Protein 1DX8 (pdb70)

InterPro domains:
  IPR024934 Rubredoxin-like domain [PS50903] (61-112)
  IPR024935 Rubredoxin domain [PF00301] (63-109)
  IPR024935 Rubredoxin domain [PR00163] (63-79)
  IPR024935 Rubredoxin domain [PR00163] (93-109)
  IPR024935 Rubredoxin domain [cd00730] (63-112)
  IPR050526 Rubredoxin electron transfer [PTHR47627] (36-158)

Organism: Guillardia theta (NCBI:txid55529)

CATH classification: 2.20.28.10

Solvent-accessible surface area: 5625 Å² total; per-residue (Å²): 171,124,31,80,104,20,54,34,60,1,129,54,62,39,53,72,0,56,9,113,129,7,2,177,185,49,64,26,89,74,70,23,64,16,104,91,16,66,149,90,10,124,1,45,60,43,178,19,82,36,141,60,14,133,38,48,124,142,93,116,78,65,200,61,139,160,137,182,210,126

Sequence (70 aa):
MEIDEGKYECEACGYIYEPEKGDKFAGIPPGTPFVDLSDSFMCPACRSPKNQFKSIKKVIAGFAENQKYGMEIDEGKYECEACGYIYEPEKGDKFAGIPPGTPFVDLSDSFMCPACRSPKNQFKSIKKVIAGFAENQKYGMEIDEGKYECEACGYIYEPEKGDKFAGIPPGTPFVDLSDSFMCPACRSPKNQFKSIKKVIAGFAENQKYGMEIDEGKYECEACGYIYEPEKGDKFAGIPPGTPFVDLSDSFMCPACRSPKNQFKSIKKVIAGFAENQKYGMEIDEGKYECEACGYIYEPEKGDKFAGIPPGTPFVDLSDSFMCPACRSPKNQFKSIKKVIAGFAENQKYGMEIDEGKYECEACGYIYEPEKGDKFAGIPPGTPFVDLSDSFMCPACRSPKNQFKSIKKVIAGFAENQKYGMEIDEGKYECEACGYIYEPEKGDKFAGIPPGTPFVDLSDSFMCPACRSPKNQFKSIKKVIAGFAENQKYGMEIDEGKYECEACGYIYEPEKGDKFAGIPPGTPFVDLSDSFMCPACRSPKNQFKSIKKVIAGFAENQKYGMEIDEGKYECEACGYIYEPEKGDKFAGIPPGTPFVDLSDSFMCPACRSPKNQFKSIKKVIAGFAENQKYGMEIDEGKYECEACGYIYEPEKGDKFAGIPPGTPFVDLSDSFMCPACRSPKNQFKSIKKVIAGFAENQKYGMEIDEGKYECEACGYIYEPEKGDKFAGIPPGTPFVDLSDSFMCPACRSPKNQFKSIKKVIAGFAENQKYGMEIDEGKYECEACGYIYEPEKGDKFAGIPPGTPFVDLSDSFMCPACRSPKNQFKSIKKVIAGFAENQKYGMEIDEGKYECEACGYIYEPEKGDKFAGIPPGTPFVDLSDSFMCPACRSPKNQFKSIKKVIAGFAENQKYGMEIDEGKYECEACGYIYEPEKGDKFAGIPPGTPFVDLSDSFMCPACRSPKNQFKSIKKVIAGFAENQKYGMEIDEGKYECEACGYIYEPEKGDKFAGIPPGTPFVDLSDSFMCPACRSPKNQFKSIKKVIAGFAENQKYGMEIDEGKYECEACGYIYEPEKGDKFAGIPPGTPFVDLSDSFMCPACRSPKNQFKSIKKVIAGFAENQKYGMEIDEGKYECEACGYIYEPEKGDKFAGIPPGTPFVDLSDSFMCPACRSPKNQFKSIKKVIAGFAENQKYGMEIDEGKYECEACGYIYEPEKGDKFAGIPPGTPFVDLSDSFMCPACRSPKNQFKSIKKVIAGFAENQKYGMEIDEGKYECEACGYIYEPEKGDKFAGIPPGTPFVDLSDSFMCPACRSPKNQFKSIKKVIAGFAENQKYGMEIDEGKYECEACGYIYEPEKGDKFAGIPPGTPFVDLSDSFMCPACRSPKNQFKSIKKVIAGFAENQKYGMEIDEGKYECEACGYIYEPEKGDKFAGIPPGTPFVDLSDSFMCPACRSPKNQFKSIKKVIAGFAENQKYG

Radius of gyration: 15.14 Å; Cα contacts (8 Å, |Δi|>4): 119; chains: 1; bounding box: 44×36×19 Å

Foldseek 3Di:
DAAADLWWAQPVPGRIAAAQAFPVLQPGHHVGRLVRPPCFQADSVHGHGSVRTGGDHDHDDADDPPDHDD

Secondary structure (DSSP, 8-state):
-B--SS-EEETTT--EE-TTT--TTTT--SS--GGGS-TT-B-TTT--BGGGEEE---B---S---S---

Nearest PDB structures (foldseek):
  1dx8-assembly1_A  TM=8.378E-01  e=7.857E-13  Guillardia theta
  1h7v-assembly1_A  TM=9.546E-01  e=3.531E-10  Guillardia theta
  1smw-assembly1_A  TM=9.179E-01  e=1.399E-05  Clostridium pasteurianum
  2rdv-assembly3_C  TM=9.253E-01  e=1.504E-04  Nitratidesulfovibrio vulgaris str. 'Miyazaki F'
  1rdv-assembly1_A  TM=9.125E-01  e=1.844E-04  Nitratidesulfovibrio vulgaris str. 'Miyazaki F'

Structure (mmCIF, N/CA/C/O backbone):
data_1DX8
#
_entry.id   1DX8
#
_cell.length_a   1.000
_cell.length_b   1.000
_cell.length_c   1.000
_cell.angle_alpha   90.00
_cell.angle_beta   90.00
_cell.angle_gamma   90.00
#
_symmetry.space_group_name_H-M   'P 1'
#
loop_
_entity.id
_entity.type
_entity.pdbx_description
1 polymer RUBREDOXIN
2 non-polymer 'ZINC ION'
#
loop_
_atom_site.group_PDB
_atom_site.id
_atom_site.type_symbol
_atom_site.label_atom_id
_atom_site.label_alt_id
_atom_site.label_comp_id
_atom_site.label_asym_id
_atom_site.label_entity_id
_atom_site.label_seq_id
_atom_site.pdbx_PDB_ins_code
_atom_site.Cartn_x
_atom_site.Cartn_y
_atom_site.Cartn_z
_atom_site.occupancy
_atom_site.B_iso_or_equiv
_atom_site.auth_seq_id
_atom_site.auth_comp_id
_atom_site.auth_asym_id
_atom_site.auth_atom_id
_atom_site.pdbx_PDB_model_num
ATOM 1 N N . MET A 1 1 ? -15.026 -5.089 2.494 1.00 0.00 1 MET A N 1
ATOM 2 C CA . MET A 1 1 ? -16.428 -4.718 2.149 1.00 0.00 1 MET A CA 1
ATOM 3 C C . MET A 1 1 ? -17.397 -5.291 3.187 1.00 0.00 1 MET A C 1
ATOM 4 O O . MET A 1 1 ? -17.864 -4.593 4.065 1.00 0.00 1 MET A O 1
ATOM 20 N N . GLU A 1 2 ? -17.702 -6.556 3.093 1.00 0.00 2 GLU A N 1
ATOM 21 C CA . GLU A 1 2 ? -18.640 -7.171 4.074 1.00 0.00 2 GLU A CA 1
ATOM 22 C C . GLU A 1 2 ? -18.102 -8.528 4.537 1.00 0.00 2 GLU A C 1
ATOM 23 O O . GLU A 1 2 ? -18.184 -9.512 3.829 1.00 0.00 2 GLU A O 1
ATOM 35 N N . ILE A 1 3 ? -17.549 -8.590 5.718 1.00 0.00 3 ILE A N 1
ATOM 36 C CA . ILE A 1 3 ? -17.004 -9.887 6.216 1.00 0.00 3 ILE A CA 1
ATOM 37 C C . ILE A 1 3 ? -17.366 -10.085 7.690 1.00 0.00 3 ILE A C 1
ATOM 38 O O . ILE A 1 3 ? -17.792 -9.168 8.364 1.00 0.00 3 ILE A O 1
ATOM 54 N N . ASP A 1 4 ? -17.200 -11.282 8.197 1.00 0.00 4 ASP A N 1
ATOM 55 C CA . ASP A 1 4 ? -17.535 -11.559 9.637 1.00 0.00 4 ASP A CA 1
ATOM 56 C C . ASP A 1 4 ? -17.399 -13.055 9.957 1.00 0.00 4 ASP A C 1
ATOM 57 O O . ASP A 1 4 ? -17.193 -13.434 11.092 1.00 0.00 4 ASP A O 1
ATOM 66 N N . GLU A 1 5 ? -17.524 -13.906 8.975 1.00 0.00 5 GLU A N 1
ATOM 67 C CA . GLU A 1 5 ? -17.413 -15.373 9.237 1.00 0.00 5 GLU A CA 1
ATOM 68 C C . GLU A 1 5 ? -15.972 -15.753 9.594 1.00 0.00 5 GLU A C 1
ATOM 69 O O . GLU A 1 5 ? -15.337 -16.531 8.910 1.00 0.00 5 GLU A O 1
ATOM 81 N N . GLY A 1 6 ? -15.453 -15.212 10.665 1.00 0.00 6 GLY A N 1
ATOM 82 C CA . GLY A 1 6 ? -14.055 -15.540 11.076 1.00 0.00 6 GLY A CA 1
ATOM 83 C C . GLY A 1 6 ? -13.108 -15.413 9.880 1.00 0.00 6 GLY A C 1
ATOM 84 O O . GLY A 1 6 ? -12.068 -16.038 9.836 1.00 0.00 6 GLY A O 1
ATOM 88 N N . LYS A 1 7 ? -13.453 -14.609 8.911 1.00 0.00 7 LYS A N 1
ATOM 89 C CA . LYS A 1 7 ? -12.554 -14.449 7.732 1.00 0.00 7 LYS A CA 1
ATOM 90 C C . LYS A 1 7 ? -11.365 -13.562 8.106 1.00 0.00 7 LYS A C 1
ATOM 91 O O . LYS A 1 7 ? -11.525 -12.407 8.446 1.00 0.00 7 LYS A O 1
ATOM 110 N N . TYR A 1 8 ? -10.174 -14.090 8.052 1.00 0.00 8 TYR A N 1
ATOM 111 C CA . TYR A 1 8 ? -8.982 -13.269 8.412 1.00 0.00 8 TYR A CA 1
ATOM 112 C C . TYR A 1 8 ? -8.289 -12.772 7.142 1.00 0.00 8 TYR A C 1
ATOM 113 O O . TYR A 1 8 ? -8.282 -13.439 6.128 1.00 0.00 8 TYR A O 1
ATOM 131 N N . GLU A 1 9 ? -7.708 -11.605 7.188 1.00 0.00 9 GLU A N 1
ATOM 132 C CA . GLU A 1 9 ? -7.018 -11.068 5.980 1.00 0.00 9 GLU A CA 1
ATOM 133 C C . GLU A 1 9 ? -5.525 -10.880 6.263 1.00 0.00 9 GLU A C 1
ATOM 134 O O . GLU A 1 9 ? -5.141 -10.257 7.233 1.00 0.00 9 GLU A O 1
ATOM 146 N N . CYS A 1 10 ? -4.681 -11.413 5.423 1.00 0.00 10 CYS A N 1
ATOM 147 C CA . CYS A 1 10 ? -3.214 -11.263 5.643 1.00 0.00 10 CYS A CA 1
ATOM 148 C C . CYS A 1 10 ? -2.791 -9.816 5.404 1.00 0.00 10 CYS A C 1
ATOM 149 O O . CYS A 1 10 ? -2.805 -9.336 4.288 1.00 0.00 10 CYS A O 1
ATOM 156 N N . GLU A 1 11 ? -2.391 -9.123 6.429 1.00 0.00 11 GLU A N 1
ATOM 157 C CA . GLU A 1 11 ? -1.944 -7.717 6.230 1.00 0.00 11 GLU A CA 1
ATOM 158 C C . GLU A 1 11 ? -0.632 -7.702 5.436 1.00 0.00 11 GLU A C 1
ATOM 159 O O . GLU A 1 11 ? -0.177 -6.669 4.986 1.00 0.00 11 GLU A O 1
ATOM 171 N N . ALA A 1 12 ? -0.013 -8.845 5.275 1.00 0.00 12 ALA A N 1
ATOM 172 C CA . ALA A 1 12 ? 1.276 -8.903 4.532 1.00 0.00 12 ALA A CA 1
ATOM 173 C C . ALA A 1 12 ? 1.055 -9.020 3.017 1.00 0.00 12 ALA A C 1
ATOM 174 O O . ALA A 1 12 ? 1.779 -8.427 2.242 1.00 0.00 12 ALA A O 1
ATOM 181 N N . CYS A 1 13 ? 0.088 -9.788 2.575 1.00 0.00 13 CYS A N 1
ATOM 182 C CA . CYS A 1 13 ? -0.109 -9.923 1.100 1.00 0.00 13 CYS A CA 1
ATOM 183 C C . CYS A 1 13 ? -1.550 -9.583 0.684 1.00 0.00 13 CYS A C 1
ATOM 184 O O . CYS A 1 13 ? -1.784 -9.062 -0.388 1.00 0.00 13 CYS A O 1
ATOM 191 N N . GLY A 1 14 ? -2.513 -9.867 1.514 1.00 0.00 14 GLY A N 1
ATOM 192 C CA . GLY A 1 14 ? -3.925 -9.549 1.148 1.00 0.00 14 GLY A CA 1
ATOM 193 C C . GLY A 1 14 ? -4.716 -10.846 0.953 1.00 0.00 14 GLY A C 1
ATOM 194 O O . GLY A 1 14 ? -5.740 -10.870 0.300 1.00 0.00 14 GLY A O 1
ATOM 198 N N . TYR A 1 15 ? -4.251 -11.923 1.520 1.00 0.00 15 TYR A N 1
ATOM 199 C CA . TYR A 1 15 ? -4.972 -13.218 1.380 1.00 0.00 15 TYR A CA 1
ATOM 200 C C . TYR A 1 15 ? -6.097 -13.292 2.413 1.00 0.00 15 TYR A C 1
ATOM 201 O O . TYR A 1 15 ? -6.056 -12.637 3.435 1.00 0.00 15 TYR A O 1
ATOM 219 N N . ILE A 1 16 ? -7.102 -14.079 2.156 1.00 0.00 16 ILE A N 1
ATOM 220 C CA . ILE A 1 16 ? -8.226 -14.182 3.129 1.00 0.00 16 ILE A CA 1
ATOM 221 C C . ILE A 1 16 ? -8.380 -15.629 3.611 1.00 0.00 16 ILE A C 1
ATOM 222 O O . ILE A 1 16 ? -8.803 -16.497 2.874 1.00 0.00 16 ILE A O 1
ATOM 238 N N . TYR A 1 17 ? -8.052 -15.889 4.847 1.00 0.00 17 TYR A N 1
ATOM 239 C CA . TYR A 1 17 ? -8.194 -17.273 5.378 1.00 0.00 17 TYR A CA 1
ATOM 240 C C . TYR A 1 17 ? -9.671 -17.570 5.654 1.00 0.00 17 TYR A C 1
ATOM 241 O O . TYR A 1 17 ? -10.342 -16.839 6.356 1.00 0.00 17 TYR A O 1
ATOM 259 N N . GLU A 1 18 ? -10.177 -18.642 5.113 1.00 0.00 18 GLU A N 1
ATOM 260 C CA . GLU A 1 18 ? -11.604 -18.992 5.350 1.00 0.00 18 GLU A CA 1
ATOM 261 C C . GLU A 1 18 ? -11.694 -20.117 6.390 1.00 0.00 18 GLU A C 1
ATOM 262 O O . GLU A 1 18 ? -11.304 -21.235 6.117 1.00 0.00 18 GLU A O 1
ATOM 274 N N . PRO A 1 19 ? -12.202 -19.792 7.555 1.00 0.00 19 PRO A N 1
ATOM 275 C CA . PRO A 1 19 ? -12.329 -20.808 8.629 1.00 0.00 19 PRO A CA 1
ATOM 276 C C . PRO A 1 19 ? -13.384 -21.853 8.270 1.00 0.00 19 PRO A C 1
ATOM 277 O O . PRO A 1 19 ? -13.074 -22.995 7.994 1.00 0.00 19 PRO A O 1
ATOM 288 N N . GLU A 1 20 ? -14.625 -21.469 8.271 1.00 0.00 20 GLU A N 1
ATOM 289 C CA . GLU A 1 20 ? -15.717 -22.429 7.929 1.00 0.00 20 GLU A CA 1
ATOM 290 C C . GLU A 1 20 ? -15.370 -23.208 6.653 1.00 0.00 20 GLU A C 1
ATOM 291 O O . GLU A 1 20 ? -15.826 -24.314 6.446 1.00 0.00 20 GLU A O 1
ATOM 303 N N . LYS A 1 21 ? -14.562 -22.638 5.800 1.00 0.00 21 LYS A N 1
ATOM 304 C CA . LYS A 1 21 ? -14.184 -23.346 4.543 1.00 0.00 21 LYS A CA 1
ATOM 305 C C . LYS A 1 21 ? -12.877 -24.116 4.743 1.00 0.00 21 LYS A C 1
ATOM 306 O O . LYS A 1 21 ? -12.679 -25.178 4.185 1.00 0.00 21 LYS A O 1
ATOM 325 N N . GLY A 1 22 ? -11.988 -23.595 5.541 1.00 0.00 22 GLY A N 1
ATOM 326 C CA . GLY A 1 22 ? -10.701 -24.302 5.784 1.00 0.00 22 GLY A CA 1
ATOM 327 C C . GLY A 1 22 ? -9.666 -23.878 4.743 1.00 0.00 22 GLY A C 1
ATOM 328 O O . GLY A 1 22 ? -9.998 -23.431 3.663 1.00 0.00 22 GLY A O 1
ATOM 332 N N . ASP A 1 23 ? -8.411 -24.025 5.062 1.00 0.00 23 ASP A N 1
ATOM 333 C CA . ASP A 1 23 ? -7.340 -23.645 4.101 1.00 0.00 23 ASP A CA 1
ATOM 334 C C . ASP A 1 23 ? -7.070 -24.802 3.141 1.00 0.00 23 ASP A C 1
ATOM 335 O O . ASP A 1 23 ? -5.981 -25.340 3.092 1.00 0.00 23 ASP A O 1
ATOM 344 N N . LYS A 1 24 ? -8.056 -25.192 2.383 1.00 0.00 24 LYS A N 1
ATOM 345 C CA . LYS A 1 24 ? -7.871 -26.321 1.420 1.00 0.00 24 LYS A CA 1
ATOM 346 C C . LYS A 1 24 ? -6.569 -26.150 0.629 1.00 0.00 24 LYS A C 1
ATOM 347 O O . LYS A 1 24 ? -5.977 -27.109 0.174 1.00 0.00 24 LYS A O 1
ATOM 366 N N . PHE A 1 25 ? -6.119 -24.936 0.465 1.00 0.00 25 PHE A N 1
ATOM 367 C CA . PHE A 1 25 ? -4.856 -24.706 -0.291 1.00 0.00 25 PHE A CA 1
ATOM 368 C C . PHE A 1 25 ? -3.646 -24.964 0.613 1.00 0.00 25 PHE A C 1
ATOM 369 O O . PHE A 1 25 ? -2.571 -25.288 0.149 1.00 0.00 25 PHE A O 1
ATOM 386 N N . ALA A 1 26 ? -3.814 -24.828 1.902 1.00 0.00 26 ALA A N 1
ATOM 387 C CA . ALA A 1 26 ? -2.672 -25.070 2.832 1.00 0.00 26 ALA A CA 1
ATOM 388 C C . ALA A 1 26 ? -2.753 -26.486 3.410 1.00 0.00 26 ALA A C 1
ATOM 389 O O . ALA A 1 26 ? -1.749 -27.101 3.710 1.00 0.00 26 ALA A O 1
ATOM 396 N N . GLY A 1 27 ? -3.938 -27.011 3.561 1.00 0.00 27 GLY A N 1
ATOM 397 C CA . GLY A 1 27 ? -4.077 -28.390 4.112 1.00 0.00 27 GLY A CA 1
ATOM 398 C C . GLY A 1 27 ? -5.050 -28.400 5.299 1.00 0.00 27 GLY A C 1
ATOM 399 O O . GLY A 1 27 ? -5.243 -29.416 5.937 1.00 0.00 27 GLY A O 1
ATOM 403 N N . ILE A 1 28 ? -5.666 -27.288 5.607 1.00 0.00 28 ILE A N 1
ATOM 404 C CA . ILE A 1 28 ? -6.619 -27.265 6.755 1.00 0.00 28 ILE A CA 1
ATOM 405 C C . ILE A 1 28 ? -8.065 -27.406 6.247 1.00 0.00 28 ILE A C 1
ATOM 406 O O . ILE A 1 28 ? -8.474 -26.686 5.358 1.00 0.00 28 ILE A O 1
ATOM 422 N N . PRO A 1 29 ? -8.797 -28.333 6.825 1.00 0.00 29 PRO A N 1
ATOM 423 C CA . PRO A 1 29 ? -10.205 -28.555 6.408 1.00 0.00 29 PRO A CA 1
ATOM 424 C C . PRO A 1 29 ? -11.106 -27.431 6.934 1.00 0.00 29 PRO A C 1
ATOM 425 O O . PRO A 1 29 ? -10.665 -26.591 7.693 1.00 0.00 29 PRO A O 1
ATOM 436 N N . PRO A 1 30 ? -12.348 -27.447 6.510 1.00 0.00 30 PRO A N 1
ATOM 437 C CA . PRO A 1 30 ? -13.313 -26.407 6.950 1.00 0.00 30 PRO A CA 1
ATOM 438 C C . PRO A 1 30 ? -13.672 -26.607 8.421 1.00 0.00 30 PRO A C 1
ATOM 439 O O . PRO A 1 30 ? -12.993 -27.303 9.150 1.00 0.00 30 PRO A O 1
ATOM 450 N N . GLY A 1 31 ? -14.736 -25.999 8.861 1.00 0.00 31 GLY A N 1
ATOM 451 C CA . GLY A 1 31 ? -15.153 -26.146 10.287 1.00 0.00 31 GLY A CA 1
ATOM 452 C C . GLY A 1 31 ? -13.961 -25.869 11.210 1.00 0.00 31 GLY A C 1
ATOM 453 O O . GLY A 1 31 ? -13.760 -26.547 12.199 1.00 0.00 31 GLY A O 1
ATOM 457 N N . THR A 1 32 ? -13.168 -24.882 10.895 1.00 0.00 32 THR A N 1
ATOM 458 C CA . THR A 1 32 ? -11.991 -24.569 11.756 1.00 0.00 32 THR A CA 1
ATOM 459 C C . THR A 1 32 ? -11.710 -23.059 11.744 1.00 0.00 32 THR A C 1
ATOM 460 O O . THR A 1 32 ? -11.370 -22.508 10.715 1.00 0.00 32 THR A O 1
ATOM 471 N N . PRO A 1 33 ? -11.857 -22.432 12.887 1.00 0.00 33 PRO A N 1
ATOM 472 C CA . PRO A 1 33 ? -11.609 -20.972 12.983 1.00 0.00 33 PRO A CA 1
ATOM 473 C C . PRO A 1 33 ? -10.110 -20.673 12.887 1.00 0.00 33 PRO A C 1
ATOM 474 O O . PRO A 1 33 ? -9.280 -21.480 13.255 1.00 0.00 33 PRO A O 1
ATOM 485 N N . PHE A 1 34 ? -9.760 -19.516 12.395 1.00 0.00 34 PHE A N 1
ATOM 486 C CA . PHE A 1 34 ? -8.316 -19.161 12.274 1.00 0.00 34 PHE A CA 1
ATOM 487 C C . PHE A 1 34 ? -7.622 -19.310 13.633 1.00 0.00 34 PHE A C 1
ATOM 488 O O . PHE A 1 34 ? -6.457 -19.647 13.713 1.00 0.00 34 PHE A O 1
ATOM 505 N N . VAL A 1 35 ? -8.329 -19.058 14.697 1.00 0.00 35 VAL A N 1
ATOM 506 C CA . VAL A 1 35 ? -7.713 -19.181 16.049 1.00 0.00 35 VAL A CA 1
ATOM 507 C C . VAL A 1 35 ? -7.297 -20.631 16.323 1.00 0.00 35 VAL A C 1
ATOM 508 O O . VAL A 1 35 ? -6.570 -20.910 17.256 1.00 0.00 35 VAL A O 1
ATOM 521 N N . ASP A 1 36 ? -7.755 -21.559 15.525 1.00 0.00 36 ASP A N 1
ATOM 522 C CA . ASP A 1 36 ? -7.385 -22.984 15.754 1.00 0.00 36 ASP A CA 1
ATOM 523 C C . ASP A 1 36 ? -6.300 -23.438 14.766 1.00 0.00 36 ASP A C 1
ATOM 524 O O . ASP A 1 36 ? -5.921 -24.592 14.743 1.00 0.00 36 ASP A O 1
ATOM 533 N N . LEU A 1 37 ? -5.793 -22.549 13.950 1.00 0.00 37 LEU A N 1
ATOM 534 C CA . LEU A 1 37 ? -4.735 -22.959 12.978 1.00 0.00 37 LEU A CA 1
ATOM 535 C C . LEU A 1 37 ? -3.551 -23.583 13.723 1.00 0.00 37 LEU A C 1
ATOM 536 O O . LEU A 1 37 ? -3.548 -23.676 14.934 1.00 0.00 37 LEU A O 1
ATOM 552 N N . SER A 1 38 ? -2.547 -24.014 13.009 1.00 0.00 38 SER A N 1
ATOM 553 C CA . SER A 1 38 ? -1.367 -24.634 13.680 1.00 0.00 38 SER A CA 1
ATOM 554 C C . SER A 1 38 ? -0.585 -23.577 14.464 1.00 0.00 38 SER A C 1
ATOM 555 O O . SER A 1 38 ? -0.769 -22.390 14.279 1.00 0.00 38 SER A O 1
ATOM 563 N N . ASP A 1 39 ? 0.287 -23.998 15.340 1.00 0.00 39 ASP A N 1
ATOM 564 C CA . ASP A 1 39 ? 1.079 -23.016 16.135 1.00 0.00 39 ASP A CA 1
ATOM 565 C C . ASP A 1 39 ? 1.981 -22.193 15.212 1.00 0.00 39 ASP A C 1
ATOM 566 O O . ASP A 1 39 ? 2.424 -21.116 15.560 1.00 0.00 39 ASP A O 1
ATOM 575 N N . SER A 1 40 ? 2.259 -22.690 14.038 1.00 0.00 40 SER A N 1
ATOM 576 C CA . SER A 1 40 ? 3.134 -21.931 13.098 1.00 0.00 40 SER A CA 1
ATOM 577 C C . SER A 1 40 ? 2.588 -22.023 11.670 1.00 0.00 40 SER A C 1
ATOM 578 O O . SER A 1 40 ? 3.281 -22.420 10.754 1.00 0.00 40 SER A O 1
ATOM 586 N N . PHE A 1 41 ? 1.351 -21.656 11.471 1.00 0.00 41 PHE A N 1
ATOM 587 C CA . PHE A 1 41 ? 0.765 -21.719 10.102 1.00 0.00 41 PHE A CA 1
ATOM 588 C C . PHE A 1 41 ? 1.391 -20.632 9.217 1.00 0.00 41 PHE A C 1
ATOM 589 O O . PHE A 1 41 ? 1.629 -19.523 9.653 1.00 0.00 41 PHE A O 1
ATOM 606 N N . MET A 1 42 ? 1.651 -20.943 7.975 1.00 0.00 42 MET A N 1
ATOM 607 C CA . MET A 1 42 ? 2.250 -19.927 7.061 1.00 0.00 42 MET A CA 1
ATOM 608 C C . MET A 1 42 ? 1.274 -19.618 5.926 1.00 0.00 42 MET A C 1
ATOM 609 O O . MET A 1 42 ? 0.568 -20.484 5.448 1.00 0.00 42 MET A O 1
ATOM 623 N N . CYS A 1 43 ? 1.224 -18.391 5.492 1.00 0.00 43 CYS A N 1
ATOM 624 C CA . CYS A 1 43 ? 0.289 -18.027 4.390 1.00 0.00 43 CYS A CA 1
ATOM 625 C C . CYS A 1 43 ? 0.610 -18.833 3.125 1.00 0.00 43 CYS A C 1
ATOM 626 O O . CYS A 1 43 ? 1.755 -18.917 2.727 1.00 0.00 43 CYS A O 1
ATOM 633 N N . PRO A 1 44 ? -0.410 -19.390 2.520 1.00 0.00 44 PRO A N 1
ATOM 634 C CA . PRO A 1 44 ? -0.208 -20.175 1.281 1.00 0.00 44 PRO A CA 1
ATOM 635 C C . PRO A 1 44 ? 0.054 -19.238 0.093 1.00 0.00 44 PRO A C 1
ATOM 636 O O . PRO A 1 44 ? 0.404 -19.675 -0.985 1.00 0.00 44 PRO A O 1
ATOM 647 N N . ALA A 1 45 ? -0.118 -17.953 0.278 1.00 0.00 45 ALA A N 1
ATOM 648 C CA . ALA A 1 45 ? 0.117 -17.002 -0.846 1.00 0.00 45 ALA A CA 1
ATOM 649 C C . ALA A 1 45 ? 1.423 -16.230 -0.638 1.00 0.00 45 ALA A C 1
ATOM 650 O O . ALA A 1 45 ? 2.168 -15.997 -1.569 1.00 0.00 45 ALA A O 1
ATOM 657 N N . CYS A 1 46 ? 1.708 -15.830 0.570 1.00 0.00 46 CYS A N 1
ATOM 658 C CA . CYS A 1 46 ? 2.971 -15.072 0.811 1.00 0.00 46 CYS A CA 1
ATOM 659 C C . CYS A 1 46 ? 3.853 -15.780 1.866 1.00 0.00 46 CYS A C 1
ATOM 660 O O . CYS A 1 46 ? 4.900 -15.290 2.240 1.00 0.00 46 CYS A O 1
ATOM 667 N N . ARG A 1 47 ? 3.452 -16.947 2.311 1.00 0.00 47 ARG A N 1
ATOM 668 C CA . ARG A 1 47 ? 4.274 -17.719 3.302 1.00 0.00 47 ARG A CA 1
ATOM 669 C C . ARG A 1 47 ? 4.543 -16.933 4.593 1.00 0.00 47 ARG A C 1
ATOM 670 O O . ARG A 1 47 ? 5.434 -17.272 5.347 1.00 0.00 47 ARG A O 1
ATOM 691 N N . SER A 1 48 ? 3.791 -15.905 4.872 1.00 0.00 48 SER A N 1
ATOM 692 C CA . SER A 1 48 ? 4.035 -15.144 6.134 1.00 0.00 48 SER A CA 1
ATOM 693 C C . SER A 1 48 ? 3.571 -15.975 7.337 1.00 0.00 48 SER A C 1
ATOM 694 O O . SER A 1 48 ? 2.829 -16.923 7.178 1.00 0.00 48 SER A O 1
ATOM 702 N N . PRO A 1 49 ? 4.022 -15.595 8.506 1.00 0.00 49 PRO A N 1
ATOM 703 C CA . PRO A 1 49 ? 3.637 -16.329 9.736 1.00 0.00 49 PRO A CA 1
ATOM 704 C C . PRO A 1 49 ? 2.163 -16.079 10.062 1.00 0.00 49 PRO A C 1
ATOM 705 O O . PRO A 1 49 ? 1.648 -14.999 9.858 1.00 0.00 49 PRO A O 1
ATOM 716 N N . LYS A 1 50 ? 1.479 -17.070 10.563 1.00 0.00 50 LYS A N 1
ATOM 717 C CA . LYS A 1 50 ? 0.035 -16.890 10.899 1.00 0.00 50 LYS A CA 1
ATOM 718 C C . LYS A 1 50 ? -0.167 -15.630 11.742 1.00 0.00 50 LYS A C 1
ATOM 719 O O . LYS A 1 50 ? -1.231 -15.043 11.749 1.00 0.00 50 LYS A O 1
ATOM 738 N N . ASN A 1 51 ? 0.844 -15.199 12.442 1.00 0.00 51 ASN A N 1
ATOM 739 C CA . ASN A 1 51 ? 0.694 -13.967 13.264 1.00 0.00 51 ASN A CA 1
ATOM 740 C C . ASN A 1 51 ? 0.486 -12.753 12.354 1.00 0.00 51 ASN A C 1
ATOM 741 O O . ASN A 1 51 ? 0.078 -11.697 12.797 1.00 0.00 51 ASN A O 1
ATOM 752 N N . GLN A 1 52 ? 0.748 -12.896 11.082 1.00 0.00 52 GLN A N 1
ATOM 753 C CA . GLN A 1 52 ? 0.546 -11.752 10.151 1.00 0.00 52 GLN A CA 1
ATOM 754 C C . GLN A 1 52 ? -0.922 -11.688 9.709 1.00 0.00 52 GLN A C 1
ATOM 755 O O . GLN A 1 52 ? -1.333 -10.770 9.024 1.00 0.00 52 GLN A O 1
ATOM 769 N N . PHE A 1 53 ? -1.720 -12.655 10.092 1.00 0.00 53 PHE A N 1
ATOM 770 C CA . PHE A 1 53 ? -3.154 -12.633 9.686 1.00 0.00 53 PHE A CA 1
ATOM 771 C C . PHE A 1 53 ? -3.970 -11.784 10.665 1.00 0.00 53 PHE A C 1
ATOM 772 O O . PHE A 1 53 ? -3.659 -11.698 11.836 1.00 0.00 53 PHE A O 1
ATOM 789 N N . LYS A 1 54 ? -5.016 -11.163 10.193 1.00 0.00 54 LYS A N 1
ATOM 790 C CA . LYS A 1 54 ? -5.858 -10.325 11.095 1.00 0.00 54 LYS A CA 1
ATOM 791 C C . LYS A 1 54 ? -7.335 -10.490 10.730 1.00 0.00 54 LYS A C 1
ATOM 792 O O . LYS A 1 54 ? -7.709 -10.430 9.576 1.00 0.00 54 LYS A O 1
ATOM 811 N N . SER A 1 55 ? -8.178 -10.706 11.703 1.00 0.00 55 SER A N 1
ATOM 812 C CA . SER A 1 55 ? -9.628 -10.886 11.404 1.00 0.00 55 SER A CA 1
ATOM 813 C C . SER A 1 55 ? -10.211 -9.632 10.759 1.00 0.00 55 SER A C 1
ATOM 814 O O . SER A 1 55 ? -9.572 -8.603 10.670 1.00 0.00 55 SER A O 1
ATOM 822 N N . ILE A 1 56 ? -11.431 -9.720 10.317 1.00 0.00 56 ILE A N 1
ATOM 823 C CA . ILE A 1 56 ? -12.089 -8.543 9.682 1.00 0.00 56 ILE A CA 1
ATOM 824 C C . ILE A 1 56 ? -13.608 -8.725 9.707 1.00 0.00 56 ILE A C 1
ATOM 825 O O . ILE A 1 56 ? -14.219 -9.070 8.717 1.00 0.00 56 ILE A O 1
ATOM 841 N N . LYS A 1 57 ? -14.220 -8.498 10.836 1.00 0.00 57 LYS A N 1
ATOM 842 C CA . LYS A 1 57 ? -15.698 -8.659 10.931 1.00 0.00 57 LYS A CA 1
ATOM 843 C C . LYS A 1 57 ? -16.378 -7.292 10.857 1.00 0.00 57 LYS A C 1
ATOM 844 O O . LYS A 1 57 ? -16.987 -6.835 11.803 1.00 0.00 57 LYS A O 1
ATOM 863 N N . LYS A 1 58 ? -16.274 -6.639 9.735 1.00 0.00 58 LYS A N 1
ATOM 864 C CA . LYS A 1 58 ? -16.910 -5.298 9.588 1.00 0.00 58 LYS A CA 1
ATOM 865 C C . LYS A 1 58 ? -17.589 -5.184 8.221 1.00 0.00 58 LYS A C 1
ATOM 866 O O . LYS A 1 58 ? -17.201 -5.832 7.269 1.00 0.00 58 LYS A O 1
ATOM 885 N N . VAL A 1 59 ? -18.601 -4.366 8.116 1.00 0.00 59 VAL A N 1
ATOM 886 C CA . VAL A 1 59 ? -19.303 -4.213 6.809 1.00 0.00 59 VAL A CA 1
ATOM 887 C C . VAL A 1 59 ? -19.339 -2.739 6.399 1.00 0.00 59 VAL A C 1
ATOM 888 O O . VAL A 1 59 ? -19.982 -1.924 7.031 1.00 0.00 59 VAL A O 1
ATOM 901 N N . ILE A 1 60 ? -18.653 -2.388 5.346 1.00 0.00 60 ILE A N 1
ATOM 902 C CA . ILE A 1 60 ? -18.650 -0.965 4.899 1.00 0.00 60 ILE A CA 1
ATOM 903 C C . ILE A 1 60 ? -19.060 -0.870 3.426 1.00 0.00 60 ILE A C 1
ATOM 904 O O . ILE A 1 60 ? -18.425 -1.432 2.556 1.00 0.00 60 ILE A O 1
ATOM 920 N N . ALA A 1 61 ? -20.117 -0.159 3.143 1.00 0.00 61 ALA A N 1
ATOM 921 C CA . ALA A 1 61 ? -20.574 -0.020 1.730 1.00 0.00 61 ALA A CA 1
ATOM 922 C C . ALA A 1 61 ? -21.769 0.934 1.660 1.00 0.00 61 ALA A C 1
ATOM 923 O O . ALA A 1 61 ? -22.748 0.768 2.360 1.00 0.00 61 ALA A O 1
ATOM 930 N N . GLY A 1 62 ? -21.698 1.935 0.824 1.00 0.00 62 GLY A N 1
ATOM 931 C CA . GLY A 1 62 ? -22.833 2.896 0.720 1.00 0.00 62 GLY A CA 1
ATOM 932 C C . GLY A 1 62 ? -22.541 3.923 -0.376 1.00 0.00 62 GLY A C 1
ATOM 933 O O . GLY A 1 62 ? -21.745 4.824 -0.200 1.00 0.00 62 GLY A O 1
ATOM 937 N N . PHE A 1 63 ? -23.181 3.797 -1.507 1.00 0.00 63 PHE A N 1
ATOM 938 C CA . PHE A 1 63 ? -22.940 4.770 -2.611 1.00 0.00 63 PHE A CA 1
ATOM 939 C C . PHE A 1 63 ? -24.234 5.512 -2.960 1.00 0.00 63 PHE A C 1
ATOM 940 O O . PHE A 1 63 ? -24.210 6.630 -3.435 1.00 0.00 63 PHE A O 1
ATOM 957 N N . ALA A 1 64 ? -25.365 4.901 -2.728 1.00 0.00 64 ALA A N 1
ATOM 958 C CA . ALA A 1 64 ? -26.655 5.578 -3.049 1.00 0.00 64 ALA A CA 1
ATOM 959 C C . ALA A 1 64 ? -27.703 5.261 -1.978 1.00 0.00 64 ALA A C 1
ATOM 960 O O . ALA A 1 64 ? -27.738 4.177 -1.429 1.00 0.00 64 ALA A O 1
ATOM 967 N N . GLU A 1 65 ? -28.559 6.201 -1.679 1.00 0.00 65 GLU A N 1
ATOM 968 C CA . GLU A 1 65 ? -29.606 5.958 -0.643 1.00 0.00 65 GLU A CA 1
ATOM 969 C C . GLU A 1 65 ? -30.817 6.861 -0.895 1.00 0.00 65 GLU A C 1
ATOM 970 O O . GLU A 1 65 ? -30.988 7.877 -0.251 1.00 0.00 65 GLU A O 1
ATOM 982 N N . ASN A 1 66 ? -31.658 6.502 -1.826 1.00 0.00 66 ASN A N 1
ATOM 983 C CA . ASN A 1 66 ? -32.854 7.346 -2.114 1.00 0.00 66 ASN A CA 1
ATOM 984 C C . ASN A 1 66 ? -34.044 6.895 -1.261 1.00 0.00 66 ASN A C 1
ATOM 985 O O . ASN A 1 66 ? -35.115 6.627 -1.768 1.00 0.00 66 ASN A O 1
ATOM 996 N N . GLN A 1 67 ? -33.867 6.811 0.030 1.00 0.00 67 GLN A N 1
ATOM 997 C CA . GLN A 1 67 ? -34.994 6.378 0.908 1.00 0.00 67 GLN A CA 1
ATOM 998 C C . GLN A 1 67 ? -34.771 6.872 2.342 1.00 0.00 67 GLN A C 1
ATOM 999 O O . GLN A 1 67 ? -33.812 7.559 2.631 1.00 0.00 67 GLN A O 1
ATOM 1013 N N . LYS A 1 68 ? -35.652 6.525 3.242 1.00 0.00 68 LYS A N 1
ATOM 1014 C CA . LYS A 1 68 ? -35.491 6.972 4.656 1.00 0.00 68 LYS A CA 1
ATOM 1015 C C . LYS A 1 68 ? -35.736 5.801 5.612 1.00 0.00 68 LYS A C 1
ATOM 1016 O O . LYS A 1 68 ? -36.190 5.979 6.725 1.00 0.00 68 LYS A O 1
ATOM 1035 N N . TYR A 1 69 ? -35.439 4.604 5.187 1.00 0.00 69 TYR A N 1
ATOM 1036 C CA . TYR A 1 69 ? -35.655 3.421 6.070 1.00 0.00 69 TYR A CA 1
ATOM 1037 C C . TYR A 1 69 ? -37.099 3.396 6.579 1.00 0.00 69 TYR A C 1
ATOM 1038 O O . TYR A 1 69 ? -37.358 3.587 7.750 1.00 0.00 69 TYR A O 1
ATOM 1056 N N . GLY A 1 70 ? -38.040 3.159 5.707 1.00 0.00 70 GLY A N 1
ATOM 1057 C CA . GLY A 1 70 ? -39.466 3.120 6.140 1.00 0.00 70 GLY A CA 1
ATOM 1058 C C . GLY A 1 70 ? -39.978 4.546 6.347 1.00 0.00 70 GLY A C 1
ATOM 1059 O O . GLY A 1 70 ? -39.252 5.469 6.018 1.00 0.00 70 GLY A O 1
ATOM 1065 N N . MET A 1 1 ? -11.253 -7.460 3.127 1.00 0.00 1 MET A N 2
ATOM 1066 C CA . MET A 1 1 ? -12.521 -7.801 2.419 1.00 0.00 1 MET A CA 2
ATOM 1067 C C . MET A 1 1 ? -13.715 -7.593 3.352 1.00 0.00 1 MET A C 2
ATOM 1068 O O . MET A 1 1 ? -13.681 -7.960 4.510 1.00 0.00 1 MET A O 2
ATOM 1084 N N . GLU A 1 2 ? -14.770 -7.008 2.859 1.00 0.00 2 GLU A N 2
ATOM 1085 C CA . GLU A 1 2 ? -15.966 -6.779 3.719 1.00 0.00 2 GLU A CA 2
ATOM 1086 C C . GLU A 1 2 ? -16.534 -8.117 4.200 1.00 0.00 2 GLU A C 2
ATOM 1087 O O . GLU A 1 2 ? -17.295 -8.763 3.508 1.00 0.00 2 GLU A O 2
ATOM 1099 N N . ILE A 1 3 ? -16.173 -8.536 5.384 1.00 0.00 3 ILE A N 2
ATOM 1100 C CA . ILE A 1 3 ? -16.695 -9.831 5.911 1.00 0.00 3 ILE A CA 2
ATOM 1101 C C . ILE A 1 3 ? -16.998 -9.694 7.405 1.00 0.00 3 ILE A C 2
ATOM 1102 O O . ILE A 1 3 ? -16.582 -8.752 8.047 1.00 0.00 3 ILE A O 2
ATOM 1118 N N . ASP A 1 4 ? -17.720 -10.623 7.964 1.00 0.00 4 ASP A N 2
ATOM 1119 C CA . ASP A 1 4 ? -18.047 -10.530 9.417 1.00 0.00 4 ASP A CA 2
ATOM 1120 C C . ASP A 1 4 ? -17.931 -11.899 10.100 1.00 0.00 4 ASP A C 2
ATOM 1121 O O . ASP A 1 4 ? -18.247 -12.045 11.265 1.00 0.00 4 ASP A O 2
ATOM 1130 N N . GLU A 1 5 ? -17.482 -12.901 9.396 1.00 0.00 5 GLU A N 2
ATOM 1131 C CA . GLU A 1 5 ? -17.353 -14.247 10.020 1.00 0.00 5 GLU A CA 2
ATOM 1132 C C . GLU A 1 5 ? -15.960 -14.405 10.631 1.00 0.00 5 GLU A C 2
ATOM 1133 O O . GLU A 1 5 ? -15.358 -13.448 11.078 1.00 0.00 5 GLU A O 2
ATOM 1145 N N . GLY A 1 6 ? -15.437 -15.599 10.647 1.00 0.00 6 GLY A N 2
ATOM 1146 C CA . GLY A 1 6 ? -14.078 -15.806 11.219 1.00 0.00 6 GLY A CA 2
ATOM 1147 C C . GLY A 1 6 ? -13.041 -15.715 10.100 1.00 0.00 6 GLY A C 2
ATOM 1148 O O . GLY A 1 6 ? -12.008 -16.352 10.148 1.00 0.00 6 GLY A O 2
ATOM 1152 N N . LYS A 1 7 ? -13.307 -14.931 9.090 1.00 0.00 7 LYS A N 2
ATOM 1153 C CA . LYS A 1 7 ? -12.332 -14.805 7.971 1.00 0.00 7 LYS A CA 2
ATOM 1154 C C . LYS A 1 7 ? -11.211 -13.840 8.362 1.00 0.00 7 LYS A C 2
ATOM 1155 O O . LYS A 1 7 ? -11.456 -12.746 8.828 1.00 0.00 7 LYS A O 2
ATOM 1174 N N . TYR A 1 8 ? -9.982 -14.235 8.177 1.00 0.00 8 TYR A N 2
ATOM 1175 C CA . TYR A 1 8 ? -8.852 -13.331 8.540 1.00 0.00 8 TYR A CA 2
ATOM 1176 C C . TYR A 1 8 ? -8.163 -12.826 7.273 1.00 0.00 8 TYR A C 2
ATOM 1177 O O . TYR A 1 8 ? -8.007 -13.549 6.310 1.00 0.00 8 TYR A O 2
ATOM 1195 N N . GLU A 1 9 ? -7.748 -11.590 7.263 1.00 0.00 9 GLU A N 2
ATOM 1196 C CA . GLU A 1 9 ? -7.070 -11.047 6.055 1.00 0.00 9 GLU A CA 2
ATOM 1197 C C . GLU A 1 9 ? -5.567 -10.905 6.309 1.00 0.00 9 GLU A C 2
ATOM 1198 O O . GLU A 1 9 ? -5.145 -10.341 7.298 1.00 0.00 9 GLU A O 2
ATOM 1210 N N . CYS A 1 10 ? -4.756 -11.412 5.422 1.00 0.00 10 CYS A N 2
ATOM 1211 C CA . CYS A 1 10 ? -3.281 -11.305 5.612 1.00 0.00 10 CYS A CA 2
ATOM 1212 C C . CYS A 1 10 ? -2.822 -9.866 5.399 1.00 0.00 10 CYS A C 2
ATOM 1213 O O . CYS A 1 10 ? -2.915 -9.332 4.312 1.00 0.00 10 CYS A O 2
ATOM 1220 N N . GLU A 1 11 ? -2.304 -9.238 6.414 1.00 0.00 11 GLU A N 2
ATOM 1221 C CA . GLU A 1 11 ? -1.818 -7.843 6.238 1.00 0.00 11 GLU A CA 2
ATOM 1222 C C . GLU A 1 11 ? -0.546 -7.846 5.381 1.00 0.00 11 GLU A C 2
ATOM 1223 O O . GLU A 1 11 ? -0.074 -6.815 4.946 1.00 0.00 11 GLU A O 2
ATOM 1235 N N . ALA A 1 12 ? 0.022 -9.004 5.153 1.00 0.00 12 ALA A N 2
ATOM 1236 C CA . ALA A 1 12 ? 1.273 -9.082 4.348 1.00 0.00 12 ALA A CA 2
ATOM 1237 C C . ALA A 1 12 ? 0.976 -9.137 2.845 1.00 0.00 12 ALA A C 2
ATOM 1238 O O . ALA A 1 12 ? 1.661 -8.516 2.056 1.00 0.00 12 ALA A O 2
ATOM 1245 N N . CYS A 1 13 ? -0.018 -9.882 2.428 1.00 0.00 13 CYS A N 2
ATOM 1246 C CA . CYS A 1 13 ? -0.298 -9.957 0.964 1.00 0.00 13 CYS A CA 2
ATOM 1247 C C . CYS A 1 13 ? -1.739 -9.535 0.647 1.00 0.00 13 CYS A C 2
ATOM 1248 O O . CYS A 1 13 ? -2.011 -8.967 -0.392 1.00 0.00 13 CYS A O 2
ATOM 1255 N N . GLY A 1 14 ? -2.661 -9.798 1.529 1.00 0.00 14 GLY A N 2
ATOM 1256 C CA . GLY A 1 14 ? -4.074 -9.398 1.261 1.00 0.00 14 GLY A CA 2
ATOM 1257 C C . GLY A 1 14 ? -4.922 -10.645 1.010 1.00 0.00 14 GLY A C 2
ATOM 1258 O O . GLY A 1 14 ? -5.957 -10.590 0.375 1.00 0.00 14 GLY A O 2
ATOM 1262 N N . TYR A 1 15 ? -4.494 -11.767 1.512 1.00 0.00 15 TYR A N 2
ATOM 1263 C CA . TYR A 1 15 ? -5.270 -13.022 1.317 1.00 0.00 15 TYR A CA 2
ATOM 1264 C C . TYR A 1 15 ? -6.366 -13.112 2.384 1.00 0.00 15 TYR A C 2
ATOM 1265 O O . TYR A 1 15 ? -6.382 -12.354 3.330 1.00 0.00 15 TYR A O 2
ATOM 1283 N N . ILE A 1 16 ? -7.279 -14.029 2.237 1.00 0.00 16 ILE A N 2
ATOM 1284 C CA . ILE A 1 16 ? -8.368 -14.154 3.247 1.00 0.00 16 ILE A CA 2
ATOM 1285 C C . ILE A 1 16 ? -8.491 -15.603 3.718 1.00 0.00 16 ILE A C 2
ATOM 1286 O O . ILE A 1 16 ? -8.791 -16.494 2.949 1.00 0.00 16 ILE A O 2
ATOM 1302 N N . TYR A 1 17 ? -8.266 -15.841 4.979 1.00 0.00 17 TYR A N 2
ATOM 1303 C CA . TYR A 1 17 ? -8.377 -17.233 5.502 1.00 0.00 17 TYR A CA 2
ATOM 1304 C C . TYR A 1 17 ? -9.849 -17.580 5.755 1.00 0.00 17 TYR A C 2
ATOM 1305 O O . TYR A 1 17 ? -10.563 -16.854 6.417 1.00 0.00 17 TYR A O 2
ATOM 1323 N N . GLU A 1 18 ? -10.297 -18.693 5.242 1.00 0.00 18 GLU A N 2
ATOM 1324 C CA . GLU A 1 18 ? -11.714 -19.103 5.459 1.00 0.00 18 GLU A CA 2
ATOM 1325 C C . GLU A 1 18 ? -11.768 -20.238 6.492 1.00 0.00 18 GLU A C 2
ATOM 1326 O O . GLU A 1 18 ? -11.334 -21.338 6.215 1.00 0.00 18 GLU A O 2
ATOM 1338 N N . PRO A 1 19 ? -12.294 -19.937 7.656 1.00 0.00 19 PRO A N 2
ATOM 1339 C CA . PRO A 1 19 ? -12.386 -20.962 8.727 1.00 0.00 19 PRO A CA 2
ATOM 1340 C C . PRO A 1 19 ? -13.393 -22.057 8.369 1.00 0.00 19 PRO A C 2
ATOM 1341 O O . PRO A 1 19 ? -13.024 -23.152 7.992 1.00 0.00 19 PRO A O 2
ATOM 1352 N N . GLU A 1 20 ? -14.659 -21.775 8.492 1.00 0.00 20 GLU A N 2
ATOM 1353 C CA . GLU A 1 20 ? -15.701 -22.798 8.168 1.00 0.00 20 GLU A CA 2
ATOM 1354 C C . GLU A 1 20 ? -15.393 -23.495 6.838 1.00 0.00 20 GLU A C 2
ATOM 1355 O O . GLU A 1 20 ? -15.785 -24.623 6.612 1.00 0.00 20 GLU A O 2
ATOM 1367 N N . LYS A 1 21 ? -14.694 -22.833 5.957 1.00 0.00 21 LYS A N 2
ATOM 1368 C CA . LYS A 1 21 ? -14.365 -23.461 4.646 1.00 0.00 21 LYS A CA 2
ATOM 1369 C C . LYS A 1 21 ? -13.064 -24.262 4.746 1.00 0.00 21 LYS A C 2
ATOM 1370 O O . LYS A 1 21 ? -12.921 -25.305 4.141 1.00 0.00 21 LYS A O 2
ATOM 1389 N N . GLY A 1 22 ? -12.119 -23.789 5.508 1.00 0.00 22 GLY A N 2
ATOM 1390 C CA . GLY A 1 22 ? -10.836 -24.534 5.644 1.00 0.00 22 GLY A CA 2
ATOM 1391 C C . GLY A 1 22 ? -9.822 -24.007 4.627 1.00 0.00 22 GLY A C 2
ATOM 1392 O O . GLY A 1 22 ? -10.170 -23.625 3.526 1.00 0.00 22 GLY A O 2
ATOM 1396 N N . ASP A 1 23 ? -8.569 -23.987 4.986 1.00 0.00 23 ASP A N 2
ATOM 1397 C CA . ASP A 1 23 ? -7.527 -23.492 4.046 1.00 0.00 23 ASP A CA 2
ATOM 1398 C C . ASP A 1 23 ? -7.082 -24.623 3.122 1.00 0.00 23 ASP A C 2
ATOM 1399 O O . ASP A 1 23 ? -5.938 -25.028 3.126 1.00 0.00 23 ASP A O 2
ATOM 1408 N N . LYS A 1 24 ? -7.981 -25.144 2.335 1.00 0.00 24 LYS A N 2
ATOM 1409 C CA . LYS A 1 24 ? -7.617 -26.258 1.408 1.00 0.00 24 LYS A CA 2
ATOM 1410 C C . LYS A 1 24 ? -6.336 -25.915 0.636 1.00 0.00 24 LYS A C 2
ATOM 1411 O O . LYS A 1 24 ? -5.600 -26.787 0.218 1.00 0.00 24 LYS A O 2
ATOM 1430 N N . PHE A 1 25 ? -6.064 -24.653 0.452 1.00 0.00 25 PHE A N 2
ATOM 1431 C CA . PHE A 1 25 ? -4.828 -24.257 -0.284 1.00 0.00 25 PHE A CA 2
ATOM 1432 C C . PHE A 1 25 ? -3.599 -24.467 0.608 1.00 0.00 25 PHE A C 2
ATOM 1433 O O . PHE A 1 25 ? -2.485 -24.572 0.133 1.00 0.00 25 PHE A O 2
ATOM 1450 N N . ALA A 1 26 ? -3.794 -24.533 1.899 1.00 0.00 26 ALA A N 2
ATOM 1451 C CA . ALA A 1 26 ? -2.640 -24.740 2.820 1.00 0.00 26 ALA A CA 2
ATOM 1452 C C . ALA A 1 26 ? -2.665 -26.165 3.377 1.00 0.00 26 ALA A C 2
ATOM 1453 O O . ALA A 1 26 ? -1.638 -26.768 3.616 1.00 0.00 26 ALA A O 2
ATOM 1460 N N . GLY A 1 27 ? -3.833 -26.711 3.576 1.00 0.00 27 GLY A N 2
ATOM 1461 C CA . GLY A 1 27 ? -3.924 -28.101 4.108 1.00 0.00 27 GLY A CA 2
ATOM 1462 C C . GLY A 1 27 ? -4.828 -28.139 5.345 1.00 0.00 27 GLY A C 2
ATOM 1463 O O . GLY A 1 27 ? -4.618 -28.923 6.249 1.00 0.00 27 GLY A O 2
ATOM 1467 N N . ILE A 1 28 ? -5.837 -27.310 5.397 1.00 0.00 28 ILE A N 2
ATOM 1468 C CA . ILE A 1 28 ? -6.744 -27.324 6.582 1.00 0.00 28 ILE A CA 2
ATOM 1469 C C . ILE A 1 28 ? -8.199 -27.545 6.122 1.00 0.00 28 ILE A C 2
ATOM 1470 O O . ILE A 1 28 ? -8.668 -26.871 5.228 1.00 0.00 28 ILE A O 2
ATOM 1486 N N . PRO A 1 29 ? -8.867 -28.484 6.751 1.00 0.00 29 PRO A N 2
ATOM 1487 C CA . PRO A 1 29 ? -10.277 -28.780 6.388 1.00 0.00 29 PRO A CA 2
ATOM 1488 C C . PRO A 1 29 ? -11.201 -27.656 6.873 1.00 0.00 29 PRO A C 2
ATOM 1489 O O . PRO A 1 29 ? -10.769 -26.759 7.569 1.00 0.00 29 PRO A O 2
ATOM 1500 N N . PRO A 1 30 ? -12.452 -27.739 6.489 1.00 0.00 30 PRO A N 2
ATOM 1501 C CA . PRO A 1 30 ? -13.437 -26.710 6.897 1.00 0.00 30 PRO A CA 2
ATOM 1502 C C . PRO A 1 30 ? -13.769 -26.857 8.382 1.00 0.00 30 PRO A C 2
ATOM 1503 O O . PRO A 1 30 ? -13.081 -27.533 9.120 1.00 0.00 30 PRO A O 2
ATOM 1514 N N . GLY A 1 31 ? -14.825 -26.237 8.818 1.00 0.00 31 GLY A N 2
ATOM 1515 C CA . GLY A 1 31 ? -15.222 -26.335 10.254 1.00 0.00 31 GLY A CA 2
ATOM 1516 C C . GLY A 1 31 ? -14.019 -26.038 11.157 1.00 0.00 31 GLY A C 2
ATOM 1517 O O . GLY A 1 31 ? -13.938 -26.517 12.270 1.00 0.00 31 GLY A O 2
ATOM 1521 N N . THR A 1 32 ? -13.085 -25.251 10.691 1.00 0.00 32 THR A N 2
ATOM 1522 C CA . THR A 1 32 ? -11.896 -24.928 11.534 1.00 0.00 32 THR A CA 2
ATOM 1523 C C . THR A 1 32 ? -11.695 -23.408 11.608 1.00 0.00 32 THR A C 2
ATOM 1524 O O . THR A 1 32 ? -11.359 -22.786 10.619 1.00 0.00 32 THR A O 2
ATOM 1535 N N . PRO A 1 33 ? -11.903 -22.852 12.779 1.00 0.00 33 PRO A N 2
ATOM 1536 C CA . PRO A 1 33 ? -11.736 -21.388 12.960 1.00 0.00 33 PRO A CA 2
ATOM 1537 C C . PRO A 1 33 ? -10.253 -21.005 12.893 1.00 0.00 33 PRO A C 2
ATOM 1538 O O . PRO A 1 33 ? -9.382 -21.798 13.189 1.00 0.00 33 PRO A O 2
ATOM 1549 N N . PHE A 1 34 ? -9.961 -19.793 12.499 1.00 0.00 34 PHE A N 2
ATOM 1550 C CA . PHE A 1 34 ? -8.535 -19.361 12.407 1.00 0.00 34 PHE A CA 2
ATOM 1551 C C . PHE A 1 34 ? -7.833 -19.570 13.754 1.00 0.00 34 PHE A C 2
ATOM 1552 O O . PHE A 1 34 ? -6.639 -19.787 13.812 1.00 0.00 34 PHE A O 2
ATOM 1569 N N . VAL A 1 35 ? -8.561 -19.510 14.832 1.00 0.00 35 VAL A N 2
ATOM 1570 C CA . VAL A 1 35 ? -7.927 -19.708 16.165 1.00 0.00 35 VAL A CA 2
ATOM 1571 C C . VAL A 1 35 ? -7.386 -21.136 16.283 1.00 0.00 35 VAL A C 2
ATOM 1572 O O . VAL A 1 35 ? -6.532 -21.422 17.099 1.00 0.00 35 VAL A O 2
ATOM 1585 N N . ASP A 1 36 ? -7.875 -22.037 15.473 1.00 0.00 36 ASP A N 2
ATOM 1586 C CA . ASP A 1 36 ? -7.389 -23.445 15.540 1.00 0.00 36 ASP A CA 2
ATOM 1587 C C . ASP A 1 36 ? -6.198 -23.653 14.595 1.00 0.00 36 ASP A C 2
ATOM 1588 O O . ASP A 1 36 ? -5.532 -24.668 14.642 1.00 0.00 36 ASP A O 2
ATOM 1597 N N . LEU A 1 37 ? -5.923 -22.706 13.734 1.00 0.00 37 LEU A N 2
ATOM 1598 C CA . LEU A 1 37 ? -4.775 -22.870 12.792 1.00 0.00 37 LEU A CA 2
ATOM 1599 C C . LEU A 1 37 ? -3.501 -23.221 13.563 1.00 0.00 37 LEU A C 2
ATOM 1600 O O . LEU A 1 37 ? -3.379 -22.947 14.741 1.00 0.00 37 LEU A O 2
ATOM 1616 N N . SER A 1 38 ? -2.549 -23.821 12.905 1.00 0.00 38 SER A N 2
ATOM 1617 C CA . SER A 1 38 ? -1.282 -24.188 13.596 1.00 0.00 38 SER A CA 2
ATOM 1618 C C . SER A 1 38 ? -0.574 -22.926 14.096 1.00 0.00 38 SER A C 2
ATOM 1619 O O . SER A 1 38 ? -0.533 -21.916 13.419 1.00 0.00 38 SER A O 2
ATOM 1627 N N . ASP A 1 39 ? -0.020 -22.973 15.275 1.00 0.00 39 ASP A N 2
ATOM 1628 C CA . ASP A 1 39 ? 0.683 -21.774 15.819 1.00 0.00 39 ASP A CA 2
ATOM 1629 C C . ASP A 1 39 ? 1.694 -21.240 14.798 1.00 0.00 39 ASP A C 2
ATOM 1630 O O . ASP A 1 39 ? 2.043 -20.076 14.807 1.00 0.00 39 ASP A O 2
ATOM 1639 N N . SER A 1 40 ? 2.164 -22.082 13.919 1.00 0.00 40 SER A N 2
ATOM 1640 C CA . SER A 1 40 ? 3.148 -21.621 12.898 1.00 0.00 40 SER A CA 2
ATOM 1641 C C . SER A 1 40 ? 2.515 -21.649 11.504 1.00 0.00 40 SER A C 2
ATOM 1642 O O . SER A 1 40 ? 3.196 -21.776 10.505 1.00 0.00 40 SER A O 2
ATOM 1650 N N . PHE A 1 41 ? 1.217 -21.528 11.429 1.00 0.00 41 PHE A N 2
ATOM 1651 C CA . PHE A 1 41 ? 0.542 -21.545 10.100 1.00 0.00 41 PHE A CA 2
ATOM 1652 C C . PHE A 1 41 ? 1.136 -20.453 9.200 1.00 0.00 41 PHE A C 2
ATOM 1653 O O . PHE A 1 41 ? 1.281 -19.315 9.600 1.00 0.00 41 PHE A O 2
ATOM 1670 N N . MET A 1 42 ? 1.475 -20.793 7.985 1.00 0.00 42 MET A N 2
ATOM 1671 C CA . MET A 1 42 ? 2.052 -19.773 7.060 1.00 0.00 42 MET A CA 2
ATOM 1672 C C . MET A 1 42 ? 1.076 -19.515 5.909 1.00 0.00 42 MET A C 2
ATOM 1673 O O . MET A 1 42 ? 0.359 -20.398 5.482 1.00 0.00 42 MET A O 2
ATOM 1687 N N . CYS A 1 43 ? 1.042 -18.314 5.406 1.00 0.00 43 CYS A N 2
ATOM 1688 C CA . CYS A 1 43 ? 0.111 -18.006 4.285 1.00 0.00 43 CYS A CA 2
ATOM 1689 C C . CYS A 1 43 ? 0.400 -18.912 3.086 1.00 0.00 43 CYS A C 2
ATOM 1690 O O . CYS A 1 43 ? 1.541 -19.072 2.701 1.00 0.00 43 CYS A O 2
ATOM 1697 N N . PRO A 1 44 ? -0.641 -19.460 2.511 1.00 0.00 44 PRO A N 2
ATOM 1698 C CA . PRO A 1 44 ? -0.464 -20.327 1.326 1.00 0.00 44 PRO A CA 2
ATOM 1699 C C . PRO A 1 44 ? -0.227 -19.473 0.072 1.00 0.00 44 PRO A C 2
ATOM 1700 O O . PRO A 1 44 ? -0.086 -19.989 -1.019 1.00 0.00 44 PRO A O 2
ATOM 1711 N N . ALA A 1 45 ? -0.192 -18.169 0.213 1.00 0.00 45 ALA A N 2
ATOM 1712 C CA . ALA A 1 45 ? 0.023 -17.299 -0.976 1.00 0.00 45 ALA A CA 2
ATOM 1713 C C . ALA A 1 45 ? 1.277 -16.434 -0.802 1.00 0.00 45 ALA A C 2
ATOM 1714 O O . ALA A 1 45 ? 1.981 -16.156 -1.753 1.00 0.00 45 ALA A O 2
ATOM 1721 N N . CYS A 1 46 ? 1.565 -16.000 0.397 1.00 0.00 46 CYS A N 2
ATOM 1722 C CA . CYS A 1 46 ? 2.776 -15.149 0.597 1.00 0.00 46 CYS A CA 2
ATOM 1723 C C . CYS A 1 46 ? 3.697 -15.730 1.694 1.00 0.00 46 CYS A C 2
ATOM 1724 O O . CYS A 1 46 ? 4.709 -15.149 2.035 1.00 0.00 46 CYS A O 2
ATOM 1731 N N . ARG A 1 47 ? 3.365 -16.882 2.227 1.00 0.00 47 ARG A N 2
ATOM 1732 C CA . ARG A 1 47 ? 4.229 -17.522 3.278 1.00 0.00 47 ARG A CA 2
ATOM 1733 C C . ARG A 1 47 ? 4.327 -16.664 4.548 1.00 0.00 47 ARG A C 2
ATOM 1734 O O . ARG A 1 47 ? 5.208 -16.862 5.362 1.00 0.00 47 ARG A O 2
ATOM 1755 N N . SER A 1 48 ? 3.439 -15.729 4.739 1.00 0.00 48 SER A N 2
ATOM 1756 C CA . SER A 1 48 ? 3.507 -14.893 5.975 1.00 0.00 48 SER A CA 2
ATOM 1757 C C . SER A 1 48 ? 3.122 -15.740 7.194 1.00 0.00 48 SER A C 2
ATOM 1758 O O . SER A 1 48 ? 2.392 -16.703 7.069 1.00 0.00 48 SER A O 2
ATOM 1766 N N . PRO A 1 49 ? 3.629 -15.359 8.340 1.00 0.00 49 PRO A N 2
ATOM 1767 C CA . PRO A 1 49 ? 3.330 -16.109 9.585 1.00 0.00 49 PRO A CA 2
ATOM 1768 C C . PRO A 1 49 ? 1.883 -15.866 10.025 1.00 0.00 49 PRO A C 2
ATOM 1769 O O . PRO A 1 49 ? 1.344 -14.790 9.852 1.00 0.00 49 PRO A O 2
ATOM 1780 N N . LYS A 1 50 ? 1.248 -16.857 10.591 1.00 0.00 50 LYS A N 2
ATOM 1781 C CA . LYS A 1 50 ? -0.164 -16.682 11.041 1.00 0.00 50 LYS A CA 2
ATOM 1782 C C . LYS A 1 50 ? -0.284 -15.448 11.931 1.00 0.00 50 LYS A C 2
ATOM 1783 O O . LYS A 1 50 ? -1.294 -14.772 11.938 1.00 0.00 50 LYS A O 2
ATOM 1802 N N . ASN A 1 51 ? 0.741 -15.135 12.672 1.00 0.00 51 ASN A N 2
ATOM 1803 C CA . ASN A 1 51 ? 0.678 -13.931 13.541 1.00 0.00 51 ASN A CA 2
ATOM 1804 C C . ASN A 1 51 ? 0.500 -12.679 12.678 1.00 0.00 51 ASN A C 2
ATOM 1805 O O . ASN A 1 51 ? 0.135 -11.627 13.163 1.00 0.00 51 ASN A O 2
ATOM 1816 N N . GLN A 1 52 ? 0.744 -12.787 11.399 1.00 0.00 52 GLN A N 2
ATOM 1817 C CA . GLN A 1 52 ? 0.575 -11.608 10.511 1.00 0.00 52 GLN A CA 2
ATOM 1818 C C . GLN A 1 52 ? -0.849 -11.574 9.943 1.00 0.00 52 GLN A C 2
ATOM 1819 O O . GLN A 1 52 ? -1.184 -10.727 9.136 1.00 0.00 52 GLN A O 2
ATOM 1833 N N . PHE A 1 53 ? -1.697 -12.486 10.353 1.00 0.00 53 PHE A N 2
ATOM 1834 C CA . PHE A 1 53 ? -3.089 -12.483 9.824 1.00 0.00 53 PHE A CA 2
ATOM 1835 C C . PHE A 1 53 ? -4.004 -11.679 10.749 1.00 0.00 53 PHE A C 2
ATOM 1836 O O . PHE A 1 53 ? -4.054 -11.908 11.940 1.00 0.00 53 PHE A O 2
ATOM 1853 N N . LYS A 1 54 ? -4.735 -10.747 10.208 1.00 0.00 54 LYS A N 2
ATOM 1854 C CA . LYS A 1 54 ? -5.654 -9.940 11.057 1.00 0.00 54 LYS A CA 2
ATOM 1855 C C . LYS A 1 54 ? -7.103 -10.308 10.743 1.00 0.00 54 LYS A C 2
ATOM 1856 O O . LYS A 1 54 ? -7.484 -10.451 9.598 1.00 0.00 54 LYS A O 2
ATOM 1875 N N . SER A 1 55 ? -7.912 -10.477 11.751 1.00 0.00 55 SER A N 2
ATOM 1876 C CA . SER A 1 55 ? -9.333 -10.850 11.506 1.00 0.00 55 SER A CA 2
ATOM 1877 C C . SER A 1 55 ? -10.090 -9.704 10.846 1.00 0.00 55 SER A C 2
ATOM 1878 O O . SER A 1 55 ? -9.545 -8.656 10.560 1.00 0.00 55 SER A O 2
ATOM 1886 N N . ILE A 1 56 ? -11.353 -9.905 10.612 1.00 0.00 56 ILE A N 2
ATOM 1887 C CA . ILE A 1 56 ? -12.184 -8.844 9.976 1.00 0.00 56 ILE A CA 2
ATOM 1888 C C . ILE A 1 56 ? -13.668 -9.110 10.260 1.00 0.00 56 ILE A C 2
ATOM 1889 O O . ILE A 1 56 ? -14.351 -9.765 9.500 1.00 0.00 56 ILE A O 2
ATOM 1905 N N . LYS A 1 57 ? -14.168 -8.611 11.356 1.00 0.00 57 LYS A N 2
ATOM 1906 C CA . LYS A 1 57 ? -15.602 -8.842 11.698 1.00 0.00 57 LYS A CA 2
ATOM 1907 C C . LYS A 1 57 ? -16.438 -7.603 11.371 1.00 0.00 57 LYS A C 2
ATOM 1908 O O . LYS A 1 57 ? -16.998 -6.974 12.246 1.00 0.00 57 LYS A O 2
ATOM 1927 N N . LYS A 1 58 ? -16.531 -7.248 10.119 1.00 0.00 58 LYS A N 2
ATOM 1928 C CA . LYS A 1 58 ? -17.334 -6.047 9.747 1.00 0.00 58 LYS A CA 2
ATOM 1929 C C . LYS A 1 58 ? -17.409 -5.903 8.224 1.00 0.00 58 LYS A C 2
ATOM 1930 O O . LYS A 1 58 ? -16.568 -6.397 7.502 1.00 0.00 58 LYS A O 2
ATOM 1949 N N . VAL A 1 59 ? -18.409 -5.225 7.733 1.00 0.00 59 VAL A N 2
ATOM 1950 C CA . VAL A 1 59 ? -18.536 -5.048 6.258 1.00 0.00 59 VAL A CA 2
ATOM 1951 C C . VAL A 1 59 ? -18.104 -3.636 5.854 1.00 0.00 59 VAL A C 2
ATOM 1952 O O . VAL A 1 59 ? -17.753 -2.822 6.685 1.00 0.00 59 VAL A O 2
ATOM 1965 N N . ILE A 1 60 ? -18.128 -3.340 4.583 1.00 0.00 60 ILE A N 2
ATOM 1966 C CA . ILE A 1 60 ? -17.718 -1.982 4.125 1.00 0.00 60 ILE A CA 2
ATOM 1967 C C . ILE A 1 60 ? -18.926 -1.225 3.565 1.00 0.00 60 ILE A C 2
ATOM 1968 O O . ILE A 1 60 ? -19.349 -0.224 4.107 1.00 0.00 60 ILE A O 2
ATOM 1984 N N . ALA A 1 61 ? -19.483 -1.695 2.483 1.00 0.00 61 ALA A N 2
ATOM 1985 C CA . ALA A 1 61 ? -20.661 -1.001 1.889 1.00 0.00 61 ALA A CA 2
ATOM 1986 C C . ALA A 1 61 ? -21.958 -1.539 2.501 1.00 0.00 61 ALA A C 2
ATOM 1987 O O . ALA A 1 61 ? -22.790 -2.106 1.819 1.00 0.00 61 ALA A O 2
ATOM 1994 N N . GLY A 1 62 ? -22.141 -1.364 3.782 1.00 0.00 62 GLY A N 2
ATOM 1995 C CA . GLY A 1 62 ? -23.385 -1.865 4.431 1.00 0.00 62 GLY A CA 2
ATOM 1996 C C . GLY A 1 62 ? -24.355 -0.698 4.636 1.00 0.00 62 GLY A C 2
ATOM 1997 O O . GLY A 1 62 ? -24.124 0.176 5.447 1.00 0.00 62 GLY A O 2
ATOM 2001 N N . PHE A 1 63 ? -25.436 -0.676 3.907 1.00 0.00 63 PHE A N 2
ATOM 2002 C CA . PHE A 1 63 ? -26.416 0.437 4.062 1.00 0.00 63 PHE A CA 2
ATOM 2003 C C . PHE A 1 63 ? -27.458 0.087 5.126 1.00 0.00 63 PHE A C 2
ATOM 2004 O O . PHE A 1 63 ? -28.638 0.011 4.852 1.00 0.00 63 PHE A O 2
ATOM 2021 N N . ALA A 1 64 ? -27.030 -0.124 6.341 1.00 0.00 64 ALA A N 2
ATOM 2022 C CA . ALA A 1 64 ? -27.997 -0.467 7.423 1.00 0.00 64 ALA A CA 2
ATOM 2023 C C . ALA A 1 64 ? -28.662 0.805 7.959 1.00 0.00 64 ALA A C 2
ATOM 2024 O O . ALA A 1 64 ? -29.715 0.757 8.561 1.00 0.00 64 ALA A O 2
ATOM 2031 N N . GLU A 1 65 ? -28.054 1.941 7.745 1.00 0.00 65 GLU A N 2
ATOM 2032 C CA . GLU A 1 65 ? -28.654 3.211 8.246 1.00 0.00 65 GLU A CA 2
ATOM 2033 C C . GLU A 1 65 ? -29.459 3.892 7.136 1.00 0.00 65 GLU A C 2
ATOM 2034 O O . GLU A 1 65 ? -30.461 4.531 7.386 1.00 0.00 65 GLU A O 2
ATOM 2046 N N . ASN A 1 66 ? -29.027 3.761 5.912 1.00 0.00 66 ASN A N 2
ATOM 2047 C CA . ASN A 1 66 ? -29.766 4.403 4.787 1.00 0.00 66 ASN A CA 2
ATOM 2048 C C . ASN A 1 66 ? -30.855 3.463 4.263 1.00 0.00 66 ASN A C 2
ATOM 2049 O O . ASN A 1 66 ? -30.584 2.354 3.846 1.00 0.00 66 ASN A O 2
ATOM 2060 N N . GLN A 1 67 ? -32.086 3.897 4.280 1.00 0.00 67 GLN A N 2
ATOM 2061 C CA . GLN A 1 67 ? -33.190 3.027 3.783 1.00 0.00 67 GLN A CA 2
ATOM 2062 C C . GLN A 1 67 ? -33.637 3.484 2.392 1.00 0.00 67 GLN A C 2
ATOM 2063 O O . GLN A 1 67 ? -34.765 3.891 2.195 1.00 0.00 67 GLN A O 2
ATOM 2077 N N . LYS A 1 68 ? -32.762 3.418 1.426 1.00 0.00 68 LYS A N 2
ATOM 2078 C CA . LYS A 1 68 ? -33.138 3.846 0.048 1.00 0.00 68 LYS A CA 2
ATOM 2079 C C . LYS A 1 68 ? -33.226 2.628 -0.875 1.00 0.00 68 LYS A C 2
ATOM 2080 O O . LYS A 1 68 ? -34.133 2.508 -1.674 1.00 0.00 68 LYS A O 2
ATOM 2099 N N . TYR A 1 69 ? -32.292 1.722 -0.770 1.00 0.00 69 TYR A N 2
ATOM 2100 C CA . TYR A 1 69 ? -32.328 0.511 -1.639 1.00 0.00 69 TYR A CA 2
ATOM 2101 C C . TYR A 1 69 ? -33.395 -0.464 -1.138 1.00 0.00 69 TYR A C 2
ATOM 2102 O O . TYR A 1 69 ? -33.249 -1.078 -0.099 1.00 0.00 69 TYR A O 2
ATOM 2120 N N . GLY A 1 70 ? -34.469 -0.610 -1.865 1.00 0.00 70 GLY A N 2
ATOM 2121 C CA . GLY A 1 70 ? -35.544 -1.544 -1.426 1.00 0.00 70 GLY A CA 2
ATOM 2122 C C . GLY A 1 70 ? -36.796 -1.315 -2.275 1.00 0.00 70 GLY A C 2
ATOM 2123 O O . GLY A 1 70 ? -36.982 -0.198 -2.731 1.00 0.00 70 GLY A O 2
ATOM 2129 N N . MET A 1 1 ? -12.597 -6.025 1.823 1.00 0.00 1 MET A N 3
ATOM 2130 C CA . MET A 1 1 ? -12.618 -5.911 3.311 1.00 0.00 1 MET A CA 3
ATOM 2131 C C . MET A 1 1 ? -14.055 -5.727 3.808 1.00 0.00 1 MET A C 3
ATOM 2132 O O . MET A 1 1 ? -14.384 -4.734 4.426 1.00 0.00 1 MET A O 3
ATOM 2148 N N . GLU A 1 2 ? -14.916 -6.674 3.541 1.00 0.00 2 GLU A N 3
ATOM 2149 C CA . GLU A 1 2 ? -16.331 -6.544 3.998 1.00 0.00 2 GLU A CA 3
ATOM 2150 C C . GLU A 1 2 ? -16.887 -7.905 4.433 1.00 0.00 2 GLU A C 3
ATOM 2151 O O . GLU A 1 2 ? -17.804 -8.429 3.834 1.00 0.00 2 GLU A O 3
ATOM 2163 N N . ILE A 1 3 ? -16.349 -8.474 5.477 1.00 0.00 3 ILE A N 3
ATOM 2164 C CA . ILE A 1 3 ? -16.859 -9.794 5.952 1.00 0.00 3 ILE A CA 3
ATOM 2165 C C . ILE A 1 3 ? -17.165 -9.714 7.449 1.00 0.00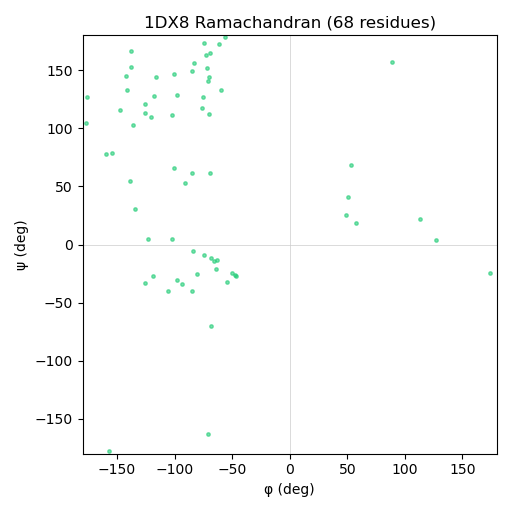 3 ILE A C 3
ATOM 2166 O O . ILE A 1 3 ? -16.823 -8.754 8.107 1.00 0.00 3 ILE A O 3
ATOM 2182 N N . ASP A 1 4 ? -17.817 -10.703 7.993 1.00 0.00 4 ASP A N 3
ATOM 2183 C CA . ASP A 1 4 ? -18.148 -10.649 9.448 1.00 0.00 4 ASP A CA 3
ATOM 2184 C C . ASP A 1 4 ? -18.004 -12.027 10.113 1.00 0.00 4 ASP A C 3
ATOM 2185 O O . ASP A 1 4 ? -18.308 -12.190 11.278 1.00 0.00 4 ASP A O 3
ATOM 2194 N N . GLU A 1 5 ? -17.544 -13.016 9.398 1.00 0.00 5 GLU A N 3
ATOM 2195 C CA . GLU A 1 5 ? -17.388 -14.365 10.015 1.00 0.00 5 GLU A CA 3
ATOM 2196 C C . GLU A 1 5 ? -15.978 -14.506 10.596 1.00 0.00 5 GLU A C 3
ATOM 2197 O O . GLU A 1 5 ? -15.393 -13.548 11.059 1.00 0.00 5 GLU A O 3
ATOM 2209 N N . GLY A 1 6 ? -15.419 -15.687 10.573 1.00 0.00 6 GLY A N 3
ATOM 2210 C CA . GLY A 1 6 ? -14.045 -15.864 11.121 1.00 0.00 6 GLY A CA 3
ATOM 2211 C C . GLY A 1 6 ? -13.026 -15.728 9.988 1.00 0.00 6 GLY A C 3
ATOM 2212 O O . GLY A 1 6 ? -11.996 -16.373 9.988 1.00 0.00 6 GLY A O 3
ATOM 2216 N N . LYS A 1 7 ? -13.304 -14.893 9.024 1.00 0.00 7 LYS A N 3
ATOM 2217 C CA . LYS A 1 7 ? -12.349 -14.715 7.894 1.00 0.00 7 LYS A CA 3
ATOM 2218 C C . LYS A 1 7 ? -11.215 -13.778 8.314 1.00 0.00 7 LYS A C 3
ATOM 2219 O O . LYS A 1 7 ? -11.442 -12.736 8.895 1.00 0.00 7 LYS A O 3
ATOM 2238 N N . TYR A 1 8 ? -9.995 -14.139 8.028 1.00 0.00 8 TYR A N 3
ATOM 2239 C CA . TYR A 1 8 ? -8.851 -13.262 8.414 1.00 0.00 8 TYR A CA 3
ATOM 2240 C C . TYR A 1 8 ? -8.107 -12.804 7.157 1.00 0.00 8 TYR A C 3
ATOM 2241 O O . TYR A 1 8 ? -7.851 -13.582 6.259 1.00 0.00 8 TYR A O 3
ATOM 2259 N N . GLU A 1 9 ? -7.759 -11.551 7.080 1.00 0.00 9 GLU A N 3
ATOM 2260 C CA . GLU A 1 9 ? -7.034 -11.057 5.873 1.00 0.00 9 GLU A CA 3
ATOM 2261 C C . GLU A 1 9 ? -5.538 -10.919 6.164 1.00 0.00 9 GLU A C 3
ATOM 2262 O O . GLU A 1 9 ? -5.135 -10.417 7.195 1.00 0.00 9 GLU A O 3
ATOM 2274 N N . CYS A 1 10 ? -4.708 -11.363 5.258 1.00 0.00 10 CYS A N 3
ATOM 2275 C CA . CYS A 1 10 ? -3.237 -11.260 5.477 1.00 0.00 10 CYS A CA 3
ATOM 2276 C C . CYS A 1 10 ? -2.763 -9.833 5.217 1.00 0.00 10 CYS A C 3
ATOM 2277 O O . CYS A 1 10 ? -2.793 -9.356 4.100 1.00 0.00 10 CYS A O 3
ATOM 2284 N N . GLU A 1 11 ? -2.303 -9.150 6.226 1.00 0.00 11 GLU A N 3
ATOM 2285 C CA . GLU A 1 11 ? -1.805 -7.766 6.002 1.00 0.00 11 GLU A CA 3
ATOM 2286 C C . GLU A 1 11 ? -0.483 -7.815 5.228 1.00 0.00 11 GLU A C 3
ATOM 2287 O O . GLU A 1 11 ? 0.025 -6.806 4.780 1.00 0.00 11 GLU A O 3
ATOM 2299 N N . ALA A 1 12 ? 0.082 -8.986 5.082 1.00 0.00 12 ALA A N 3
ATOM 2300 C CA . ALA A 1 12 ? 1.377 -9.111 4.355 1.00 0.00 12 ALA A CA 3
ATOM 2301 C C . ALA A 1 12 ? 1.165 -9.224 2.840 1.00 0.00 12 ALA A C 3
ATOM 2302 O O . ALA A 1 12 ? 1.921 -8.670 2.067 1.00 0.00 12 ALA A O 3
ATOM 2309 N N . CYS A 1 13 ? 0.163 -9.944 2.395 1.00 0.00 13 CYS A N 3
ATOM 2310 C CA . CYS A 1 13 ? -0.037 -10.074 0.921 1.00 0.00 13 CYS A CA 3
ATOM 2311 C C . CYS A 1 13 ? -1.458 -9.661 0.506 1.00 0.00 13 CYS A C 3
ATOM 2312 O O . CYS A 1 13 ? -1.662 -9.094 -0.548 1.00 0.00 13 CYS A O 3
ATOM 2319 N N . GLY A 1 14 ? -2.437 -9.935 1.322 1.00 0.00 14 GLY A N 3
ATOM 2320 C CA . GLY A 1 14 ? -3.832 -9.547 0.961 1.00 0.00 14 GLY A CA 3
ATOM 2321 C C . GLY A 1 14 ? -4.687 -10.802 0.770 1.00 0.00 14 GLY A C 3
ATOM 2322 O O . GLY A 1 14 ? -5.701 -10.780 0.100 1.00 0.00 14 GLY A O 3
ATOM 2326 N N . TYR A 1 15 ? -4.286 -11.893 1.356 1.00 0.00 15 TYR A N 3
ATOM 2327 C CA . TYR A 1 15 ? -5.069 -13.154 1.220 1.00 0.00 15 TYR A CA 3
ATOM 2328 C C . TYR A 1 15 ? -6.208 -13.173 2.245 1.00 0.00 15 TYR A C 3
ATOM 2329 O O . TYR A 1 15 ? -6.273 -12.342 3.129 1.00 0.00 15 TYR A O 3
ATOM 2347 N N . ILE A 1 16 ? -7.106 -14.114 2.132 1.00 0.00 16 ILE A N 3
ATOM 2348 C CA . ILE A 1 16 ? -8.238 -14.181 3.100 1.00 0.00 16 ILE A CA 3
ATOM 2349 C C . ILE A 1 16 ? -8.406 -15.609 3.620 1.00 0.00 16 ILE A C 3
ATOM 2350 O O . ILE A 1 16 ? -8.736 -16.515 2.880 1.00 0.00 16 ILE A O 3
ATOM 2366 N N . TYR A 1 17 ? -8.188 -15.815 4.887 1.00 0.00 17 TYR A N 3
ATOM 2367 C CA . TYR A 1 17 ? -8.341 -17.188 5.452 1.00 0.00 17 TYR A CA 3
ATOM 2368 C C . TYR A 1 17 ? -9.824 -17.510 5.661 1.00 0.00 17 TYR A C 3
ATOM 2369 O O . TYR A 1 17 ? -10.581 -16.704 6.166 1.00 0.00 17 TYR A O 3
ATOM 2387 N N . GLU A 1 18 ? -10.234 -18.690 5.290 1.00 0.00 18 GLU A N 3
ATOM 2388 C CA . GLU A 1 18 ? -11.658 -19.084 5.476 1.00 0.00 18 GLU A CA 3
ATOM 2389 C C . GLU A 1 18 ? -11.741 -20.245 6.478 1.00 0.00 18 GLU A C 3
ATOM 2390 O O . GLU A 1 18 ? -11.327 -21.346 6.174 1.00 0.00 18 GLU A O 3
ATOM 2402 N N . PRO A 1 19 ? -12.266 -19.966 7.647 1.00 0.00 19 PRO A N 3
ATOM 2403 C CA . PRO A 1 19 ? -12.383 -21.013 8.692 1.00 0.00 19 PRO A CA 3
ATOM 2404 C C . PRO A 1 19 ? -13.417 -22.071 8.303 1.00 0.00 19 PRO A C 3
ATOM 2405 O O . PRO A 1 19 ? -13.078 -23.190 7.972 1.00 0.00 19 PRO A O 3
ATOM 2416 N N . GLU A 1 20 ? -14.671 -21.725 8.349 1.00 0.00 20 GLU A N 3
ATOM 2417 C CA . GLU A 1 20 ? -15.748 -22.700 7.991 1.00 0.00 20 GLU A CA 3
ATOM 2418 C C . GLU A 1 20 ? -15.393 -23.467 6.710 1.00 0.00 20 GLU A C 3
ATOM 2419 O O . GLU A 1 20 ? -15.821 -24.587 6.508 1.00 0.00 20 GLU A O 3
ATOM 2431 N N . LYS A 1 21 ? -14.610 -22.877 5.849 1.00 0.00 21 LYS A N 3
ATOM 2432 C CA . LYS A 1 21 ? -14.226 -23.577 4.590 1.00 0.00 21 LYS A CA 3
ATOM 2433 C C . LYS A 1 21 ? -12.843 -24.217 4.743 1.00 0.00 21 LYS A C 3
ATOM 2434 O O . LYS A 1 21 ? -12.509 -25.165 4.061 1.00 0.00 21 LYS A O 3
ATOM 2453 N N . GLY A 1 22 ? -12.036 -23.708 5.634 1.00 0.00 22 GLY A N 3
ATOM 2454 C CA . GLY A 1 22 ? -10.679 -24.291 5.829 1.00 0.00 22 GLY A CA 3
ATOM 2455 C C . GLY A 1 22 ? -9.737 -23.774 4.740 1.00 0.00 22 GLY A C 3
ATOM 2456 O O . GLY A 1 22 ? -10.156 -23.430 3.652 1.00 0.00 22 GLY A O 3
ATOM 2460 N N . ASP A 1 23 ? -8.465 -23.725 5.024 1.00 0.00 23 ASP A N 3
ATOM 2461 C CA . ASP A 1 23 ? -7.490 -23.240 4.008 1.00 0.00 23 ASP A CA 3
ATOM 2462 C C . ASP A 1 23 ? -7.090 -24.393 3.091 1.00 0.00 23 ASP A C 3
ATOM 2463 O O . ASP A 1 23 ? -5.940 -24.777 3.023 1.00 0.00 23 ASP A O 3
ATOM 2472 N N . LYS A 1 24 ? -8.039 -24.953 2.394 1.00 0.00 24 LYS A N 3
ATOM 2473 C CA . LYS A 1 24 ? -7.740 -26.095 1.478 1.00 0.00 24 LYS A CA 3
ATOM 2474 C C . LYS A 1 24 ? -6.489 -25.812 0.639 1.00 0.00 24 LYS A C 3
ATOM 2475 O O . LYS A 1 24 ? -5.787 -26.716 0.230 1.00 0.00 24 LYS A O 3
ATOM 2494 N N . PHE A 1 25 ? -6.202 -24.566 0.384 1.00 0.00 25 PHE A N 3
ATOM 2495 C CA . PHE A 1 25 ? -4.994 -24.233 -0.423 1.00 0.00 25 PHE A CA 3
ATOM 2496 C C . PHE A 1 25 ? -3.733 -24.420 0.425 1.00 0.00 25 PHE A C 3
ATOM 2497 O O . PHE A 1 25 ? -2.668 -24.708 -0.085 1.00 0.00 25 PHE A O 3
ATOM 2514 N N . ALA A 1 26 ? -3.846 -24.263 1.715 1.00 0.00 26 ALA A N 3
ATOM 2515 C CA . ALA A 1 26 ? -2.657 -24.435 2.599 1.00 0.00 26 ALA A CA 3
ATOM 2516 C C . ALA A 1 26 ? -2.637 -25.849 3.183 1.00 0.00 26 ALA A C 3
ATOM 2517 O O . ALA A 1 26 ? -1.593 -26.393 3.485 1.00 0.00 26 ALA A O 3
ATOM 2524 N N . GLY A 1 27 ? -3.785 -26.450 3.339 1.00 0.00 27 GLY A N 3
ATOM 2525 C CA . GLY A 1 27 ? -3.832 -27.831 3.897 1.00 0.00 27 GLY A CA 3
ATOM 2526 C C . GLY A 1 27 ? -4.692 -27.858 5.166 1.00 0.00 27 GLY A C 3
ATOM 2527 O O . GLY A 1 27 ? -4.533 -28.716 6.012 1.00 0.00 27 GLY A O 3
ATOM 2531 N N . ILE A 1 28 ? -5.605 -26.936 5.308 1.00 0.00 28 ILE A N 3
ATOM 2532 C CA . ILE A 1 28 ? -6.470 -26.928 6.522 1.00 0.00 28 ILE A CA 3
ATOM 2533 C C . ILE A 1 28 ? -7.928 -27.221 6.122 1.00 0.00 28 ILE A C 3
ATOM 2534 O O . ILE A 1 28 ? -8.454 -26.591 5.226 1.00 0.00 28 ILE A O 3
ATOM 2550 N N . PRO A 1 29 ? -8.533 -28.175 6.792 1.00 0.00 29 PRO A N 3
ATOM 2551 C CA . PRO A 1 29 ? -9.938 -28.543 6.481 1.00 0.00 29 PRO A CA 3
ATOM 2552 C C . PRO A 1 29 ? -10.905 -27.465 6.988 1.00 0.00 29 PRO A C 3
ATOM 2553 O O . PRO A 1 29 ? -10.509 -26.569 7.706 1.00 0.00 29 PRO A O 3
ATOM 2564 N N . PRO A 1 30 ? -12.151 -27.588 6.599 1.00 0.00 30 PRO A N 3
ATOM 2565 C CA . PRO A 1 30 ? -13.178 -26.607 7.028 1.00 0.00 30 PRO A CA 3
ATOM 2566 C C . PRO A 1 30 ? -13.521 -26.815 8.503 1.00 0.00 30 PRO A C 3
ATOM 2567 O O . PRO A 1 30 ? -12.802 -27.465 9.235 1.00 0.00 30 PRO A O 3
ATOM 2578 N N . GLY A 1 31 ? -14.619 -26.268 8.942 1.00 0.00 31 GLY A N 3
ATOM 2579 C CA . GLY A 1 31 ? -15.025 -26.426 10.371 1.00 0.00 31 GLY A CA 3
ATOM 2580 C C . GLY A 1 31 ? -13.841 -26.099 11.289 1.00 0.00 31 GLY A C 3
ATOM 2581 O O . GLY A 1 31 ? -13.673 -26.693 12.335 1.00 0.00 31 GLY A O 3
ATOM 2585 N N . THR A 1 32 ? -13.018 -25.163 10.902 1.00 0.00 32 THR A N 3
ATOM 2586 C CA . THR A 1 32 ? -11.847 -24.807 11.753 1.00 0.00 32 THR A CA 3
ATOM 2587 C C . THR A 1 32 ? -11.656 -23.283 11.785 1.00 0.00 32 THR A C 3
ATOM 2588 O O . THR A 1 32 ? -11.362 -22.682 10.771 1.00 0.00 32 THR A O 3
ATOM 2599 N N . PRO A 1 33 ? -11.827 -22.702 12.949 1.00 0.00 33 PRO A N 3
ATOM 2600 C CA . PRO A 1 33 ? -11.663 -21.233 13.088 1.00 0.00 33 PRO A CA 3
ATOM 2601 C C . PRO A 1 33 ? -10.186 -20.847 12.990 1.00 0.00 33 PRO A C 3
ATOM 2602 O O . PRO A 1 33 ? -9.310 -21.597 13.372 1.00 0.00 33 PRO A O 3
ATOM 2613 N N . PHE A 1 34 ? -9.907 -19.680 12.480 1.00 0.00 34 PHE A N 3
ATOM 2614 C CA . PHE A 1 34 ? -8.490 -19.234 12.353 1.00 0.00 34 PHE A CA 3
ATOM 2615 C C . PHE A 1 34 ? -7.763 -19.384 13.696 1.00 0.00 34 PHE A C 3
ATOM 2616 O O . PHE A 1 34 ? -6.563 -19.571 13.744 1.00 0.00 34 PHE A O 3
ATOM 2633 N N . VAL A 1 35 ? -8.478 -19.304 14.783 1.00 0.00 35 VAL A N 3
ATOM 2634 C CA . VAL A 1 35 ? -7.826 -19.441 16.116 1.00 0.00 35 VAL A CA 3
ATOM 2635 C C . VAL A 1 35 ? -7.383 -20.889 16.351 1.00 0.00 35 VAL A C 3
ATOM 2636 O O . VAL A 1 35 ? -6.543 -21.162 17.185 1.00 0.00 35 VAL A O 3
ATOM 2649 N N . ASP A 1 36 ? -7.943 -21.819 15.626 1.00 0.00 36 ASP A N 3
ATOM 2650 C CA . ASP A 1 36 ? -7.551 -23.246 15.816 1.00 0.00 36 ASP A CA 3
ATOM 2651 C C . ASP A 1 36 ? -6.433 -23.642 14.841 1.00 0.00 36 ASP A C 3
ATOM 2652 O O . ASP A 1 36 ? -5.944 -24.754 14.868 1.00 0.00 36 ASP A O 3
ATOM 2661 N N . LEU A 1 37 ? -6.020 -22.746 13.983 1.00 0.00 37 LEU A N 3
ATOM 2662 C CA . LEU A 1 37 ? -4.935 -23.089 13.019 1.00 0.00 37 LEU A CA 3
ATOM 2663 C C . LEU A 1 37 ? -3.716 -23.642 13.763 1.00 0.00 37 LEU A C 3
ATOM 2664 O O . LEU A 1 37 ? -3.719 -23.766 14.972 1.00 0.00 37 LEU A O 3
ATOM 2680 N N . SER A 1 38 ? -2.675 -23.974 13.048 1.00 0.00 38 SER A N 3
ATOM 2681 C CA . SER A 1 38 ? -1.456 -24.516 13.714 1.00 0.00 38 SER A CA 3
ATOM 2682 C C . SER A 1 38 ? -0.714 -23.398 14.451 1.00 0.00 38 SER A C 3
ATOM 2683 O O . SER A 1 38 ? -0.847 -22.233 14.128 1.00 0.00 38 SER A O 3
ATOM 2691 N N . ASP A 1 39 ? 0.066 -23.742 15.438 1.00 0.00 39 ASP A N 3
ATOM 2692 C CA . ASP A 1 39 ? 0.816 -22.702 16.195 1.00 0.00 39 ASP A CA 3
ATOM 2693 C C . ASP A 1 39 ? 1.621 -21.819 15.236 1.00 0.00 39 ASP A C 3
ATOM 2694 O O . ASP A 1 39 ? 1.914 -20.677 15.529 1.00 0.00 39 ASP A O 3
ATOM 2703 N N . SER A 1 40 ? 1.985 -22.338 14.094 1.00 0.00 40 SER A N 3
ATOM 2704 C CA . SER A 1 40 ? 2.772 -21.521 13.126 1.00 0.00 40 SER A CA 3
ATOM 2705 C C . SER A 1 40 ? 2.231 -21.709 11.703 1.00 0.00 40 SER A C 3
ATOM 2706 O O . SER A 1 40 ? 2.932 -22.150 10.814 1.00 0.00 40 SER A O 3
ATOM 2714 N N . PHE A 1 41 ? 0.990 -21.371 11.480 1.00 0.00 41 PHE A N 3
ATOM 2715 C CA . PHE A 1 41 ? 0.405 -21.522 10.116 1.00 0.00 41 PHE A CA 3
ATOM 2716 C C . PHE A 1 41 ? 1.003 -20.463 9.176 1.00 0.00 41 PHE A C 3
ATOM 2717 O O . PHE A 1 41 ? 1.000 -19.285 9.474 1.00 0.00 41 PHE A O 3
ATOM 2734 N N . MET A 1 42 ? 1.504 -20.873 8.042 1.00 0.00 42 MET A N 3
ATOM 2735 C CA . MET A 1 42 ? 2.085 -19.884 7.090 1.00 0.00 42 MET A CA 3
ATOM 2736 C C . MET A 1 42 ? 1.103 -19.629 5.944 1.00 0.00 42 MET A C 3
ATOM 2737 O O . MET A 1 42 ? 0.383 -20.511 5.522 1.00 0.00 42 MET A O 3
ATOM 2751 N N . CYS A 1 43 ? 1.068 -18.427 5.444 1.00 0.00 43 CYS A N 3
ATOM 2752 C CA . CYS A 1 43 ? 0.129 -18.104 4.331 1.00 0.00 43 CYS A CA 3
ATOM 2753 C C . CYS A 1 43 ? 0.392 -19.010 3.120 1.00 0.00 43 CYS A C 3
ATOM 2754 O O . CYS A 1 43 ? 1.530 -19.248 2.768 1.00 0.00 43 CYS A O 3
ATOM 2761 N N . PRO A 1 44 ? -0.671 -19.476 2.509 1.00 0.00 44 PRO A N 3
ATOM 2762 C CA . PRO A 1 44 ? -0.529 -20.343 1.319 1.00 0.00 44 PRO A CA 3
ATOM 2763 C C . PRO A 1 44 ? -0.193 -19.501 0.081 1.00 0.00 44 PRO A C 3
ATOM 2764 O O . PRO A 1 44 ? -0.033 -20.022 -1.006 1.00 0.00 44 PRO A O 3
ATOM 2775 N N . ALA A 1 45 ? -0.094 -18.203 0.229 1.00 0.00 45 ALA A N 3
ATOM 2776 C CA . ALA A 1 45 ? 0.219 -17.346 -0.950 1.00 0.00 45 ALA A CA 3
ATOM 2777 C C . ALA A 1 45 ? 1.488 -16.524 -0.710 1.00 0.00 45 ALA A C 3
ATOM 2778 O O . ALA A 1 45 ? 2.244 -16.261 -1.624 1.00 0.00 45 ALA A O 3
ATOM 2785 N N . CYS A 1 46 ? 1.731 -16.107 0.503 1.00 0.00 46 CYS A N 3
ATOM 2786 C CA . CYS A 1 46 ? 2.958 -15.296 0.766 1.00 0.00 46 CYS A CA 3
ATOM 2787 C C . CYS A 1 46 ? 3.820 -15.928 1.882 1.00 0.00 46 CYS A C 3
ATOM 2788 O O . CYS A 1 46 ? 4.798 -15.356 2.321 1.00 0.00 46 CYS A O 3
ATOM 2795 N N . ARG A 1 47 ? 3.478 -17.114 2.317 1.00 0.00 47 ARG A N 3
ATOM 2796 C CA . ARG A 1 47 ? 4.287 -17.806 3.373 1.00 0.00 47 ARG A CA 3
ATOM 2797 C C . ARG A 1 47 ? 4.442 -16.956 4.644 1.00 0.00 47 ARG A C 3
ATOM 2798 O O . ARG A 1 47 ? 5.342 -17.179 5.430 1.00 0.00 47 ARG A O 3
ATOM 2819 N N . SER A 1 48 ? 3.580 -16.003 4.872 1.00 0.00 48 SER A N 3
ATOM 2820 C CA . SER A 1 48 ? 3.707 -15.180 6.113 1.00 0.00 48 SER A CA 3
ATOM 2821 C C . SER A 1 48 ? 3.183 -15.976 7.315 1.00 0.00 48 SER A C 3
ATOM 2822 O O . SER A 1 48 ? 2.345 -16.840 7.159 1.00 0.00 48 SER A O 3
ATOM 2830 N N . PRO A 1 49 ? 3.693 -15.664 8.479 1.00 0.00 49 PRO A N 3
ATOM 2831 C CA . PRO A 1 49 ? 3.256 -16.374 9.708 1.00 0.00 49 PRO A CA 3
ATOM 2832 C C . PRO A 1 49 ? 1.811 -16.005 10.057 1.00 0.00 49 PRO A C 3
ATOM 2833 O O . PRO A 1 49 ? 1.391 -14.878 9.896 1.00 0.00 49 PRO A O 3
ATOM 2844 N N . LYS A 1 50 ? 1.049 -16.955 10.526 1.00 0.00 50 LYS A N 3
ATOM 2845 C CA . LYS A 1 50 ? -0.375 -16.678 10.882 1.00 0.00 50 LYS A CA 3
ATOM 2846 C C . LYS A 1 50 ? -0.488 -15.420 11.744 1.00 0.00 50 LYS A C 3
ATOM 2847 O O . LYS A 1 50 ? -1.482 -14.721 11.705 1.00 0.00 50 LYS A O 3
ATOM 2866 N N . ASN A 1 51 ? 0.517 -15.115 12.516 1.00 0.00 51 ASN A N 3
ATOM 2867 C CA . ASN A 1 51 ? 0.446 -13.891 13.360 1.00 0.00 51 ASN A CA 3
ATOM 2868 C C . ASN A 1 51 ? 0.341 -12.648 12.471 1.00 0.00 51 ASN A C 3
ATOM 2869 O O . ASN A 1 51 ? -0.007 -11.576 12.927 1.00 0.00 51 ASN A O 3
ATOM 2880 N N . GLN A 1 52 ? 0.623 -12.783 11.201 1.00 0.00 52 GLN A N 3
ATOM 2881 C CA . GLN A 1 52 ? 0.519 -11.613 10.287 1.00 0.00 52 GLN A CA 3
ATOM 2882 C C . GLN A 1 52 ? -0.902 -11.520 9.711 1.00 0.00 52 GLN A C 3
ATOM 2883 O O . GLN A 1 52 ? -1.204 -10.644 8.922 1.00 0.00 52 GLN A O 3
ATOM 2897 N N . PHE A 1 53 ? -1.778 -12.414 10.098 1.00 0.00 53 PHE A N 3
ATOM 2898 C CA . PHE A 1 53 ? -3.171 -12.364 9.569 1.00 0.00 53 PHE A CA 3
ATOM 2899 C C . PHE A 1 53 ? -4.049 -11.490 10.467 1.00 0.00 53 PHE A C 3
ATOM 2900 O O . PHE A 1 53 ? -3.983 -11.566 11.679 1.00 0.00 53 PHE A O 3
ATOM 2917 N N . LYS A 1 54 ? -4.877 -10.668 9.884 1.00 0.00 54 LYS A N 3
ATOM 2918 C CA . LYS A 1 54 ? -5.766 -9.796 10.705 1.00 0.00 54 LYS A CA 3
ATOM 2919 C C . LYS A 1 54 ? -7.227 -10.172 10.456 1.00 0.00 54 LYS A C 3
ATOM 2920 O O . LYS A 1 54 ? -7.657 -10.312 9.330 1.00 0.00 54 LYS A O 3
ATOM 2939 N N . SER A 1 55 ? -7.995 -10.349 11.497 1.00 0.00 55 SER A N 3
ATOM 2940 C CA . SER A 1 55 ? -9.423 -10.729 11.302 1.00 0.00 55 SER A CA 3
ATOM 2941 C C . SER A 1 55 ? -10.188 -9.629 10.576 1.00 0.00 55 SER A C 3
ATOM 2942 O O . SER A 1 55 ? -9.655 -8.591 10.239 1.00 0.00 55 SER A O 3
ATOM 2950 N N . ILE A 1 56 ? -11.444 -9.861 10.348 1.00 0.00 56 ILE A N 3
ATOM 2951 C CA . ILE A 1 56 ? -12.291 -8.848 9.656 1.00 0.00 56 ILE A CA 3
ATOM 2952 C C . ILE A 1 56 ? -13.763 -9.091 9.998 1.00 0.00 56 ILE A C 3
ATOM 2953 O O . ILE A 1 56 ? -14.545 -9.512 9.168 1.00 0.00 56 ILE A O 3
ATOM 2969 N N . LYS A 1 57 ? -14.141 -8.832 11.219 1.00 0.00 57 LYS A N 3
ATOM 2970 C CA . LYS A 1 57 ? -15.556 -9.046 11.629 1.00 0.00 57 LYS A CA 3
ATOM 2971 C C . LYS A 1 57 ? -16.355 -7.762 11.413 1.00 0.00 57 LYS A C 3
ATOM 2972 O O . LYS A 1 57 ? -16.822 -7.141 12.347 1.00 0.00 57 LYS A O 3
ATOM 2991 N N . LYS A 1 58 ? -16.508 -7.359 10.184 1.00 0.00 58 LYS A N 3
ATOM 2992 C CA . LYS A 1 58 ? -17.271 -6.110 9.894 1.00 0.00 58 LYS A CA 3
ATOM 2993 C C . LYS A 1 58 ? -17.517 -5.970 8.390 1.00 0.00 58 LYS A C 3
ATOM 2994 O O . LYS A 1 58 ? -16.722 -6.398 7.578 1.00 0.00 58 LYS A O 3
ATOM 3013 N N . VAL A 1 59 ? -18.613 -5.369 8.013 1.00 0.00 59 VAL A N 3
ATOM 3014 C CA . VAL A 1 59 ? -18.907 -5.197 6.560 1.00 0.00 59 VAL A CA 3
ATOM 3015 C C . VAL A 1 59 ? -19.125 -3.717 6.236 1.00 0.00 59 VAL A C 3
ATOM 3016 O O . VAL A 1 59 ? -19.981 -3.067 6.803 1.00 0.00 59 VAL A O 3
ATOM 3029 N N . ILE A 1 60 ? -18.355 -3.180 5.330 1.00 0.00 60 ILE A N 3
ATOM 3030 C CA . ILE A 1 60 ? -18.515 -1.741 4.971 1.00 0.00 60 ILE A CA 3
ATOM 3031 C C . ILE A 1 60 ? -18.717 -1.592 3.461 1.00 0.00 60 ILE A C 3
ATOM 3032 O O . ILE A 1 60 ? -18.290 -2.422 2.682 1.00 0.00 60 ILE A O 3
ATOM 3048 N N . ALA A 1 61 ? -19.366 -0.540 3.040 1.00 0.00 61 ALA A N 3
ATOM 3049 C CA . ALA A 1 61 ? -19.595 -0.338 1.580 1.00 0.00 61 ALA A CA 3
ATOM 3050 C C . ALA A 1 61 ? -19.745 1.155 1.271 1.00 0.00 61 ALA A C 3
ATOM 3051 O O . ALA A 1 61 ? -20.332 1.536 0.278 1.00 0.00 61 ALA A O 3
ATOM 3058 N N . GLY A 1 62 ? -19.218 2.002 2.113 1.00 0.00 62 GLY A N 3
ATOM 3059 C CA . GLY A 1 62 ? -19.331 3.467 1.866 1.00 0.00 62 GLY A CA 3
ATOM 3060 C C . GLY A 1 62 ? -18.049 4.164 2.327 1.00 0.00 62 GLY A C 3
ATOM 3061 O O . GLY A 1 62 ? -17.830 4.367 3.505 1.00 0.00 62 GLY A O 3
ATOM 3065 N N . PHE A 1 63 ? -17.200 4.533 1.407 1.00 0.00 63 PHE A N 3
ATOM 3066 C CA . PHE A 1 63 ? -15.931 5.217 1.795 1.00 0.00 63 PHE A CA 3
ATOM 3067 C C . PHE A 1 63 ? -15.979 6.694 1.389 1.00 0.00 63 PHE A C 3
ATOM 3068 O O . PHE A 1 63 ? -16.272 7.028 0.259 1.00 0.00 63 PHE A O 3
ATOM 3085 N N . ALA A 1 64 ? -15.692 7.580 2.303 1.00 0.00 64 ALA A N 3
ATOM 3086 C CA . ALA A 1 64 ? -15.719 9.033 1.968 1.00 0.00 64 ALA A CA 3
ATOM 3087 C C . ALA A 1 64 ? -14.297 9.548 1.732 1.00 0.00 64 ALA A C 3
ATOM 3088 O O . ALA A 1 64 ? -14.051 10.332 0.836 1.00 0.00 64 ALA A O 3
ATOM 3095 N N . GLU A 1 65 ? -13.359 9.113 2.527 1.00 0.00 65 GLU A N 3
ATOM 3096 C CA . GLU A 1 65 ? -11.952 9.575 2.348 1.00 0.00 65 GLU A CA 3
ATOM 3097 C C . GLU A 1 65 ? -11.893 11.105 2.339 1.00 0.00 65 GLU A C 3
ATOM 3098 O O . GLU A 1 65 ? -11.810 11.726 1.297 1.00 0.00 65 GLU A O 3
ATOM 3110 N N . ASN A 1 66 ? -11.938 11.718 3.490 1.00 0.00 66 ASN A N 3
ATOM 3111 C CA . ASN A 1 66 ? -11.884 13.208 3.542 1.00 0.00 66 ASN A CA 3
ATOM 3112 C C . ASN A 1 66 ? -11.156 13.670 4.807 1.00 0.00 66 ASN A C 3
ATOM 3113 O O . ASN A 1 66 ? -11.606 14.556 5.506 1.00 0.00 66 ASN A O 3
ATOM 3124 N N . GLN A 1 67 ? -10.032 13.079 5.105 1.00 0.00 67 GLN A N 3
ATOM 3125 C CA . GLN A 1 67 ? -9.274 13.491 6.321 1.00 0.00 67 GLN A CA 3
ATOM 3126 C C . GLN A 1 67 ? -8.662 14.876 6.110 1.00 0.00 67 GLN A C 3
ATOM 3127 O O . GLN A 1 67 ? -8.415 15.608 7.048 1.00 0.00 67 GLN A O 3
ATOM 3141 N N . LYS A 1 68 ? -8.418 15.243 4.881 1.00 0.00 68 LYS A N 3
ATOM 3142 C CA . LYS A 1 68 ? -7.823 16.582 4.603 1.00 0.00 68 LYS A CA 3
ATOM 3143 C C . LYS A 1 68 ? -6.559 16.787 5.442 1.00 0.00 68 LYS A C 3
ATOM 3144 O O . LYS A 1 68 ? -6.340 17.841 6.005 1.00 0.00 68 LYS A O 3
ATOM 3163 N N . TYR A 1 69 ? -5.726 15.787 5.531 1.00 0.00 69 TYR A N 3
ATOM 3164 C CA . TYR A 1 69 ? -4.478 15.929 6.336 1.00 0.00 69 TYR A CA 3
ATOM 3165 C C . TYR A 1 69 ? -3.312 15.221 5.641 1.00 0.00 69 TYR A C 3
ATOM 3166 O O . TYR A 1 69 ? -2.763 14.264 6.148 1.00 0.00 69 TYR A O 3
ATOM 3184 N N . GLY A 1 70 ? -2.928 15.685 4.482 1.00 0.00 70 GLY A N 3
ATOM 3185 C CA . GLY A 1 70 ? -1.798 15.038 3.759 1.00 0.00 70 GLY A CA 3
ATOM 3186 C C . GLY A 1 70 ? -0.523 15.157 4.598 1.00 0.00 70 GLY A C 3
ATOM 3187 O O . GLY A 1 70 ? -0.370 16.166 5.268 1.00 0.00 70 GLY A O 3
ATOM 3193 N N . MET A 1 1 ? -16.797 -5.243 2.497 1.00 0.00 1 MET A N 4
ATOM 3194 C CA . MET A 1 1 ? -17.462 -6.512 2.085 1.00 0.00 1 MET A CA 4
ATOM 3195 C C . MET A 1 1 ? -17.938 -7.285 3.317 1.00 0.00 1 MET A C 4
ATOM 3196 O O . MET A 1 1 ? -17.799 -6.835 4.438 1.00 0.00 1 MET A O 4
ATOM 3212 N N . GLU A 1 2 ? -18.501 -8.445 3.118 1.00 0.00 2 GLU A N 4
ATOM 3213 C CA . GLU A 1 2 ? -18.986 -9.250 4.276 1.00 0.00 2 GLU A CA 4
ATOM 3214 C C . GLU A 1 2 ? -17.839 -10.076 4.864 1.00 0.00 2 GLU A C 4
ATOM 3215 O O . GLU A 1 2 ? -17.598 -11.196 4.459 1.00 0.00 2 GLU A O 4
ATOM 3227 N N . ILE A 1 3 ? -17.129 -9.533 5.815 1.00 0.00 3 ILE A N 4
ATOM 3228 C CA . ILE A 1 3 ? -15.998 -10.291 6.425 1.00 0.00 3 ILE A CA 4
ATOM 3229 C C . ILE A 1 3 ? -16.038 -10.164 7.950 1.00 0.00 3 ILE A C 4
ATOM 3230 O O . ILE A 1 3 ? -16.074 -9.076 8.487 1.00 0.00 3 ILE A O 4
ATOM 3246 N N . ASP A 1 4 ? -16.033 -11.275 8.647 1.00 0.00 4 ASP A N 4
ATOM 3247 C CA . ASP A 1 4 ? -16.071 -11.240 10.145 1.00 0.00 4 ASP A CA 4
ATOM 3248 C C . ASP A 1 4 ? -16.105 -12.667 10.707 1.00 0.00 4 ASP A C 4
ATOM 3249 O O . ASP A 1 4 ? -15.589 -12.938 11.773 1.00 0.00 4 ASP A O 4
ATOM 3258 N N . GLU A 1 5 ? -16.713 -13.577 9.999 1.00 0.00 5 GLU A N 4
ATOM 3259 C CA . GLU A 1 5 ? -16.788 -14.983 10.488 1.00 0.00 5 GLU A CA 4
ATOM 3260 C C . GLU A 1 5 ? -15.393 -15.607 10.509 1.00 0.00 5 GLU A C 4
ATOM 3261 O O . GLU A 1 5 ? -15.028 -16.370 9.638 1.00 0.00 5 GLU A O 4
ATOM 3273 N N . GLY A 1 6 ? -14.609 -15.282 11.500 1.00 0.00 6 GLY A N 4
ATOM 3274 C CA . GLY A 1 6 ? -13.236 -15.850 11.580 1.00 0.00 6 GLY A CA 4
ATOM 3275 C C . GLY A 1 6 ? -12.482 -15.553 10.283 1.00 0.00 6 GLY A C 4
ATOM 3276 O O . GLY A 1 6 ? -11.535 -16.230 9.940 1.00 0.00 6 GLY A O 4
ATOM 3280 N N . LYS A 1 7 ? -12.895 -14.548 9.556 1.00 0.00 7 LYS A N 4
ATOM 3281 C CA . LYS A 1 7 ? -12.188 -14.214 8.286 1.00 0.00 7 LYS A CA 4
ATOM 3282 C C . LYS A 1 7 ? -10.952 -13.363 8.598 1.00 0.00 7 LYS A C 4
ATOM 3283 O O . LYS A 1 7 ? -11.025 -12.403 9.339 1.00 0.00 7 LYS A O 4
ATOM 3302 N N . TYR A 1 8 ? -9.816 -13.706 8.050 1.00 0.00 8 TYR A N 4
ATOM 3303 C CA . TYR A 1 8 ? -8.585 -12.906 8.337 1.00 0.00 8 TYR A CA 4
ATOM 3304 C C . TYR A 1 8 ? -7.876 -12.512 7.039 1.00 0.00 8 TYR A C 4
ATOM 3305 O O . TYR A 1 8 ? -7.931 -13.216 6.051 1.00 0.00 8 TYR A O 4
ATOM 3323 N N . GLU A 1 9 ? -7.196 -11.396 7.041 1.00 0.00 9 GLU A N 4
ATOM 3324 C CA . GLU A 1 9 ? -6.470 -10.962 5.813 1.00 0.00 9 GLU A CA 4
ATOM 3325 C C . GLU A 1 9 ? -4.971 -10.826 6.114 1.00 0.00 9 GLU A C 4
ATOM 3326 O O . GLU A 1 9 ? -4.580 -10.372 7.171 1.00 0.00 9 GLU A O 4
ATOM 3338 N N . CYS A 1 10 ? -4.130 -11.226 5.197 1.00 0.00 10 CYS A N 4
ATOM 3339 C CA . CYS A 1 10 ? -2.660 -11.125 5.437 1.00 0.00 10 CYS A CA 4
ATOM 3340 C C . CYS A 1 10 ? -2.176 -9.701 5.185 1.00 0.00 10 CYS A C 4
ATOM 3341 O O . CYS A 1 10 ? -2.185 -9.223 4.068 1.00 0.00 10 CYS A O 4
ATOM 3348 N N . GLU A 1 11 ? -1.731 -9.024 6.202 1.00 0.00 11 GLU A N 4
ATOM 3349 C CA . GLU A 1 11 ? -1.224 -7.641 5.993 1.00 0.00 11 GLU A CA 4
ATOM 3350 C C . GLU A 1 11 ? 0.106 -7.690 5.233 1.00 0.00 11 GLU A C 4
ATOM 3351 O O . GLU A 1 11 ? 0.611 -6.683 4.777 1.00 0.00 11 GLU A O 4
ATOM 3363 N N . ALA A 1 12 ? 0.685 -8.857 5.108 1.00 0.00 12 ALA A N 4
ATOM 3364 C CA . ALA A 1 12 ? 1.989 -8.974 4.396 1.00 0.00 12 ALA A CA 4
ATOM 3365 C C . ALA A 1 12 ? 1.798 -9.108 2.879 1.00 0.00 12 ALA A C 4
ATOM 3366 O O . ALA A 1 12 ? 2.540 -8.529 2.109 1.00 0.00 12 ALA A O 4
ATOM 3373 N N . CYS A 1 13 ? 0.834 -9.875 2.431 1.00 0.00 13 CYS A N 4
ATOM 3374 C CA . CYS A 1 13 ? 0.659 -10.029 0.955 1.00 0.00 13 CYS A CA 4
ATOM 3375 C C . CYS A 1 13 ? -0.749 -9.601 0.505 1.00 0.00 13 CYS A C 4
ATOM 3376 O O . CYS A 1 13 ? -0.929 -9.085 -0.579 1.00 0.00 13 CYS A O 4
ATOM 3383 N N . GLY A 1 14 ? -1.743 -9.801 1.327 1.00 0.00 14 GLY A N 4
ATOM 3384 C CA . GLY A 1 14 ? -3.127 -9.393 0.933 1.00 0.00 14 GLY A CA 4
ATOM 3385 C C . GLY A 1 14 ? -4.011 -10.632 0.757 1.00 0.00 14 GLY A C 4
ATOM 3386 O O . GLY A 1 14 ? -5.029 -10.591 0.095 1.00 0.00 14 GLY A O 4
ATOM 3390 N N . TYR A 1 15 ? -3.632 -11.729 1.346 1.00 0.00 15 TYR A N 4
ATOM 3391 C CA . TYR A 1 15 ? -4.450 -12.971 1.219 1.00 0.00 15 TYR A CA 4
ATOM 3392 C C . TYR A 1 15 ? -5.613 -12.934 2.215 1.00 0.00 15 TYR A C 4
ATOM 3393 O O . TYR A 1 15 ? -5.664 -12.096 3.093 1.00 0.00 15 TYR A O 4
ATOM 3411 N N . ILE A 1 16 ? -6.548 -13.835 2.084 1.00 0.00 16 ILE A N 4
ATOM 3412 C CA . ILE A 1 16 ? -7.706 -13.847 3.025 1.00 0.00 16 ILE A CA 4
ATOM 3413 C C . ILE A 1 16 ? -7.993 -15.275 3.491 1.00 0.00 16 ILE A C 4
ATOM 3414 O O . ILE A 1 16 ? -8.348 -16.135 2.709 1.00 0.00 16 ILE A O 4
ATOM 3430 N N . TYR A 1 17 ? -7.845 -15.533 4.760 1.00 0.00 17 TYR A N 4
ATOM 3431 C CA . TYR A 1 17 ? -8.113 -16.905 5.276 1.00 0.00 17 TYR A CA 4
ATOM 3432 C C . TYR A 1 17 ? -9.619 -17.110 5.470 1.00 0.00 17 TYR A C 4
ATOM 3433 O O . TYR A 1 17 ? -10.301 -16.284 6.047 1.00 0.00 17 TYR A O 4
ATOM 3451 N N . GLU A 1 18 ? -10.134 -18.214 5.001 1.00 0.00 18 GLU A N 4
ATOM 3452 C CA . GLU A 1 18 ? -11.588 -18.492 5.161 1.00 0.00 18 GLU A CA 4
ATOM 3453 C C . GLU A 1 18 ? -11.784 -19.702 6.088 1.00 0.00 18 GLU A C 4
ATOM 3454 O O . GLU A 1 18 ? -11.411 -20.805 5.740 1.00 0.00 18 GLU A O 4
ATOM 3466 N N . PRO A 1 19 ? -12.362 -19.464 7.242 1.00 0.00 19 PRO A N 4
ATOM 3467 C CA . PRO A 1 19 ? -12.593 -20.567 8.209 1.00 0.00 19 PRO A CA 4
ATOM 3468 C C . PRO A 1 19 ? -13.700 -21.495 7.721 1.00 0.00 19 PRO A C 4
ATOM 3469 O O . PRO A 1 19 ? -13.474 -22.653 7.433 1.00 0.00 19 PRO A O 4
ATOM 3480 N N . GLU A 1 20 ? -14.895 -20.990 7.635 1.00 0.00 20 GLU A N 4
ATOM 3481 C CA . GLU A 1 20 ? -16.046 -21.824 7.169 1.00 0.00 20 GLU A CA 4
ATOM 3482 C C . GLU A 1 20 ? -15.661 -22.637 5.927 1.00 0.00 20 GLU A C 4
ATOM 3483 O O . GLU A 1 20 ? -16.200 -23.695 5.674 1.00 0.00 20 GLU A O 4
ATOM 3495 N N . LYS A 1 21 ? -14.728 -22.150 5.155 1.00 0.00 21 LYS A N 4
ATOM 3496 C CA . LYS A 1 21 ? -14.307 -22.895 3.935 1.00 0.00 21 LYS A CA 4
ATOM 3497 C C . LYS A 1 21 ? -13.038 -23.697 4.224 1.00 0.00 21 LYS A C 4
ATOM 3498 O O . LYS A 1 21 ? -12.856 -24.790 3.725 1.00 0.00 21 LYS A O 4
ATOM 3517 N N . GLY A 1 22 ? -12.163 -23.168 5.030 1.00 0.00 22 GLY A N 4
ATOM 3518 C CA . GLY A 1 22 ? -10.912 -23.905 5.357 1.00 0.00 22 GLY A CA 4
ATOM 3519 C C . GLY A 1 22 ? -9.859 -23.649 4.279 1.00 0.00 22 GLY A C 4
ATOM 3520 O O . GLY A 1 22 ? -10.170 -23.441 3.123 1.00 0.00 22 GLY A O 4
ATOM 3524 N N . ASP A 1 23 ? -8.611 -23.672 4.654 1.00 0.00 23 ASP A N 4
ATOM 3525 C CA . ASP A 1 23 ? -7.524 -23.441 3.666 1.00 0.00 23 ASP A CA 4
ATOM 3526 C C . ASP A 1 23 ? -7.175 -24.755 2.966 1.00 0.00 23 ASP A C 4
ATOM 3527 O O . ASP A 1 23 ? -6.072 -25.251 3.072 1.00 0.00 23 ASP A O 4
ATOM 3536 N N . LYS A 1 24 ? -8.115 -25.321 2.259 1.00 0.00 24 LYS A N 4
ATOM 3537 C CA . LYS A 1 24 ? -7.861 -26.612 1.544 1.00 0.00 24 LYS A CA 4
ATOM 3538 C C . LYS A 1 24 ? -6.510 -26.579 0.817 1.00 0.00 24 LYS A C 4
ATOM 3539 O O . LYS A 1 24 ? -5.882 -27.597 0.606 1.00 0.00 24 LYS A O 4
ATOM 3558 N N . PHE A 1 25 ? -6.062 -25.414 0.435 1.00 0.00 25 PHE A N 4
ATOM 3559 C CA . PHE A 1 25 ? -4.754 -25.313 -0.277 1.00 0.00 25 PHE A CA 4
ATOM 3560 C C . PHE A 1 25 ? -3.597 -25.511 0.708 1.00 0.00 25 PHE A C 4
ATOM 3561 O O . PHE A 1 25 ? -2.521 -25.937 0.338 1.00 0.00 25 PHE A O 4
ATOM 3578 N N . ALA A 1 26 ? -3.810 -25.206 1.959 1.00 0.00 26 ALA A N 4
ATOM 3579 C CA . ALA A 1 26 ? -2.722 -25.378 2.966 1.00 0.00 26 ALA A CA 4
ATOM 3580 C C . ALA A 1 26 ? -2.934 -26.667 3.763 1.00 0.00 26 ALA A C 4
ATOM 3581 O O . ALA A 1 26 ? -2.000 -27.249 4.278 1.00 0.00 26 ALA A O 4
ATOM 3588 N N . GLY A 1 27 ? -4.154 -27.121 3.866 1.00 0.00 27 GLY A N 4
ATOM 3589 C CA . GLY A 1 27 ? -4.418 -28.378 4.625 1.00 0.00 27 GLY A CA 4
ATOM 3590 C C . GLY A 1 27 ? -5.409 -28.112 5.763 1.00 0.00 27 GLY A C 4
ATOM 3591 O O . GLY A 1 27 ? -5.509 -28.880 6.698 1.00 0.00 27 GLY A O 4
ATOM 3595 N N . ILE A 1 28 ? -6.148 -27.037 5.696 1.00 0.00 28 ILE A N 4
ATOM 3596 C CA . ILE A 1 28 ? -7.130 -26.743 6.777 1.00 0.00 28 ILE A CA 4
ATOM 3597 C C . ILE A 1 28 ? -8.560 -26.895 6.234 1.00 0.00 28 ILE A C 4
ATOM 3598 O O . ILE A 1 28 ? -8.959 -26.167 5.346 1.00 0.00 28 ILE A O 4
ATOM 3614 N N . PRO A 1 29 ? -9.290 -27.838 6.780 1.00 0.00 29 PRO A N 4
ATOM 3615 C CA . PRO A 1 29 ? -10.685 -28.069 6.324 1.00 0.00 29 PRO A CA 4
ATOM 3616 C C . PRO A 1 29 ? -11.594 -26.914 6.761 1.00 0.00 29 PRO A C 4
ATOM 3617 O O . PRO A 1 29 ? -11.177 -26.051 7.509 1.00 0.00 29 PRO A O 4
ATOM 3628 N N . PRO A 1 30 ? -12.813 -26.932 6.278 1.00 0.00 30 PRO A N 4
ATOM 3629 C CA . PRO A 1 30 ? -13.784 -25.867 6.628 1.00 0.00 30 PRO A CA 4
ATOM 3630 C C . PRO A 1 30 ? -14.190 -25.987 8.095 1.00 0.00 30 PRO A C 4
ATOM 3631 O O . PRO A 1 30 ? -13.548 -26.662 8.876 1.00 0.00 30 PRO A O 4
ATOM 3642 N N . GLY A 1 31 ? -15.255 -25.340 8.470 1.00 0.00 31 GLY A N 4
ATOM 3643 C CA . GLY A 1 31 ? -15.726 -25.407 9.887 1.00 0.00 31 GLY A CA 4
ATOM 3644 C C . GLY A 1 31 ? -14.553 -25.171 10.847 1.00 0.00 31 GLY A C 4
ATOM 3645 O O . GLY A 1 31 ? -14.555 -25.642 11.968 1.00 0.00 31 GLY A O 4
ATOM 3649 N N . THR A 1 32 ? -13.552 -24.449 10.420 1.00 0.00 32 THR A N 4
ATOM 3650 C CA . THR A 1 32 ? -12.386 -24.192 11.314 1.00 0.00 32 THR A CA 4
ATOM 3651 C C . THR A 1 32 ? -12.081 -22.686 11.371 1.00 0.00 32 THR A C 4
ATOM 3652 O O . THR A 1 32 ? -11.790 -22.082 10.358 1.00 0.00 32 THR A O 4
ATOM 3663 N N . PRO A 1 33 ? -12.159 -22.122 12.555 1.00 0.00 33 PRO A N 4
ATOM 3664 C CA . PRO A 1 33 ? -11.888 -20.671 12.720 1.00 0.00 33 PRO A CA 4
ATOM 3665 C C . PRO A 1 33 ? -10.387 -20.379 12.606 1.00 0.00 33 PRO A C 4
ATOM 3666 O O . PRO A 1 33 ? -9.557 -21.250 12.778 1.00 0.00 33 PRO A O 4
ATOM 3677 N N . PHE A 1 34 ? -10.039 -19.153 12.320 1.00 0.00 34 PHE A N 4
ATOM 3678 C CA . PHE A 1 34 ? -8.596 -18.789 12.195 1.00 0.00 34 PHE A CA 4
ATOM 3679 C C . PHE A 1 34 ? -7.896 -18.930 13.552 1.00 0.00 34 PHE A C 4
ATOM 3680 O O . PHE A 1 34 ? -6.713 -19.197 13.626 1.00 0.00 34 PHE A O 4
ATOM 3697 N N . VAL A 1 35 ? -8.617 -18.750 14.623 1.00 0.00 35 VAL A N 4
ATOM 3698 C CA . VAL A 1 35 ? -7.995 -18.867 15.973 1.00 0.00 35 VAL A CA 4
ATOM 3699 C C . VAL A 1 35 ? -7.618 -20.323 16.275 1.00 0.00 35 VAL A C 4
ATOM 3700 O O . VAL A 1 35 ? -6.941 -20.606 17.244 1.00 0.00 35 VAL A O 4
ATOM 3713 N N . ASP A 1 36 ? -8.046 -21.251 15.459 1.00 0.00 36 ASP A N 4
ATOM 3714 C CA . ASP A 1 36 ? -7.704 -22.680 15.715 1.00 0.00 36 ASP A CA 4
ATOM 3715 C C . ASP A 1 36 ? -6.630 -23.170 14.734 1.00 0.00 36 ASP A C 4
ATOM 3716 O O . ASP A 1 36 ? -6.191 -24.302 14.803 1.00 0.00 36 ASP A O 4
ATOM 3725 N N . LEU A 1 37 ? -6.200 -22.337 13.820 1.00 0.00 37 LEU A N 4
ATOM 3726 C CA . LEU A 1 37 ? -5.157 -22.775 12.844 1.00 0.00 37 LEU A CA 4
ATOM 3727 C C . LEU A 1 37 ? -3.956 -23.371 13.583 1.00 0.00 37 LEU A C 4
ATOM 3728 O O . LEU A 1 37 ? -3.781 -23.168 14.768 1.00 0.00 37 LEU A O 4
ATOM 3744 N N . SER A 1 38 ? -3.128 -24.106 12.891 1.00 0.00 38 SER A N 4
ATOM 3745 C CA . SER A 1 38 ? -1.937 -24.719 13.551 1.00 0.00 38 SER A CA 4
ATOM 3746 C C . SER A 1 38 ? -1.172 -23.666 14.359 1.00 0.00 38 SER A C 4
ATOM 3747 O O . SER A 1 38 ? -1.378 -22.478 14.201 1.00 0.00 38 SER A O 4
ATOM 3755 N N . ASP A 1 39 ? -0.296 -24.091 15.227 1.00 0.00 39 ASP A N 4
ATOM 3756 C CA . ASP A 1 39 ? 0.476 -23.115 16.048 1.00 0.00 39 ASP A CA 4
ATOM 3757 C C . ASP A 1 39 ? 1.376 -22.263 15.150 1.00 0.00 39 ASP A C 4
ATOM 3758 O O . ASP A 1 39 ? 1.728 -21.150 15.488 1.00 0.00 39 ASP A O 4
ATOM 3767 N N . SER A 1 40 ? 1.756 -22.777 14.014 1.00 0.00 40 SER A N 4
ATOM 3768 C CA . SER A 1 40 ? 2.637 -21.994 13.102 1.00 0.00 40 SER A CA 4
ATOM 3769 C C . SER A 1 40 ? 2.085 -22.018 11.673 1.00 0.00 40 SER A C 4
ATOM 3770 O O . SER A 1 40 ? 2.782 -22.349 10.736 1.00 0.00 40 SER A O 4
ATOM 3778 N N . PHE A 1 41 ? 0.840 -21.666 11.499 1.00 0.00 41 PHE A N 4
ATOM 3779 C CA . PHE A 1 41 ? 0.252 -21.667 10.128 1.00 0.00 41 PHE A CA 4
ATOM 3780 C C . PHE A 1 41 ? 0.980 -20.641 9.250 1.00 0.00 41 PHE A C 4
ATOM 3781 O O . PHE A 1 41 ? 1.183 -19.507 9.638 1.00 0.00 41 PHE A O 4
ATOM 3798 N N . MET A 1 42 ? 1.367 -21.032 8.067 1.00 0.00 42 MET A N 4
ATOM 3799 C CA . MET A 1 42 ? 2.074 -20.082 7.161 1.00 0.00 42 MET A CA 4
ATOM 3800 C C . MET A 1 42 ? 1.165 -19.719 5.985 1.00 0.00 42 MET A C 4
ATOM 3801 O O . MET A 1 42 ? 0.407 -20.536 5.501 1.00 0.00 42 MET A O 4
ATOM 3815 N N . CYS A 1 43 ? 1.225 -18.499 5.528 1.00 0.00 43 CYS A N 4
ATOM 3816 C CA . CYS A 1 43 ? 0.354 -18.089 4.391 1.00 0.00 43 CYS A CA 4
ATOM 3817 C C . CYS A 1 43 ? 0.562 -19.014 3.187 1.00 0.00 43 CYS A C 4
ATOM 3818 O O . CYS A 1 43 ? 1.683 -19.350 2.856 1.00 0.00 43 CYS A O 4
ATOM 3825 N N . PRO A 1 44 ? -0.523 -19.387 2.554 1.00 0.00 44 PRO A N 4
ATOM 3826 C CA . PRO A 1 44 ? -0.432 -20.263 1.367 1.00 0.00 44 PRO A CA 4
ATOM 3827 C C . PRO A 1 44 ? 0.003 -19.451 0.138 1.00 0.00 44 PRO A C 4
ATOM 3828 O O . PRO A 1 44 ? 0.168 -19.986 -0.940 1.00 0.00 44 PRO A O 4
ATOM 3839 N N . ALA A 1 45 ? 0.189 -18.162 0.291 1.00 0.00 45 ALA A N 4
ATOM 3840 C CA . ALA A 1 45 ? 0.609 -17.329 -0.870 1.00 0.00 45 ALA A CA 4
ATOM 3841 C C . ALA A 1 45 ? 1.944 -16.642 -0.582 1.00 0.00 45 ALA A C 4
ATOM 3842 O O . ALA A 1 45 ? 2.796 -16.537 -1.443 1.00 0.00 45 ALA A O 4
ATOM 3849 N N . CYS A 1 46 ? 2.138 -16.170 0.619 1.00 0.00 46 CYS A N 4
ATOM 3850 C CA . CYS A 1 46 ? 3.427 -15.489 0.941 1.00 0.00 46 CYS A CA 4
ATOM 3851 C C . CYS A 1 46 ? 4.143 -16.194 2.118 1.00 0.00 46 CYS A C 4
ATOM 3852 O O . CYS A 1 46 ? 5.124 -15.705 2.642 1.00 0.00 46 CYS A O 4
ATOM 3859 N N . ARG A 1 47 ? 3.668 -17.351 2.509 1.00 0.00 47 ARG A N 4
ATOM 3860 C CA . ARG A 1 47 ? 4.319 -18.118 3.620 1.00 0.00 47 ARG A CA 4
ATOM 3861 C C . ARG A 1 47 ? 4.498 -17.278 4.893 1.00 0.00 47 ARG A C 4
ATOM 3862 O O . ARG A 1 47 ? 5.263 -17.634 5.768 1.00 0.00 47 ARG A O 4
ATOM 3883 N N . SER A 1 48 ? 3.798 -16.185 5.027 1.00 0.00 48 SER A N 4
ATOM 3884 C CA . SER A 1 48 ? 3.945 -15.368 6.266 1.00 0.00 48 SER A CA 4
ATOM 3885 C C . SER A 1 48 ? 3.383 -16.141 7.465 1.00 0.00 48 SER A C 4
ATOM 3886 O O . SER A 1 48 ? 2.552 -17.012 7.298 1.00 0.00 48 SER A O 4
ATOM 3894 N N . PRO A 1 49 ? 3.854 -15.802 8.639 1.00 0.00 49 PRO A N 4
ATOM 3895 C CA . PRO A 1 49 ? 3.379 -16.488 9.867 1.00 0.00 49 PRO A CA 4
ATOM 3896 C C . PRO A 1 49 ? 1.935 -16.086 10.181 1.00 0.00 49 PRO A C 4
ATOM 3897 O O . PRO A 1 49 ? 1.537 -14.956 9.978 1.00 0.00 49 PRO A O 4
ATOM 3908 N N . LYS A 1 50 ? 1.148 -17.005 10.673 1.00 0.00 50 LYS A N 4
ATOM 3909 C CA . LYS A 1 50 ? -0.273 -16.681 11.000 1.00 0.00 50 LYS A CA 4
ATOM 3910 C C . LYS A 1 50 ? -0.351 -15.417 11.855 1.00 0.00 50 LYS A C 4
ATOM 3911 O O . LYS A 1 50 ? -1.345 -14.718 11.853 1.00 0.00 50 LYS A O 4
ATOM 3930 N N . ASN A 1 51 ? 0.689 -15.109 12.576 1.00 0.00 51 ASN A N 4
ATOM 3931 C CA . ASN A 1 51 ? 0.661 -13.879 13.414 1.00 0.00 51 ASN A CA 4
ATOM 3932 C C . ASN A 1 51 ? 0.629 -12.636 12.524 1.00 0.00 51 ASN A C 4
ATOM 3933 O O . ASN A 1 51 ? 0.383 -11.539 12.984 1.00 0.00 51 ASN A O 4
ATOM 3944 N N . GLN A 1 52 ? 0.863 -12.795 11.248 1.00 0.00 52 GLN A N 4
ATOM 3945 C CA . GLN A 1 52 ? 0.828 -11.619 10.339 1.00 0.00 52 GLN A CA 4
ATOM 3946 C C . GLN A 1 52 ? -0.575 -11.459 9.737 1.00 0.00 52 GLN A C 4
ATOM 3947 O O . GLN A 1 52 ? -0.822 -10.560 8.953 1.00 0.00 52 GLN A O 4
ATOM 3961 N N . PHE A 1 53 ? -1.501 -12.317 10.093 1.00 0.00 53 PHE A N 4
ATOM 3962 C CA . PHE A 1 53 ? -2.876 -12.190 9.530 1.00 0.00 53 PHE A CA 4
ATOM 3963 C C . PHE A 1 53 ? -3.737 -11.293 10.421 1.00 0.00 53 PHE A C 4
ATOM 3964 O O . PHE A 1 53 ? -3.873 -11.523 11.606 1.00 0.00 53 PHE A O 4
ATOM 3981 N N . LYS A 1 54 ? -4.324 -10.276 9.855 1.00 0.00 54 LYS A N 4
ATOM 3982 C CA . LYS A 1 54 ? -5.183 -9.367 10.664 1.00 0.00 54 LYS A CA 4
ATOM 3983 C C . LYS A 1 54 ? -6.655 -9.716 10.437 1.00 0.00 54 LYS A C 4
ATOM 3984 O O . LYS A 1 54 ? -7.099 -9.867 9.318 1.00 0.00 54 LYS A O 4
ATOM 4003 N N . SER A 1 55 ? -7.414 -9.854 11.487 1.00 0.00 55 SER A N 4
ATOM 4004 C CA . SER A 1 55 ? -8.852 -10.201 11.317 1.00 0.00 55 SER A CA 4
ATOM 4005 C C . SER A 1 55 ? -9.568 -9.116 10.517 1.00 0.00 55 SER A C 4
ATOM 4006 O O . SER A 1 55 ? -8.987 -8.123 10.128 1.00 0.00 55 SER A O 4
ATOM 4014 N N . ILE A 1 56 ? -10.833 -9.304 10.285 1.00 0.00 56 ILE A N 4
ATOM 4015 C CA . ILE A 1 56 ? -11.628 -8.300 9.518 1.00 0.00 56 ILE A CA 4
ATOM 4016 C C . ILE A 1 56 ? -13.116 -8.496 9.810 1.00 0.00 56 ILE A C 4
ATOM 4017 O O . ILE A 1 56 ? -13.780 -9.296 9.182 1.00 0.00 56 ILE A O 4
ATOM 4033 N N . LYS A 1 57 ? -13.642 -7.775 10.760 1.00 0.00 57 LYS A N 4
ATOM 4034 C CA . LYS A 1 57 ? -15.088 -7.918 11.099 1.00 0.00 57 LYS A CA 4
ATOM 4035 C C . LYS A 1 57 ? -15.863 -6.680 10.641 1.00 0.00 57 LYS A C 4
ATOM 4036 O O . LYS A 1 57 ? -16.376 -5.924 11.441 1.00 0.00 57 LYS A O 4
ATOM 4055 N N . LYS A 1 58 ? -15.950 -6.469 9.356 1.00 0.00 58 LYS A N 4
ATOM 4056 C CA . LYS A 1 58 ? -16.691 -5.279 8.845 1.00 0.00 58 LYS A CA 4
ATOM 4057 C C . LYS A 1 58 ? -17.820 -5.721 7.909 1.00 0.00 58 LYS A C 4
ATOM 4058 O O . LYS A 1 58 ? -17.797 -5.456 6.724 1.00 0.00 58 LYS A O 4
ATOM 4077 N N . VAL A 1 59 ? -18.807 -6.394 8.436 1.00 0.00 59 VAL A N 4
ATOM 4078 C CA . VAL A 1 59 ? -19.936 -6.854 7.578 1.00 0.00 59 VAL A CA 4
ATOM 4079 C C . VAL A 1 59 ? -20.977 -5.740 7.424 1.00 0.00 59 VAL A C 4
ATOM 4080 O O . VAL A 1 59 ? -21.054 -4.834 8.229 1.00 0.00 59 VAL A O 4
ATOM 4093 N N . ILE A 1 60 ? -21.779 -5.805 6.396 1.00 0.00 60 ILE A N 4
ATOM 4094 C CA . ILE A 1 60 ? -22.818 -4.755 6.191 1.00 0.00 60 ILE A CA 4
ATOM 4095 C C . ILE A 1 60 ? -24.206 -5.396 6.115 1.00 0.00 60 ILE A C 4
ATOM 4096 O O . ILE A 1 60 ? -24.742 -5.613 5.047 1.00 0.00 60 ILE A O 4
ATOM 4112 N N . ALA A 1 61 ? -24.791 -5.705 7.240 1.00 0.00 61 ALA A N 4
ATOM 4113 C CA . ALA A 1 61 ? -26.142 -6.336 7.227 1.00 0.00 61 ALA A CA 4
ATOM 4114 C C . ALA A 1 61 ? -27.136 -5.453 6.467 1.00 0.00 61 ALA A C 4
ATOM 4115 O O . ALA A 1 61 ? -26.904 -4.280 6.256 1.00 0.00 61 ALA A O 4
ATOM 4122 N N . GLY A 1 62 ? -28.242 -6.011 6.055 1.00 0.00 62 GLY A N 4
ATOM 4123 C CA . GLY A 1 62 ? -29.252 -5.206 5.310 1.00 0.00 62 GLY A CA 4
ATOM 4124 C C . GLY A 1 62 ? -30.646 -5.498 5.869 1.00 0.00 62 GLY A C 4
ATOM 4125 O O . GLY A 1 62 ? -30.963 -5.141 6.986 1.00 0.00 62 GLY A O 4
ATOM 4129 N N . PHE A 1 63 ? -31.482 -6.146 5.104 1.00 0.00 63 PHE A N 4
ATOM 4130 C CA . PHE A 1 63 ? -32.853 -6.460 5.600 1.00 0.00 63 PHE A CA 4
ATOM 4131 C C . PHE A 1 63 ? -33.359 -7.764 4.976 1.00 0.00 63 PHE A C 4
ATOM 4132 O O . PHE A 1 63 ? -32.680 -8.388 4.184 1.00 0.00 63 PHE A O 4
ATOM 4149 N N . ALA A 1 64 ? -34.544 -8.182 5.329 1.00 0.00 64 ALA A N 4
ATOM 4150 C CA . ALA A 1 64 ? -35.086 -9.448 4.759 1.00 0.00 64 ALA A CA 4
ATOM 4151 C C . ALA A 1 64 ? -36.538 -9.656 5.206 1.00 0.00 64 ALA A C 4
ATOM 4152 O O . ALA A 1 64 ? -36.849 -9.613 6.379 1.00 0.00 64 ALA A O 4
ATOM 4159 N N . GLU A 1 65 ? -37.426 -9.886 4.278 1.00 0.00 65 GLU A N 4
ATOM 4160 C CA . GLU A 1 65 ? -38.856 -10.102 4.647 1.00 0.00 65 GLU A CA 4
ATOM 4161 C C . GLU A 1 65 ? -39.523 -11.039 3.636 1.00 0.00 65 GLU A C 4
ATOM 4162 O O . GLU A 1 65 ? -40.350 -10.627 2.848 1.00 0.00 65 GLU A O 4
ATOM 4174 N N . ASN A 1 66 ? -39.164 -12.294 3.647 1.00 0.00 66 ASN A N 4
ATOM 4175 C CA . ASN A 1 66 ? -39.775 -13.249 2.679 1.00 0.00 66 ASN A CA 4
ATOM 4176 C C . ASN A 1 66 ? -40.285 -14.497 3.406 1.00 0.00 66 ASN A C 4
ATOM 4177 O O . ASN A 1 66 ? -39.520 -15.276 3.937 1.00 0.00 66 ASN A O 4
ATOM 4188 N N . GLN A 1 67 ? -41.576 -14.693 3.428 1.00 0.00 67 GLN A N 4
ATOM 4189 C CA . GLN A 1 67 ? -42.140 -15.892 4.115 1.00 0.00 67 GLN A CA 4
ATOM 4190 C C . GLN A 1 67 ? -42.852 -16.791 3.101 1.00 0.00 67 GLN A C 4
ATOM 4191 O O . GLN A 1 67 ? -42.714 -16.624 1.905 1.00 0.00 67 GLN A O 4
ATOM 4205 N N . LYS A 1 68 ? -43.613 -17.744 3.565 1.00 0.00 68 LYS A N 4
ATOM 4206 C CA . LYS A 1 68 ? -44.331 -18.650 2.620 1.00 0.00 68 LYS A CA 4
ATOM 4207 C C . LYS A 1 68 ? -45.784 -18.838 3.065 1.00 0.00 68 LYS A C 4
ATOM 4208 O O . LYS A 1 68 ? -46.060 -19.436 4.086 1.00 0.00 68 LYS A O 4
ATOM 4227 N N . TYR A 1 69 ? -46.716 -18.332 2.304 1.00 0.00 69 TYR A N 4
ATOM 4228 C CA . TYR A 1 69 ? -48.151 -18.481 2.679 1.00 0.00 69 TYR A CA 4
ATOM 4229 C C . TYR A 1 69 ? -49.007 -18.667 1.425 1.00 0.00 69 TYR A C 4
ATOM 4230 O O . TYR A 1 69 ? -49.660 -17.751 0.966 1.00 0.00 69 TYR A O 4
ATOM 4248 N N . GLY A 1 70 ? -49.012 -19.846 0.866 1.00 0.00 70 GLY A N 4
ATOM 4249 C CA . GLY A 1 70 ? -49.827 -20.087 -0.358 1.00 0.00 70 GLY A CA 4
ATOM 4250 C C . GLY A 1 70 ? -51.313 -20.013 -0.004 1.00 0.00 70 GLY A C 4
ATOM 4251 O O . GLY A 1 70 ? -51.843 -21.013 0.451 1.00 0.00 70 GLY A O 4
ATOM 4257 N N . MET A 1 1 ? -13.556 -7.346 2.186 1.00 0.00 1 MET A N 5
ATOM 4258 C CA . MET A 1 1 ? -14.671 -6.835 1.336 1.00 0.00 1 MET A CA 5
ATOM 4259 C C . MET A 1 1 ? -16.022 -7.226 1.943 1.00 0.00 1 MET A C 5
ATOM 4260 O O . MET A 1 1 ? -16.662 -8.162 1.508 1.00 0.00 1 MET A O 5
ATOM 4276 N N . GLU A 1 2 ? -16.460 -6.515 2.946 1.00 0.00 2 GLU A N 5
ATOM 4277 C CA . GLU A 1 2 ? -17.768 -6.845 3.583 1.00 0.00 2 GLU A CA 5
ATOM 4278 C C . GLU A 1 2 ? -17.795 -8.317 4.002 1.00 0.00 2 GLU A C 5
ATOM 4279 O O . GLU A 1 2 ? -18.482 -9.128 3.412 1.00 0.00 2 GLU A O 5
ATOM 4291 N N . ILE A 1 3 ? -17.054 -8.668 5.019 1.00 0.00 3 ILE A N 5
ATOM 4292 C CA . ILE A 1 3 ? -17.041 -10.088 5.476 1.00 0.00 3 ILE A CA 5
ATOM 4293 C C . ILE A 1 3 ? -16.814 -10.152 6.989 1.00 0.00 3 ILE A C 5
ATOM 4294 O O . ILE A 1 3 ? -16.113 -9.338 7.557 1.00 0.00 3 ILE A O 5
ATOM 4310 N N . ASP A 1 4 ? -17.409 -11.107 7.648 1.00 0.00 4 ASP A N 5
ATOM 4311 C CA . ASP A 1 4 ? -17.231 -11.212 9.126 1.00 0.00 4 ASP A CA 5
ATOM 4312 C C . ASP A 1 4 ? -17.251 -12.676 9.586 1.00 0.00 4 ASP A C 5
ATOM 4313 O O . ASP A 1 4 ? -17.315 -12.963 10.764 1.00 0.00 4 ASP A O 5
ATOM 4322 N N . GLU A 1 5 ? -17.201 -13.598 8.670 1.00 0.00 5 GLU A N 5
ATOM 4323 C CA . GLU A 1 5 ? -17.222 -15.041 9.055 1.00 0.00 5 GLU A CA 5
ATOM 4324 C C . GLU A 1 5 ? -15.842 -15.487 9.553 1.00 0.00 5 GLU A C 5
ATOM 4325 O O . GLU A 1 5 ? -15.220 -16.362 8.983 1.00 0.00 5 GLU A O 5
ATOM 4337 N N . GLY A 1 6 ? -15.361 -14.897 10.615 1.00 0.00 6 GLY A N 5
ATOM 4338 C CA . GLY A 1 6 ? -14.025 -15.288 11.157 1.00 0.00 6 GLY A CA 5
ATOM 4339 C C . GLY A 1 6 ? -12.979 -15.272 10.041 1.00 0.00 6 GLY A C 5
ATOM 4340 O O . GLY A 1 6 ? -11.964 -15.933 10.125 1.00 0.00 6 GLY A O 5
ATOM 4344 N N . LYS A 1 7 ? -13.208 -14.519 9.002 1.00 0.00 7 LYS A N 5
ATOM 4345 C CA . LYS A 1 7 ? -12.207 -14.467 7.899 1.00 0.00 7 LYS A CA 5
ATOM 4346 C C . LYS A 1 7 ? -11.051 -13.552 8.301 1.00 0.00 7 LYS A C 5
ATOM 4347 O O . LYS A 1 7 ? -11.256 -12.460 8.790 1.00 0.00 7 LYS A O 5
ATOM 4366 N N . TYR A 1 8 ? -9.836 -13.990 8.118 1.00 0.00 8 TYR A N 5
ATOM 4367 C CA . TYR A 1 8 ? -8.676 -13.137 8.510 1.00 0.00 8 TYR A CA 5
ATOM 4368 C C . TYR A 1 8 ? -7.912 -12.672 7.266 1.00 0.00 8 TYR A C 5
ATOM 4369 O O . TYR A 1 8 ? -7.592 -13.454 6.393 1.00 0.00 8 TYR A O 5
ATOM 4387 N N . GLU A 1 9 ? -7.609 -11.406 7.185 1.00 0.00 9 GLU A N 5
ATOM 4388 C CA . GLU A 1 9 ? -6.858 -10.891 6.005 1.00 0.00 9 GLU A CA 5
ATOM 4389 C C . GLU A 1 9 ? -5.359 -10.842 6.319 1.00 0.00 9 GLU A C 5
ATOM 4390 O O . GLU A 1 9 ? -4.953 -10.405 7.378 1.00 0.00 9 GLU A O 5
ATOM 4402 N N . CYS A 1 10 ? -4.534 -11.286 5.410 1.00 0.00 10 CYS A N 5
ATOM 4403 C CA . CYS A 1 10 ? -3.063 -11.260 5.663 1.00 0.00 10 CYS A CA 5
ATOM 4404 C C . CYS A 1 10 ? -2.520 -9.844 5.487 1.00 0.00 10 CYS A C 5
ATOM 4405 O O . CYS A 1 10 ? -2.512 -9.307 4.397 1.00 0.00 10 CYS A O 5
ATOM 4412 N N . GLU A 1 11 ? -2.045 -9.243 6.537 1.00 0.00 11 GLU A N 5
ATOM 4413 C CA . GLU A 1 11 ? -1.483 -7.872 6.401 1.00 0.00 11 GLU A CA 5
ATOM 4414 C C . GLU A 1 11 ? -0.175 -7.926 5.605 1.00 0.00 11 GLU A C 5
ATOM 4415 O O . GLU A 1 11 ? 0.363 -6.914 5.204 1.00 0.00 11 GLU A O 5
ATOM 4427 N N . ALA A 1 12 ? 0.349 -9.106 5.387 1.00 0.00 12 ALA A N 5
ATOM 4428 C CA . ALA A 1 12 ? 1.631 -9.231 4.637 1.00 0.00 12 ALA A CA 5
ATOM 4429 C C . ALA A 1 12 ? 1.404 -9.256 3.120 1.00 0.00 12 ALA A C 5
ATOM 4430 O O . ALA A 1 12 ? 2.162 -8.668 2.373 1.00 0.00 12 ALA A O 5
ATOM 4437 N N . CYS A 1 13 ? 0.393 -9.941 2.645 1.00 0.00 13 CYS A N 5
ATOM 4438 C CA . CYS A 1 13 ? 0.185 -9.991 1.166 1.00 0.00 13 CYS A CA 5
ATOM 4439 C C . CYS A 1 13 ? -1.222 -9.521 0.772 1.00 0.00 13 CYS A C 5
ATOM 4440 O O . CYS A 1 13 ? -1.408 -8.893 -0.252 1.00 0.00 13 CYS A O 5
ATOM 4447 N N . GLY A 1 14 ? -2.211 -9.808 1.569 1.00 0.00 14 GLY A N 5
ATOM 4448 C CA . GLY A 1 14 ? -3.593 -9.361 1.221 1.00 0.00 14 GLY A CA 5
ATOM 4449 C C . GLY A 1 14 ? -4.499 -10.578 1.008 1.00 0.00 14 GLY A C 5
ATOM 4450 O O . GLY A 1 14 ? -5.535 -10.490 0.379 1.00 0.00 14 GLY A O 5
ATOM 4454 N N . TYR A 1 15 ? -4.119 -11.709 1.531 1.00 0.00 15 TYR A N 5
ATOM 4455 C CA . TYR A 1 15 ? -4.957 -12.930 1.368 1.00 0.00 15 TYR A CA 5
ATOM 4456 C C . TYR A 1 15 ? -6.053 -12.944 2.436 1.00 0.00 15 TYR A C 5
ATOM 4457 O O . TYR A 1 15 ? -6.040 -12.151 3.354 1.00 0.00 15 TYR A O 5
ATOM 4475 N N . ILE A 1 16 ? -7.003 -13.834 2.326 1.00 0.00 16 ILE A N 5
ATOM 4476 C CA . ILE A 1 16 ? -8.096 -13.885 3.340 1.00 0.00 16 ILE A CA 5
ATOM 4477 C C . ILE A 1 16 ? -8.320 -15.331 3.800 1.00 0.00 16 ILE A C 5
ATOM 4478 O O . ILE A 1 16 ? -8.811 -16.159 3.060 1.00 0.00 16 ILE A O 5
ATOM 4494 N N . TYR A 1 17 ? -7.969 -15.636 5.021 1.00 0.00 17 TYR A N 5
ATOM 4495 C CA . TYR A 1 17 ? -8.170 -17.025 5.528 1.00 0.00 17 TYR A CA 5
ATOM 4496 C C . TYR A 1 17 ? -9.664 -17.307 5.713 1.00 0.00 17 TYR A C 5
ATOM 4497 O O . TYR A 1 17 ? -10.415 -16.464 6.165 1.00 0.00 17 TYR A O 5
ATOM 4515 N N . GLU A 1 18 ? -10.093 -18.490 5.371 1.00 0.00 18 GLU A N 5
ATOM 4516 C CA . GLU A 1 18 ? -11.532 -18.842 5.527 1.00 0.00 18 GLU A CA 5
ATOM 4517 C C . GLU A 1 18 ? -11.685 -19.962 6.564 1.00 0.00 18 GLU A C 5
ATOM 4518 O O . GLU A 1 18 ? -11.332 -21.094 6.299 1.00 0.00 18 GLU A O 5
ATOM 4530 N N . PRO A 1 19 ? -12.206 -19.619 7.718 1.00 0.00 19 PRO A N 5
ATOM 4531 C CA . PRO A 1 19 ? -12.393 -20.631 8.788 1.00 0.00 19 PRO A CA 5
ATOM 4532 C C . PRO A 1 19 ? -13.479 -21.639 8.407 1.00 0.00 19 PRO A C 5
ATOM 4533 O O . PRO A 1 19 ? -13.199 -22.773 8.075 1.00 0.00 19 PRO A O 5
ATOM 4544 N N . GLU A 1 20 ? -14.713 -21.234 8.460 1.00 0.00 20 GLU A N 5
ATOM 4545 C CA . GLU A 1 20 ? -15.834 -22.158 8.108 1.00 0.00 20 GLU A CA 5
ATOM 4546 C C . GLU A 1 20 ? -15.540 -22.902 6.798 1.00 0.00 20 GLU A C 5
ATOM 4547 O O . GLU A 1 20 ? -16.044 -23.982 6.564 1.00 0.00 20 GLU A O 5
ATOM 4559 N N . LYS A 1 21 ? -14.735 -22.334 5.943 1.00 0.00 21 LYS A N 5
ATOM 4560 C CA . LYS A 1 21 ? -14.423 -23.016 4.653 1.00 0.00 21 LYS A CA 5
ATOM 4561 C C . LYS A 1 21 ? -13.152 -23.857 4.787 1.00 0.00 21 LYS A C 5
ATOM 4562 O O . LYS A 1 21 ? -13.056 -24.944 4.250 1.00 0.00 21 LYS A O 5
ATOM 4581 N N . GLY A 1 22 ? -12.180 -23.370 5.505 1.00 0.00 22 GLY A N 5
ATOM 4582 C CA . GLY A 1 22 ? -10.920 -24.148 5.679 1.00 0.00 22 GLY A CA 5
ATOM 4583 C C . GLY A 1 22 ? -9.891 -23.711 4.633 1.00 0.00 22 GLY A C 5
ATOM 4584 O O . GLY A 1 22 ? -10.232 -23.329 3.531 1.00 0.00 22 GLY A O 5
ATOM 4588 N N . ASP A 1 23 ? -8.633 -23.769 4.973 1.00 0.00 23 ASP A N 5
ATOM 4589 C CA . ASP A 1 23 ? -7.571 -23.365 4.008 1.00 0.00 23 ASP A CA 5
ATOM 4590 C C . ASP A 1 23 ? -7.214 -24.540 3.099 1.00 0.00 23 ASP A C 5
ATOM 4591 O O . ASP A 1 23 ? -6.098 -25.018 3.093 1.00 0.00 23 ASP A O 5
ATOM 4600 N N . LYS A 1 24 ? -8.161 -25.010 2.336 1.00 0.00 24 LYS A N 5
ATOM 4601 C CA . LYS A 1 24 ? -7.896 -26.162 1.419 1.00 0.00 24 LYS A CA 5
ATOM 4602 C C . LYS A 1 24 ? -6.583 -25.960 0.651 1.00 0.00 24 LYS A C 5
ATOM 4603 O O . LYS A 1 24 ? -5.938 -26.907 0.247 1.00 0.00 24 LYS A O 5
ATOM 4622 N N . PHE A 1 25 ? -6.184 -24.735 0.447 1.00 0.00 25 PHE A N 5
ATOM 4623 C CA . PHE A 1 25 ? -4.914 -24.479 -0.294 1.00 0.00 25 PHE A CA 5
ATOM 4624 C C . PHE A 1 25 ? -3.709 -24.724 0.616 1.00 0.00 25 PHE A C 5
ATOM 4625 O O . PHE A 1 25 ? -2.613 -24.981 0.157 1.00 0.00 25 PHE A O 5
ATOM 4642 N N . ALA A 1 26 ? -3.901 -24.646 1.904 1.00 0.00 26 ALA A N 5
ATOM 4643 C CA . ALA A 1 26 ? -2.764 -24.874 2.843 1.00 0.00 26 ALA A CA 5
ATOM 4644 C C . ALA A 1 26 ? -2.860 -26.272 3.457 1.00 0.00 26 ALA A C 5
ATOM 4645 O O . ALA A 1 26 ? -1.866 -26.876 3.810 1.00 0.00 26 ALA A O 5
ATOM 4652 N N . GLY A 1 27 ? -4.050 -26.791 3.584 1.00 0.00 27 GLY A N 5
ATOM 4653 C CA . GLY A 1 27 ? -4.210 -28.151 4.172 1.00 0.00 27 GLY A CA 5
ATOM 4654 C C . GLY A 1 27 ? -5.112 -28.078 5.408 1.00 0.00 27 GLY A C 5
ATOM 4655 O O . GLY A 1 27 ? -4.966 -28.847 6.337 1.00 0.00 27 GLY A O 5
ATOM 4659 N N . ILE A 1 28 ? -6.044 -27.163 5.429 1.00 0.00 28 ILE A N 5
ATOM 4660 C CA . ILE A 1 28 ? -6.950 -27.051 6.607 1.00 0.00 28 ILE A CA 5
ATOM 4661 C C . ILE A 1 28 ? -8.414 -27.188 6.153 1.00 0.00 28 ILE A C 5
ATOM 4662 O O . ILE A 1 28 ? -8.870 -26.431 5.319 1.00 0.00 28 ILE A O 5
ATOM 4678 N N . PRO A 1 29 ? -9.107 -28.154 6.712 1.00 0.00 29 PRO A N 5
ATOM 4679 C CA . PRO A 1 29 ? -10.529 -28.376 6.340 1.00 0.00 29 PRO A CA 5
ATOM 4680 C C . PRO A 1 29 ? -11.410 -27.245 6.884 1.00 0.00 29 PRO A C 5
ATOM 4681 O O . PRO A 1 29 ? -10.945 -26.404 7.628 1.00 0.00 29 PRO A O 5
ATOM 4692 N N . PRO A 1 30 ? -12.662 -27.263 6.496 1.00 0.00 30 PRO A N 5
ATOM 4693 C CA . PRO A 1 30 ? -13.612 -26.221 6.959 1.00 0.00 30 PRO A CA 5
ATOM 4694 C C . PRO A 1 30 ? -13.925 -26.416 8.442 1.00 0.00 30 PRO A C 5
ATOM 4695 O O . PRO A 1 30 ? -13.228 -27.114 9.151 1.00 0.00 30 PRO A O 5
ATOM 4706 N N . GLY A 1 31 ? -14.973 -25.803 8.911 1.00 0.00 31 GLY A N 5
ATOM 4707 C CA . GLY A 1 31 ? -15.349 -25.941 10.350 1.00 0.00 31 GLY A CA 5
ATOM 4708 C C . GLY A 1 31 ? -14.127 -25.690 11.239 1.00 0.00 31 GLY A C 5
ATOM 4709 O O . GLY A 1 31 ? -14.046 -26.173 12.351 1.00 0.00 31 GLY A O 5
ATOM 4713 N N . THR A 1 32 ? -13.173 -24.937 10.759 1.00 0.00 32 THR A N 5
ATOM 4714 C CA . THR A 1 32 ? -11.957 -24.658 11.579 1.00 0.00 32 THR A CA 5
ATOM 4715 C C . THR A 1 32 ? -11.712 -23.143 11.659 1.00 0.00 32 THR A C 5
ATOM 4716 O O . THR A 1 32 ? -11.429 -22.517 10.659 1.00 0.00 32 THR A O 5
ATOM 4727 N N . PRO A 1 33 ? -11.826 -22.597 12.848 1.00 0.00 33 PRO A N 5
ATOM 4728 C CA . PRO A 1 33 ? -11.609 -21.141 13.030 1.00 0.00 33 PRO A CA 5
ATOM 4729 C C . PRO A 1 33 ? -10.120 -20.798 12.937 1.00 0.00 33 PRO A C 5
ATOM 4730 O O . PRO A 1 33 ? -9.266 -21.593 13.276 1.00 0.00 33 PRO A O 5
ATOM 4741 N N . PHE A 1 34 ? -9.805 -19.615 12.481 1.00 0.00 34 PHE A N 5
ATOM 4742 C CA . PHE A 1 34 ? -8.373 -19.211 12.367 1.00 0.00 34 PHE A CA 5
ATOM 4743 C C . PHE A 1 34 ? -7.663 -19.397 13.713 1.00 0.00 34 PHE A C 5
ATOM 4744 O O . PHE A 1 34 ? -6.467 -19.603 13.771 1.00 0.00 34 PHE A O 5
ATOM 4761 N N . VAL A 1 35 ? -8.388 -19.325 14.793 1.00 0.00 35 VAL A N 5
ATOM 4762 C CA . VAL A 1 35 ? -7.754 -19.496 16.131 1.00 0.00 35 VAL A CA 5
ATOM 4763 C C . VAL A 1 35 ? -7.293 -20.944 16.329 1.00 0.00 35 VAL A C 5
ATOM 4764 O O . VAL A 1 35 ? -6.508 -21.239 17.208 1.00 0.00 35 VAL A O 5
ATOM 4777 N N . ASP A 1 36 ? -7.774 -21.852 15.523 1.00 0.00 36 ASP A N 5
ATOM 4778 C CA . ASP A 1 36 ? -7.358 -23.278 15.679 1.00 0.00 36 ASP A CA 5
ATOM 4779 C C . ASP A 1 36 ? -6.192 -23.615 14.739 1.00 0.00 36 ASP A C 5
ATOM 4780 O O . ASP A 1 36 ? -5.679 -24.716 14.752 1.00 0.00 36 ASP A O 5
ATOM 4789 N N . LEU A 1 37 ? -5.764 -22.684 13.927 1.00 0.00 37 LEU A N 5
ATOM 4790 C CA . LEU A 1 37 ? -4.631 -22.972 12.999 1.00 0.00 37 LEU A CA 5
ATOM 4791 C C . LEU A 1 37 ? -3.388 -23.383 13.795 1.00 0.00 37 LEU A C 5
ATOM 4792 O O . LEU A 1 37 ? -3.264 -23.085 14.966 1.00 0.00 37 LEU A O 5
ATOM 4808 N N . SER A 1 38 ? -2.469 -24.065 13.168 1.00 0.00 38 SER A N 5
ATOM 4809 C CA . SER A 1 38 ? -1.235 -24.491 13.892 1.00 0.00 38 SER A CA 5
ATOM 4810 C C . SER A 1 38 ? -0.551 -23.279 14.531 1.00 0.00 38 SER A C 5
ATOM 4811 O O . SER A 1 38 ? -0.867 -22.145 14.231 1.00 0.00 38 SER A O 5
ATOM 4819 N N . ASP A 1 39 ? 0.385 -23.510 15.412 1.00 0.00 39 ASP A N 5
ATOM 4820 C CA . ASP A 1 39 ? 1.088 -22.372 16.071 1.00 0.00 39 ASP A CA 5
ATOM 4821 C C . ASP A 1 39 ? 2.037 -21.680 15.086 1.00 0.00 39 ASP A C 5
ATOM 4822 O O . ASP A 1 39 ? 2.546 -20.609 15.353 1.00 0.00 39 ASP A O 5
ATOM 4831 N N . SER A 1 40 ? 2.283 -22.277 13.949 1.00 0.00 40 SER A N 5
ATOM 4832 C CA . SER A 1 40 ? 3.200 -21.640 12.960 1.00 0.00 40 SER A CA 5
ATOM 4833 C C . SER A 1 40 ? 2.628 -21.768 11.545 1.00 0.00 40 SER A C 5
ATOM 4834 O O . SER A 1 40 ? 3.357 -21.904 10.582 1.00 0.00 40 SER A O 5
ATOM 4842 N N . PHE A 1 41 ? 1.330 -21.722 11.411 1.00 0.00 41 PHE A N 5
ATOM 4843 C CA . PHE A 1 41 ? 0.716 -21.836 10.055 1.00 0.00 41 PHE A CA 5
ATOM 4844 C C . PHE A 1 41 ? 1.328 -20.780 9.122 1.00 0.00 41 PHE A C 5
ATOM 4845 O O . PHE A 1 41 ? 1.636 -19.678 9.532 1.00 0.00 41 PHE A O 5
ATOM 4862 N N . MET A 1 42 ? 1.507 -21.111 7.871 1.00 0.00 42 MET A N 5
ATOM 4863 C CA . MET A 1 42 ? 2.098 -20.125 6.918 1.00 0.00 42 MET A CA 5
ATOM 4864 C C . MET A 1 42 ? 1.093 -19.783 5.816 1.00 0.00 42 MET A C 5
ATOM 4865 O O . MET A 1 42 ? 0.413 -20.640 5.290 1.00 0.00 42 MET A O 5
ATOM 4879 N N . CYS A 1 43 ? 1.006 -18.532 5.460 1.00 0.00 43 CYS A N 5
ATOM 4880 C CA . CYS A 1 43 ? 0.055 -18.117 4.389 1.00 0.00 43 CYS A CA 5
ATOM 4881 C C . CYS A 1 43 ? 0.349 -18.886 3.092 1.00 0.00 43 CYS A C 5
ATOM 4882 O O . CYS A 1 43 ? 1.486 -18.963 2.671 1.00 0.00 43 CYS A O 5
ATOM 4889 N N . PRO A 1 44 ? -0.682 -19.431 2.494 1.00 0.00 44 PRO A N 5
ATOM 4890 C CA . PRO A 1 44 ? -0.502 -20.190 1.232 1.00 0.00 44 PRO A CA 5
ATOM 4891 C C . PRO A 1 44 ? -0.255 -19.236 0.057 1.00 0.00 44 PRO A C 5
ATOM 4892 O O . PRO A 1 44 ? -0.029 -19.659 -1.060 1.00 0.00 44 PRO A O 5
ATOM 4903 N N . ALA A 1 45 ? -0.301 -17.951 0.294 1.00 0.00 45 ALA A N 5
ATOM 4904 C CA . ALA A 1 45 ? -0.077 -16.982 -0.815 1.00 0.00 45 ALA A CA 5
ATOM 4905 C C . ALA A 1 45 ? 1.250 -16.239 -0.625 1.00 0.00 45 ALA A C 5
ATOM 4906 O O . ALA A 1 45 ? 1.887 -15.845 -1.582 1.00 0.00 45 ALA A O 5
ATOM 4913 N N . CYS A 1 46 ? 1.675 -16.040 0.594 1.00 0.00 46 CYS A N 5
ATOM 4914 C CA . CYS A 1 46 ? 2.963 -15.318 0.811 1.00 0.00 46 CYS A CA 5
ATOM 4915 C C . CYS A 1 46 ? 3.834 -16.029 1.873 1.00 0.00 46 CYS A C 5
ATOM 4916 O O . CYS A 1 46 ? 4.873 -15.537 2.267 1.00 0.00 46 CYS A O 5
ATOM 4923 N N . ARG A 1 47 ? 3.431 -17.200 2.303 1.00 0.00 47 ARG A N 5
ATOM 4924 C CA . ARG A 1 47 ? 4.239 -17.977 3.301 1.00 0.00 47 ARG A CA 5
ATOM 4925 C C . ARG A 1 47 ? 4.493 -17.198 4.601 1.00 0.00 47 ARG A C 5
ATOM 4926 O O . ARG A 1 47 ? 5.351 -17.564 5.381 1.00 0.00 47 ARG A O 5
ATOM 4947 N N . SER A 1 48 ? 3.764 -16.149 4.860 1.00 0.00 48 SER A N 5
ATOM 4948 C CA . SER A 1 48 ? 3.995 -15.397 6.131 1.00 0.00 48 SER A CA 5
ATOM 4949 C C . SER A 1 48 ? 3.467 -16.208 7.320 1.00 0.00 48 SER A C 5
ATOM 4950 O O . SER A 1 48 ? 2.606 -17.051 7.155 1.00 0.00 48 SER A O 5
ATOM 4958 N N . PRO A 1 49 ? 3.993 -15.929 8.487 1.00 0.00 49 PRO A N 5
ATOM 4959 C CA . PRO A 1 49 ? 3.552 -16.649 9.707 1.00 0.00 49 PRO A CA 5
ATOM 4960 C C . PRO A 1 49 ? 2.116 -16.255 10.067 1.00 0.00 49 PRO A C 5
ATOM 4961 O O . PRO A 1 49 ? 1.724 -15.112 9.943 1.00 0.00 49 PRO A O 5
ATOM 4972 N N . LYS A 1 50 ? 1.326 -17.200 10.500 1.00 0.00 50 LYS A N 5
ATOM 4973 C CA . LYS A 1 50 ? -0.093 -16.901 10.859 1.00 0.00 50 LYS A CA 5
ATOM 4974 C C . LYS A 1 50 ? -0.197 -15.657 11.741 1.00 0.00 50 LYS A C 5
ATOM 4975 O O . LYS A 1 50 ? -1.178 -14.941 11.693 1.00 0.00 50 LYS A O 5
ATOM 4994 N N . ASN A 1 51 ? 0.795 -15.381 12.542 1.00 0.00 51 ASN A N 5
ATOM 4995 C CA . ASN A 1 51 ? 0.714 -14.168 13.405 1.00 0.00 51 ASN A CA 5
ATOM 4996 C C . ASN A 1 51 ? 0.655 -12.907 12.535 1.00 0.00 51 ASN A C 5
ATOM 4997 O O . ASN A 1 51 ? 0.323 -11.837 13.003 1.00 0.00 51 ASN A O 5
ATOM 5008 N N . GLN A 1 52 ? 0.961 -13.025 11.268 1.00 0.00 52 GLN A N 5
ATOM 5009 C CA . GLN A 1 52 ? 0.905 -11.835 10.376 1.00 0.00 52 GLN A CA 5
ATOM 5010 C C . GLN A 1 52 ? -0.518 -11.648 9.833 1.00 0.00 52 GLN A C 5
ATOM 5011 O O . GLN A 1 52 ? -0.799 -10.703 9.120 1.00 0.00 52 GLN A O 5
ATOM 5025 N N . PHE A 1 53 ? -1.423 -12.540 10.159 1.00 0.00 53 PHE A N 5
ATOM 5026 C CA . PHE A 1 53 ? -2.817 -12.389 9.648 1.00 0.00 53 PHE A CA 5
ATOM 5027 C C . PHE A 1 53 ? -3.597 -11.402 10.522 1.00 0.00 53 PHE A C 5
ATOM 5028 O O . PHE A 1 53 ? -3.167 -11.028 11.594 1.00 0.00 53 PHE A O 5
ATOM 5045 N N . LYS A 1 54 ? -4.746 -10.984 10.068 1.00 0.00 54 LYS A N 5
ATOM 5046 C CA . LYS A 1 54 ? -5.563 -10.026 10.866 1.00 0.00 54 LYS A CA 5
ATOM 5047 C C . LYS A 1 54 ? -7.049 -10.299 10.625 1.00 0.00 54 LYS A C 5
ATOM 5048 O O . LYS A 1 54 ? -7.482 -10.455 9.504 1.00 0.00 54 LYS A O 5
ATOM 5067 N N . SER A 1 55 ? -7.834 -10.369 11.663 1.00 0.00 55 SER A N 5
ATOM 5068 C CA . SER A 1 55 ? -9.287 -10.647 11.468 1.00 0.00 55 SER A CA 5
ATOM 5069 C C . SER A 1 55 ? -9.965 -9.502 10.724 1.00 0.00 55 SER A C 5
ATOM 5070 O O . SER A 1 55 ? -9.374 -8.476 10.452 1.00 0.00 55 SER A O 5
ATOM 5078 N N . ILE A 1 56 ? -11.212 -9.678 10.404 1.00 0.00 56 ILE A N 5
ATOM 5079 C CA . ILE A 1 56 ? -11.966 -8.610 9.681 1.00 0.00 56 ILE A CA 5
ATOM 5080 C C . ILE A 1 56 ? -13.474 -8.818 9.853 1.00 0.00 56 ILE A C 5
ATOM 5081 O O . ILE A 1 56 ? -14.141 -9.358 8.993 1.00 0.00 56 ILE A O 5
ATOM 5097 N N . LYS A 1 57 ? -14.016 -8.387 10.959 1.00 0.00 57 LYS A N 5
ATOM 5098 C CA . LYS A 1 57 ? -15.480 -8.553 11.192 1.00 0.00 57 LYS A CA 5
ATOM 5099 C C . LYS A 1 57 ? -16.222 -7.294 10.741 1.00 0.00 57 LYS A C 5
ATOM 5100 O O . LYS A 1 57 ? -16.856 -6.618 11.528 1.00 0.00 57 LYS A O 5
ATOM 5119 N N . LYS A 1 58 ? -16.146 -6.971 9.479 1.00 0.00 58 LYS A N 5
ATOM 5120 C CA . LYS A 1 58 ? -16.844 -5.752 8.979 1.00 0.00 58 LYS A CA 5
ATOM 5121 C C . LYS A 1 58 ? -17.829 -6.119 7.867 1.00 0.00 58 LYS A C 5
ATOM 5122 O O . LYS A 1 58 ? -17.466 -6.719 6.874 1.00 0.00 58 LYS A O 5
ATOM 5141 N N . VAL A 1 59 ? -19.073 -5.757 8.022 1.00 0.00 59 VAL A N 5
ATOM 5142 C CA . VAL A 1 59 ? -20.082 -6.078 6.974 1.00 0.00 59 VAL A CA 5
ATOM 5143 C C . VAL A 1 59 ? -20.814 -4.804 6.546 1.00 0.00 59 VAL A C 5
ATOM 5144 O O . VAL A 1 59 ? -22.000 -4.653 6.764 1.00 0.00 59 VAL A O 5
ATOM 5157 N N . ILE A 1 60 ? -20.114 -3.884 5.940 1.00 0.00 60 ILE A N 5
ATOM 5158 C CA . ILE A 1 60 ? -20.768 -2.618 5.501 1.00 0.00 60 ILE A CA 5
ATOM 5159 C C . ILE A 1 60 ? -20.385 -2.300 4.050 1.00 0.00 60 ILE A C 5
ATOM 5160 O O . ILE A 1 60 ? -19.242 -2.029 3.742 1.00 0.00 60 ILE A O 5
ATOM 5176 N N . ALA A 1 61 ? -21.336 -2.335 3.156 1.00 0.00 61 ALA A N 5
ATOM 5177 C CA . ALA A 1 61 ? -21.030 -2.037 1.725 1.00 0.00 61 ALA A CA 5
ATOM 5178 C C . ALA A 1 61 ? -22.316 -2.065 0.897 1.00 0.00 61 ALA A C 5
ATOM 5179 O O . ALA A 1 61 ? -22.663 -1.104 0.238 1.00 0.00 61 ALA A O 5
ATOM 5186 N N . GLY A 1 62 ? -23.027 -3.158 0.923 1.00 0.00 62 GLY A N 5
ATOM 5187 C CA . GLY A 1 62 ? -24.291 -3.243 0.139 1.00 0.00 62 GLY A CA 5
ATOM 5188 C C . GLY A 1 62 ? -24.563 -4.701 -0.241 1.00 0.00 62 GLY A C 5
ATOM 5189 O O . GLY A 1 62 ? -24.607 -5.574 0.601 1.00 0.00 62 GLY A O 5
ATOM 5193 N N . PHE A 1 63 ? -24.748 -4.968 -1.506 1.00 0.00 63 PHE A N 5
ATOM 5194 C CA . PHE A 1 63 ? -25.019 -6.369 -1.940 1.00 0.00 63 PHE A CA 5
ATOM 5195 C C . PHE A 1 63 ? -23.890 -6.874 -2.842 1.00 0.00 63 PHE A C 5
ATOM 5196 O O . PHE A 1 63 ? -23.337 -6.137 -3.634 1.00 0.00 63 PHE A O 5
ATOM 5213 N N . ALA A 1 64 ? -23.546 -8.127 -2.727 1.00 0.00 64 ALA A N 5
ATOM 5214 C CA . ALA A 1 64 ? -22.454 -8.686 -3.576 1.00 0.00 64 ALA A CA 5
ATOM 5215 C C . ALA A 1 64 ? -22.993 -9.836 -4.430 1.00 0.00 64 ALA A C 5
ATOM 5216 O O . ALA A 1 64 ? -22.593 -10.023 -5.563 1.00 0.00 64 ALA A O 5
ATOM 5223 N N . GLU A 1 65 ? -23.898 -10.607 -3.897 1.00 0.00 65 GLU A N 5
ATOM 5224 C CA . GLU A 1 65 ? -24.466 -11.745 -4.675 1.00 0.00 65 GLU A CA 5
ATOM 5225 C C . GLU A 1 65 ? -25.221 -11.223 -5.902 1.00 0.00 65 GLU A C 5
ATOM 5226 O O . GLU A 1 65 ? -25.303 -11.883 -6.919 1.00 0.00 65 GLU A O 5
ATOM 5238 N N . ASN A 1 66 ? -25.774 -10.044 -5.813 1.00 0.00 66 ASN A N 5
ATOM 5239 C CA . ASN A 1 66 ? -26.527 -9.484 -6.973 1.00 0.00 66 ASN A CA 5
ATOM 5240 C C . ASN A 1 66 ? -25.628 -9.424 -8.212 1.00 0.00 66 ASN A C 5
ATOM 5241 O O . ASN A 1 66 ? -24.427 -9.589 -8.130 1.00 0.00 66 ASN A O 5
ATOM 5252 N N . GLN A 1 67 ? -26.203 -9.189 -9.359 1.00 0.00 67 GLN A N 5
ATOM 5253 C CA . GLN A 1 67 ? -25.387 -9.118 -10.604 1.00 0.00 67 GLN A CA 5
ATOM 5254 C C . GLN A 1 67 ? -26.035 -8.152 -11.600 1.00 0.00 67 GLN A C 5
ATOM 5255 O O . GLN A 1 67 ? -27.056 -8.446 -12.190 1.00 0.00 67 GLN A O 5
ATOM 5269 N N . LYS A 1 68 ? -25.452 -6.998 -11.790 1.00 0.00 68 LYS A N 5
ATOM 5270 C CA . LYS A 1 68 ? -26.038 -6.010 -12.745 1.00 0.00 68 LYS A CA 5
ATOM 5271 C C . LYS A 1 68 ? -27.493 -5.715 -12.371 1.00 0.00 68 LYS A C 5
ATOM 5272 O O . LYS A 1 68 ? -28.055 -6.332 -11.488 1.00 0.00 68 LYS A O 5
ATOM 5291 N N . TYR A 1 69 ? -28.108 -4.774 -13.037 1.00 0.00 69 TYR A N 5
ATOM 5292 C CA . TYR A 1 69 ? -29.526 -4.440 -12.720 1.00 0.00 69 TYR A CA 5
ATOM 5293 C C . TYR A 1 69 ? -30.260 -4.002 -13.991 1.00 0.00 69 TYR A C 5
ATOM 5294 O O . TYR A 1 69 ? -31.078 -4.723 -14.526 1.00 0.00 69 TYR A O 5
ATOM 5312 N N . GLY A 1 70 ? -29.973 -2.826 -14.477 1.00 0.00 70 GLY A N 5
ATOM 5313 C CA . GLY A 1 70 ? -30.653 -2.343 -15.711 1.00 0.00 70 GLY A CA 5
ATOM 5314 C C . GLY A 1 70 ? -29.604 -1.993 -16.767 1.00 0.00 70 GLY A C 5
ATOM 5315 O O . GLY A 1 70 ? -28.808 -2.859 -17.092 1.00 0.00 70 GLY A O 5
ATOM 5321 N N . MET A 1 1 ? -16.881 -7.323 -0.859 1.00 0.00 1 MET A N 6
ATOM 5322 C CA . MET A 1 1 ? -15.981 -6.806 0.210 1.00 0.00 1 MET A CA 6
ATOM 5323 C C . MET A 1 1 ? -16.748 -6.691 1.531 1.00 0.00 1 MET A C 6
ATOM 5324 O O . MET A 1 1 ? -17.074 -5.609 1.980 1.00 0.00 1 MET A O 6
ATOM 5340 N N . GLU A 1 2 ? -17.039 -7.800 2.152 1.00 0.00 2 GLU A N 6
ATOM 5341 C CA . GLU A 1 2 ? -17.786 -7.765 3.442 1.00 0.00 2 GLU A CA 6
ATOM 5342 C C . GLU A 1 2 ? -17.493 -9.033 4.248 1.00 0.00 2 GLU A C 6
ATOM 5343 O O . GLU A 1 2 ? -17.717 -10.136 3.789 1.00 0.00 2 GLU A O 6
ATOM 5355 N N . ILE A 1 3 ? -16.985 -8.887 5.441 1.00 0.00 3 ILE A N 6
ATOM 5356 C CA . ILE A 1 3 ? -16.670 -10.088 6.267 1.00 0.00 3 ILE A CA 6
ATOM 5357 C C . ILE A 1 3 ? -17.363 -9.989 7.629 1.00 0.00 3 ILE A C 6
ATOM 5358 O O . ILE A 1 3 ? -17.940 -8.977 7.970 1.00 0.00 3 ILE A O 6
ATOM 5374 N N . ASP A 1 4 ? -17.315 -11.037 8.408 1.00 0.00 4 ASP A N 6
ATOM 5375 C CA . ASP A 1 4 ? -17.979 -11.002 9.746 1.00 0.00 4 ASP A CA 6
ATOM 5376 C C . ASP A 1 4 ? -17.720 -12.299 10.521 1.00 0.00 4 ASP A C 6
ATOM 5377 O O . ASP A 1 4 ? -17.660 -12.303 11.733 1.00 0.00 4 ASP A O 6
ATOM 5386 N N . GLU A 1 5 ? -17.566 -13.399 9.836 1.00 0.00 5 GLU A N 6
ATOM 5387 C CA . GLU A 1 5 ? -17.314 -14.683 10.544 1.00 0.00 5 GLU A CA 6
ATOM 5388 C C . GLU A 1 5 ? -15.844 -14.752 10.972 1.00 0.00 5 GLU A C 6
ATOM 5389 O O . GLU A 1 5 ? -15.265 -13.761 11.370 1.00 0.00 5 GLU A O 6
ATOM 5401 N N . GLY A 1 6 ? -15.232 -15.903 10.897 1.00 0.00 6 GLY A N 6
ATOM 5402 C CA . GLY A 1 6 ? -13.804 -16.001 11.304 1.00 0.00 6 GLY A CA 6
ATOM 5403 C C . GLY A 1 6 ? -12.903 -15.794 10.086 1.00 0.00 6 GLY A C 6
ATOM 5404 O O . GLY A 1 6 ? -11.797 -16.293 10.035 1.00 0.00 6 GLY A O 6
ATOM 5408 N N . LYS A 1 7 ? -13.355 -15.058 9.106 1.00 0.00 7 LYS A N 6
ATOM 5409 C CA . LYS A 1 7 ? -12.497 -14.824 7.909 1.00 0.00 7 LYS A CA 6
ATOM 5410 C C . LYS A 1 7 ? -11.397 -13.821 8.264 1.00 0.00 7 LYS A C 6
ATOM 5411 O O . LYS A 1 7 ? -11.671 -12.701 8.643 1.00 0.00 7 LYS A O 6
ATOM 5430 N N . TYR A 1 8 ? -10.157 -14.213 8.160 1.00 0.00 8 TYR A N 6
ATOM 5431 C CA . TYR A 1 8 ? -9.047 -13.276 8.509 1.00 0.00 8 TYR A CA 6
ATOM 5432 C C . TYR A 1 8 ? -8.377 -12.741 7.242 1.00 0.00 8 TYR A C 6
ATOM 5433 O O . TYR A 1 8 ? -8.579 -13.250 6.159 1.00 0.00 8 TYR A O 6
ATOM 5451 N N . GLU A 1 9 ? -7.576 -11.719 7.373 1.00 0.00 9 GLU A N 6
ATOM 5452 C CA . GLU A 1 9 ? -6.884 -11.152 6.178 1.00 0.00 9 GLU A CA 6
ATOM 5453 C C . GLU A 1 9 ? -5.388 -10.976 6.464 1.00 0.00 9 GLU A C 6
ATOM 5454 O O . GLU A 1 9 ? -5.001 -10.476 7.501 1.00 0.00 9 GLU A O 6
ATOM 5466 N N . CYS A 1 10 ? -4.545 -11.379 5.551 1.00 0.00 10 CYS A N 6
ATOM 5467 C CA . CYS A 1 10 ? -3.076 -11.228 5.773 1.00 0.00 10 CYS A CA 6
ATOM 5468 C C . CYS A 1 10 ? -2.669 -9.768 5.596 1.00 0.00 10 CYS A C 6
ATOM 5469 O O . CYS A 1 10 ? -2.703 -9.237 4.504 1.00 0.00 10 CYS A O 6
ATOM 5476 N N . GLU A 1 11 ? -2.265 -9.119 6.647 1.00 0.00 11 GLU A N 6
ATOM 5477 C CA . GLU A 1 11 ? -1.839 -7.700 6.507 1.00 0.00 11 GLU A CA 6
ATOM 5478 C C . GLU A 1 11 ? -0.520 -7.632 5.727 1.00 0.00 11 GLU A C 6
ATOM 5479 O O . GLU A 1 11 ? -0.072 -6.573 5.334 1.00 0.00 11 GLU A O 6
ATOM 5491 N N . ALA A 1 12 ? 0.113 -8.759 5.515 1.00 0.00 12 ALA A N 6
ATOM 5492 C CA . ALA A 1 12 ? 1.409 -8.767 4.780 1.00 0.00 12 ALA A CA 6
ATOM 5493 C C . ALA A 1 12 ? 1.201 -8.809 3.260 1.00 0.00 12 ALA A C 6
ATOM 5494 O O . ALA A 1 12 ? 1.920 -8.167 2.520 1.00 0.00 12 ALA A O 6
ATOM 5501 N N . CYS A 1 13 ? 0.248 -9.569 2.775 1.00 0.00 13 CYS A N 6
ATOM 5502 C CA . CYS A 1 13 ? 0.059 -9.633 1.294 1.00 0.00 13 CYS A CA 6
ATOM 5503 C C . CYS A 1 13 ? -1.379 -9.269 0.893 1.00 0.00 13 CYS A C 6
ATOM 5504 O O . CYS A 1 13 ? -1.605 -8.637 -0.121 1.00 0.00 13 CYS A O 6
ATOM 5511 N N . GLY A 1 14 ? -2.347 -9.653 1.673 1.00 0.00 14 GLY A N 6
ATOM 5512 C CA . GLY A 1 14 ? -3.761 -9.318 1.325 1.00 0.00 14 GLY A CA 6
ATOM 5513 C C . GLY A 1 14 ? -4.569 -10.603 1.113 1.00 0.00 14 GLY A C 6
ATOM 5514 O O . GLY A 1 14 ? -5.603 -10.600 0.475 1.00 0.00 14 GLY A O 6
ATOM 5518 N N . TYR A 1 15 ? -4.108 -11.700 1.648 1.00 0.00 15 TYR A N 6
ATOM 5519 C CA . TYR A 1 15 ? -4.844 -12.988 1.488 1.00 0.00 15 TYR A CA 6
ATOM 5520 C C . TYR A 1 15 ? -5.989 -13.060 2.504 1.00 0.00 15 TYR A C 6
ATOM 5521 O O . TYR A 1 15 ? -5.998 -12.353 3.491 1.00 0.00 15 TYR A O 6
ATOM 5539 N N . ILE A 1 16 ? -6.956 -13.904 2.269 1.00 0.00 16 ILE A N 6
ATOM 5540 C CA . ILE A 1 16 ? -8.098 -14.014 3.224 1.00 0.00 16 ILE A CA 6
ATOM 5541 C C . ILE A 1 16 ? -8.296 -15.477 3.647 1.00 0.00 16 ILE A C 6
ATOM 5542 O O . ILE A 1 16 ? -8.530 -16.344 2.829 1.00 0.00 16 ILE A O 6
ATOM 5558 N N . TYR A 1 17 ? -8.207 -15.754 4.921 1.00 0.00 17 TYR A N 6
ATOM 5559 C CA . TYR A 1 17 ? -8.394 -17.155 5.398 1.00 0.00 17 TYR A CA 6
ATOM 5560 C C . TYR A 1 17 ? -9.883 -17.438 5.640 1.00 0.00 17 TYR A C 6
ATOM 5561 O O . TYR A 1 17 ? -10.601 -16.623 6.184 1.00 0.00 17 TYR A O 6
ATOM 5579 N N . GLU A 1 18 ? -10.340 -18.596 5.245 1.00 0.00 18 GLU A N 6
ATOM 5580 C CA . GLU A 1 18 ? -11.774 -18.948 5.453 1.00 0.00 18 GLU A CA 6
ATOM 5581 C C . GLU A 1 18 ? -11.884 -20.148 6.408 1.00 0.00 18 GLU A C 6
ATOM 5582 O O . GLU A 1 18 ? -11.481 -21.241 6.066 1.00 0.00 18 GLU A O 6
ATOM 5594 N N . PRO A 1 19 ? -12.427 -19.908 7.579 1.00 0.00 19 PRO A N 6
ATOM 5595 C CA . PRO A 1 19 ? -12.580 -20.998 8.576 1.00 0.00 19 PRO A CA 6
ATOM 5596 C C . PRO A 1 19 ? -13.675 -21.976 8.155 1.00 0.00 19 PRO A C 6
ATOM 5597 O O . PRO A 1 19 ? -13.418 -23.127 7.862 1.00 0.00 19 PRO A O 6
ATOM 5608 N N . GLU A 1 20 ? -14.892 -21.521 8.132 1.00 0.00 20 GLU A N 6
ATOM 5609 C CA . GLU A 1 20 ? -16.034 -22.404 7.740 1.00 0.00 20 GLU A CA 6
ATOM 5610 C C . GLU A 1 20 ? -15.692 -23.220 6.487 1.00 0.00 20 GLU A C 6
ATOM 5611 O O . GLU A 1 20 ? -16.214 -24.298 6.276 1.00 0.00 20 GLU A O 6
ATOM 5623 N N . LYS A 1 21 ? -14.821 -22.717 5.658 1.00 0.00 21 LYS A N 6
ATOM 5624 C CA . LYS A 1 21 ? -14.448 -23.467 4.425 1.00 0.00 21 LYS A CA 6
ATOM 5625 C C . LYS A 1 21 ? -13.118 -24.196 4.628 1.00 0.00 21 LYS A C 6
ATOM 5626 O O . LYS A 1 21 ? -12.882 -25.246 4.065 1.00 0.00 21 LYS A O 6
ATOM 5645 N N . GLY A 1 22 ? -12.252 -23.651 5.434 1.00 0.00 22 GLY A N 6
ATOM 5646 C CA . GLY A 1 22 ? -10.942 -24.317 5.679 1.00 0.00 22 GLY A CA 6
ATOM 5647 C C . GLY A 1 22 ? -9.957 -23.949 4.566 1.00 0.00 22 GLY A C 6
ATOM 5648 O O . GLY A 1 22 ? -10.336 -23.739 3.430 1.00 0.00 22 GLY A O 6
ATOM 5652 N N . ASP A 1 23 ? -8.695 -23.879 4.886 1.00 0.00 23 ASP A N 6
ATOM 5653 C CA . ASP A 1 23 ? -7.677 -23.539 3.856 1.00 0.00 23 ASP A CA 6
ATOM 5654 C C . ASP A 1 23 ? -7.262 -24.803 3.110 1.00 0.00 23 ASP A C 6
ATOM 5655 O O . ASP A 1 23 ? -6.125 -25.223 3.170 1.00 0.00 23 ASP A O 6
ATOM 5664 N N . LYS A 1 24 ? -8.182 -25.418 2.421 1.00 0.00 24 LYS A N 6
ATOM 5665 C CA . LYS A 1 24 ? -7.860 -26.670 1.668 1.00 0.00 24 LYS A CA 6
ATOM 5666 C C . LYS A 1 24 ? -6.546 -26.519 0.892 1.00 0.00 24 LYS A C 6
ATOM 5667 O O . LYS A 1 24 ? -5.833 -27.476 0.668 1.00 0.00 24 LYS A O 6
ATOM 5686 N N . PHE A 1 25 ? -6.220 -25.321 0.489 1.00 0.00 25 PHE A N 6
ATOM 5687 C CA . PHE A 1 25 ? -4.949 -25.111 -0.263 1.00 0.00 25 PHE A CA 6
ATOM 5688 C C . PHE A 1 25 ? -3.752 -25.337 0.664 1.00 0.00 25 PHE A C 6
ATOM 5689 O O . PHE A 1 25 ? -2.674 -25.693 0.230 1.00 0.00 25 PHE A O 6
ATOM 5706 N N . ALA A 1 26 ? -3.937 -25.136 1.940 1.00 0.00 26 ALA A N 6
ATOM 5707 C CA . ALA A 1 26 ? -2.818 -25.341 2.904 1.00 0.00 26 ALA A CA 6
ATOM 5708 C C . ALA A 1 26 ? -2.969 -26.696 3.601 1.00 0.00 26 ALA A C 6
ATOM 5709 O O . ALA A 1 26 ? -2.000 -27.315 3.996 1.00 0.00 26 ALA A O 6
ATOM 5716 N N . GLY A 1 27 ? -4.178 -27.166 3.749 1.00 0.00 27 GLY A N 6
ATOM 5717 C CA . GLY A 1 27 ? -4.388 -28.484 4.412 1.00 0.00 27 GLY A CA 6
ATOM 5718 C C . GLY A 1 27 ? -5.320 -28.334 5.619 1.00 0.00 27 GLY A C 6
ATOM 5719 O O . GLY A 1 27 ? -5.404 -29.212 6.455 1.00 0.00 27 GLY A O 6
ATOM 5723 N N . ILE A 1 28 ? -6.028 -27.241 5.724 1.00 0.00 28 ILE A N 6
ATOM 5724 C CA . ILE A 1 28 ? -6.950 -27.065 6.882 1.00 0.00 28 ILE A CA 6
ATOM 5725 C C . ILE A 1 28 ? -8.406 -27.250 6.421 1.00 0.00 28 ILE A C 6
ATOM 5726 O O . ILE A 1 28 ? -8.862 -26.548 5.541 1.00 0.00 28 ILE A O 6
ATOM 5742 N N . PRO A 1 29 ? -9.091 -28.196 7.022 1.00 0.00 29 PRO A N 6
ATOM 5743 C CA . PRO A 1 29 ? -10.504 -28.461 6.644 1.00 0.00 29 PRO A CA 6
ATOM 5744 C C . PRO A 1 29 ? -11.415 -27.320 7.117 1.00 0.00 29 PRO A C 6
ATOM 5745 O O . PRO A 1 29 ? -10.982 -26.445 7.839 1.00 0.00 29 PRO A O 6
ATOM 5756 N N . PRO A 1 30 ? -12.657 -27.368 6.692 1.00 0.00 30 PRO A N 6
ATOM 5757 C CA . PRO A 1 30 ? -13.633 -26.319 7.082 1.00 0.00 30 PRO A CA 6
ATOM 5758 C C . PRO A 1 30 ? -14.002 -26.464 8.558 1.00 0.00 30 PRO A C 6
ATOM 5759 O O . PRO A 1 30 ? -13.331 -27.137 9.316 1.00 0.00 30 PRO A O 6
ATOM 5770 N N . GLY A 1 31 ? -15.069 -25.840 8.966 1.00 0.00 31 GLY A N 6
ATOM 5771 C CA . GLY A 1 31 ? -15.506 -25.934 10.392 1.00 0.00 31 GLY A CA 6
ATOM 5772 C C . GLY A 1 31 ? -14.317 -25.682 11.327 1.00 0.00 31 GLY A C 6
ATOM 5773 O O . GLY A 1 31 ? -14.228 -26.249 12.398 1.00 0.00 31 GLY A O 6
ATOM 5777 N N . THR A 1 32 ? -13.405 -24.837 10.932 1.00 0.00 32 THR A N 6
ATOM 5778 C CA . THR A 1 32 ? -12.226 -24.554 11.802 1.00 0.00 32 THR A CA 6
ATOM 5779 C C . THR A 1 32 ? -11.925 -23.046 11.814 1.00 0.00 32 THR A C 6
ATOM 5780 O O . THR A 1 32 ? -11.690 -22.461 10.775 1.00 0.00 32 THR A O 6
ATOM 5791 N N . PRO A 1 33 ? -11.945 -22.459 12.987 1.00 0.00 33 PRO A N 6
ATOM 5792 C CA . PRO A 1 33 ? -11.670 -21.005 13.108 1.00 0.00 33 PRO A CA 6
ATOM 5793 C C . PRO A 1 33 ? -10.182 -20.715 12.895 1.00 0.00 33 PRO A C 6
ATOM 5794 O O . PRO A 1 33 ? -9.337 -21.560 13.110 1.00 0.00 33 PRO A O 6
ATOM 5805 N N . PHE A 1 34 ? -9.857 -19.520 12.481 1.00 0.00 34 PHE A N 6
ATOM 5806 C CA . PHE A 1 34 ? -8.424 -19.174 12.262 1.00 0.00 34 PHE A CA 6
ATOM 5807 C C . PHE A 1 34 ? -7.635 -19.379 13.562 1.00 0.00 34 PHE A C 6
ATOM 5808 O O . PHE A 1 34 ? -6.461 -19.688 13.545 1.00 0.00 34 PHE A O 6
ATOM 5825 N N . VAL A 1 35 ? -8.274 -19.206 14.685 1.00 0.00 35 VAL A N 6
ATOM 5826 C CA . VAL A 1 35 ? -7.563 -19.386 15.984 1.00 0.00 35 VAL A CA 6
ATOM 5827 C C . VAL A 1 35 ? -7.095 -20.837 16.149 1.00 0.00 35 VAL A C 6
ATOM 5828 O O . VAL A 1 35 ? -6.279 -21.140 16.997 1.00 0.00 35 VAL A O 6
ATOM 5841 N N . ASP A 1 36 ? -7.605 -21.738 15.352 1.00 0.00 36 ASP A N 6
ATOM 5842 C CA . ASP A 1 36 ? -7.184 -23.165 15.475 1.00 0.00 36 ASP A CA 6
ATOM 5843 C C . ASP A 1 36 ? -6.115 -23.515 14.431 1.00 0.00 36 ASP A C 6
ATOM 5844 O O . ASP A 1 36 ? -5.654 -24.637 14.361 1.00 0.00 36 ASP A O 6
ATOM 5853 N N . LEU A 1 37 ? -5.711 -22.571 13.620 1.00 0.00 37 LEU A N 6
ATOM 5854 C CA . LEU A 1 37 ? -4.672 -22.869 12.591 1.00 0.00 37 LEU A CA 6
ATOM 5855 C C . LEU A 1 37 ? -3.436 -23.490 13.251 1.00 0.00 37 LEU A C 6
ATOM 5856 O O . LEU A 1 37 ? -3.311 -23.512 14.459 1.00 0.00 37 LEU A O 6
ATOM 5872 N N . SER A 1 38 ? -2.524 -23.998 12.467 1.00 0.00 38 SER A N 6
ATOM 5873 C CA . SER A 1 38 ? -1.300 -24.618 13.051 1.00 0.00 38 SER A CA 6
ATOM 5874 C C . SER A 1 38 ? -0.510 -23.583 13.856 1.00 0.00 38 SER A C 6
ATOM 5875 O O . SER A 1 38 ? -0.582 -22.396 13.603 1.00 0.00 38 SER A O 6
ATOM 5883 N N . ASP A 1 39 ? 0.244 -24.024 14.824 1.00 0.00 39 ASP A N 6
ATOM 5884 C CA . ASP A 1 39 ? 1.042 -23.070 15.648 1.00 0.00 39 ASP A CA 6
ATOM 5885 C C . ASP A 1 39 ? 1.917 -22.191 14.751 1.00 0.00 39 ASP A C 6
ATOM 5886 O O . ASP A 1 39 ? 2.086 -21.013 14.993 1.00 0.00 39 ASP A O 6
ATOM 5895 N N . SER A 1 40 ? 2.481 -22.759 13.721 1.00 0.00 40 SER A N 6
ATOM 5896 C CA . SER A 1 40 ? 3.352 -21.959 12.813 1.00 0.00 40 SER A CA 6
ATOM 5897 C C . SER A 1 40 ? 2.794 -21.971 11.387 1.00 0.00 40 SER A C 6
ATOM 5898 O O . SER A 1 40 ? 3.523 -22.132 10.427 1.00 0.00 40 SER A O 6
ATOM 5906 N N . PHE A 1 41 ? 1.510 -21.801 11.239 1.00 0.00 41 PHE A N 6
ATOM 5907 C CA . PHE A 1 41 ? 0.909 -21.799 9.874 1.00 0.00 41 PHE A CA 6
ATOM 5908 C C . PHE A 1 41 ? 1.462 -20.623 9.060 1.00 0.00 41 PHE A C 6
ATOM 5909 O O . PHE A 1 41 ? 1.579 -19.517 9.549 1.00 0.00 41 PHE A O 6
ATOM 5926 N N . MET A 1 42 ? 1.794 -20.852 7.820 1.00 0.00 42 MET A N 6
ATOM 5927 C CA . MET A 1 42 ? 2.326 -19.743 6.977 1.00 0.00 42 MET A CA 6
ATOM 5928 C C . MET A 1 42 ? 1.309 -19.392 5.891 1.00 0.00 42 MET A C 6
ATOM 5929 O O . MET A 1 42 ? 0.394 -20.142 5.619 1.00 0.00 42 MET A O 6
ATOM 5943 N N . CYS A 1 43 ? 1.463 -18.260 5.268 1.00 0.00 43 CYS A N 6
ATOM 5944 C CA . CYS A 1 43 ? 0.503 -17.865 4.200 1.00 0.00 43 CYS A CA 6
ATOM 5945 C C . CYS A 1 43 ? 0.793 -18.641 2.911 1.00 0.00 43 CYS A C 6
ATOM 5946 O O . CYS A 1 43 ? 1.929 -18.722 2.488 1.00 0.00 43 CYS A O 6
ATOM 5953 N N . PRO A 1 44 ? -0.242 -19.174 2.311 1.00 0.00 44 PRO A N 6
ATOM 5954 C CA . PRO A 1 44 ? -0.066 -19.922 1.047 1.00 0.00 44 PRO A CA 6
ATOM 5955 C C . PRO A 1 44 ? 0.175 -18.950 -0.118 1.00 0.00 44 PRO A C 6
ATOM 5956 O O . PRO A 1 44 ? 0.378 -19.360 -1.244 1.00 0.00 44 PRO A O 6
ATOM 5967 N N . ALA A 1 45 ? 0.153 -17.664 0.138 1.00 0.00 45 ALA A N 6
ATOM 5968 C CA . ALA A 1 45 ? 0.378 -16.684 -0.961 1.00 0.00 45 ALA A CA 6
ATOM 5969 C C . ALA A 1 45 ? 1.647 -15.863 -0.704 1.00 0.00 45 ALA A C 6
ATOM 5970 O O . ALA A 1 45 ? 2.342 -15.482 -1.625 1.00 0.00 45 ALA A O 6
ATOM 5977 N N . CYS A 1 46 ? 1.956 -15.581 0.533 1.00 0.00 46 CYS A N 6
ATOM 5978 C CA . CYS A 1 46 ? 3.185 -14.781 0.817 1.00 0.00 46 CYS A CA 6
ATOM 5979 C C . CYS A 1 46 ? 4.066 -15.470 1.885 1.00 0.00 46 CYS A C 6
ATOM 5980 O O . CYS A 1 46 ? 5.061 -14.928 2.325 1.00 0.00 46 CYS A O 6
ATOM 5987 N N . ARG A 1 47 ? 3.721 -16.674 2.276 1.00 0.00 47 ARG A N 6
ATOM 5988 C CA . ARG A 1 47 ? 4.546 -17.422 3.281 1.00 0.00 47 ARG A CA 6
ATOM 5989 C C . ARG A 1 47 ? 4.701 -16.656 4.604 1.00 0.00 47 ARG A C 6
ATOM 5990 O O . ARG A 1 47 ? 5.567 -16.960 5.399 1.00 0.00 47 ARG A O 6
ATOM 6011 N N . SER A 1 48 ? 3.873 -15.681 4.862 1.00 0.00 48 SER A N 6
ATOM 6012 C CA . SER A 1 48 ? 3.996 -14.934 6.149 1.00 0.00 48 SER A CA 6
ATOM 6013 C C . SER A 1 48 ? 3.515 -15.814 7.310 1.00 0.00 48 SER A C 6
ATOM 6014 O O . SER A 1 48 ? 2.730 -16.720 7.110 1.00 0.00 48 SER A O 6
ATOM 6022 N N . PRO A 1 49 ? 3.996 -15.519 8.492 1.00 0.00 49 PRO A N 6
ATOM 6023 C CA . PRO A 1 49 ? 3.594 -16.303 9.687 1.00 0.00 49 PRO A CA 6
ATOM 6024 C C . PRO A 1 49 ? 2.117 -16.059 10.013 1.00 0.00 49 PRO A C 6
ATOM 6025 O O . PRO A 1 49 ? 1.621 -14.956 9.905 1.00 0.00 49 PRO A O 6
ATOM 6036 N N . LYS A 1 50 ? 1.409 -17.085 10.405 1.00 0.00 50 LYS A N 6
ATOM 6037 C CA . LYS A 1 50 ? -0.039 -16.920 10.730 1.00 0.00 50 LYS A CA 6
ATOM 6038 C C . LYS A 1 50 ? -0.248 -15.750 11.691 1.00 0.00 50 LYS A C 6
ATOM 6039 O O . LYS A 1 50 ? -1.304 -15.149 11.726 1.00 0.00 50 LYS A O 6
ATOM 6058 N N . ASN A 1 51 ? 0.744 -15.411 12.464 1.00 0.00 51 ASN A N 6
ATOM 6059 C CA . ASN A 1 51 ? 0.580 -14.268 13.402 1.00 0.00 51 ASN A CA 6
ATOM 6060 C C . ASN A 1 51 ? 0.430 -12.965 12.616 1.00 0.00 51 ASN A C 6
ATOM 6061 O O . ASN A 1 51 ? 0.044 -11.946 13.153 1.00 0.00 51 ASN A O 6
ATOM 6072 N N . GLN A 1 52 ? 0.719 -12.988 11.342 1.00 0.00 52 GLN A N 6
ATOM 6073 C CA . GLN A 1 52 ? 0.574 -11.751 10.529 1.00 0.00 52 GLN A CA 6
ATOM 6074 C C . GLN A 1 52 ? -0.861 -11.631 10.005 1.00 0.00 52 GLN A C 6
ATOM 6075 O O . GLN A 1 52 ? -1.218 -10.660 9.361 1.00 0.00 52 GLN A O 6
ATOM 6089 N N . PHE A 1 53 ? -1.695 -12.603 10.276 1.00 0.00 53 PHE A N 6
ATOM 6090 C CA . PHE A 1 53 ? -3.101 -12.525 9.792 1.00 0.00 53 PHE A CA 6
ATOM 6091 C C . PHE A 1 53 ? -3.960 -11.753 10.796 1.00 0.00 53 PHE A C 6
ATOM 6092 O O . PHE A 1 53 ? -3.897 -11.983 11.988 1.00 0.00 53 PHE A O 6
ATOM 6109 N N . LYS A 1 54 ? -4.770 -10.847 10.325 1.00 0.00 54 LYS A N 6
ATOM 6110 C CA . LYS A 1 54 ? -5.637 -10.072 11.256 1.00 0.00 54 LYS A CA 6
ATOM 6111 C C . LYS A 1 54 ? -7.106 -10.310 10.907 1.00 0.00 54 LYS A C 6
ATOM 6112 O O . LYS A 1 54 ? -7.478 -10.372 9.753 1.00 0.00 54 LYS A O 6
ATOM 6131 N N . SER A 1 55 ? -7.943 -10.462 11.896 1.00 0.00 55 SER A N 6
ATOM 6132 C CA . SER A 1 55 ? -9.385 -10.713 11.616 1.00 0.00 55 SER A CA 6
ATOM 6133 C C . SER A 1 55 ? -10.019 -9.524 10.904 1.00 0.00 55 SER A C 6
ATOM 6134 O O . SER A 1 55 ? -9.398 -8.504 10.683 1.00 0.00 55 SER A O 6
ATOM 6142 N N . ILE A 1 56 ? -11.264 -9.661 10.555 1.00 0.00 56 ILE A N 6
ATOM 6143 C CA . ILE A 1 56 ? -11.990 -8.559 9.857 1.00 0.00 56 ILE A CA 6
ATOM 6144 C C . ILE A 1 56 ? -13.500 -8.745 10.033 1.00 0.00 56 ILE A C 6
ATOM 6145 O O . ILE A 1 56 ? -14.154 -9.384 9.233 1.00 0.00 56 ILE A O 6
ATOM 6161 N N . LYS A 1 57 ? -14.054 -8.196 11.078 1.00 0.00 57 LYS A N 6
ATOM 6162 C CA . LYS A 1 57 ? -15.518 -8.340 11.313 1.00 0.00 57 LYS A CA 6
ATOM 6163 C C . LYS A 1 57 ? -16.232 -7.027 10.990 1.00 0.00 57 LYS A C 6
ATOM 6164 O O . LYS A 1 57 ? -16.757 -6.360 11.860 1.00 0.00 57 LYS A O 6
ATOM 6183 N N . LYS A 1 58 ? -16.252 -6.652 9.742 1.00 0.00 58 LYS A N 6
ATOM 6184 C CA . LYS A 1 58 ? -16.928 -5.383 9.352 1.00 0.00 58 LYS A CA 6
ATOM 6185 C C . LYS A 1 58 ? -17.346 -5.443 7.881 1.00 0.00 58 LYS A C 6
ATOM 6186 O O . LYS A 1 58 ? -16.659 -6.010 7.054 1.00 0.00 58 LYS A O 6
ATOM 6205 N N . VAL A 1 59 ? -18.466 -4.866 7.551 1.00 0.00 59 VAL A N 6
ATOM 6206 C CA . VAL A 1 59 ? -18.928 -4.893 6.134 1.00 0.00 59 VAL A CA 6
ATOM 6207 C C . VAL A 1 59 ? -19.377 -3.497 5.697 1.00 0.00 59 VAL A C 6
ATOM 6208 O O . VAL A 1 59 ? -19.859 -2.712 6.490 1.00 0.00 59 VAL A O 6
ATOM 6221 N N . ILE A 1 60 ? -19.224 -3.182 4.440 1.00 0.00 60 ILE A N 6
ATOM 6222 C CA . ILE A 1 60 ? -19.642 -1.837 3.954 1.00 0.00 60 ILE A CA 6
ATOM 6223 C C . ILE A 1 60 ? -20.021 -1.907 2.472 1.00 0.00 60 ILE A C 6
ATOM 6224 O O . ILE A 1 60 ? -19.311 -1.418 1.616 1.00 0.00 60 ILE A O 6
ATOM 6240 N N . ALA A 1 61 ? -21.134 -2.514 2.165 1.00 0.00 61 ALA A N 6
ATOM 6241 C CA . ALA A 1 61 ? -21.558 -2.616 0.739 1.00 0.00 61 ALA A CA 6
ATOM 6242 C C . ALA A 1 61 ? -23.071 -2.831 0.654 1.00 0.00 61 ALA A C 6
ATOM 6243 O O . ALA A 1 61 ? -23.542 -3.933 0.449 1.00 0.00 61 ALA A O 6
ATOM 6250 N N . GLY A 1 62 ? -23.834 -1.786 0.811 1.00 0.00 62 GLY A N 6
ATOM 6251 C CA . GLY A 1 62 ? -25.316 -1.926 0.740 1.00 0.00 62 GLY A CA 6
ATOM 6252 C C . GLY A 1 62 ? -25.970 -0.699 1.376 1.00 0.00 62 GLY A C 6
ATOM 6253 O O . GLY A 1 62 ? -26.090 0.342 0.761 1.00 0.00 62 GLY A O 6
ATOM 6257 N N . PHE A 1 63 ? -26.395 -0.809 2.606 1.00 0.00 63 PHE A N 6
ATOM 6258 C CA . PHE A 1 63 ? -27.039 0.356 3.278 1.00 0.00 63 PHE A CA 6
ATOM 6259 C C . PHE A 1 63 ? -26.731 0.343 4.777 1.00 0.00 63 PHE A C 6
ATOM 6260 O O . PHE A 1 63 ? -25.772 -0.259 5.220 1.00 0.00 63 PHE A O 6
ATOM 6277 N N . ALA A 1 64 ? -27.537 1.006 5.563 1.00 0.00 64 ALA A N 6
ATOM 6278 C CA . ALA A 1 64 ? -27.292 1.036 7.034 1.00 0.00 64 ALA A CA 6
ATOM 6279 C C . ALA A 1 64 ? -27.943 -0.176 7.704 1.00 0.00 64 ALA A C 6
ATOM 6280 O O . ALA A 1 64 ? -28.782 -0.042 8.573 1.00 0.00 64 ALA A O 6
ATOM 6287 N N . GLU A 1 65 ? -27.564 -1.361 7.309 1.00 0.00 65 GLU A N 6
ATOM 6288 C CA . GLU A 1 65 ? -28.160 -2.581 7.927 1.00 0.00 65 GLU A CA 6
ATOM 6289 C C . GLU A 1 65 ? -27.052 -3.537 8.375 1.00 0.00 65 GLU A C 6
ATOM 6290 O O . GLU A 1 65 ? -25.897 -3.169 8.453 1.00 0.00 65 GLU A O 6
ATOM 6302 N N . ASN A 1 66 ? -27.391 -4.762 8.667 1.00 0.00 66 ASN A N 6
ATOM 6303 C CA . ASN A 1 66 ? -26.348 -5.734 9.109 1.00 0.00 66 ASN A CA 6
ATOM 6304 C C . ASN A 1 66 ? -26.928 -7.149 9.171 1.00 0.00 66 ASN A C 6
ATOM 6305 O O . ASN A 1 66 ? -26.275 -8.112 8.820 1.00 0.00 66 ASN A O 6
ATOM 6316 N N . GLN A 1 67 ? -28.146 -7.285 9.616 1.00 0.00 67 GLN A N 6
ATOM 6317 C CA . GLN A 1 67 ? -28.758 -8.642 9.699 1.00 0.00 67 GLN A CA 6
ATOM 6318 C C . GLN A 1 67 ? -30.059 -8.686 8.892 1.00 0.00 67 GLN A C 6
ATOM 6319 O O . GLN A 1 67 ? -30.323 -7.827 8.075 1.00 0.00 67 GLN A O 6
ATOM 6333 N N . LYS A 1 68 ? -30.873 -9.682 9.114 1.00 0.00 68 LYS A N 6
ATOM 6334 C CA . LYS A 1 68 ? -32.155 -9.781 8.358 1.00 0.00 68 LYS A CA 6
ATOM 6335 C C . LYS A 1 68 ? -33.346 -9.603 9.305 1.00 0.00 68 LYS A C 6
ATOM 6336 O O . LYS A 1 68 ? -34.396 -9.133 8.916 1.00 0.00 68 LYS A O 6
ATOM 6355 N N . TYR A 1 69 ? -33.189 -9.975 10.547 1.00 0.00 69 TYR A N 6
ATOM 6356 C CA . TYR A 1 69 ? -34.312 -9.827 11.519 1.00 0.00 69 TYR A CA 6
ATOM 6357 C C . TYR A 1 69 ? -33.872 -8.953 12.698 1.00 0.00 69 TYR A C 6
ATOM 6358 O O . TYR A 1 69 ? -33.735 -9.421 13.811 1.00 0.00 69 TYR A O 6
ATOM 6376 N N . GLY A 1 70 ? -33.649 -7.690 12.462 1.00 0.00 70 GLY A N 6
ATOM 6377 C CA . GLY A 1 70 ? -33.217 -6.791 13.569 1.00 0.00 70 GLY A CA 6
ATOM 6378 C C . GLY A 1 70 ? -31.719 -6.974 13.815 1.00 0.00 70 GLY A C 6
ATOM 6379 O O . GLY A 1 70 ? -31.150 -7.885 13.237 1.00 0.00 70 GLY A O 6
ATOM 6385 N N . MET A 1 1 ? -18.826 -5.418 1.857 1.00 0.00 1 MET A N 7
ATOM 6386 C CA . MET A 1 1 ? -20.292 -5.194 2.009 1.00 0.00 1 MET A CA 7
ATOM 6387 C C . MET A 1 1 ? -20.832 -6.026 3.175 1.00 0.00 1 MET A C 7
ATOM 6388 O O . MET A 1 1 ? -21.450 -7.055 2.984 1.00 0.00 1 MET A O 7
ATOM 6404 N N . GLU A 1 2 ? -20.600 -5.587 4.382 1.00 0.00 2 GLU A N 7
ATOM 6405 C CA . GLU A 1 2 ? -21.096 -6.350 5.564 1.00 0.00 2 GLU A CA 7
ATOM 6406 C C . GLU A 1 2 ? -20.612 -7.802 5.502 1.00 0.00 2 GLU A C 7
ATOM 6407 O O . GLU A 1 2 ? -21.231 -8.648 4.888 1.00 0.00 2 GLU A O 7
ATOM 6419 N N . ILE A 1 3 ? -19.509 -8.094 6.136 1.00 0.00 3 ILE A N 7
ATOM 6420 C CA . ILE A 1 3 ? -18.981 -9.492 6.119 1.00 0.00 3 ILE A CA 7
ATOM 6421 C C . ILE A 1 3 ? -18.182 -9.770 7.395 1.00 0.00 3 ILE A C 7
ATOM 6422 O O . ILE A 1 3 ? -17.448 -8.928 7.872 1.00 0.00 3 ILE A O 7
ATOM 6438 N N . ASP A 1 4 ? -18.309 -10.951 7.942 1.00 0.00 4 ASP A N 7
ATOM 6439 C CA . ASP A 1 4 ? -17.558 -11.299 9.176 1.00 0.00 4 ASP A CA 7
ATOM 6440 C C . ASP A 1 4 ? -17.899 -12.722 9.599 1.00 0.00 4 ASP A C 7
ATOM 6441 O O . ASP A 1 4 ? -19.007 -13.023 9.994 1.00 0.00 4 ASP A O 7
ATOM 6450 N N . GLU A 1 5 ? -16.948 -13.589 9.515 1.00 0.00 5 GLU A N 7
ATOM 6451 C CA . GLU A 1 5 ? -17.182 -15.010 9.905 1.00 0.00 5 GLU A CA 7
ATOM 6452 C C . GLU A 1 5 ? -15.852 -15.695 10.227 1.00 0.00 5 GLU A C 7
ATOM 6453 O O . GLU A 1 5 ? -15.716 -16.896 10.105 1.00 0.00 5 GLU A O 7
ATOM 6465 N N . GLY A 1 6 ? -14.869 -14.940 10.635 1.00 0.00 6 GLY A N 7
ATOM 6466 C CA . GLY A 1 6 ? -13.548 -15.545 10.962 1.00 0.00 6 GLY A CA 7
ATOM 6467 C C . GLY A 1 6 ? -12.622 -15.436 9.750 1.00 0.00 6 GLY A C 7
ATOM 6468 O O . GLY A 1 6 ? -11.684 -16.194 9.605 1.00 0.00 6 GLY A O 7
ATOM 6472 N N . LYS A 1 7 ? -12.875 -14.497 8.881 1.00 0.00 7 LYS A N 7
ATOM 6473 C CA . LYS A 1 7 ? -12.003 -14.336 7.684 1.00 0.00 7 LYS A CA 7
ATOM 6474 C C . LYS A 1 7 ? -10.779 -13.496 8.050 1.00 0.00 7 LYS A C 7
ATOM 6475 O O . LYS A 1 7 ? -10.887 -12.489 8.719 1.00 0.00 7 LYS A O 7
ATOM 6494 N N . TYR A 1 8 ? -9.614 -13.907 7.634 1.00 0.00 8 TYR A N 7
ATOM 6495 C CA . TYR A 1 8 ? -8.393 -13.125 7.982 1.00 0.00 8 TYR A CA 7
ATOM 6496 C C . TYR A 1 8 ? -7.603 -12.765 6.720 1.00 0.00 8 TYR A C 7
ATOM 6497 O O . TYR A 1 8 ? -7.403 -13.584 5.846 1.00 0.00 8 TYR A O 7
ATOM 6515 N N . GLU A 1 9 ? -7.153 -11.544 6.623 1.00 0.00 9 GLU A N 7
ATOM 6516 C CA . GLU A 1 9 ? -6.374 -11.126 5.424 1.00 0.00 9 GLU A CA 7
ATOM 6517 C C . GLU A 1 9 ? -4.881 -11.046 5.768 1.00 0.00 9 GLU A C 7
ATOM 6518 O O . GLU A 1 9 ? -4.504 -10.577 6.823 1.00 0.00 9 GLU A O 7
ATOM 6530 N N . CYS A 1 10 ? -4.030 -11.498 4.886 1.00 0.00 10 CYS A N 7
ATOM 6531 C CA . CYS A 1 10 ? -2.566 -11.445 5.168 1.00 0.00 10 CYS A CA 7
ATOM 6532 C C . CYS A 1 10 ? -2.026 -10.041 4.907 1.00 0.00 10 CYS A C 7
ATOM 6533 O O . CYS A 1 10 ? -1.963 -9.592 3.780 1.00 0.00 10 CYS A O 7
ATOM 6540 N N . GLU A 1 11 ? -1.612 -9.352 5.930 1.00 0.00 11 GLU A N 7
ATOM 6541 C CA . GLU A 1 11 ? -1.051 -7.990 5.716 1.00 0.00 11 GLU A CA 7
ATOM 6542 C C . GLU A 1 11 ? 0.296 -8.095 4.990 1.00 0.00 11 GLU A C 7
ATOM 6543 O O . GLU A 1 11 ? 0.852 -7.111 4.545 1.00 0.00 11 GLU A O 7
ATOM 6555 N N . ALA A 1 12 ? 0.832 -9.285 4.885 1.00 0.00 12 ALA A N 7
ATOM 6556 C CA . ALA A 1 12 ? 2.149 -9.460 4.211 1.00 0.00 12 ALA A CA 7
ATOM 6557 C C . ALA A 1 12 ? 1.992 -9.593 2.690 1.00 0.00 12 ALA A C 7
ATOM 6558 O O . ALA A 1 12 ? 2.777 -9.048 1.939 1.00 0.00 12 ALA A O 7
ATOM 6565 N N . CYS A 1 13 ? 1.007 -10.316 2.218 1.00 0.00 13 CYS A N 7
ATOM 6566 C CA . CYS A 1 13 ? 0.861 -10.464 0.739 1.00 0.00 13 CYS A CA 7
ATOM 6567 C C . CYS A 1 13 ? -0.524 -9.998 0.262 1.00 0.00 13 CYS A C 7
ATOM 6568 O O . CYS A 1 13 ? -0.660 -9.433 -0.805 1.00 0.00 13 CYS A O 7
ATOM 6575 N N . GLY A 1 14 ? -1.545 -10.220 1.039 1.00 0.00 14 GLY A N 7
ATOM 6576 C CA . GLY A 1 14 ? -2.907 -9.775 0.616 1.00 0.00 14 GLY A CA 7
ATOM 6577 C C . GLY A 1 14 ? -3.824 -10.987 0.439 1.00 0.00 14 GLY A C 7
ATOM 6578 O O . GLY A 1 14 ? -4.834 -10.921 -0.234 1.00 0.00 14 GLY A O 7
ATOM 6582 N N . TYR A 1 15 ? -3.486 -12.093 1.039 1.00 0.00 15 TYR A N 7
ATOM 6583 C CA . TYR A 1 15 ? -4.343 -13.308 0.911 1.00 0.00 15 TYR A CA 7
ATOM 6584 C C . TYR A 1 15 ? -5.467 -13.263 1.951 1.00 0.00 15 TYR A C 7
ATOM 6585 O O . TYR A 1 15 ? -5.459 -12.443 2.846 1.00 0.00 15 TYR A O 7
ATOM 6603 N N . ILE A 1 16 ? -6.433 -14.134 1.840 1.00 0.00 16 ILE A N 7
ATOM 6604 C CA . ILE A 1 16 ? -7.554 -14.135 2.826 1.00 0.00 16 ILE A CA 7
ATOM 6605 C C . ILE A 1 16 ? -7.835 -15.566 3.306 1.00 0.00 16 ILE A C 7
ATOM 6606 O O . ILE A 1 16 ? -8.247 -16.418 2.545 1.00 0.00 16 ILE A O 7
ATOM 6622 N N . TYR A 1 17 ? -7.619 -15.831 4.567 1.00 0.00 17 TYR A N 7
ATOM 6623 C CA . TYR A 1 17 ? -7.876 -17.200 5.100 1.00 0.00 17 TYR A CA 7
ATOM 6624 C C . TYR A 1 17 ? -9.384 -17.428 5.261 1.00 0.00 17 TYR A C 7
ATOM 6625 O O . TYR A 1 17 ? -10.105 -16.576 5.747 1.00 0.00 17 TYR A O 7
ATOM 6643 N N . GLU A 1 18 ? -9.857 -18.580 4.867 1.00 0.00 18 GLU A N 7
ATOM 6644 C CA . GLU A 1 18 ? -11.310 -18.885 5.004 1.00 0.00 18 GLU A CA 7
ATOM 6645 C C . GLU A 1 18 ? -11.506 -20.014 6.026 1.00 0.00 18 GLU A C 7
ATOM 6646 O O . GLU A 1 18 ? -11.111 -21.138 5.781 1.00 0.00 18 GLU A O 7
ATOM 6658 N N . PRO A 1 19 ? -12.101 -19.685 7.148 1.00 0.00 19 PRO A N 7
ATOM 6659 C CA . PRO A 1 19 ? -12.330 -20.702 8.206 1.00 0.00 19 PRO A CA 7
ATOM 6660 C C . PRO A 1 19 ? -13.392 -21.721 7.786 1.00 0.00 19 PRO A C 7
ATOM 6661 O O . PRO A 1 19 ? -13.083 -22.853 7.468 1.00 0.00 19 PRO A O 7
ATOM 6672 N N . GLU A 1 20 ? -14.637 -21.332 7.799 1.00 0.00 20 GLU A N 7
ATOM 6673 C CA . GLU A 1 20 ? -15.741 -22.270 7.417 1.00 0.00 20 GLU A CA 7
ATOM 6674 C C . GLU A 1 20 ? -15.377 -23.084 6.169 1.00 0.00 20 GLU A C 7
ATOM 6675 O O . GLU A 1 20 ? -15.855 -24.184 5.975 1.00 0.00 20 GLU A O 7
ATOM 6687 N N . LYS A 1 21 ? -14.538 -22.555 5.321 1.00 0.00 21 LYS A N 7
ATOM 6688 C CA . LYS A 1 21 ? -14.155 -23.307 4.092 1.00 0.00 21 LYS A CA 7
ATOM 6689 C C . LYS A 1 21 ? -12.872 -24.107 4.331 1.00 0.00 21 LYS A C 7
ATOM 6690 O O . LYS A 1 21 ? -12.713 -25.203 3.833 1.00 0.00 21 LYS A O 7
ATOM 6709 N N . GLY A 1 22 ? -11.961 -23.572 5.092 1.00 0.00 22 GLY A N 7
ATOM 6710 C CA . GLY A 1 22 ? -10.693 -24.307 5.363 1.00 0.00 22 GLY A CA 7
ATOM 6711 C C . GLY A 1 22 ? -9.639 -23.922 4.322 1.00 0.00 22 GLY A C 7
ATOM 6712 O O . GLY A 1 22 ? -9.945 -23.689 3.169 1.00 0.00 22 GLY A O 7
ATOM 6716 N N . ASP A 1 23 ? -8.399 -23.861 4.721 1.00 0.00 23 ASP A N 7
ATOM 6717 C CA . ASP A 1 23 ? -7.316 -23.502 3.763 1.00 0.00 23 ASP A CA 7
ATOM 6718 C C . ASP A 1 23 ? -6.853 -24.751 3.018 1.00 0.00 23 ASP A C 7
ATOM 6719 O O . ASP A 1 23 ? -5.719 -25.171 3.134 1.00 0.00 23 ASP A O 7
ATOM 6728 N N . LYS A 1 24 ? -7.729 -25.351 2.264 1.00 0.00 24 LYS A N 7
ATOM 6729 C CA . LYS A 1 24 ? -7.365 -26.587 1.503 1.00 0.00 24 LYS A CA 7
ATOM 6730 C C . LYS A 1 24 ? -6.001 -26.437 0.819 1.00 0.00 24 LYS A C 7
ATOM 6731 O O . LYS A 1 24 ? -5.304 -27.404 0.584 1.00 0.00 24 LYS A O 7
ATOM 6750 N N . PHE A 1 25 ? -5.610 -25.232 0.501 1.00 0.00 25 PHE A N 7
ATOM 6751 C CA . PHE A 1 25 ? -4.290 -25.032 -0.163 1.00 0.00 25 PHE A CA 7
ATOM 6752 C C . PHE A 1 25 ? -3.158 -25.207 0.854 1.00 0.00 25 PHE A C 7
ATOM 6753 O O . PHE A 1 25 ? -2.051 -25.568 0.508 1.00 0.00 25 PHE A O 7
ATOM 6770 N N . ALA A 1 26 ? -3.428 -24.959 2.107 1.00 0.00 26 ALA A N 7
ATOM 6771 C CA . ALA A 1 26 ? -2.367 -25.117 3.144 1.00 0.00 26 ALA A CA 7
ATOM 6772 C C . ALA A 1 26 ? -2.520 -26.467 3.847 1.00 0.00 26 ALA A C 7
ATOM 6773 O O . ALA A 1 26 ? -1.563 -27.041 4.327 1.00 0.00 26 ALA A O 7
ATOM 6780 N N . GLY A 1 27 ? -3.717 -26.982 3.906 1.00 0.00 27 GLY A N 7
ATOM 6781 C CA . GLY A 1 27 ? -3.930 -28.298 4.571 1.00 0.00 27 GLY A CA 7
ATOM 6782 C C . GLY A 1 27 ? -4.905 -28.137 5.740 1.00 0.00 27 GLY A C 7
ATOM 6783 O O . GLY A 1 27 ? -4.832 -28.848 6.722 1.00 0.00 27 GLY A O 7
ATOM 6787 N N . ILE A 1 28 ? -5.822 -27.212 5.643 1.00 0.00 28 ILE A N 7
ATOM 6788 C CA . ILE A 1 28 ? -6.798 -27.019 6.753 1.00 0.00 28 ILE A CA 7
ATOM 6789 C C . ILE A 1 28 ? -8.231 -27.199 6.227 1.00 0.00 28 ILE A C 7
ATOM 6790 O O . ILE A 1 28 ? -8.660 -26.468 5.355 1.00 0.00 28 ILE A O 7
ATOM 6806 N N . PRO A 1 29 ? -8.932 -28.166 6.770 1.00 0.00 29 PRO A N 7
ATOM 6807 C CA . PRO A 1 29 ? -10.328 -28.426 6.332 1.00 0.00 29 PRO A CA 7
ATOM 6808 C C . PRO A 1 29 ? -11.249 -27.282 6.777 1.00 0.00 29 PRO A C 7
ATOM 6809 O O . PRO A 1 29 ? -10.830 -26.401 7.501 1.00 0.00 29 PRO A O 7
ATOM 6820 N N . PRO A 1 30 ? -12.479 -27.330 6.328 1.00 0.00 30 PRO A N 7
ATOM 6821 C CA . PRO A 1 30 ? -13.459 -26.277 6.691 1.00 0.00 30 PRO A CA 7
ATOM 6822 C C . PRO A 1 30 ? -13.833 -26.390 8.169 1.00 0.00 30 PRO A C 7
ATOM 6823 O O . PRO A 1 30 ? -13.161 -27.043 8.944 1.00 0.00 30 PRO A O 7
ATOM 6834 N N . GLY A 1 31 ? -14.903 -25.761 8.561 1.00 0.00 31 GLY A N 7
ATOM 6835 C CA . GLY A 1 31 ? -15.339 -25.824 9.988 1.00 0.00 31 GLY A CA 7
ATOM 6836 C C . GLY A 1 31 ? -14.152 -25.532 10.914 1.00 0.00 31 GLY A C 7
ATOM 6837 O O . GLY A 1 31 ? -13.990 -26.157 11.944 1.00 0.00 31 GLY A O 7
ATOM 6841 N N . THR A 1 32 ? -13.320 -24.592 10.556 1.00 0.00 32 THR A N 7
ATOM 6842 C CA . THR A 1 32 ? -12.145 -24.270 11.419 1.00 0.00 32 THR A CA 7
ATOM 6843 C C . THR A 1 32 ? -11.884 -22.757 11.427 1.00 0.00 32 THR A C 7
ATOM 6844 O O . THR A 1 32 ? -11.555 -22.188 10.405 1.00 0.00 32 THR A O 7
ATOM 6855 N N . PRO A 1 33 ? -12.035 -22.146 12.580 1.00 0.00 33 PRO A N 7
ATOM 6856 C CA . PRO A 1 33 ? -11.804 -20.686 12.694 1.00 0.00 33 PRO A CA 7
ATOM 6857 C C . PRO A 1 33 ? -10.305 -20.375 12.652 1.00 0.00 33 PRO A C 7
ATOM 6858 O O . PRO A 1 33 ? -9.480 -21.190 13.010 1.00 0.00 33 PRO A O 7
ATOM 6869 N N . PHE A 1 34 ? -9.951 -19.200 12.213 1.00 0.00 34 PHE A N 7
ATOM 6870 C CA . PHE A 1 34 ? -8.509 -18.827 12.142 1.00 0.00 34 PHE A CA 7
ATOM 6871 C C . PHE A 1 34 ? -7.886 -18.847 13.544 1.00 0.00 34 PHE A C 7
ATOM 6872 O O . PHE A 1 34 ? -6.703 -19.074 13.704 1.00 0.00 34 PHE A O 7
ATOM 6889 N N . VAL A 1 35 ? -8.670 -18.607 14.556 1.00 0.00 35 VAL A N 7
ATOM 6890 C CA . VAL A 1 35 ? -8.120 -18.605 15.942 1.00 0.00 35 VAL A CA 7
ATOM 6891 C C . VAL A 1 35 ? -7.691 -20.017 16.362 1.00 0.00 35 VAL A C 7
ATOM 6892 O O . VAL A 1 35 ? -7.063 -20.201 17.386 1.00 0.00 35 VAL A O 7
ATOM 6905 N N . ASP A 1 36 ? -8.025 -21.017 15.589 1.00 0.00 36 ASP A N 7
ATOM 6906 C CA . ASP A 1 36 ? -7.630 -22.407 15.968 1.00 0.00 36 ASP A CA 7
ATOM 6907 C C . ASP A 1 36 ? -6.552 -22.950 15.020 1.00 0.00 36 ASP A C 7
ATOM 6908 O O . ASP A 1 36 ? -6.103 -24.070 15.165 1.00 0.00 36 ASP A O 7
ATOM 6917 N N . LEU A 1 37 ? -6.130 -22.175 14.055 1.00 0.00 37 LEU A N 7
ATOM 6918 C CA . LEU A 1 37 ? -5.080 -22.669 13.114 1.00 0.00 37 LEU A CA 7
ATOM 6919 C C . LEU A 1 37 ? -3.887 -23.226 13.895 1.00 0.00 37 LEU A C 7
ATOM 6920 O O . LEU A 1 37 ? -3.738 -22.982 15.076 1.00 0.00 37 LEU A O 7
ATOM 6936 N N . SER A 1 38 ? -3.037 -23.976 13.247 1.00 0.00 38 SER A N 7
ATOM 6937 C CA . SER A 1 38 ? -1.854 -24.549 13.954 1.00 0.00 38 SER A CA 7
ATOM 6938 C C . SER A 1 38 ? -1.110 -23.455 14.725 1.00 0.00 38 SER A C 7
ATOM 6939 O O . SER A 1 38 ? -1.217 -22.283 14.418 1.00 0.00 38 SER A O 7
ATOM 6947 N N . ASP A 1 39 ? -0.356 -23.826 15.723 1.00 0.00 39 ASP A N 7
ATOM 6948 C CA . ASP A 1 39 ? 0.394 -22.806 16.511 1.00 0.00 39 ASP A CA 7
ATOM 6949 C C . ASP A 1 39 ? 1.398 -22.072 15.616 1.00 0.00 39 ASP A C 7
ATOM 6950 O O . ASP A 1 39 ? 1.912 -21.031 15.972 1.00 0.00 39 ASP A O 7
ATOM 6959 N N . SER A 1 40 ? 1.686 -22.605 14.458 1.00 0.00 40 SER A N 7
ATOM 6960 C CA . SER A 1 40 ? 2.659 -21.931 13.552 1.00 0.00 40 SER A CA 7
ATOM 6961 C C . SER A 1 40 ? 2.200 -22.045 12.094 1.00 0.00 40 SER A C 7
ATOM 6962 O O . SER A 1 40 ? 2.946 -22.461 11.230 1.00 0.00 40 SER A O 7
ATOM 6970 N N . PHE A 1 41 ? 0.979 -21.677 11.814 1.00 0.00 41 PHE A N 7
ATOM 6971 C CA . PHE A 1 41 ? 0.481 -21.763 10.410 1.00 0.00 41 PHE A CA 7
ATOM 6972 C C . PHE A 1 41 ? 1.195 -20.725 9.535 1.00 0.00 41 PHE A C 7
ATOM 6973 O O . PHE A 1 41 ? 1.466 -19.620 9.960 1.00 0.00 41 PHE A O 7
ATOM 6990 N N . MET A 1 42 ? 1.488 -21.072 8.312 1.00 0.00 42 MET A N 7
ATOM 6991 C CA . MET A 1 42 ? 2.166 -20.102 7.405 1.00 0.00 42 MET A CA 7
ATOM 6992 C C . MET A 1 42 ? 1.287 -19.845 6.181 1.00 0.00 42 MET A C 7
ATOM 6993 O O . MET A 1 42 ? 0.526 -20.696 5.763 1.00 0.00 42 MET A O 7
ATOM 7007 N N . CYS A 1 43 ? 1.380 -18.681 5.605 1.00 0.00 43 CYS A N 7
ATOM 7008 C CA . CYS A 1 43 ? 0.544 -18.378 4.410 1.00 0.00 43 CYS A CA 7
ATOM 7009 C C . CYS A 1 43 ? 0.822 -19.393 3.297 1.00 0.00 43 CYS A C 7
ATOM 7010 O O . CYS A 1 43 ? 1.964 -19.704 3.023 1.00 0.00 43 CYS A O 7
ATOM 7017 N N . PRO A 1 44 ? -0.228 -19.868 2.674 1.00 0.00 44 PRO A N 7
ATOM 7018 C CA . PRO A 1 44 ? -0.064 -20.840 1.569 1.00 0.00 44 PRO A CA 7
ATOM 7019 C C . PRO A 1 44 ? 0.461 -20.136 0.309 1.00 0.00 44 PRO A C 7
ATOM 7020 O O . PRO A 1 44 ? 0.709 -20.764 -0.701 1.00 0.00 44 PRO A O 7
ATOM 7031 N N . ALA A 1 45 ? 0.628 -18.836 0.352 1.00 0.00 45 ALA A N 7
ATOM 7032 C CA . ALA A 1 45 ? 1.128 -18.111 -0.850 1.00 0.00 45 ALA A CA 7
ATOM 7033 C C . ALA A 1 45 ? 2.423 -17.356 -0.534 1.00 0.00 45 ALA A C 7
ATOM 7034 O O . ALA A 1 45 ? 3.401 -17.464 -1.246 1.00 0.00 45 ALA A O 7
ATOM 7041 N N . CYS A 1 46 ? 2.439 -16.585 0.518 1.00 0.00 46 CYS A N 7
ATOM 7042 C CA . CYS A 1 46 ? 3.677 -15.820 0.853 1.00 0.00 46 CYS A CA 7
ATOM 7043 C C . CYS A 1 46 ? 4.416 -16.447 2.057 1.00 0.00 46 CYS A C 7
ATOM 7044 O O . CYS A 1 46 ? 5.407 -15.924 2.527 1.00 0.00 46 CYS A O 7
ATOM 7051 N N . ARG A 1 47 ? 3.956 -17.576 2.536 1.00 0.00 47 ARG A N 7
ATOM 7052 C CA . ARG A 1 47 ? 4.641 -18.259 3.682 1.00 0.00 47 ARG A CA 7
ATOM 7053 C C . ARG A 1 47 ? 4.753 -17.352 4.918 1.00 0.00 47 ARG A C 7
ATOM 7054 O O . ARG A 1 47 ? 5.567 -17.592 5.788 1.00 0.00 47 ARG A O 7
ATOM 7075 N N . SER A 1 48 ? 3.948 -16.331 5.020 1.00 0.00 48 SER A N 7
ATOM 7076 C CA . SER A 1 48 ? 4.030 -15.450 6.223 1.00 0.00 48 SER A CA 7
ATOM 7077 C C . SER A 1 48 ? 3.504 -16.202 7.450 1.00 0.00 48 SER A C 7
ATOM 7078 O O . SER A 1 48 ? 2.725 -17.123 7.316 1.00 0.00 48 SER A O 7
ATOM 7086 N N . PRO A 1 49 ? 3.942 -15.787 8.612 1.00 0.00 49 PRO A N 7
ATOM 7087 C CA . PRO A 1 49 ? 3.494 -16.445 9.864 1.00 0.00 49 PRO A CA 7
ATOM 7088 C C . PRO A 1 49 ? 2.027 -16.109 10.144 1.00 0.00 49 PRO A C 7
ATOM 7089 O O . PRO A 1 49 ? 1.574 -15.009 9.902 1.00 0.00 49 PRO A O 7
ATOM 7100 N N . LYS A 1 50 ? 1.278 -17.052 10.651 1.00 0.00 50 LYS A N 7
ATOM 7101 C CA . LYS A 1 50 ? -0.161 -16.790 10.946 1.00 0.00 50 LYS A CA 7
ATOM 7102 C C . LYS A 1 50 ? -0.308 -15.525 11.793 1.00 0.00 50 LYS A C 7
ATOM 7103 O O . LYS A 1 50 ? -1.327 -14.865 11.765 1.00 0.00 50 LYS A O 7
ATOM 7122 N N . ASN A 1 51 ? 0.705 -15.170 12.533 1.00 0.00 51 ASN A N 7
ATOM 7123 C CA . ASN A 1 51 ? 0.613 -13.934 13.358 1.00 0.00 51 ASN A CA 7
ATOM 7124 C C . ASN A 1 51 ? 0.577 -12.704 12.448 1.00 0.00 51 ASN A C 7
ATOM 7125 O O . ASN A 1 51 ? 0.277 -11.608 12.880 1.00 0.00 51 ASN A O 7
ATOM 7136 N N . GLN A 1 52 ? 0.867 -12.877 11.186 1.00 0.00 52 GLN A N 7
ATOM 7137 C CA . GLN A 1 52 ? 0.835 -11.722 10.249 1.00 0.00 52 GLN A CA 7
ATOM 7138 C C . GLN A 1 52 ? -0.552 -11.608 9.600 1.00 0.00 52 GLN A C 7
ATOM 7139 O O . GLN A 1 52 ? -0.791 -10.745 8.775 1.00 0.00 52 GLN A O 7
ATOM 7153 N N . PHE A 1 53 ? -1.470 -12.472 9.959 1.00 0.00 53 PHE A N 7
ATOM 7154 C CA . PHE A 1 53 ? -2.830 -12.401 9.351 1.00 0.00 53 PHE A CA 7
ATOM 7155 C C . PHE A 1 53 ? -3.751 -11.506 10.190 1.00 0.00 53 PHE A C 7
ATOM 7156 O O . PHE A 1 53 ? -3.874 -11.674 11.386 1.00 0.00 53 PHE A O 7
ATOM 7173 N N . LYS A 1 54 ? -4.405 -10.564 9.565 1.00 0.00 54 LYS A N 7
ATOM 7174 C CA . LYS A 1 54 ? -5.327 -9.664 10.318 1.00 0.00 54 LYS A CA 7
ATOM 7175 C C . LYS A 1 54 ? -6.780 -10.043 10.011 1.00 0.00 54 LYS A C 7
ATOM 7176 O O . LYS A 1 54 ? -7.141 -10.262 8.874 1.00 0.00 54 LYS A O 7
ATOM 7195 N N . SER A 1 55 ? -7.613 -10.135 11.012 1.00 0.00 55 SER A N 7
ATOM 7196 C CA . SER A 1 55 ? -9.034 -10.516 10.755 1.00 0.00 55 SER A CA 7
ATOM 7197 C C . SER A 1 55 ? -9.740 -9.457 9.914 1.00 0.00 55 SER A C 7
ATOM 7198 O O . SER A 1 55 ? -9.170 -8.453 9.538 1.00 0.00 55 SER A O 7
ATOM 7206 N N . ILE A 1 56 ? -10.989 -9.684 9.628 1.00 0.00 56 ILE A N 7
ATOM 7207 C CA . ILE A 1 56 ? -11.769 -8.706 8.813 1.00 0.00 56 ILE A CA 7
ATOM 7208 C C . ILE A 1 56 ? -13.272 -8.921 9.021 1.00 0.00 56 ILE A C 7
ATOM 7209 O O . ILE A 1 56 ? -13.896 -9.707 8.336 1.00 0.00 56 ILE A O 7
ATOM 7225 N N . LYS A 1 57 ? -13.861 -8.231 9.959 1.00 0.00 57 LYS A N 7
ATOM 7226 C CA . LYS A 1 57 ? -15.323 -8.402 10.203 1.00 0.00 57 LYS A CA 7
ATOM 7227 C C . LYS A 1 57 ? -16.036 -7.047 10.152 1.00 0.00 57 LYS A C 7
ATOM 7228 O O . LYS A 1 57 ? -16.419 -6.496 11.165 1.00 0.00 57 LYS A O 7
ATOM 7247 N N . LYS A 1 58 ? -16.220 -6.509 8.977 1.00 0.00 58 LYS A N 7
ATOM 7248 C CA . LYS A 1 58 ? -16.912 -5.192 8.859 1.00 0.00 58 LYS A CA 7
ATOM 7249 C C . LYS A 1 58 ? -18.427 -5.396 8.784 1.00 0.00 58 LYS A C 7
ATOM 7250 O O . LYS A 1 58 ? -18.908 -6.330 8.175 1.00 0.00 58 LYS A O 7
ATOM 7269 N N . VAL A 1 59 ? -19.183 -4.528 9.399 1.00 0.00 59 VAL A N 7
ATOM 7270 C CA . VAL A 1 59 ? -20.667 -4.670 9.363 1.00 0.00 59 VAL A CA 7
ATOM 7271 C C . VAL A 1 59 ? -21.329 -3.291 9.360 1.00 0.00 59 VAL A C 7
ATOM 7272 O O . VAL A 1 59 ? -20.948 -2.407 10.101 1.00 0.00 59 VAL A O 7
ATOM 7285 N N . ILE A 1 60 ? -22.320 -3.101 8.533 1.00 0.00 60 ILE A N 7
ATOM 7286 C CA . ILE A 1 60 ? -23.008 -1.780 8.487 1.00 0.00 60 ILE A CA 7
ATOM 7287 C C . ILE A 1 60 ? -24.525 -1.977 8.445 1.00 0.00 60 ILE A C 7
ATOM 7288 O O . ILE A 1 60 ? -25.021 -2.930 7.878 1.00 0.00 60 ILE A O 7
ATOM 7304 N N . ALA A 1 61 ? -25.268 -1.083 9.040 1.00 0.00 61 ALA A N 7
ATOM 7305 C CA . ALA A 1 61 ? -26.754 -1.219 9.035 1.00 0.00 61 ALA A CA 7
ATOM 7306 C C . ALA A 1 61 ? -27.164 -2.578 9.611 1.00 0.00 61 ALA A C 7
ATOM 7307 O O . ALA A 1 61 ? -26.384 -3.252 10.254 1.00 0.00 61 ALA A O 7
ATOM 7314 N N . GLY A 1 62 ? -28.385 -2.984 9.388 1.00 0.00 62 GLY A N 7
ATOM 7315 C CA . GLY A 1 62 ? -28.844 -4.296 9.924 1.00 0.00 62 GLY A CA 7
ATOM 7316 C C . GLY A 1 62 ? -29.715 -4.063 11.160 1.00 0.00 62 GLY A C 7
ATOM 7317 O O . GLY A 1 62 ? -29.225 -3.971 12.269 1.00 0.00 62 GLY A O 7
ATOM 7321 N N . PHE A 1 63 ? -31.004 -3.969 10.980 1.00 0.00 63 PHE A N 7
ATOM 7322 C CA . PHE A 1 63 ? -31.906 -3.744 12.147 1.00 0.00 63 PHE A CA 7
ATOM 7323 C C . PHE A 1 63 ? -33.190 -4.561 11.986 1.00 0.00 63 PHE A C 7
ATOM 7324 O O . PHE A 1 63 ? -33.348 -5.306 11.040 1.00 0.00 63 PHE A O 7
ATOM 7341 N N . ALA A 1 64 ? -34.109 -4.430 12.904 1.00 0.00 64 ALA A N 7
ATOM 7342 C CA . ALA A 1 64 ? -35.380 -5.202 12.800 1.00 0.00 64 ALA A CA 7
ATOM 7343 C C . ALA A 1 64 ? -36.511 -4.464 13.522 1.00 0.00 64 ALA A C 7
ATOM 7344 O O . ALA A 1 64 ? -37.328 -5.064 14.190 1.00 0.00 64 ALA A O 7
ATOM 7351 N N . GLU A 1 65 ? -36.563 -3.166 13.391 1.00 0.00 65 GLU A N 7
ATOM 7352 C CA . GLU A 1 65 ? -37.643 -2.394 14.072 1.00 0.00 65 GLU A CA 7
ATOM 7353 C C . GLU A 1 65 ? -38.990 -2.670 13.398 1.00 0.00 65 GLU A C 7
ATOM 7354 O O . GLU A 1 65 ? -39.109 -2.629 12.190 1.00 0.00 65 GLU A O 7
ATOM 7366 N N . ASN A 1 66 ? -40.004 -2.953 14.169 1.00 0.00 66 ASN A N 7
ATOM 7367 C CA . ASN A 1 66 ? -41.339 -3.233 13.568 1.00 0.00 66 ASN A CA 7
ATOM 7368 C C . ASN A 1 66 ? -42.342 -2.149 13.968 1.00 0.00 66 ASN A C 7
ATOM 7369 O O . ASN A 1 66 ? -43.433 -2.436 14.420 1.00 0.00 66 ASN A O 7
ATOM 7380 N N . GLN A 1 67 ? -41.986 -0.904 13.804 1.00 0.00 67 GLN A N 7
ATOM 7381 C CA . GLN A 1 67 ? -42.925 0.192 14.172 1.00 0.00 67 GLN A CA 7
ATOM 7382 C C . GLN A 1 67 ? -44.000 0.347 13.092 1.00 0.00 67 GLN A C 7
ATOM 7383 O O . GLN A 1 67 ? -43.897 -0.211 12.018 1.00 0.00 67 GLN A O 7
ATOM 7397 N N . LYS A 1 68 ? -45.030 1.099 13.368 1.00 0.00 68 LYS A N 7
ATOM 7398 C CA . LYS A 1 68 ? -46.106 1.284 12.352 1.00 0.00 68 LYS A CA 7
ATOM 7399 C C . LYS A 1 68 ? -45.798 2.498 11.471 1.00 0.00 68 LYS A C 7
ATOM 7400 O O . LYS A 1 68 ? -45.475 2.366 10.307 1.00 0.00 68 LYS A O 7
ATOM 7419 N N . TYR A 1 69 ? -45.895 3.679 12.018 1.00 0.00 69 TYR A N 7
ATOM 7420 C CA . TYR A 1 69 ? -45.609 4.901 11.212 1.00 0.00 69 TYR A CA 7
ATOM 7421 C C . TYR A 1 69 ? -44.116 5.240 11.270 1.00 0.00 69 TYR A C 7
ATOM 7422 O O . TYR A 1 69 ? -43.633 5.802 12.232 1.00 0.00 69 TYR A O 7
ATOM 7440 N N . GLY A 1 70 ? -43.379 4.902 10.246 1.00 0.00 70 GLY A N 7
ATOM 7441 C CA . GLY A 1 70 ? -41.920 5.207 10.245 1.00 0.00 70 GLY A CA 7
ATOM 7442 C C . GLY A 1 70 ? -41.713 6.703 9.997 1.00 0.00 70 GLY A C 7
ATOM 7443 O O . GLY A 1 70 ? -41.649 7.089 8.841 1.00 0.00 70 GLY A O 7
ATOM 7449 N N . MET A 1 1 ? -16.781 -5.850 -0.545 1.00 0.00 1 MET A N 8
ATOM 7450 C CA . MET A 1 1 ? -17.582 -6.919 0.118 1.00 0.00 1 MET A CA 8
ATOM 7451 C C . MET A 1 1 ? -17.368 -6.879 1.635 1.00 0.00 1 MET A C 8
ATOM 7452 O O . MET A 1 1 ? -16.300 -6.551 2.112 1.00 0.00 1 MET A O 8
ATOM 7468 N N . GLU A 1 2 ? -18.377 -7.207 2.397 1.00 0.00 2 GLU A N 8
ATOM 7469 C CA . GLU A 1 2 ? -18.233 -7.184 3.882 1.00 0.00 2 GLU A CA 8
ATOM 7470 C C . GLU A 1 2 ? -17.720 -8.538 4.389 1.00 0.00 2 GLU A C 8
ATOM 7471 O O . GLU A 1 2 ? -17.815 -9.540 3.710 1.00 0.00 2 GLU A O 8
ATOM 7483 N N . ILE A 1 3 ? -17.177 -8.572 5.577 1.00 0.00 3 ILE A N 8
ATOM 7484 C CA . ILE A 1 3 ? -16.658 -9.863 6.125 1.00 0.00 3 ILE A CA 8
ATOM 7485 C C . ILE A 1 3 ? -17.060 -10.014 7.596 1.00 0.00 3 ILE A C 8
ATOM 7486 O O . ILE A 1 3 ? -17.507 -9.076 8.226 1.00 0.00 3 ILE A O 8
ATOM 7502 N N . ASP A 1 4 ? -16.901 -11.192 8.151 1.00 0.00 4 ASP A N 8
ATOM 7503 C CA . ASP A 1 4 ? -17.272 -11.419 9.592 1.00 0.00 4 ASP A CA 8
ATOM 7504 C C . ASP A 1 4 ? -17.189 -12.909 9.950 1.00 0.00 4 ASP A C 8
ATOM 7505 O O . ASP A 1 4 ? -16.988 -13.271 11.093 1.00 0.00 4 ASP A O 8
ATOM 7514 N N . GLU A 1 5 ? -17.357 -13.773 8.988 1.00 0.00 5 GLU A N 8
ATOM 7515 C CA . GLU A 1 5 ? -17.306 -15.238 9.275 1.00 0.00 5 GLU A CA 8
ATOM 7516 C C . GLU A 1 5 ? -15.876 -15.686 9.597 1.00 0.00 5 GLU A C 8
ATOM 7517 O O . GLU A 1 5 ? -15.286 -16.473 8.885 1.00 0.00 5 GLU A O 8
ATOM 7529 N N . GLY A 1 6 ? -15.318 -15.194 10.669 1.00 0.00 6 GLY A N 8
ATOM 7530 C CA . GLY A 1 6 ? -13.929 -15.595 11.047 1.00 0.00 6 GLY A CA 8
ATOM 7531 C C . GLY A 1 6 ? -12.990 -15.470 9.845 1.00 0.00 6 GLY A C 8
ATOM 7532 O O . GLY A 1 6 ? -11.964 -16.118 9.783 1.00 0.00 6 GLY A O 8
ATOM 7536 N N . LYS A 1 7 ? -13.318 -14.639 8.891 1.00 0.00 7 LYS A N 8
ATOM 7537 C CA . LYS A 1 7 ? -12.417 -14.484 7.713 1.00 0.00 7 LYS A CA 8
ATOM 7538 C C . LYS A 1 7 ? -11.236 -13.589 8.095 1.00 0.00 7 LYS A C 8
ATOM 7539 O O . LYS A 1 7 ? -11.398 -12.413 8.352 1.00 0.00 7 LYS A O 8
ATOM 7558 N N . TYR A 1 8 ? -10.053 -14.136 8.149 1.00 0.00 8 TYR A N 8
ATOM 7559 C CA . TYR A 1 8 ? -8.874 -13.310 8.534 1.00 0.00 8 TYR A CA 8
ATOM 7560 C C . TYR A 1 8 ? -8.152 -12.790 7.288 1.00 0.00 8 TYR A C 8
ATOM 7561 O O . TYR A 1 8 ? -7.905 -13.521 6.350 1.00 0.00 8 TYR A O 8
ATOM 7579 N N . GLU A 1 9 ? -7.813 -11.529 7.276 1.00 0.00 9 GLU A N 8
ATOM 7580 C CA . GLU A 1 9 ? -7.106 -10.954 6.096 1.00 0.00 9 GLU A CA 8
ATOM 7581 C C . GLU A 1 9 ? -5.607 -10.820 6.388 1.00 0.00 9 GLU A C 8
ATOM 7582 O O . GLU A 1 9 ? -5.210 -10.315 7.419 1.00 0.00 9 GLU A O 8
ATOM 7594 N N . CYS A 1 10 ? -4.772 -11.265 5.487 1.00 0.00 10 CYS A N 8
ATOM 7595 C CA . CYS A 1 10 ? -3.300 -11.159 5.713 1.00 0.00 10 CYS A CA 8
ATOM 7596 C C . CYS A 1 10 ? -2.842 -9.717 5.526 1.00 0.00 10 CYS A C 8
ATOM 7597 O O . CYS A 1 10 ? -2.968 -9.153 4.456 1.00 0.00 10 CYS A O 8
ATOM 7604 N N . GLU A 1 11 ? -2.290 -9.118 6.540 1.00 0.00 11 GLU A N 8
ATOM 7605 C CA . GLU A 1 11 ? -1.807 -7.720 6.386 1.00 0.00 11 GLU A CA 8
ATOM 7606 C C . GLU A 1 11 ? -0.514 -7.709 5.563 1.00 0.00 11 GLU A C 8
ATOM 7607 O O . GLU A 1 11 ? -0.041 -6.671 5.142 1.00 0.00 11 GLU A O 8
ATOM 7619 N N . ALA A 1 12 ? 0.071 -8.860 5.344 1.00 0.00 12 ALA A N 8
ATOM 7620 C CA . ALA A 1 12 ? 1.339 -8.920 4.565 1.00 0.00 12 ALA A CA 8
ATOM 7621 C C . ALA A 1 12 ? 1.075 -8.971 3.055 1.00 0.00 12 ALA A C 8
ATOM 7622 O O . ALA A 1 12 ? 1.810 -8.393 2.280 1.00 0.00 12 ALA A O 8
ATOM 7629 N N . CYS A 1 13 ? 0.056 -9.669 2.617 1.00 0.00 13 CYS A N 8
ATOM 7630 C CA . CYS A 1 13 ? -0.189 -9.742 1.146 1.00 0.00 13 CYS A CA 8
ATOM 7631 C C . CYS A 1 13 ? -1.627 -9.334 0.790 1.00 0.00 13 CYS A C 8
ATOM 7632 O O . CYS A 1 13 ? -1.870 -8.735 -0.239 1.00 0.00 13 CYS A O 8
ATOM 7639 N N . GLY A 1 14 ? -2.579 -9.641 1.626 1.00 0.00 14 GLY A N 8
ATOM 7640 C CA . GLY A 1 14 ? -3.989 -9.255 1.319 1.00 0.00 14 GLY A CA 8
ATOM 7641 C C . GLY A 1 14 ? -4.830 -10.513 1.085 1.00 0.00 14 GLY A C 8
ATOM 7642 O O . GLY A 1 14 ? -5.866 -10.471 0.452 1.00 0.00 14 GLY A O 8
ATOM 7646 N N . TYR A 1 15 ? -4.394 -11.627 1.598 1.00 0.00 15 TYR A N 8
ATOM 7647 C CA . TYR A 1 15 ? -5.161 -12.892 1.418 1.00 0.00 15 TYR A CA 8
ATOM 7648 C C . TYR A 1 15 ? -6.253 -12.992 2.487 1.00 0.00 15 TYR A C 8
ATOM 7649 O O . TYR A 1 15 ? -6.185 -12.350 3.513 1.00 0.00 15 TYR A O 8
ATOM 7667 N N . ILE A 1 16 ? -7.261 -13.786 2.252 1.00 0.00 16 ILE A N 8
ATOM 7668 C CA . ILE A 1 16 ? -8.353 -13.913 3.258 1.00 0.00 16 ILE A CA 8
ATOM 7669 C C . ILE A 1 16 ? -8.536 -15.373 3.674 1.00 0.00 16 ILE A C 8
ATOM 7670 O O . ILE A 1 16 ? -8.983 -16.199 2.904 1.00 0.00 16 ILE A O 8
ATOM 7686 N N . TYR A 1 17 ? -8.195 -15.693 4.891 1.00 0.00 17 TYR A N 8
ATOM 7687 C CA . TYR A 1 17 ? -8.350 -17.099 5.364 1.00 0.00 17 TYR A CA 8
ATOM 7688 C C . TYR A 1 17 ? -9.825 -17.400 5.653 1.00 0.00 17 TYR A C 8
ATOM 7689 O O . TYR A 1 17 ? -10.498 -16.661 6.345 1.00 0.00 17 TYR A O 8
ATOM 7707 N N . GLU A 1 18 ? -10.323 -18.489 5.137 1.00 0.00 18 GLU A N 8
ATOM 7708 C CA . GLU A 1 18 ? -11.744 -18.855 5.390 1.00 0.00 18 GLU A CA 8
ATOM 7709 C C . GLU A 1 18 ? -11.799 -20.058 6.339 1.00 0.00 18 GLU A C 8
ATOM 7710 O O . GLU A 1 18 ? -11.381 -21.140 5.979 1.00 0.00 18 GLU A O 8
ATOM 7722 N N . PRO A 1 19 ? -12.305 -19.837 7.528 1.00 0.00 19 PRO A N 8
ATOM 7723 C CA . PRO A 1 19 ? -12.391 -20.935 8.520 1.00 0.00 19 PRO A CA 8
ATOM 7724 C C . PRO A 1 19 ? -13.472 -21.940 8.130 1.00 0.00 19 PRO A C 8
ATOM 7725 O O . PRO A 1 19 ? -13.195 -23.092 7.858 1.00 0.00 19 PRO A O 8
ATOM 7736 N N . GLU A 1 20 ? -14.696 -21.511 8.113 1.00 0.00 20 GLU A N 8
ATOM 7737 C CA . GLU A 1 20 ? -15.820 -22.429 7.748 1.00 0.00 20 GLU A CA 8
ATOM 7738 C C . GLU A 1 20 ? -15.474 -23.260 6.503 1.00 0.00 20 GLU A C 8
ATOM 7739 O O . GLU A 1 20 ? -15.976 -24.350 6.317 1.00 0.00 20 GLU A O 8
ATOM 7751 N N . LYS A 1 21 ? -14.621 -22.757 5.651 1.00 0.00 21 LYS A N 8
ATOM 7752 C CA . LYS A 1 21 ? -14.252 -23.530 4.429 1.00 0.00 21 LYS A CA 8
ATOM 7753 C C . LYS A 1 21 ? -12.940 -24.287 4.657 1.00 0.00 21 LYS A C 8
ATOM 7754 O O . LYS A 1 21 ? -12.720 -25.346 4.104 1.00 0.00 21 LYS A O 8
ATOM 7773 N N . GLY A 1 22 ? -12.072 -23.757 5.471 1.00 0.00 22 GLY A N 8
ATOM 7774 C CA . GLY A 1 22 ? -10.780 -24.451 5.739 1.00 0.00 22 GLY A CA 8
ATOM 7775 C C . GLY A 1 22 ? -9.746 -24.056 4.681 1.00 0.00 22 GLY A C 8
ATOM 7776 O O . GLY A 1 22 ? -10.082 -23.706 3.567 1.00 0.00 22 GLY A O 8
ATOM 7780 N N . ASP A 1 23 ? -8.488 -24.117 5.024 1.00 0.00 23 ASP A N 8
ATOM 7781 C CA . ASP A 1 23 ? -7.422 -23.756 4.048 1.00 0.00 23 ASP A CA 8
ATOM 7782 C C . ASP A 1 23 ? -7.082 -24.968 3.181 1.00 0.00 23 ASP A C 8
ATOM 7783 O O . ASP A 1 23 ? -5.972 -25.459 3.194 1.00 0.00 23 ASP A O 8
ATOM 7792 N N . LYS A 1 24 ? -8.035 -25.456 2.435 1.00 0.00 24 LYS A N 8
ATOM 7793 C CA . LYS A 1 24 ? -7.788 -26.647 1.559 1.00 0.00 24 LYS A CA 8
ATOM 7794 C C . LYS A 1 24 ? -6.458 -26.510 0.810 1.00 0.00 24 LYS A C 8
ATOM 7795 O O . LYS A 1 24 ? -5.818 -27.487 0.474 1.00 0.00 24 LYS A O 8
ATOM 7814 N N . PHE A 1 25 ? -6.039 -25.304 0.546 1.00 0.00 25 PHE A N 8
ATOM 7815 C CA . PHE A 1 25 ? -4.753 -25.102 -0.182 1.00 0.00 25 PHE A CA 8
ATOM 7816 C C . PHE A 1 25 ? -3.566 -25.277 0.771 1.00 0.00 25 PHE A C 8
ATOM 7817 O O . PHE A 1 25 ? -2.468 -25.598 0.358 1.00 0.00 25 PHE A O 8
ATOM 7834 N N . ALA A 1 26 ? -3.775 -25.070 2.042 1.00 0.00 26 ALA A N 8
ATOM 7835 C CA . ALA A 1 26 ? -2.659 -25.225 3.019 1.00 0.00 26 ALA A CA 8
ATOM 7836 C C . ALA A 1 26 ? -2.720 -26.606 3.677 1.00 0.00 26 ALA A C 8
ATOM 7837 O O . ALA A 1 26 ? -1.718 -27.151 4.095 1.00 0.00 26 ALA A O 8
ATOM 7844 N N . GLY A 1 27 ? -3.890 -27.175 3.766 1.00 0.00 27 GLY A N 8
ATOM 7845 C CA . GLY A 1 27 ? -4.019 -28.522 4.394 1.00 0.00 27 GLY A CA 8
ATOM 7846 C C . GLY A 1 27 ? -4.941 -28.439 5.616 1.00 0.00 27 GLY A C 8
ATOM 7847 O O . GLY A 1 27 ? -4.824 -29.214 6.544 1.00 0.00 27 GLY A O 8
ATOM 7851 N N . ILE A 1 28 ? -5.858 -27.507 5.626 1.00 0.00 28 ILE A N 8
ATOM 7852 C CA . ILE A 1 28 ? -6.782 -27.381 6.789 1.00 0.00 28 ILE A CA 8
ATOM 7853 C C . ILE A 1 28 ? -8.238 -27.558 6.325 1.00 0.00 28 ILE A C 8
ATOM 7854 O O . ILE A 1 28 ? -8.681 -26.872 5.426 1.00 0.00 28 ILE A O 8
ATOM 7870 N N . PRO A 1 29 ? -8.941 -28.471 6.955 1.00 0.00 29 PRO A N 8
ATOM 7871 C CA . PRO A 1 29 ? -10.358 -28.712 6.585 1.00 0.00 29 PRO A CA 8
ATOM 7872 C C . PRO A 1 29 ? -11.233 -27.538 7.039 1.00 0.00 29 PRO A C 8
ATOM 7873 O O . PRO A 1 29 ? -10.763 -26.648 7.719 1.00 0.00 29 PRO A O 8
ATOM 7884 N N . PRO A 1 30 ? -12.484 -27.571 6.648 1.00 0.00 30 PRO A N 8
ATOM 7885 C CA . PRO A 1 30 ? -13.423 -26.485 7.026 1.00 0.00 30 PRO A CA 8
ATOM 7886 C C . PRO A 1 30 ? -13.741 -26.562 8.519 1.00 0.00 30 PRO A C 8
ATOM 7887 O O . PRO A 1 30 ? -13.056 -27.217 9.279 1.00 0.00 30 PRO A O 8
ATOM 7898 N N . GLY A 1 31 ? -14.782 -25.899 8.939 1.00 0.00 31 GLY A N 8
ATOM 7899 C CA . GLY A 1 31 ? -15.164 -25.923 10.384 1.00 0.00 31 GLY A CA 8
ATOM 7900 C C . GLY A 1 31 ? -13.932 -25.660 11.258 1.00 0.00 31 GLY A C 8
ATOM 7901 O O . GLY A 1 31 ? -13.860 -26.088 12.393 1.00 0.00 31 GLY A O 8
ATOM 7905 N N . THR A 1 32 ? -12.960 -24.962 10.737 1.00 0.00 32 THR A N 8
ATOM 7906 C CA . THR A 1 32 ? -11.733 -24.678 11.535 1.00 0.00 32 THR A CA 8
ATOM 7907 C C . THR A 1 32 ? -11.482 -23.163 11.606 1.00 0.00 32 THR A C 8
ATOM 7908 O O . THR A 1 32 ? -11.156 -22.548 10.610 1.00 0.00 32 THR A O 8
ATOM 7919 N N . PRO A 1 33 ? -11.644 -22.603 12.783 1.00 0.00 33 PRO A N 8
ATOM 7920 C CA . PRO A 1 33 ? -11.430 -21.145 12.962 1.00 0.00 33 PRO A CA 8
ATOM 7921 C C . PRO A 1 33 ? -9.935 -20.809 12.914 1.00 0.00 33 PRO A C 8
ATOM 7922 O O . PRO A 1 33 ? -9.098 -21.602 13.294 1.00 0.00 33 PRO A O 8
ATOM 7933 N N . PHE A 1 34 ? -9.597 -19.639 12.444 1.00 0.00 34 PHE A N 8
ATOM 7934 C CA . PHE A 1 34 ? -8.158 -19.248 12.364 1.00 0.00 34 PHE A CA 8
ATOM 7935 C C . PHE A 1 34 ? -7.471 -19.443 13.724 1.00 0.00 34 PHE A C 8
ATOM 7936 O O . PHE A 1 34 ? -6.291 -19.722 13.797 1.00 0.00 34 PHE A O 8
ATOM 7953 N N . VAL A 1 35 ? -8.196 -19.289 14.795 1.00 0.00 35 VAL A N 8
ATOM 7954 C CA . VAL A 1 35 ? -7.579 -19.456 16.143 1.00 0.00 35 VAL A CA 8
ATOM 7955 C C . VAL A 1 35 ? -7.124 -20.904 16.359 1.00 0.00 35 VAL A C 8
ATOM 7956 O O . VAL A 1 35 ? -6.334 -21.188 17.237 1.00 0.00 35 VAL A O 8
ATOM 7969 N N . ASP A 1 36 ? -7.616 -21.822 15.573 1.00 0.00 36 ASP A N 8
ATOM 7970 C CA . ASP A 1 36 ? -7.205 -23.246 15.750 1.00 0.00 36 ASP A CA 8
ATOM 7971 C C . ASP A 1 36 ? -6.127 -23.635 14.730 1.00 0.00 36 ASP A C 8
ATOM 7972 O O . ASP A 1 36 ? -5.658 -24.756 14.713 1.00 0.00 36 ASP A O 8
ATOM 7981 N N . LEU A 1 37 ? -5.724 -22.727 13.881 1.00 0.00 37 LEU A N 8
ATOM 7982 C CA . LEU A 1 37 ? -4.677 -23.066 12.875 1.00 0.00 37 LEU A CA 8
ATOM 7983 C C . LEU A 1 37 ? -3.443 -23.648 13.570 1.00 0.00 37 LEU A C 8
ATOM 7984 O O . LEU A 1 37 ? -3.335 -23.633 14.781 1.00 0.00 37 LEU A O 8
ATOM 8000 N N . SER A 1 38 ? -2.514 -24.166 12.815 1.00 0.00 38 SER A N 8
ATOM 8001 C CA . SER A 1 38 ? -1.289 -24.753 13.431 1.00 0.00 38 SER A CA 8
ATOM 8002 C C . SER A 1 38 ? -0.565 -23.706 14.282 1.00 0.00 38 SER A C 8
ATOM 8003 O O . SER A 1 38 ? -0.840 -22.526 14.200 1.00 0.00 38 SER A O 8
ATOM 8011 N N . ASP A 1 39 ? 0.360 -24.132 15.100 1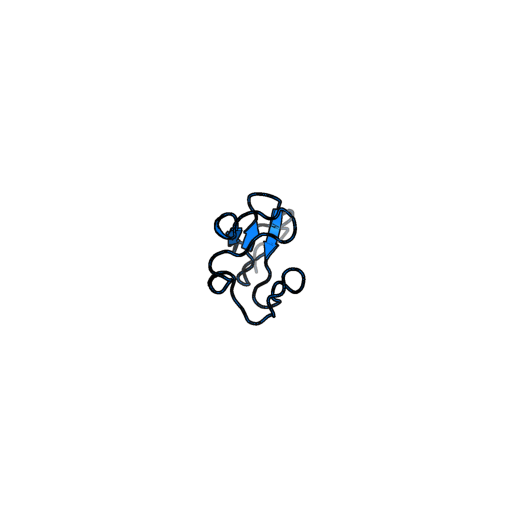.00 0.00 39 ASP A N 8
ATOM 8012 C CA . ASP A 1 39 ? 1.105 -23.165 15.957 1.00 0.00 39 ASP A CA 8
ATOM 8013 C C . ASP A 1 39 ? 1.950 -22.230 15.089 1.00 0.00 39 ASP A C 8
ATOM 8014 O O . ASP A 1 39 ? 2.310 -21.144 15.499 1.00 0.00 39 ASP A O 8
ATOM 8023 N N . SER A 1 40 ? 2.267 -22.641 13.892 1.00 0.00 40 SER A N 8
ATOM 8024 C CA . SER A 1 40 ? 3.087 -21.775 12.997 1.00 0.00 40 SER A CA 8
ATOM 8025 C C . SER A 1 40 ? 2.548 -21.839 11.566 1.00 0.00 40 SER A C 8
ATOM 8026 O O . SER A 1 40 ? 3.272 -22.112 10.630 1.00 0.00 40 SER A O 8
ATOM 8034 N N . PHE A 1 41 ? 1.280 -21.590 11.393 1.00 0.00 41 PHE A N 8
ATOM 8035 C CA . PHE A 1 41 ? 0.684 -21.638 10.026 1.00 0.00 41 PHE A CA 8
ATOM 8036 C C . PHE A 1 41 ? 1.282 -20.529 9.148 1.00 0.00 41 PHE A C 8
ATOM 8037 O O . PHE A 1 41 ? 1.504 -19.420 9.592 1.00 0.00 41 PHE A O 8
ATOM 8054 N N . MET A 1 42 ? 1.528 -20.823 7.899 1.00 0.00 42 MET A N 8
ATOM 8055 C CA . MET A 1 42 ? 2.092 -19.789 6.986 1.00 0.00 42 MET A CA 8
ATOM 8056 C C . MET A 1 42 ? 1.065 -19.456 5.901 1.00 0.00 42 MET A C 8
ATOM 8057 O O . MET A 1 42 ? 0.288 -20.296 5.492 1.00 0.00 42 MET A O 8
ATOM 8071 N N . CYS A 1 43 ? 1.051 -18.241 5.438 1.00 0.00 43 CYS A N 8
ATOM 8072 C CA . CYS A 1 43 ? 0.068 -17.856 4.387 1.00 0.00 43 CYS A CA 8
ATOM 8073 C C . CYS A 1 43 ? 0.270 -18.703 3.123 1.00 0.00 43 CYS A C 8
ATOM 8074 O O . CYS A 1 43 ? 1.390 -18.937 2.713 1.00 0.00 43 CYS A O 8
ATOM 8081 N N . PRO A 1 44 ? -0.823 -19.127 2.534 1.00 0.00 44 PRO A N 8
ATOM 8082 C CA . PRO A 1 44 ? -0.743 -19.938 1.298 1.00 0.00 44 PRO A CA 8
ATOM 8083 C C . PRO A 1 44 ? -0.474 -19.043 0.079 1.00 0.00 44 PRO A C 8
ATOM 8084 O O . PRO A 1 44 ? -0.438 -19.509 -1.042 1.00 0.00 44 PRO A O 8
ATOM 8095 N N . ALA A 1 45 ? -0.294 -17.762 0.281 1.00 0.00 45 ALA A N 8
ATOM 8096 C CA . ALA A 1 45 ? -0.041 -16.858 -0.877 1.00 0.00 45 ALA A CA 8
ATOM 8097 C C . ALA A 1 45 ? 1.261 -16.075 -0.681 1.00 0.00 45 ALA A C 8
ATOM 8098 O O . ALA A 1 45 ? 1.980 -15.812 -1.624 1.00 0.00 45 ALA A O 8
ATOM 8105 N N . CYS A 1 46 ? 1.572 -15.694 0.528 1.00 0.00 46 CYS A N 8
ATOM 8106 C CA . CYS A 1 46 ? 2.832 -14.924 0.752 1.00 0.00 46 CYS A CA 8
ATOM 8107 C C . CYS A 1 46 ? 3.730 -15.610 1.804 1.00 0.00 46 CYS A C 8
ATOM 8108 O O . CYS A 1 46 ? 4.777 -15.107 2.160 1.00 0.00 46 CYS A O 8
ATOM 8115 N N . ARG A 1 47 ? 3.341 -16.771 2.273 1.00 0.00 47 ARG A N 8
ATOM 8116 C CA . ARG A 1 47 ? 4.179 -17.521 3.267 1.00 0.00 47 ARG A CA 8
ATOM 8117 C C . ARG A 1 47 ? 4.417 -16.721 4.557 1.00 0.00 47 ARG A C 8
ATOM 8118 O O . ARG A 1 47 ? 5.317 -17.027 5.316 1.00 0.00 47 ARG A O 8
ATOM 8139 N N . SER A 1 48 ? 3.625 -15.721 4.835 1.00 0.00 48 SER A N 8
ATOM 8140 C CA . SER A 1 48 ? 3.836 -14.950 6.097 1.00 0.00 48 SER A CA 8
ATOM 8141 C C . SER A 1 48 ? 3.419 -15.809 7.298 1.00 0.00 48 SER A C 8
ATOM 8142 O O . SER A 1 48 ? 2.705 -16.780 7.140 1.00 0.00 48 SER A O 8
ATOM 8150 N N . PRO A 1 49 ? 3.876 -15.428 8.464 1.00 0.00 49 PRO A N 8
ATOM 8151 C CA . PRO A 1 49 ? 3.536 -16.188 9.692 1.00 0.00 49 PRO A CA 8
ATOM 8152 C C . PRO A 1 49 ? 2.059 -15.999 10.052 1.00 0.00 49 PRO A C 8
ATOM 8153 O O . PRO A 1 49 ? 1.491 -14.945 9.855 1.00 0.00 49 PRO A O 8
ATOM 8164 N N . LYS A 1 50 ? 1.433 -17.017 10.575 1.00 0.00 50 LYS A N 8
ATOM 8165 C CA . LYS A 1 50 ? -0.006 -16.901 10.947 1.00 0.00 50 LYS A CA 8
ATOM 8166 C C . LYS A 1 50 ? -0.235 -15.669 11.820 1.00 0.00 50 LYS A C 8
ATOM 8167 O O . LYS A 1 50 ? -1.282 -15.053 11.775 1.00 0.00 50 LYS A O 8
ATOM 8186 N N . ASN A 1 51 ? 0.734 -15.291 12.605 1.00 0.00 51 ASN A N 8
ATOM 8187 C CA . ASN A 1 51 ? 0.555 -14.087 13.459 1.00 0.00 51 ASN A CA 8
ATOM 8188 C C . ASN A 1 51 ? 0.419 -12.841 12.577 1.00 0.00 51 ASN A C 8
ATOM 8189 O O . ASN A 1 51 ? 0.016 -11.790 13.035 1.00 0.00 51 ASN A O 8
ATOM 8200 N N . GLN A 1 52 ? 0.733 -12.951 11.312 1.00 0.00 52 GLN A N 8
ATOM 8201 C CA . GLN A 1 52 ? 0.595 -11.774 10.411 1.00 0.00 52 GLN A CA 8
ATOM 8202 C C . GLN A 1 52 ? -0.848 -11.681 9.896 1.00 0.00 52 GLN A C 8
ATOM 8203 O O . GLN A 1 52 ? -1.218 -10.736 9.224 1.00 0.00 52 GLN A O 8
ATOM 8217 N N . PHE A 1 53 ? -1.670 -12.653 10.215 1.00 0.00 53 PHE A N 8
ATOM 8218 C CA . PHE A 1 53 ? -3.085 -12.608 9.752 1.00 0.00 53 PHE A CA 8
ATOM 8219 C C . PHE A 1 53 ? -3.916 -11.762 10.722 1.00 0.00 53 PHE A C 8
ATOM 8220 O O . PHE A 1 53 ? -3.602 -11.656 11.891 1.00 0.00 53 PHE A O 8
ATOM 8237 N N . LYS A 1 54 ? -4.974 -11.165 10.251 1.00 0.00 54 LYS A N 8
ATOM 8238 C CA . LYS A 1 54 ? -5.821 -10.333 11.154 1.00 0.00 54 LYS A CA 8
ATOM 8239 C C . LYS A 1 54 ? -7.298 -10.505 10.793 1.00 0.00 54 LYS A C 8
ATOM 8240 O O . LYS A 1 54 ? -7.677 -10.421 9.642 1.00 0.00 54 LYS A O 8
ATOM 8259 N N . SER A 1 55 ? -8.136 -10.748 11.764 1.00 0.00 55 SER A N 8
ATOM 8260 C CA . SER A 1 55 ? -9.583 -10.926 11.461 1.00 0.00 55 SER A CA 8
ATOM 8261 C C . SER A 1 55 ? -10.148 -9.671 10.804 1.00 0.00 55 SER A C 8
ATOM 8262 O O . SER A 1 55 ? -9.494 -8.651 10.714 1.00 0.00 55 SER A O 8
ATOM 8270 N N . ILE A 1 56 ? -11.362 -9.744 10.349 1.00 0.00 56 ILE A N 8
ATOM 8271 C CA . ILE A 1 56 ? -11.989 -8.557 9.698 1.00 0.00 56 ILE A CA 8
ATOM 8272 C C . ILE A 1 56 ? -13.515 -8.705 9.702 1.00 0.00 56 ILE A C 8
ATOM 8273 O O . ILE A 1 56 ? -14.112 -9.165 8.749 1.00 0.00 56 ILE A O 8
ATOM 8289 N N . LYS A 1 57 ? -14.148 -8.321 10.775 1.00 0.00 57 LYS A N 8
ATOM 8290 C CA . LYS A 1 57 ? -15.633 -8.441 10.855 1.00 0.00 57 LYS A CA 8
ATOM 8291 C C . LYS A 1 57 ? -16.280 -7.055 10.817 1.00 0.00 57 LYS A C 8
ATOM 8292 O O . LYS A 1 57 ? -16.852 -6.598 11.787 1.00 0.00 57 LYS A O 8
ATOM 8311 N N . LYS A 1 58 ? -16.195 -6.384 9.704 1.00 0.00 58 LYS A N 8
ATOM 8312 C CA . LYS A 1 58 ? -16.806 -5.026 9.606 1.00 0.00 58 LYS A CA 8
ATOM 8313 C C . LYS A 1 58 ? -17.375 -4.798 8.203 1.00 0.00 58 LYS A C 8
ATOM 8314 O O . LYS A 1 58 ? -16.692 -4.962 7.210 1.00 0.00 58 LYS A O 8
ATOM 8333 N N . VAL A 1 59 ? -18.620 -4.416 8.111 1.00 0.00 59 VAL A N 8
ATOM 8334 C CA . VAL A 1 59 ? -19.228 -4.173 6.771 1.00 0.00 59 VAL A CA 8
ATOM 8335 C C . VAL A 1 59 ? -18.651 -2.895 6.157 1.00 0.00 59 VAL A C 8
ATOM 8336 O O . VAL A 1 59 ? -18.260 -1.982 6.856 1.00 0.00 59 VAL A O 8
ATOM 8349 N N . ILE A 1 60 ? -18.594 -2.822 4.856 1.00 0.00 60 ILE A N 8
ATOM 8350 C CA . ILE A 1 60 ? -18.041 -1.600 4.203 1.00 0.00 60 ILE A CA 8
ATOM 8351 C C . ILE A 1 60 ? -18.992 -1.102 3.110 1.00 0.00 60 ILE A C 8
ATOM 8352 O O . ILE A 1 60 ? -18.623 -0.986 1.958 1.00 0.00 60 ILE A O 8
ATOM 8368 N N . ALA A 1 61 ? -20.214 -0.803 3.462 1.00 0.00 61 ALA A N 8
ATOM 8369 C CA . ALA A 1 61 ? -21.185 -0.309 2.443 1.00 0.00 61 ALA A CA 8
ATOM 8370 C C . ALA A 1 61 ? -21.592 1.134 2.756 1.00 0.00 61 ALA A C 8
ATOM 8371 O O . ALA A 1 61 ? -22.012 1.873 1.889 1.00 0.00 61 ALA A O 8
ATOM 8378 N N . GLY A 1 62 ? -21.470 1.539 3.991 1.00 0.00 62 GLY A N 8
ATOM 8379 C CA . GLY A 1 62 ? -21.848 2.932 4.362 1.00 0.00 62 GLY A CA 8
ATOM 8380 C C . GLY A 1 62 ? -21.638 3.133 5.864 1.00 0.00 62 GLY A C 8
ATOM 8381 O O . GLY A 1 62 ? -20.522 3.205 6.339 1.00 0.00 62 GLY A O 8
ATOM 8385 N N . PHE A 1 63 ? -22.702 3.222 6.615 1.00 0.00 63 PHE A N 8
ATOM 8386 C CA . PHE A 1 63 ? -22.562 3.417 8.088 1.00 0.00 63 PHE A CA 8
ATOM 8387 C C . PHE A 1 63 ? -23.821 2.929 8.810 1.00 0.00 63 PHE A C 8
ATOM 8388 O O . PHE A 1 63 ? -24.233 3.488 9.806 1.00 0.00 63 PHE A O 8
ATOM 8405 N N . ALA A 1 64 ? -24.435 1.888 8.315 1.00 0.00 64 ALA A N 8
ATOM 8406 C CA . ALA A 1 64 ? -25.667 1.365 8.974 1.00 0.00 64 ALA A CA 8
ATOM 8407 C C . ALA A 1 64 ? -26.688 2.492 9.164 1.00 0.00 64 ALA A C 8
ATOM 8408 O O . ALA A 1 64 ? -26.845 3.023 10.245 1.00 0.00 64 ALA A O 8
ATOM 8415 N N . GLU A 1 65 ? -27.384 2.859 8.122 1.00 0.00 65 GLU A N 8
ATOM 8416 C CA . GLU A 1 65 ? -28.394 3.952 8.245 1.00 0.00 65 GLU A CA 8
ATOM 8417 C C . GLU A 1 65 ? -29.352 3.661 9.405 1.00 0.00 65 GLU A C 8
ATOM 8418 O O . GLU A 1 65 ? -29.658 2.523 9.700 1.00 0.00 65 GLU A O 8
ATOM 8430 N N . ASN A 1 66 ? -29.830 4.683 10.061 1.00 0.00 66 ASN A N 8
ATOM 8431 C CA . ASN A 1 66 ? -30.770 4.464 11.198 1.00 0.00 66 ASN A CA 8
ATOM 8432 C C . ASN A 1 66 ? -32.109 5.149 10.915 1.00 0.00 66 ASN A C 8
ATOM 8433 O O . ASN A 1 66 ? -32.716 5.733 11.792 1.00 0.00 66 ASN A O 8
ATOM 8444 N N . GLN A 1 67 ? -32.576 5.085 9.697 1.00 0.00 67 GLN A N 8
ATOM 8445 C CA . GLN A 1 67 ? -33.877 5.734 9.364 1.00 0.00 67 GLN A CA 8
ATOM 8446 C C . GLN A 1 67 ? -34.828 4.719 8.724 1.00 0.00 67 GLN A C 8
ATOM 8447 O O . GLN A 1 67 ? -34.584 3.529 8.743 1.00 0.00 67 GLN A O 8
ATOM 8461 N N . LYS A 1 68 ? -35.911 5.180 8.162 1.00 0.00 68 LYS A N 8
ATOM 8462 C CA . LYS A 1 68 ? -36.880 4.241 7.524 1.00 0.00 68 LYS A CA 8
ATOM 8463 C C . LYS A 1 68 ? -36.755 4.304 5.998 1.00 0.00 68 LYS A C 8
ATOM 8464 O O . LYS A 1 68 ? -37.241 5.218 5.363 1.00 0.00 68 LYS A O 8
ATOM 8483 N N . TYR A 1 69 ? -36.111 3.336 5.406 1.00 0.00 69 TYR A N 8
ATOM 8484 C CA . TYR A 1 69 ? -35.957 3.337 3.921 1.00 0.00 69 TYR A CA 8
ATOM 8485 C C . TYR A 1 69 ? -35.460 1.970 3.441 1.00 0.00 69 TYR A C 8
ATOM 8486 O O . TYR A 1 69 ? -34.285 1.774 3.205 1.00 0.00 69 TYR A O 8
ATOM 8504 N N . GLY A 1 70 ? -36.346 1.021 3.298 1.00 0.00 70 GLY A N 8
ATOM 8505 C CA . GLY A 1 70 ? -35.923 -0.331 2.837 1.00 0.00 70 GLY A CA 8
ATOM 8506 C C . GLY A 1 70 ? -36.438 -0.572 1.415 1.00 0.00 70 GLY A C 8
ATOM 8507 O O . GLY A 1 70 ? -37.403 0.072 1.039 1.00 0.00 70 GLY A O 8
ATOM 8513 N N . MET A 1 1 ? -16.938 -4.191 3.177 1.00 0.00 1 MET A N 9
ATOM 8514 C CA . MET A 1 1 ? -18.386 -3.915 2.951 1.00 0.00 1 MET A CA 9
ATOM 8515 C C . MET A 1 1 ? -19.244 -4.966 3.660 1.00 0.00 1 MET A C 9
ATOM 8516 O O . MET A 1 1 ? -19.629 -5.961 3.078 1.00 0.00 1 MET A O 9
ATOM 8532 N N . GLU A 1 2 ? -19.548 -4.755 4.911 1.00 0.00 2 GLU A N 9
ATOM 8533 C CA . GLU A 1 2 ? -20.381 -5.746 5.653 1.00 0.00 2 GLU A CA 9
ATOM 8534 C C . GLU A 1 2 ? -19.777 -7.146 5.526 1.00 0.00 2 GLU A C 9
ATOM 8535 O O . GLU A 1 2 ? -20.325 -8.011 4.872 1.00 0.00 2 GLU A O 9
ATOM 8547 N N . ILE A 1 3 ? -18.652 -7.377 6.146 1.00 0.00 3 ILE A N 9
ATOM 8548 C CA . ILE A 1 3 ? -18.018 -8.723 6.057 1.00 0.00 3 ILE A CA 9
ATOM 8549 C C . ILE A 1 3 ? -17.564 -9.189 7.442 1.00 0.00 3 ILE A C 9
ATOM 8550 O O . ILE A 1 3 ? -16.992 -8.435 8.202 1.00 0.00 3 ILE A O 9
ATOM 8566 N N . ASP A 1 4 ? -17.807 -10.431 7.765 1.00 0.00 4 ASP A N 9
ATOM 8567 C CA . ASP A 1 4 ? -17.391 -10.968 9.085 1.00 0.00 4 ASP A CA 9
ATOM 8568 C C . ASP A 1 4 ? -17.802 -12.432 9.189 1.00 0.00 4 ASP A C 9
ATOM 8569 O O . ASP A 1 4 ? -18.969 -12.768 9.237 1.00 0.00 4 ASP A O 9
ATOM 8578 N N . GLU A 1 5 ? -16.844 -13.296 9.218 1.00 0.00 5 GLU A N 9
ATOM 8579 C CA . GLU A 1 5 ? -17.140 -14.755 9.313 1.00 0.00 5 GLU A CA 9
ATOM 8580 C C . GLU A 1 5 ? -15.857 -15.529 9.628 1.00 0.00 5 GLU A C 9
ATOM 8581 O O . GLU A 1 5 ? -15.559 -16.535 9.014 1.00 0.00 5 GLU A O 9
ATOM 8593 N N . GLY A 1 6 ? -15.093 -15.063 10.578 1.00 0.00 6 GLY A N 9
ATOM 8594 C CA . GLY A 1 6 ? -13.826 -15.764 10.931 1.00 0.00 6 GLY A CA 9
ATOM 8595 C C . GLY A 1 6 ? -12.851 -15.690 9.751 1.00 0.00 6 GLY A C 9
ATOM 8596 O O . GLY A 1 6 ? -11.882 -16.421 9.690 1.00 0.00 6 GLY A O 9
ATOM 8600 N N . LYS A 1 7 ? -13.094 -14.811 8.815 1.00 0.00 7 LYS A N 9
ATOM 8601 C CA . LYS A 1 7 ? -12.176 -14.691 7.646 1.00 0.00 7 LYS A CA 9
ATOM 8602 C C . LYS A 1 7 ? -11.002 -13.777 8.000 1.00 0.00 7 LYS A C 9
ATOM 8603 O O . LYS A 1 7 ? -11.152 -12.816 8.728 1.00 0.00 7 LYS A O 9
ATOM 8622 N N . TYR A 1 8 ? -9.833 -14.063 7.496 1.00 0.00 8 TYR A N 9
ATOM 8623 C CA . TYR A 1 8 ? -8.661 -13.198 7.819 1.00 0.00 8 TYR A CA 9
ATOM 8624 C C . TYR A 1 8 ? -7.920 -12.801 6.540 1.00 0.00 8 TYR A C 9
ATOM 8625 O O . TYR A 1 8 ? -7.800 -13.576 5.612 1.00 0.00 8 TYR A O 9
ATOM 8643 N N . GLU A 1 9 ? -7.413 -11.600 6.492 1.00 0.00 9 GLU A N 9
ATOM 8644 C CA . GLU A 1 9 ? -6.669 -11.151 5.281 1.00 0.00 9 GLU A CA 9
ATOM 8645 C C . GLU A 1 9 ? -5.185 -10.979 5.618 1.00 0.00 9 GLU A C 9
ATOM 8646 O O . GLU A 1 9 ? -4.833 -10.409 6.631 1.00 0.00 9 GLU A O 9
ATOM 8658 N N . CYS A 1 10 ? -4.313 -11.470 4.780 1.00 0.00 10 CYS A N 9
ATOM 8659 C CA . CYS A 1 10 ? -2.855 -11.334 5.062 1.00 0.00 10 CYS A CA 9
ATOM 8660 C C . CYS A 1 10 ? -2.378 -9.923 4.733 1.00 0.00 10 CYS A C 9
ATOM 8661 O O . CYS A 1 10 ? -2.348 -9.524 3.586 1.00 0.00 10 CYS A O 9
ATOM 8668 N N . GLU A 1 11 ? -1.980 -9.173 5.717 1.00 0.00 11 GLU A N 9
ATOM 8669 C CA . GLU A 1 11 ? -1.478 -7.801 5.434 1.00 0.00 11 GLU A CA 9
ATOM 8670 C C . GLU A 1 11 ? -0.120 -7.887 4.727 1.00 0.00 11 GLU A C 9
ATOM 8671 O O . GLU A 1 11 ? 0.398 -6.907 4.231 1.00 0.00 11 GLU A O 9
ATOM 8683 N N . ALA A 1 12 ? 0.468 -9.057 4.694 1.00 0.00 12 ALA A N 9
ATOM 8684 C CA . ALA A 1 12 ? 1.798 -9.211 4.040 1.00 0.00 12 ALA A CA 9
ATOM 8685 C C . ALA A 1 12 ? 1.661 -9.435 2.529 1.00 0.00 12 ALA A C 9
ATOM 8686 O O . ALA A 1 12 ? 2.436 -8.912 1.753 1.00 0.00 12 ALA A O 9
ATOM 8693 N N . CYS A 1 13 ? 0.703 -10.217 2.094 1.00 0.00 13 CYS A N 9
ATOM 8694 C CA . CYS A 1 13 ? 0.575 -10.458 0.628 1.00 0.00 13 CYS A CA 9
ATOM 8695 C C . CYS A 1 13 ? -0.827 -10.092 0.116 1.00 0.00 13 CYS A C 9
ATOM 8696 O O . CYS A 1 13 ? -0.988 -9.658 -1.008 1.00 0.00 13 CYS A O 9
ATOM 8703 N N . GLY A 1 14 ? -1.838 -10.255 0.924 1.00 0.00 14 GLY A N 9
ATOM 8704 C CA . GLY A 1 14 ? -3.216 -9.903 0.468 1.00 0.00 14 GLY A CA 9
ATOM 8705 C C . GLY A 1 14 ? -4.053 -11.176 0.309 1.00 0.00 14 GLY A C 9
ATOM 8706 O O . GLY A 1 14 ? -5.039 -11.197 -0.401 1.00 0.00 14 GLY A O 9
ATOM 8710 N N . TYR A 1 15 ? -3.671 -12.232 0.966 1.00 0.00 15 TYR A N 9
ATOM 8711 C CA . TYR A 1 15 ? -4.439 -13.505 0.864 1.00 0.00 15 TYR A CA 9
ATOM 8712 C C . TYR A 1 15 ? -5.626 -13.476 1.832 1.00 0.00 15 TYR A C 9
ATOM 8713 O O . TYR A 1 15 ? -5.728 -12.606 2.674 1.00 0.00 15 TYR A O 9
ATOM 8731 N N . ILE A 1 16 ? -6.528 -14.413 1.719 1.00 0.00 16 ILE A N 9
ATOM 8732 C CA . ILE A 1 16 ? -7.704 -14.422 2.635 1.00 0.00 16 ILE A CA 9
ATOM 8733 C C . ILE A 1 16 ? -7.950 -15.826 3.183 1.00 0.00 16 ILE A C 9
ATOM 8734 O O . ILE A 1 16 ? -8.276 -16.742 2.454 1.00 0.00 16 ILE A O 9
ATOM 8750 N N . TYR A 1 17 ? -7.804 -16.000 4.465 1.00 0.00 17 TYR A N 9
ATOM 8751 C CA . TYR A 1 17 ? -8.038 -17.345 5.064 1.00 0.00 17 TYR A CA 9
ATOM 8752 C C . TYR A 1 17 ? -9.540 -17.591 5.221 1.00 0.00 17 TYR A C 9
ATOM 8753 O O . TYR A 1 17 ? -10.281 -16.726 5.647 1.00 0.00 17 TYR A O 9
ATOM 8771 N N . GLU A 1 18 ? -9.989 -18.767 4.886 1.00 0.00 18 GLU A N 9
ATOM 8772 C CA . GLU A 1 18 ? -11.439 -19.079 5.020 1.00 0.00 18 GLU A CA 9
ATOM 8773 C C . GLU A 1 18 ? -11.634 -20.224 6.024 1.00 0.00 18 GLU A C 9
ATOM 8774 O O . GLU A 1 18 ? -11.240 -21.343 5.762 1.00 0.00 18 GLU A O 9
ATOM 8786 N N . PRO A 1 19 ? -12.236 -19.914 7.148 1.00 0.00 19 PRO A N 9
ATOM 8787 C CA . PRO A 1 19 ? -12.472 -20.948 8.186 1.00 0.00 19 PRO A CA 9
ATOM 8788 C C . PRO A 1 19 ? -13.527 -21.946 7.718 1.00 0.00 19 PRO A C 9
ATOM 8789 O O . PRO A 1 19 ? -13.260 -23.117 7.540 1.00 0.00 19 PRO A O 9
ATOM 8800 N N . GLU A 1 20 ? -14.720 -21.481 7.515 1.00 0.00 20 GLU A N 9
ATOM 8801 C CA . GLU A 1 20 ? -15.817 -22.381 7.049 1.00 0.00 20 GLU A CA 9
ATOM 8802 C C . GLU A 1 20 ? -15.344 -23.246 5.872 1.00 0.00 20 GLU A C 9
ATOM 8803 O O . GLU A 1 20 ? -15.860 -24.318 5.631 1.00 0.00 20 GLU A O 9
ATOM 8815 N N . LYS A 1 21 ? -14.367 -22.783 5.136 1.00 0.00 21 LYS A N 9
ATOM 8816 C CA . LYS A 1 21 ? -13.865 -23.575 3.976 1.00 0.00 21 LYS A CA 9
ATOM 8817 C C . LYS A 1 21 ? -12.616 -24.369 4.364 1.00 0.00 21 LYS A C 9
ATOM 8818 O O . LYS A 1 21 ? -12.465 -25.520 4.005 1.00 0.00 21 LYS A O 9
ATOM 8837 N N . GLY A 1 22 ? -11.722 -23.767 5.094 1.00 0.00 22 GLY A N 9
ATOM 8838 C CA . GLY A 1 22 ? -10.486 -24.491 5.505 1.00 0.00 22 GLY A CA 9
ATOM 8839 C C . GLY A 1 22 ? -9.345 -24.153 4.543 1.00 0.00 22 GLY A C 9
ATOM 8840 O O . GLY A 1 22 ? -9.565 -23.825 3.393 1.00 0.00 22 GLY A O 9
ATOM 8844 N N . ASP A 1 23 ? -8.127 -24.235 5.005 1.00 0.00 23 ASP A N 9
ATOM 8845 C CA . ASP A 1 23 ? -6.965 -23.926 4.125 1.00 0.00 23 ASP A CA 9
ATOM 8846 C C . ASP A 1 23 ? -6.574 -25.166 3.322 1.00 0.00 23 ASP A C 9
ATOM 8847 O O . ASP A 1 23 ? -5.471 -25.666 3.431 1.00 0.00 23 ASP A O 9
ATOM 8856 N N . LYS A 1 24 ? -7.473 -25.669 2.522 1.00 0.00 24 LYS A N 9
ATOM 8857 C CA . LYS A 1 24 ? -7.167 -26.885 1.709 1.00 0.00 24 LYS A CA 9
ATOM 8858 C C . LYS A 1 24 ? -5.804 -26.753 1.016 1.00 0.00 24 LYS A C 9
ATOM 8859 O O . LYS A 1 24 ? -5.157 -27.735 0.708 1.00 0.00 24 LYS A O 9
ATOM 8878 N N . PHE A 1 25 ? -5.364 -25.550 0.770 1.00 0.00 25 PHE A N 9
ATOM 8879 C CA . PHE A 1 25 ? -4.044 -25.363 0.098 1.00 0.00 25 PHE A CA 9
ATOM 8880 C C . PHE A 1 25 ? -2.906 -25.499 1.114 1.00 0.00 25 PHE A C 9
ATOM 8881 O O . PHE A 1 25 ? -1.773 -25.756 0.758 1.00 0.00 25 PHE A O 9
ATOM 8898 N N . ALA A 1 26 ? -3.194 -25.327 2.375 1.00 0.00 26 ALA A N 9
ATOM 8899 C CA . ALA A 1 26 ? -2.123 -25.445 3.406 1.00 0.00 26 ALA A CA 9
ATOM 8900 C C . ALA A 1 26 ? -2.249 -26.774 4.152 1.00 0.00 26 ALA A C 9
ATOM 8901 O O . ALA A 1 26 ? -1.274 -27.333 4.614 1.00 0.00 26 ALA A O 9
ATOM 8908 N N . GLY A 1 27 ? -3.442 -27.284 4.273 1.00 0.00 27 GLY A N 9
ATOM 8909 C CA . GLY A 1 27 ? -3.624 -28.580 4.988 1.00 0.00 27 GLY A CA 9
ATOM 8910 C C . GLY A 1 27 ? -4.637 -28.411 6.123 1.00 0.00 27 GLY A C 9
ATOM 8911 O O . GLY A 1 27 ? -4.527 -29.035 7.159 1.00 0.00 27 GLY A O 9
ATOM 8915 N N . ILE A 1 28 ? -5.625 -27.577 5.938 1.00 0.00 28 ILE A N 9
ATOM 8916 C CA . ILE A 1 28 ? -6.640 -27.383 7.010 1.00 0.00 28 ILE A CA 9
ATOM 8917 C C . ILE A 1 28 ? -8.052 -27.551 6.424 1.00 0.00 28 ILE A C 9
ATOM 8918 O O . ILE A 1 28 ? -8.396 -26.898 5.457 1.00 0.00 28 ILE A O 9
ATOM 8934 N N . PRO A 1 29 ? -8.827 -28.428 7.018 1.00 0.00 29 PRO A N 9
ATOM 8935 C CA . PRO A 1 29 ? -10.207 -28.674 6.525 1.00 0.00 29 PRO A CA 9
ATOM 8936 C C . PRO A 1 29 ? -11.129 -27.504 6.896 1.00 0.00 29 PRO A C 9
ATOM 8937 O O . PRO A 1 29 ? -10.732 -26.612 7.618 1.00 0.00 29 PRO A O 9
ATOM 8948 N N . PRO A 1 30 ? -12.339 -27.550 6.392 1.00 0.00 30 PRO A N 9
ATOM 8949 C CA . PRO A 1 30 ? -13.323 -26.479 6.686 1.00 0.00 30 PRO A CA 9
ATOM 8950 C C . PRO A 1 30 ? -13.771 -26.570 8.143 1.00 0.00 30 PRO A C 9
ATOM 8951 O O . PRO A 1 30 ? -13.145 -27.219 8.958 1.00 0.00 30 PRO A O 9
ATOM 8962 N N . GLY A 1 31 ? -14.853 -25.925 8.474 1.00 0.00 31 GLY A N 9
ATOM 8963 C CA . GLY A 1 31 ? -15.356 -25.966 9.881 1.00 0.00 31 GLY A CA 9
ATOM 8964 C C . GLY A 1 31 ? -14.210 -25.667 10.856 1.00 0.00 31 GLY A C 9
ATOM 8965 O O . GLY A 1 31 ? -14.232 -26.081 11.998 1.00 0.00 31 GLY A O 9
ATOM 8969 N N . THR A 1 32 ? -13.210 -24.955 10.412 1.00 0.00 32 THR A N 9
ATOM 8970 C CA . THR A 1 32 ? -12.065 -24.636 11.312 1.00 0.00 32 THR A CA 9
ATOM 8971 C C . THR A 1 32 ? -11.832 -23.118 11.347 1.00 0.00 32 THR A C 9
ATOM 8972 O O . THR A 1 32 ? -11.493 -22.527 10.341 1.00 0.00 32 THR A O 9
ATOM 8983 N N . PRO A 1 33 ? -12.023 -22.527 12.504 1.00 0.00 33 PRO A N 9
ATOM 8984 C CA . PRO A 1 33 ? -11.828 -21.063 12.642 1.00 0.00 33 PRO A CA 9
ATOM 8985 C C . PRO A 1 33 ? -10.340 -20.704 12.601 1.00 0.00 33 PRO A C 9
ATOM 8986 O O . PRO A 1 33 ? -9.490 -21.473 13.005 1.00 0.00 33 PRO A O 9
ATOM 8997 N N . PHE A 1 34 ? -10.024 -19.536 12.113 1.00 0.00 34 PHE A N 9
ATOM 8998 C CA . PHE A 1 34 ? -8.598 -19.108 12.037 1.00 0.00 34 PHE A CA 9
ATOM 8999 C C . PHE A 1 34 ? -7.939 -19.201 13.419 1.00 0.00 34 PHE A C 9
ATOM 9000 O O . PHE A 1 34 ? -6.740 -19.356 13.535 1.00 0.00 34 PHE A O 9
ATOM 9017 N N . VAL A 1 35 ? -8.711 -19.104 14.467 1.00 0.00 35 VAL A N 9
ATOM 9018 C CA . VAL A 1 35 ? -8.123 -19.183 15.835 1.00 0.00 35 VAL A CA 9
ATOM 9019 C C . VAL A 1 35 ? -7.642 -20.607 16.125 1.00 0.00 35 VAL A C 9
ATOM 9020 O O . VAL A 1 35 ? -6.775 -20.825 16.949 1.00 0.00 35 VAL A O 9
ATOM 9033 N N . ASP A 1 36 ? -8.200 -21.579 15.459 1.00 0.00 36 ASP A N 9
ATOM 9034 C CA . ASP A 1 36 ? -7.777 -22.988 15.698 1.00 0.00 36 ASP A CA 9
ATOM 9035 C C . ASP A 1 36 ? -6.583 -23.356 14.807 1.00 0.00 36 ASP A C 9
ATOM 9036 O O . ASP A 1 36 ? -6.017 -24.424 14.929 1.00 0.00 36 ASP A O 9
ATOM 9045 N N . LEU A 1 37 ? -6.193 -22.484 13.913 1.00 0.00 37 LEU A N 9
ATOM 9046 C CA . LEU A 1 37 ? -5.035 -22.798 13.025 1.00 0.00 37 LEU A CA 9
ATOM 9047 C C . LEU A 1 37 ? -3.827 -23.231 13.861 1.00 0.00 37 LEU A C 9
ATOM 9048 O O . LEU A 1 37 ? -3.751 -22.961 15.042 1.00 0.00 37 LEU A O 9
ATOM 9064 N N . SER A 1 38 ? -2.883 -23.899 13.257 1.00 0.00 38 SER A N 9
ATOM 9065 C CA . SER A 1 38 ? -1.682 -24.342 14.022 1.00 0.00 38 SER A CA 9
ATOM 9066 C C . SER A 1 38 ? -0.984 -23.132 14.646 1.00 0.00 38 SER A C 9
ATOM 9067 O O . SER A 1 38 ? -1.042 -22.035 14.127 1.00 0.00 38 SER A O 9
ATOM 9075 N N . ASP A 1 39 ? -0.328 -23.321 15.757 1.00 0.00 39 ASP A N 9
ATOM 9076 C CA . ASP A 1 39 ? 0.368 -22.178 16.414 1.00 0.00 39 ASP A CA 9
ATOM 9077 C C . ASP A 1 39 ? 1.352 -21.524 15.440 1.00 0.00 39 ASP A C 9
ATOM 9078 O O . ASP A 1 39 ? 1.680 -20.361 15.564 1.00 0.00 39 ASP A O 9
ATOM 9087 N N . SER A 1 40 ? 1.828 -22.260 14.472 1.00 0.00 40 SER A N 9
ATOM 9088 C CA . SER A 1 40 ? 2.793 -21.674 13.498 1.00 0.00 40 SER A CA 9
ATOM 9089 C C . SER A 1 40 ? 2.249 -21.773 12.071 1.00 0.00 40 SER A C 9
ATOM 9090 O O . SER A 1 40 ? 2.982 -22.021 11.134 1.00 0.00 40 SER A O 9
ATOM 9098 N N . PHE A 1 41 ? 0.971 -21.575 11.892 1.00 0.00 41 PHE A N 9
ATOM 9099 C CA . PHE A 1 41 ? 0.393 -21.653 10.519 1.00 0.00 41 PHE A CA 9
ATOM 9100 C C . PHE A 1 41 ? 1.069 -20.617 9.611 1.00 0.00 41 PHE A C 9
ATOM 9101 O O . PHE A 1 41 ? 1.220 -19.466 9.972 1.00 0.00 41 PHE A O 9
ATOM 9118 N N . MET A 1 42 ? 1.462 -21.016 8.434 1.00 0.00 42 MET A N 9
ATOM 9119 C CA . MET A 1 42 ? 2.114 -20.051 7.501 1.00 0.00 42 MET A CA 9
ATOM 9120 C C . MET A 1 42 ? 1.173 -19.756 6.332 1.00 0.00 42 MET A C 9
ATOM 9121 O O . MET A 1 42 ? 0.307 -20.543 6.005 1.00 0.00 42 MET A O 9
ATOM 9135 N N . CYS A 1 43 ? 1.332 -18.628 5.700 1.00 0.00 43 CYS A N 9
ATOM 9136 C CA . CYS A 1 43 ? 0.443 -18.286 4.554 1.00 0.00 43 CYS A CA 9
ATOM 9137 C C . CYS A 1 43 ? 0.784 -19.160 3.339 1.00 0.00 43 CYS A C 9
ATOM 9138 O O . CYS A 1 43 ? 1.937 -19.281 2.977 1.00 0.00 43 CYS A O 9
ATOM 9145 N N . PRO A 1 44 ? -0.229 -19.734 2.737 1.00 0.00 44 PRO A N 9
ATOM 9146 C CA . PRO A 1 44 ? -0.005 -20.588 1.548 1.00 0.00 44 PRO A CA 9
ATOM 9147 C C . PRO A 1 44 ? 0.293 -19.724 0.313 1.00 0.00 44 PRO A C 9
ATOM 9148 O O . PRO A 1 44 ? 0.546 -20.232 -0.761 1.00 0.00 44 PRO A O 9
ATOM 9159 N N . ALA A 1 45 ? 0.266 -18.423 0.455 1.00 0.00 45 ALA A N 9
ATOM 9160 C CA . ALA A 1 45 ? 0.545 -17.540 -0.711 1.00 0.00 45 ALA A CA 9
ATOM 9161 C C . ALA A 1 45 ? 1.858 -16.780 -0.503 1.00 0.00 45 ALA A C 9
ATOM 9162 O O . ALA A 1 45 ? 2.571 -16.491 -1.444 1.00 0.00 45 ALA A O 9
ATOM 9169 N N . CYS A 1 46 ? 2.187 -16.452 0.718 1.00 0.00 46 CYS A N 9
ATOM 9170 C CA . CYS A 1 46 ? 3.459 -15.711 0.959 1.00 0.00 46 CYS A CA 9
ATOM 9171 C C . CYS A 1 46 ? 4.253 -16.331 2.132 1.00 0.00 46 CYS A C 9
ATOM 9172 O O . CYS A 1 46 ? 5.266 -15.809 2.551 1.00 0.00 46 CYS A O 9
ATOM 9179 N N . ARG A 1 47 ? 3.815 -17.464 2.632 1.00 0.00 47 ARG A N 9
ATOM 9180 C CA . ARG A 1 47 ? 4.553 -18.157 3.742 1.00 0.00 47 ARG A CA 9
ATOM 9181 C C . ARG A 1 47 ? 4.698 -17.286 5.000 1.00 0.00 47 ARG A C 9
ATOM 9182 O O . ARG A 1 47 ? 5.463 -17.606 5.888 1.00 0.00 47 ARG A O 9
ATOM 9203 N N . SER A 1 48 ? 3.976 -16.204 5.103 1.00 0.00 48 SER A N 9
ATOM 9204 C CA . SER A 1 48 ? 4.099 -15.356 6.328 1.00 0.00 48 SER A CA 9
ATOM 9205 C C . SER A 1 48 ? 3.529 -16.100 7.542 1.00 0.00 48 SER A C 9
ATOM 9206 O O . SER A 1 48 ? 2.801 -17.061 7.389 1.00 0.00 48 SER A O 9
ATOM 9214 N N . PRO A 1 49 ? 3.877 -15.631 8.715 1.00 0.00 49 PRO A N 9
ATOM 9215 C CA . PRO A 1 49 ? 3.386 -16.268 9.963 1.00 0.00 49 PRO A CA 9
ATOM 9216 C C . PRO A 1 49 ? 1.900 -15.958 10.173 1.00 0.00 49 PRO A C 9
ATOM 9217 O O . PRO A 1 49 ? 1.431 -14.880 9.872 1.00 0.00 49 PRO A O 9
ATOM 9228 N N . LYS A 1 50 ? 1.153 -16.897 10.690 1.00 0.00 50 LYS A N 9
ATOM 9229 C CA . LYS A 1 50 ? -0.303 -16.660 10.922 1.00 0.00 50 LYS A CA 9
ATOM 9230 C C . LYS A 1 50 ? -0.523 -15.346 11.672 1.00 0.00 50 LYS A C 9
ATOM 9231 O O . LYS A 1 50 ? -1.558 -14.720 11.549 1.00 0.00 50 LYS A O 9
ATOM 9250 N N . ASN A 1 51 ? 0.439 -14.913 12.436 1.00 0.00 51 ASN A N 9
ATOM 9251 C CA . ASN A 1 51 ? 0.267 -13.632 13.172 1.00 0.00 51 ASN A CA 9
ATOM 9252 C C . ASN A 1 51 ? 0.202 -12.464 12.183 1.00 0.00 51 ASN A C 9
ATOM 9253 O O . ASN A 1 51 ? -0.163 -11.362 12.538 1.00 0.00 51 ASN A O 9
ATOM 9264 N N . GLN A 1 52 ? 0.538 -12.698 10.942 1.00 0.00 52 GLN A N 9
ATOM 9265 C CA . GLN A 1 52 ? 0.475 -11.600 9.940 1.00 0.00 52 GLN A CA 9
ATOM 9266 C C . GLN A 1 52 ? -0.936 -11.504 9.349 1.00 0.00 52 GLN A C 9
ATOM 9267 O O . GLN A 1 52 ? -1.231 -10.617 8.569 1.00 0.00 52 GLN A O 9
ATOM 9281 N N . PHE A 1 53 ? -1.818 -12.406 9.710 1.00 0.00 53 PHE A N 9
ATOM 9282 C CA . PHE A 1 53 ? -3.200 -12.342 9.155 1.00 0.00 53 PHE A CA 9
ATOM 9283 C C . PHE A 1 53 ? -4.060 -11.374 9.972 1.00 0.00 53 PHE A C 9
ATOM 9284 O O . PHE A 1 53 ? -3.929 -11.274 11.176 1.00 0.00 53 PHE A O 9
ATOM 9301 N N . LYS A 1 54 ? -4.945 -10.669 9.325 1.00 0.00 54 LYS A N 9
ATOM 9302 C CA . LYS A 1 54 ? -5.825 -9.717 10.057 1.00 0.00 54 LYS A CA 9
ATOM 9303 C C . LYS A 1 54 ? -7.289 -10.044 9.762 1.00 0.00 54 LYS A C 9
ATOM 9304 O O . LYS A 1 54 ? -7.726 -10.006 8.629 1.00 0.00 54 LYS A O 9
ATOM 9323 N N . SER A 1 55 ? -8.053 -10.375 10.768 1.00 0.00 55 SER A N 9
ATOM 9324 C CA . SER A 1 55 ? -9.486 -10.713 10.532 1.00 0.00 55 SER A CA 9
ATOM 9325 C C . SER A 1 55 ? -10.166 -9.622 9.707 1.00 0.00 55 SER A C 9
ATOM 9326 O O . SER A 1 55 ? -9.573 -8.617 9.366 1.00 0.00 55 SER A O 9
ATOM 9334 N N . ILE A 1 56 ? -11.409 -9.819 9.392 1.00 0.00 56 ILE A N 9
ATOM 9335 C CA . ILE A 1 56 ? -12.153 -8.802 8.593 1.00 0.00 56 ILE A CA 9
ATOM 9336 C C . ILE A 1 56 ? -13.595 -8.693 9.096 1.00 0.00 56 ILE A C 9
ATOM 9337 O O . ILE A 1 56 ? -14.539 -8.887 8.355 1.00 0.00 56 ILE A O 9
ATOM 9353 N N . LYS A 1 57 ? -13.770 -8.380 10.351 1.00 0.00 57 LYS A N 9
ATOM 9354 C CA . LYS A 1 57 ? -15.148 -8.255 10.907 1.00 0.00 57 LYS A CA 9
ATOM 9355 C C . LYS A 1 57 ? -15.608 -6.798 10.836 1.00 0.00 57 LYS A C 9
ATOM 9356 O O . LYS A 1 57 ? -15.872 -6.169 11.841 1.00 0.00 57 LYS A O 9
ATOM 9375 N N . LYS A 1 58 ? -15.697 -6.256 9.655 1.00 0.00 58 LYS A N 9
ATOM 9376 C CA . LYS A 1 58 ? -16.131 -4.837 9.520 1.00 0.00 58 LYS A CA 9
ATOM 9377 C C . LYS A 1 58 ? -17.546 -4.759 8.941 1.00 0.00 58 LYS A C 9
ATOM 9378 O O . LYS A 1 58 ? -17.788 -5.138 7.811 1.00 0.00 58 LYS A O 9
ATOM 9397 N N . VAL A 1 59 ? -18.481 -4.265 9.706 1.00 0.00 59 VAL A N 9
ATOM 9398 C CA . VAL A 1 59 ? -19.881 -4.155 9.202 1.00 0.00 59 VAL A CA 9
ATOM 9399 C C . VAL A 1 59 ? -20.466 -2.790 9.574 1.00 0.00 59 VAL A C 9
ATOM 9400 O O . VAL A 1 59 ? -20.065 -2.176 10.542 1.00 0.00 59 VAL A O 9
ATOM 9413 N N . ILE A 1 60 ? -21.411 -2.310 8.813 1.00 0.00 60 ILE A N 9
ATOM 9414 C CA . ILE A 1 60 ? -22.019 -0.985 9.126 1.00 0.00 60 ILE A CA 9
ATOM 9415 C C . ILE A 1 60 ? -23.535 -1.129 9.297 1.00 0.00 60 ILE A C 9
ATOM 9416 O O . ILE A 1 60 ? -24.144 -2.038 8.769 1.00 0.00 60 ILE A O 9
ATOM 9432 N N . ALA A 1 61 ? -24.149 -0.240 10.030 1.00 0.00 61 ALA A N 9
ATOM 9433 C CA . ALA A 1 61 ? -25.625 -0.330 10.231 1.00 0.00 61 ALA A CA 9
ATOM 9434 C C . ALA A 1 61 ? -26.225 1.071 10.370 1.00 0.00 61 ALA A C 9
ATOM 9435 O O . ALA A 1 61 ? -26.465 1.548 11.460 1.00 0.00 61 ALA A O 9
ATOM 9442 N N . GLY A 1 62 ? -26.470 1.732 9.273 1.00 0.00 62 GLY A N 9
ATOM 9443 C CA . GLY A 1 62 ? -27.054 3.101 9.343 1.00 0.00 62 GLY A CA 9
ATOM 9444 C C . GLY A 1 62 ? -28.232 3.203 8.372 1.00 0.00 62 GLY A C 9
ATOM 9445 O O . GLY A 1 62 ? -28.308 4.109 7.567 1.00 0.00 62 GLY A O 9
ATOM 9449 N N . PHE A 1 63 ? -29.152 2.278 8.440 1.00 0.00 63 PHE A N 9
ATOM 9450 C CA . PHE A 1 63 ? -30.322 2.325 7.518 1.00 0.00 63 PHE A CA 9
ATOM 9451 C C . PHE A 1 63 ? -31.424 3.213 8.103 1.00 0.00 63 PHE A C 9
ATOM 9452 O O . PHE A 1 63 ? -32.113 2.835 9.029 1.00 0.00 63 PHE A O 9
ATOM 9469 N N . ALA A 1 64 ? -31.596 4.389 7.564 1.00 0.00 64 ALA A N 9
ATOM 9470 C CA . ALA A 1 64 ? -32.654 5.302 8.084 1.00 0.00 64 ALA A CA 9
ATOM 9471 C C . ALA A 1 64 ? -33.264 6.107 6.933 1.00 0.00 64 ALA A C 9
ATOM 9472 O O . ALA A 1 64 ? -33.046 5.814 5.774 1.00 0.00 64 ALA A O 9
ATOM 9479 N N . GLU A 1 65 ? -34.027 7.119 7.242 1.00 0.00 65 GLU A N 9
ATOM 9480 C CA . GLU A 1 65 ? -34.651 7.940 6.164 1.00 0.00 65 GLU A CA 9
ATOM 9481 C C . GLU A 1 65 ? -34.448 9.432 6.448 1.00 0.00 65 GLU A C 9
ATOM 9482 O O . GLU A 1 65 ? -33.618 9.814 7.249 1.00 0.00 65 GLU A O 9
ATOM 9494 N N . ASN A 1 66 ? -35.198 10.275 5.796 1.00 0.00 66 ASN A N 9
ATOM 9495 C CA . ASN A 1 66 ? -35.049 11.741 6.026 1.00 0.00 66 ASN A CA 9
ATOM 9496 C C . ASN A 1 66 ? -36.401 12.359 6.390 1.00 0.00 66 ASN A C 9
ATOM 9497 O O . ASN A 1 66 ? -37.411 12.065 5.782 1.00 0.00 66 ASN A O 9
ATOM 9508 N N . GLN A 1 67 ? -36.430 13.216 7.374 1.00 0.00 67 GLN A N 9
ATOM 9509 C CA . GLN A 1 67 ? -37.721 13.849 7.767 1.00 0.00 67 GLN A CA 9
ATOM 9510 C C . GLN A 1 67 ? -37.937 15.137 6.969 1.00 0.00 67 GLN A C 9
ATOM 9511 O O . GLN A 1 67 ? -37.008 15.710 6.435 1.00 0.00 67 GLN A O 9
ATOM 9525 N N . LYS A 1 68 ? -39.155 15.596 6.878 1.00 0.00 68 LYS A N 9
ATOM 9526 C CA . LYS A 1 68 ? -39.424 16.845 6.109 1.00 0.00 68 LYS A CA 9
ATOM 9527 C C . LYS A 1 68 ? -38.836 16.730 4.698 1.00 0.00 68 LYS A C 9
ATOM 9528 O O . LYS A 1 68 ? -38.403 15.673 4.281 1.00 0.00 68 LYS A O 9
ATOM 9547 N N . TYR A 1 69 ? -38.815 17.807 3.962 1.00 0.00 69 TYR A N 9
ATOM 9548 C CA . TYR A 1 69 ? -38.253 17.754 2.582 1.00 0.00 69 TYR A CA 9
ATOM 9549 C C . TYR A 1 69 ? -37.404 18.999 2.309 1.00 0.00 69 TYR A C 9
ATOM 9550 O O . TYR A 1 69 ? -37.687 20.075 2.797 1.00 0.00 69 TYR A O 9
ATOM 9568 N N . GLY A 1 70 ? -36.366 18.860 1.530 1.00 0.00 70 GLY A N 9
ATOM 9569 C CA . GLY A 1 70 ? -35.502 20.035 1.226 1.00 0.00 70 GLY A CA 9
ATOM 9570 C C . GLY A 1 70 ? -34.295 20.041 2.168 1.00 0.00 70 GLY A C 9
ATOM 9571 O O . GLY A 1 70 ? -34.283 19.240 3.088 1.00 0.00 70 GLY A O 9
ATOM 9577 N N . MET A 1 1 ? -15.050 -7.885 0.659 1.00 0.00 1 MET A N 10
ATOM 9578 C CA . MET A 1 1 ? -15.652 -6.854 1.552 1.00 0.00 1 MET A CA 10
ATOM 9579 C C . MET A 1 1 ? -16.834 -7.448 2.322 1.00 0.00 1 MET A C 10
ATOM 9580 O O . MET A 1 1 ? -17.178 -8.602 2.156 1.00 0.00 1 MET A O 10
ATOM 9596 N N . GLU A 1 2 ? -17.458 -6.670 3.165 1.00 0.00 2 GLU A N 10
ATOM 9597 C CA . GLU A 1 2 ? -18.617 -7.193 3.948 1.00 0.00 2 GLU A CA 10
ATOM 9598 C C . GLU A 1 2 ? -18.231 -8.497 4.653 1.00 0.00 2 GLU A C 10
ATOM 9599 O O . GLU A 1 2 ? -18.630 -9.573 4.252 1.00 0.00 2 GLU A O 10
ATOM 9611 N N . ILE A 1 3 ? -17.452 -8.410 5.696 1.00 0.00 3 ILE A N 10
ATOM 9612 C CA . ILE A 1 3 ? -17.033 -9.646 6.422 1.00 0.00 3 ILE A CA 10
ATOM 9613 C C . ILE A 1 3 ? -17.433 -9.550 7.899 1.00 0.00 3 ILE A C 10
ATOM 9614 O O . ILE A 1 3 ? -17.881 -8.520 8.361 1.00 0.00 3 ILE A O 10
ATOM 9630 N N . ASP A 1 4 ? -17.285 -10.618 8.644 1.00 0.00 4 ASP A N 10
ATOM 9631 C CA . ASP A 1 4 ? -17.671 -10.579 10.095 1.00 0.00 4 ASP A CA 10
ATOM 9632 C C . ASP A 1 4 ? -17.447 -11.933 10.785 1.00 0.00 4 ASP A C 10
ATOM 9633 O O . ASP A 1 4 ? -17.329 -12.003 11.993 1.00 0.00 4 ASP A O 10
ATOM 9642 N N . GLU A 1 5 ? -17.403 -13.009 10.046 1.00 0.00 5 GLU A N 10
ATOM 9643 C CA . GLU A 1 5 ? -17.207 -14.341 10.686 1.00 0.00 5 GLU A CA 10
ATOM 9644 C C . GLU A 1 5 ? -15.729 -14.552 11.030 1.00 0.00 5 GLU A C 10
ATOM 9645 O O . GLU A 1 5 ? -15.049 -13.640 11.455 1.00 0.00 5 GLU A O 10
ATOM 9657 N N . GLY A 1 6 ? -15.221 -15.744 10.856 1.00 0.00 6 GLY A N 10
ATOM 9658 C CA . GLY A 1 6 ? -13.791 -15.990 11.182 1.00 0.00 6 GLY A CA 10
ATOM 9659 C C . GLY A 1 6 ? -12.928 -15.758 9.941 1.00 0.00 6 GLY A C 10
ATOM 9660 O O . GLY A 1 6 ? -11.903 -16.386 9.768 1.00 0.00 6 GLY A O 10
ATOM 9664 N N . LYS A 1 7 ? -13.319 -14.858 9.080 1.00 0.00 7 LYS A N 10
ATOM 9665 C CA . LYS A 1 7 ? -12.491 -14.595 7.868 1.00 0.00 7 LYS A CA 10
ATOM 9666 C C . LYS A 1 7 ? -11.325 -13.675 8.242 1.00 0.00 7 LYS A C 10
ATOM 9667 O O . LYS A 1 7 ? -11.521 -12.608 8.788 1.00 0.00 7 LYS A O 10
ATOM 9686 N N . TYR A 1 8 ? -10.114 -14.077 7.968 1.00 0.00 8 TYR A N 10
ATOM 9687 C CA . TYR A 1 8 ? -8.950 -13.211 8.327 1.00 0.00 8 TYR A CA 10
ATOM 9688 C C . TYR A 1 8 ? -8.265 -12.682 7.068 1.00 0.00 8 TYR A C 10
ATOM 9689 O O . TYR A 1 8 ? -8.343 -13.276 6.013 1.00 0.00 8 TYR A O 10
ATOM 9707 N N . GLU A 1 9 ? -7.588 -11.571 7.176 1.00 0.00 9 GLU A N 10
ATOM 9708 C CA . GLU A 1 9 ? -6.888 -10.997 5.989 1.00 0.00 9 GLU A CA 10
ATOM 9709 C C . GLU A 1 9 ? -5.394 -10.848 6.289 1.00 0.00 9 GLU A C 10
ATOM 9710 O O . GLU A 1 9 ? -5.007 -10.315 7.310 1.00 0.00 9 GLU A O 10
ATOM 9722 N N . CYS A 1 10 ? -4.549 -11.315 5.410 1.00 0.00 10 CYS A N 10
ATOM 9723 C CA . CYS A 1 10 ? -3.083 -11.199 5.654 1.00 0.00 10 CYS A CA 10
ATOM 9724 C C . CYS A 1 10 ? -2.625 -9.756 5.462 1.00 0.00 10 CYS A C 10
ATOM 9725 O O . CYS A 1 10 ? -2.653 -9.229 4.368 1.00 0.00 10 CYS A O 10
ATOM 9732 N N . GLU A 1 11 ? -2.177 -9.122 6.505 1.00 0.00 11 GLU A N 10
ATOM 9733 C CA . GLU A 1 11 ? -1.691 -7.725 6.356 1.00 0.00 11 GLU A CA 10
ATOM 9734 C C . GLU A 1 11 ? -0.367 -7.727 5.580 1.00 0.00 11 GLU A C 10
ATOM 9735 O O . GLU A 1 11 ? 0.114 -6.697 5.150 1.00 0.00 11 GLU A O 10
ATOM 9747 N N . ALA A 1 12 ? 0.232 -8.880 5.414 1.00 0.00 12 ALA A N 10
ATOM 9748 C CA . ALA A 1 12 ? 1.530 -8.959 4.686 1.00 0.00 12 ALA A CA 10
ATOM 9749 C C . ALA A 1 12 ? 1.326 -9.053 3.168 1.00 0.00 12 ALA A C 10
ATOM 9750 O O . ALA A 1 12 ? 2.058 -8.450 2.408 1.00 0.00 12 ALA A O 10
ATOM 9757 N N . CYS A 1 13 ? 0.364 -9.816 2.704 1.00 0.00 13 CYS A N 10
ATOM 9758 C CA . CYS A 1 13 ? 0.182 -9.931 1.226 1.00 0.00 13 CYS A CA 10
ATOM 9759 C C . CYS A 1 13 ? -1.242 -9.537 0.793 1.00 0.00 13 CYS A C 10
ATOM 9760 O O . CYS A 1 13 ? -1.451 -9.066 -0.307 1.00 0.00 13 CYS A O 10
ATOM 9767 N N . GLY A 1 14 ? -2.218 -9.713 1.641 1.00 0.00 14 GLY A N 10
ATOM 9768 C CA . GLY A 1 14 ? -3.611 -9.330 1.257 1.00 0.00 14 GLY A CA 10
ATOM 9769 C C . GLY A 1 14 ? -4.456 -10.583 1.012 1.00 0.00 14 GLY A C 10
ATOM 9770 O O . GLY A 1 14 ? -5.481 -10.534 0.360 1.00 0.00 14 GLY A O 10
ATOM 9774 N N . TYR A 1 15 ? -4.040 -11.703 1.529 1.00 0.00 15 TYR A N 10
ATOM 9775 C CA . TYR A 1 15 ? -4.820 -12.957 1.330 1.00 0.00 15 TYR A CA 10
ATOM 9776 C C . TYR A 1 15 ? -5.956 -13.033 2.358 1.00 0.00 15 TYR A C 10
ATOM 9777 O O . TYR A 1 15 ? -5.921 -12.387 3.387 1.00 0.00 15 TYR A O 10
ATOM 9795 N N . ILE A 1 16 ? -6.961 -13.821 2.087 1.00 0.00 16 ILE A N 10
ATOM 9796 C CA . ILE A 1 16 ? -8.094 -13.940 3.048 1.00 0.00 16 ILE A CA 10
ATOM 9797 C C . ILE A 1 16 ? -8.258 -15.403 3.481 1.00 0.00 16 ILE A C 10
ATOM 9798 O O . ILE A 1 16 ? -8.484 -16.279 2.669 1.00 0.00 16 ILE A O 10
ATOM 9814 N N . TYR A 1 17 ? -8.144 -15.672 4.753 1.00 0.00 17 TYR A N 10
ATOM 9815 C CA . TYR A 1 17 ? -8.292 -17.075 5.235 1.00 0.00 17 TYR A CA 10
ATOM 9816 C C . TYR A 1 17 ? -9.773 -17.416 5.439 1.00 0.00 17 TYR A C 10
ATOM 9817 O O . TYR A 1 17 ? -10.536 -16.626 5.964 1.00 0.00 17 TYR A O 10
ATOM 9835 N N . GLU A 1 18 ? -10.172 -18.593 5.037 1.00 0.00 18 GLU A N 10
ATOM 9836 C CA . GLU A 1 18 ? -11.594 -19.006 5.209 1.00 0.00 18 GLU A CA 10
ATOM 9837 C C . GLU A 1 18 ? -11.681 -20.188 6.187 1.00 0.00 18 GLU A C 10
ATOM 9838 O O . GLU A 1 18 ? -11.254 -21.280 5.867 1.00 0.00 18 GLU A O 10
ATOM 9850 N N . PRO A 1 19 ? -12.228 -19.938 7.352 1.00 0.00 19 PRO A N 10
ATOM 9851 C CA . PRO A 1 19 ? -12.356 -21.011 8.370 1.00 0.00 19 PRO A CA 10
ATOM 9852 C C . PRO A 1 19 ? -13.444 -22.011 7.981 1.00 0.00 19 PRO A C 10
ATOM 9853 O O . PRO A 1 19 ? -13.181 -23.171 7.731 1.00 0.00 19 PRO A O 10
ATOM 9864 N N . GLU A 1 20 ? -14.662 -21.564 7.941 1.00 0.00 20 GLU A N 10
ATOM 9865 C CA . GLU A 1 20 ? -15.798 -22.467 7.581 1.00 0.00 20 GLU A CA 10
ATOM 9866 C C . GLU A 1 20 ? -15.462 -23.327 6.356 1.00 0.00 20 GLU A C 10
ATOM 9867 O O . GLU A 1 20 ? -16.010 -24.394 6.174 1.00 0.00 20 GLU A O 10
ATOM 9879 N N . LYS A 1 21 ? -14.574 -22.873 5.514 1.00 0.00 21 LYS A N 10
ATOM 9880 C CA . LYS A 1 21 ? -14.221 -23.676 4.305 1.00 0.00 21 LYS A CA 10
ATOM 9881 C C . LYS A 1 21 ? -12.931 -24.465 4.539 1.00 0.00 21 LYS A C 10
ATOM 9882 O O . LYS A 1 21 ? -12.822 -25.616 4.165 1.00 0.00 21 LYS A O 10
ATOM 9901 N N . GLY A 1 22 ? -11.957 -23.859 5.151 1.00 0.00 22 GLY A N 10
ATOM 9902 C CA . GLY A 1 22 ? -10.677 -24.577 5.406 1.00 0.00 22 GLY A CA 10
ATOM 9903 C C . GLY A 1 22 ? -9.654 -24.200 4.331 1.00 0.00 22 GLY A C 10
ATOM 9904 O O . GLY A 1 22 ? -9.993 -23.978 3.185 1.00 0.00 22 GLY A O 10
ATOM 9908 N N . ASP A 1 23 ? -8.403 -24.134 4.693 1.00 0.00 23 ASP A N 10
ATOM 9909 C CA . ASP A 1 23 ? -7.350 -23.783 3.700 1.00 0.00 23 ASP A CA 10
ATOM 9910 C C . ASP A 1 23 ? -6.908 -25.039 2.954 1.00 0.00 23 ASP A C 10
ATOM 9911 O O . ASP A 1 23 ? -5.774 -25.460 3.044 1.00 0.00 23 ASP A O 10
ATOM 9920 N N . LYS A 1 24 ? -7.809 -25.643 2.227 1.00 0.00 24 LYS A N 10
ATOM 9921 C CA . LYS A 1 24 ? -7.473 -26.888 1.466 1.00 0.00 24 LYS A CA 10
ATOM 9922 C C . LYS A 1 24 ? -6.115 -26.760 0.761 1.00 0.00 24 LYS A C 10
ATOM 9923 O O . LYS A 1 24 ? -5.433 -27.739 0.530 1.00 0.00 24 LYS A O 10
ATOM 9942 N N . PHE A 1 25 ? -5.716 -25.565 0.424 1.00 0.00 25 PHE A N 10
ATOM 9943 C CA . PHE A 1 25 ? -4.400 -25.387 -0.258 1.00 0.00 25 PHE A CA 10
ATOM 9944 C C . PHE A 1 25 ? -3.260 -25.629 0.736 1.00 0.00 25 PHE A C 10
ATOM 9945 O O . PHE A 1 25 ? -2.183 -26.057 0.369 1.00 0.00 25 PHE A O 10
ATOM 9962 N N . ALA A 1 26 ? -3.494 -25.363 1.992 1.00 0.00 26 ALA A N 10
ATOM 9963 C CA . ALA A 1 26 ? -2.433 -25.581 3.016 1.00 0.00 26 ALA A CA 10
ATOM 9964 C C . ALA A 1 26 ? -2.630 -26.939 3.695 1.00 0.00 26 ALA A C 10
ATOM 9965 O O . ALA A 1 26 ? -1.692 -27.552 4.165 1.00 0.00 26 ALA A O 10
ATOM 9972 N N . GLY A 1 27 ? -3.844 -27.412 3.746 1.00 0.00 27 GLY A N 10
ATOM 9973 C CA . GLY A 1 27 ? -4.104 -28.730 4.390 1.00 0.00 27 GLY A CA 10
ATOM 9974 C C . GLY A 1 27 ? -5.039 -28.547 5.590 1.00 0.00 27 GLY A C 10
ATOM 9975 O O . GLY A 1 27 ? -5.032 -29.333 6.515 1.00 0.00 27 GLY A O 10
ATOM 9979 N N . ILE A 1 28 ? -5.847 -27.519 5.584 1.00 0.00 28 ILE A N 10
ATOM 9980 C CA . ILE A 1 28 ? -6.777 -27.300 6.728 1.00 0.00 28 ILE A CA 10
ATOM 9981 C C . ILE A 1 28 ? -8.234 -27.451 6.258 1.00 0.00 28 ILE A C 10
ATOM 9982 O O . ILE A 1 28 ? -8.674 -26.727 5.386 1.00 0.00 28 ILE A O 10
ATOM 9998 N N . PRO A 1 29 ? -8.941 -28.388 6.849 1.00 0.00 29 PRO A N 10
ATOM 9999 C CA . PRO A 1 29 ? -10.360 -28.618 6.470 1.00 0.00 29 PRO A CA 10
ATOM 10000 C C . PRO A 1 29 ? -11.240 -27.460 6.955 1.00 0.00 29 PRO A C 10
ATOM 10001 O O . PRO A 1 29 ? -10.772 -26.583 7.655 1.00 0.00 29 PRO A O 10
ATOM 10012 N N . PRO A 1 30 ? -12.492 -27.494 6.572 1.00 0.00 30 PRO A N 10
ATOM 10013 C CA . PRO A 1 30 ? -13.436 -26.428 6.987 1.00 0.00 30 PRO A CA 10
ATOM 10014 C C . PRO A 1 30 ? -13.746 -26.552 8.478 1.00 0.00 30 PRO A C 10
ATOM 10015 O O . PRO A 1 30 ? -13.049 -27.217 9.218 1.00 0.00 30 PRO A O 10
ATOM 10026 N N . GLY A 1 31 ? -14.793 -25.918 8.920 1.00 0.00 31 GLY A N 10
ATOM 10027 C CA . GLY A 1 31 ? -15.165 -25.992 10.363 1.00 0.00 31 GLY A CA 10
ATOM 10028 C C . GLY A 1 31 ? -13.947 -25.674 11.238 1.00 0.00 31 GLY A C 10
ATOM 10029 O O . GLY A 1 31 ? -13.865 -26.089 12.377 1.00 0.00 31 GLY A O 10
ATOM 10033 N N . THR A 1 32 ? -12.999 -24.941 10.717 1.00 0.00 32 THR A N 10
ATOM 10034 C CA . THR A 1 32 ? -11.792 -24.603 11.526 1.00 0.00 32 THR A CA 10
ATOM 10035 C C . THR A 1 32 ? -11.576 -23.082 11.551 1.00 0.00 32 THR A C 10
ATOM 10036 O O . THR A 1 32 ? -11.280 -22.487 10.534 1.00 0.00 32 THR A O 10
ATOM 10047 N N . PRO A 1 33 ? -11.732 -22.495 12.716 1.00 0.00 33 PRO A N 10
ATOM 10048 C CA . PRO A 1 33 ? -11.546 -21.028 12.852 1.00 0.00 33 PRO A CA 10
ATOM 10049 C C . PRO A 1 33 ? -10.062 -20.660 12.746 1.00 0.00 33 PRO A C 10
ATOM 10050 O O . PRO A 1 33 ? -9.193 -21.426 13.113 1.00 0.00 33 PRO A O 10
ATOM 10061 N N . PHE A 1 34 ? -9.770 -19.489 12.249 1.00 0.00 34 PHE A N 10
ATOM 10062 C CA . PHE A 1 34 ? -8.347 -19.057 12.118 1.00 0.00 34 PHE A CA 10
ATOM 10063 C C . PHE A 1 34 ? -7.625 -19.217 13.463 1.00 0.00 34 PHE A C 10
ATOM 10064 O O . PHE A 1 34 ? -6.430 -19.432 13.516 1.00 0.00 34 PHE A O 10
ATOM 10081 N N . VAL A 1 35 ? -8.342 -19.113 14.545 1.00 0.00 35 VAL A N 10
ATOM 10082 C CA . VAL A 1 35 ? -7.698 -19.256 15.880 1.00 0.00 35 VAL A CA 10
ATOM 10083 C C . VAL A 1 35 ? -7.272 -20.708 16.119 1.00 0.00 35 VAL A C 10
ATOM 10084 O O . VAL A 1 35 ? -6.491 -20.997 17.004 1.00 0.00 35 VAL A O 10
ATOM 10097 N N . ASP A 1 36 ? -7.775 -21.627 15.338 1.00 0.00 36 ASP A N 10
ATOM 10098 C CA . ASP A 1 36 ? -7.393 -23.057 15.528 1.00 0.00 36 ASP A CA 10
ATOM 10099 C C . ASP A 1 36 ? -6.290 -23.462 14.538 1.00 0.00 36 ASP A C 10
ATOM 10100 O O . ASP A 1 36 ? -5.759 -24.553 14.606 1.00 0.00 36 ASP A O 10
ATOM 10109 N N . LEU A 1 37 ? -5.940 -22.600 13.620 1.00 0.00 37 LEU A N 10
ATOM 10110 C CA . LEU A 1 37 ? -4.875 -22.952 12.635 1.00 0.00 37 LEU A CA 10
ATOM 10111 C C . LEU A 1 37 ? -3.625 -23.465 13.358 1.00 0.00 37 LEU A C 10
ATOM 10112 O O . LEU A 1 37 ? -3.449 -23.257 14.541 1.00 0.00 37 LEU A O 10
ATOM 10128 N N . SER A 1 38 ? -2.756 -24.136 12.649 1.00 0.00 38 SER A N 10
ATOM 10129 C CA . SER A 1 38 ? -1.515 -24.665 13.288 1.00 0.00 38 SER A CA 10
ATOM 10130 C C . SER A 1 38 ? -0.805 -23.561 14.076 1.00 0.00 38 SER A C 10
ATOM 10131 O O . SER A 1 38 ? -0.953 -22.389 13.791 1.00 0.00 38 SER A O 10
ATOM 10139 N N . ASP A 1 39 ? -0.036 -23.926 15.065 1.00 0.00 39 ASP A N 10
ATOM 10140 C CA . ASP A 1 39 ? 0.683 -22.896 15.867 1.00 0.00 39 ASP A CA 10
ATOM 10141 C C . ASP A 1 39 ? 1.638 -22.104 14.971 1.00 0.00 39 ASP A C 10
ATOM 10142 O O . ASP A 1 39 ? 1.996 -20.982 15.267 1.00 0.00 39 ASP A O 10
ATOM 10151 N N . SER A 1 40 ? 2.055 -22.681 13.877 1.00 0.00 40 SER A N 10
ATOM 10152 C CA . SER A 1 40 ? 2.988 -21.962 12.961 1.00 0.00 40 SER A CA 10
ATOM 10153 C C . SER A 1 40 ? 2.440 -21.975 11.531 1.00 0.00 40 SER A C 10
ATOM 10154 O O . SER A 1 40 ? 3.178 -22.114 10.575 1.00 0.00 40 SER A O 10
ATOM 10162 N N . PHE A 1 41 ? 1.152 -21.833 11.378 1.00 0.00 41 PHE A N 10
ATOM 10163 C CA . PHE A 1 41 ? 0.555 -21.839 10.010 1.00 0.00 41 PHE A CA 10
ATOM 10164 C C . PHE A 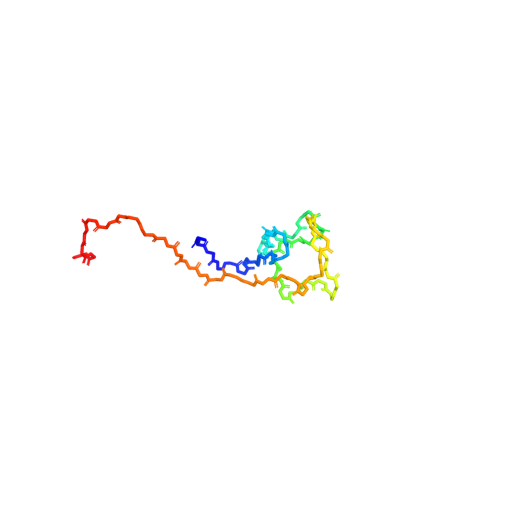1 41 ? 1.230 -20.778 9.131 1.00 0.00 41 PHE A C 10
ATOM 10165 O O . PHE A 1 41 ? 1.480 -19.668 9.557 1.00 0.00 41 PHE A O 10
ATOM 10182 N N . MET A 1 42 ? 1.512 -21.112 7.898 1.00 0.00 42 MET A N 10
ATOM 10183 C CA . MET A 1 42 ? 2.156 -20.125 6.984 1.00 0.00 42 MET A CA 10
ATOM 10184 C C . MET A 1 42 ? 1.190 -19.758 5.857 1.00 0.00 42 MET A C 10
ATOM 10185 O O . MET A 1 42 ? 0.539 -20.607 5.281 1.00 0.00 42 MET A O 10
ATOM 10199 N N . CYS A 1 43 ? 1.088 -18.498 5.541 1.00 0.00 43 CYS A N 10
ATOM 10200 C CA . CYS A 1 43 ? 0.162 -18.072 4.455 1.00 0.00 43 CYS A CA 10
ATOM 10201 C C . CYS A 1 43 ? 0.449 -18.851 3.165 1.00 0.00 43 CYS A C 10
ATOM 10202 O O . CYS A 1 43 ? 1.588 -18.972 2.760 1.00 0.00 43 CYS A O 10
ATOM 10209 N N . PRO A 1 44 ? -0.595 -19.352 2.548 1.00 0.00 44 PRO A N 10
ATOM 10210 C CA . PRO A 1 44 ? -0.428 -20.113 1.287 1.00 0.00 44 PRO A CA 10
ATOM 10211 C C . PRO A 1 44 ? -0.135 -19.160 0.118 1.00 0.00 44 PRO A C 10
ATOM 10212 O O . PRO A 1 44 ? 0.099 -19.589 -0.994 1.00 0.00 44 PRO A O 10
ATOM 10223 N N . ALA A 1 45 ? -0.147 -17.873 0.356 1.00 0.00 45 ALA A N 10
ATOM 10224 C CA . ALA A 1 45 ? 0.128 -16.911 -0.749 1.00 0.00 45 ALA A CA 10
ATOM 10225 C C . ALA A 1 45 ? 1.460 -16.192 -0.517 1.00 0.00 45 ALA A C 10
ATOM 10226 O O . ALA A 1 45 ? 2.185 -15.900 -1.447 1.00 0.00 45 ALA A O 10
ATOM 10233 N N . CYS A 1 46 ? 1.791 -15.904 0.711 1.00 0.00 46 CYS A N 10
ATOM 10234 C CA . CYS A 1 46 ? 3.082 -15.206 0.980 1.00 0.00 46 CYS A CA 10
ATOM 10235 C C . CYS A 1 46 ? 3.903 -15.954 2.056 1.00 0.00 46 CYS A C 10
ATOM 10236 O O . CYS A 1 46 ? 4.950 -15.503 2.477 1.00 0.00 46 CYS A O 10
ATOM 10243 N N . ARG A 1 47 ? 3.447 -17.113 2.469 1.00 0.00 47 ARG A N 10
ATOM 10244 C CA . ARG A 1 47 ? 4.204 -17.924 3.477 1.00 0.00 47 ARG A CA 10
ATOM 10245 C C . ARG A 1 47 ? 4.517 -17.136 4.758 1.00 0.00 47 ARG A C 10
ATOM 10246 O O . ARG A 1 47 ? 5.399 -17.508 5.509 1.00 0.00 47 ARG A O 10
ATOM 10267 N N . SER A 1 48 ? 3.813 -16.074 5.035 1.00 0.00 48 SER A N 10
ATOM 10268 C CA . SER A 1 48 ? 4.101 -15.313 6.288 1.00 0.00 48 SER A CA 10
ATOM 10269 C C . SER A 1 48 ? 3.569 -16.091 7.498 1.00 0.00 48 SER A C 10
ATOM 10270 O O . SER A 1 48 ? 2.792 -17.012 7.342 1.00 0.00 48 SER A O 10
ATOM 10278 N N . PRO A 1 49 ? 4.000 -15.696 8.670 1.00 0.00 49 PRO A N 10
ATOM 10279 C CA . PRO A 1 49 ? 3.546 -16.377 9.906 1.00 0.00 49 PRO A CA 10
ATOM 10280 C C . PRO A 1 49 ? 2.074 -16.055 10.176 1.00 0.00 49 PRO A C 10
ATOM 10281 O O . PRO A 1 49 ? 1.645 -14.926 10.050 1.00 0.00 49 PRO A O 10
ATOM 10292 N N . LYS A 1 50 ? 1.294 -17.039 10.536 1.00 0.00 50 LYS A N 10
ATOM 10293 C CA . LYS A 1 50 ? -0.155 -16.793 10.806 1.00 0.00 50 LYS A CA 10
ATOM 10294 C C . LYS A 1 50 ? -0.336 -15.584 11.727 1.00 0.00 50 LYS A C 10
ATOM 10295 O O . LYS A 1 50 ? -1.353 -14.921 11.699 1.00 0.00 50 LYS A O 10
ATOM 10314 N N . ASN A 1 51 ? 0.644 -15.282 12.531 1.00 0.00 51 ASN A N 10
ATOM 10315 C CA . ASN A 1 51 ? 0.515 -14.102 13.432 1.00 0.00 51 ASN A CA 10
ATOM 10316 C C . ASN A 1 51 ? 0.404 -12.821 12.598 1.00 0.00 51 ASN A C 10
ATOM 10317 O O . ASN A 1 51 ? 0.013 -11.781 13.092 1.00 0.00 51 ASN A O 10
ATOM 10328 N N . GLN A 1 52 ? 0.733 -12.890 11.337 1.00 0.00 52 GLN A N 10
ATOM 10329 C CA . GLN A 1 52 ? 0.633 -11.682 10.472 1.00 0.00 52 GLN A CA 10
ATOM 10330 C C . GLN A 1 52 ? -0.795 -11.539 9.927 1.00 0.00 52 GLN A C 10
ATOM 10331 O O . GLN A 1 52 ? -1.112 -10.588 9.237 1.00 0.00 52 GLN A O 10
ATOM 10345 N N . PHE A 1 53 ? -1.664 -12.475 10.226 1.00 0.00 53 PHE A N 10
ATOM 10346 C CA . PHE A 1 53 ? -3.062 -12.373 9.714 1.00 0.00 53 PHE A CA 10
ATOM 10347 C C . PHE A 1 53 ? -3.896 -11.461 10.614 1.00 0.00 53 PHE A C 10
ATOM 10348 O O . PHE A 1 53 ? -3.883 -11.584 11.824 1.00 0.00 53 PHE A O 10
ATOM 10365 N N . LYS A 1 54 ? -4.634 -10.555 10.035 1.00 0.00 54 LYS A N 10
ATOM 10366 C CA . LYS A 1 54 ? -5.481 -9.650 10.857 1.00 0.00 54 LYS A CA 10
ATOM 10367 C C . LYS A 1 54 ? -6.955 -9.884 10.521 1.00 0.00 54 LYS A C 10
ATOM 10368 O O . LYS A 1 54 ? -7.374 -9.736 9.390 1.00 0.00 54 LYS A O 10
ATOM 10387 N N . SER A 1 55 ? -7.740 -10.264 11.491 1.00 0.00 55 SER A N 10
ATOM 10388 C CA . SER A 1 55 ? -9.184 -10.522 11.226 1.00 0.00 55 SER A CA 10
ATOM 10389 C C . SER A 1 55 ? -9.823 -9.328 10.514 1.00 0.00 55 SER A C 10
ATOM 10390 O O . SER A 1 55 ? -9.175 -8.347 10.208 1.00 0.00 55 SER A O 10
ATOM 10398 N N . ILE A 1 56 ? -11.094 -9.411 10.255 1.00 0.00 56 ILE A N 10
ATOM 10399 C CA . ILE A 1 56 ? -11.798 -8.294 9.565 1.00 0.00 56 ILE A CA 10
ATOM 10400 C C . ILE A 1 56 ? -13.301 -8.374 9.854 1.00 0.00 56 ILE A C 10
ATOM 10401 O O . ILE A 1 56 ? -14.045 -9.032 9.154 1.00 0.00 56 ILE A O 10
ATOM 10417 N N . LYS A 1 57 ? -13.747 -7.712 10.885 1.00 0.00 57 LYS A N 10
ATOM 10418 C CA . LYS A 1 57 ? -15.196 -7.750 11.228 1.00 0.00 57 LYS A CA 10
ATOM 10419 C C . LYS A 1 57 ? -15.861 -6.426 10.850 1.00 0.00 57 LYS A C 10
ATOM 10420 O O . LYS A 1 57 ? -16.279 -5.664 11.698 1.00 0.00 57 LYS A O 10
ATOM 10439 N N . LYS A 1 58 ? -15.959 -6.147 9.581 1.00 0.00 58 LYS A N 10
ATOM 10440 C CA . LYS A 1 58 ? -16.596 -4.872 9.143 1.00 0.00 58 LYS A CA 10
ATOM 10441 C C . LYS A 1 58 ? -17.703 -5.153 8.124 1.00 0.00 58 LYS A C 10
ATOM 10442 O O . LYS A 1 58 ? -17.579 -6.017 7.280 1.00 0.00 58 LYS A O 10
ATOM 10461 N N . VAL A 1 59 ? -18.786 -4.426 8.195 1.00 0.00 59 VAL A N 10
ATOM 10462 C CA . VAL A 1 59 ? -19.899 -4.649 7.229 1.00 0.00 59 VAL A CA 10
ATOM 10463 C C . VAL A 1 59 ? -20.289 -3.329 6.560 1.00 0.00 59 VAL A C 10
ATOM 10464 O O . VAL A 1 59 ? -20.324 -2.290 7.188 1.00 0.00 59 VAL A O 10
ATOM 10477 N N . ILE A 1 60 ? -20.583 -3.362 5.289 1.00 0.00 60 ILE A N 10
ATOM 10478 C CA . ILE A 1 60 ? -20.973 -2.110 4.579 1.00 0.00 60 ILE A CA 10
ATOM 10479 C C . ILE A 1 60 ? -21.917 -2.434 3.419 1.00 0.00 60 ILE A C 10
ATOM 10480 O O . ILE A 1 60 ? -21.526 -3.027 2.433 1.00 0.00 60 ILE A O 10
ATOM 10496 N N . ALA A 1 61 ? -23.160 -2.049 3.528 1.00 0.00 61 ALA A N 10
ATOM 10497 C CA . ALA A 1 61 ? -24.128 -2.336 2.431 1.00 0.00 61 ALA A CA 10
ATOM 10498 C C . ALA A 1 61 ? -25.090 -1.158 2.255 1.00 0.00 61 ALA A C 10
ATOM 10499 O O . ALA A 1 61 ? -26.275 -1.269 2.499 1.00 0.00 61 ALA A O 10
ATOM 10506 N N . GLY A 1 62 ? -24.590 -0.029 1.833 1.00 0.00 62 GLY A N 10
ATOM 10507 C CA . GLY A 1 62 ? -25.475 1.154 1.642 1.00 0.00 62 GLY A CA 10
ATOM 10508 C C . GLY A 1 62 ? -25.639 1.887 2.975 1.00 0.00 62 GLY A C 10
ATOM 10509 O O . GLY A 1 62 ? -26.497 1.562 3.772 1.00 0.00 62 GLY A O 10
ATOM 10513 N N . PHE A 1 63 ? -24.824 2.876 3.226 1.00 0.00 63 PHE A N 10
ATOM 10514 C CA . PHE A 1 63 ? -24.938 3.628 4.508 1.00 0.00 63 PHE A CA 10
ATOM 10515 C C . PHE A 1 63 ? -25.101 5.123 4.230 1.00 0.00 63 PHE A C 10
ATOM 10516 O O . PHE A 1 63 ? -24.720 5.958 5.026 1.00 0.00 63 PHE A O 10
ATOM 10533 N N . ALA A 1 64 ? -25.665 5.468 3.105 1.00 0.00 64 ALA A N 10
ATOM 10534 C CA . ALA A 1 64 ? -25.850 6.909 2.776 1.00 0.00 64 ALA A CA 10
ATOM 10535 C C . ALA A 1 64 ? -27.322 7.301 2.928 1.00 0.00 64 ALA A C 10
ATOM 10536 O O . ALA A 1 64 ? -27.710 7.928 3.894 1.00 0.00 64 ALA A O 10
ATOM 10543 N N . GLU A 1 65 ? -28.144 6.941 1.981 1.00 0.00 65 GLU A N 10
ATOM 10544 C CA . GLU A 1 65 ? -29.589 7.298 2.074 1.00 0.00 65 GLU A CA 10
ATOM 10545 C C . GLU A 1 65 ? -30.432 6.048 2.350 1.00 0.00 65 GLU A C 10
ATOM 10546 O O . GLU A 1 65 ? -30.897 5.835 3.452 1.00 0.00 65 GLU A O 10
ATOM 10558 N N . ASN A 1 66 ? -30.634 5.222 1.360 1.00 0.00 66 ASN A N 10
ATOM 10559 C CA . ASN A 1 66 ? -31.448 3.990 1.573 1.00 0.00 66 ASN A CA 10
ATOM 10560 C C . ASN A 1 66 ? -31.254 3.018 0.407 1.00 0.00 66 ASN A C 10
ATOM 10561 O O . ASN A 1 66 ? -30.829 1.894 0.588 1.00 0.00 66 ASN A O 10
ATOM 10572 N N . GLN A 1 67 ? -31.567 3.439 -0.789 1.00 0.00 67 GLN A N 10
ATOM 10573 C CA . GLN A 1 67 ? -31.402 2.537 -1.966 1.00 0.00 67 GLN A CA 10
ATOM 10574 C C . GLN A 1 67 ? -29.921 2.418 -2.339 1.00 0.00 67 GLN A C 10
ATOM 10575 O O . GLN A 1 67 ? -29.193 3.390 -2.348 1.00 0.00 67 GLN A O 10
ATOM 10589 N N . LYS A 1 68 ? -29.471 1.232 -2.649 1.00 0.00 68 LYS A N 10
ATOM 10590 C CA . LYS A 1 68 ? -28.038 1.051 -3.022 1.00 0.00 68 LYS A CA 10
ATOM 10591 C C . LYS A 1 68 ? -27.698 1.912 -4.243 1.00 0.00 68 LYS A C 10
ATOM 10592 O O . LYS A 1 68 ? -26.799 2.728 -4.208 1.00 0.00 68 LYS A O 10
ATOM 10611 N N . TYR A 1 69 ? -28.413 1.736 -5.322 1.00 0.00 69 TYR A N 10
ATOM 10612 C CA . TYR A 1 69 ? -28.129 2.545 -6.543 1.00 0.00 69 TYR A CA 10
ATOM 10613 C C . TYR A 1 69 ? -28.258 4.040 -6.229 1.00 0.00 69 TYR A C 10
ATOM 10614 O O . TYR A 1 69 ? -28.440 4.430 -5.093 1.00 0.00 69 TYR A O 10
ATOM 10632 N N . GLY A 1 70 ? -28.163 4.877 -7.227 1.00 0.00 70 GLY A N 10
ATOM 10633 C CA . GLY A 1 70 ? -28.278 6.342 -6.980 1.00 0.00 70 GLY A CA 10
ATOM 10634 C C . GLY A 1 70 ? -29.143 6.979 -8.070 1.00 0.00 70 GLY A C 10
ATOM 10635 O O . GLY A 1 70 ? -28.926 6.665 -9.230 1.00 0.00 70 GLY A O 10
ATOM 10641 N N . MET A 1 1 ? -18.849 -3.672 1.824 1.00 0.00 1 MET A N 11
ATOM 10642 C CA . MET A 1 1 ? -18.546 -5.132 1.805 1.00 0.00 1 MET A CA 11
ATOM 10643 C C . MET A 1 1 ? -18.706 -5.723 3.209 1.00 0.00 1 MET A C 11
ATOM 10644 O O . MET A 1 1 ? -17.853 -5.565 4.060 1.00 0.00 1 MET A O 11
ATOM 10660 N N . GLU A 1 2 ? -19.793 -6.401 3.456 1.00 0.00 2 GLU A N 11
ATOM 10661 C CA . GLU A 1 2 ? -20.007 -7.000 4.805 1.00 0.00 2 GLU A CA 11
ATOM 10662 C C . GLU A 1 2 ? -19.222 -8.309 4.931 1.00 0.00 2 GLU A C 11
ATOM 10663 O O . GLU A 1 2 ? -19.508 -9.282 4.262 1.00 0.00 2 GLU A O 11
ATOM 10675 N N . ILE A 1 3 ? -18.233 -8.342 5.783 1.00 0.00 3 ILE A N 11
ATOM 10676 C CA . ILE A 1 3 ? -17.435 -9.592 5.946 1.00 0.00 3 ILE A CA 11
ATOM 10677 C C . ILE A 1 3 ? -16.948 -9.736 7.390 1.00 0.00 3 ILE A C 11
ATOM 10678 O O . ILE A 1 3 ? -16.271 -8.878 7.920 1.00 0.00 3 ILE A O 11
ATOM 10694 N N . ASP A 1 4 ? -17.299 -10.815 8.030 1.00 0.00 4 ASP A N 11
ATOM 10695 C CA . ASP A 1 4 ? -16.866 -11.021 9.447 1.00 0.00 4 ASP A CA 11
ATOM 10696 C C . ASP A 1 4 ? -16.932 -12.503 9.842 1.00 0.00 4 ASP A C 11
ATOM 10697 O O . ASP A 1 4 ? -16.862 -12.847 11.006 1.00 0.00 4 ASP A O 11
ATOM 10706 N N . GLU A 1 5 ? -17.075 -13.378 8.892 1.00 0.00 5 GLU A N 11
ATOM 10707 C CA . GLU A 1 5 ? -17.155 -14.832 9.215 1.00 0.00 5 GLU A CA 11
ATOM 10708 C C . GLU A 1 5 ? -15.761 -15.397 9.502 1.00 0.00 5 GLU A C 11
ATOM 10709 O O . GLU A 1 5 ? -15.232 -16.186 8.744 1.00 0.00 5 GLU A O 11
ATOM 10721 N N . GLY A 1 6 ? -15.163 -15.003 10.594 1.00 0.00 6 GLY A N 11
ATOM 10722 C CA . GLY A 1 6 ? -13.807 -15.521 10.937 1.00 0.00 6 GLY A CA 11
ATOM 10723 C C . GLY A 1 6 ? -12.868 -15.367 9.736 1.00 0.00 6 GLY A C 11
ATOM 10724 O O . GLY A 1 6 ? -11.929 -16.120 9.571 1.00 0.00 6 GLY A O 11
ATOM 10728 N N . LYS A 1 7 ? -13.111 -14.397 8.897 1.00 0.00 7 LYS A N 11
ATOM 10729 C CA . LYS A 1 7 ? -12.226 -14.201 7.712 1.00 0.00 7 LYS A CA 11
ATOM 10730 C C . LYS A 1 7 ? -11.002 -13.372 8.106 1.00 0.00 7 LYS A C 11
ATOM 10731 O O . LYS A 1 7 ? -11.120 -12.327 8.717 1.00 0.00 7 LYS A O 11
ATOM 10750 N N . TYR A 1 8 ? -9.827 -13.826 7.766 1.00 0.00 8 TYR A N 11
ATOM 10751 C CA . TYR A 1 8 ? -8.602 -13.054 8.132 1.00 0.00 8 TYR A CA 11
ATOM 10752 C C . TYR A 1 8 ? -7.867 -12.592 6.872 1.00 0.00 8 TYR A C 11
ATOM 10753 O O . TYR A 1 8 ? -7.900 -13.244 5.848 1.00 0.00 8 TYR A O 11
ATOM 10771 N N . GLU A 1 9 ? -7.203 -11.471 6.940 1.00 0.00 9 GLU A N 11
ATOM 10772 C CA . GLU A 1 9 ? -6.465 -10.966 5.746 1.00 0.00 9 GLU A CA 11
ATOM 10773 C C . GLU A 1 9 ? -4.968 -10.856 6.053 1.00 0.00 9 GLU A C 11
ATOM 10774 O O . GLU A 1 9 ? -4.569 -10.284 7.049 1.00 0.00 9 GLU A O 11
ATOM 10786 N N . CYS A 1 10 ? -4.138 -11.396 5.204 1.00 0.00 10 CYS A N 11
ATOM 10787 C CA . CYS A 1 10 ? -2.666 -11.320 5.446 1.00 0.00 10 CYS A CA 11
ATOM 10788 C C . CYS A 1 10 ? -2.158 -9.906 5.174 1.00 0.00 10 CYS A C 11
ATOM 10789 O O . CYS A 1 10 ? -2.172 -9.441 4.051 1.00 0.00 10 CYS A O 11
ATOM 10796 N N . GLU A 1 11 ? -1.686 -9.224 6.178 1.00 0.00 11 GLU A N 11
ATOM 10797 C CA . GLU A 1 11 ? -1.157 -7.852 5.942 1.00 0.00 11 GLU A CA 11
ATOM 10798 C C . GLU A 1 11 ? 0.159 -7.935 5.158 1.00 0.00 11 GLU A C 11
ATOM 10799 O O . GLU A 1 11 ? 0.675 -6.943 4.684 1.00 0.00 11 GLU A O 11
ATOM 10811 N N . ALA A 1 12 ? 0.709 -9.115 5.033 1.00 0.00 12 ALA A N 11
ATOM 10812 C CA . ALA A 1 12 ? 1.997 -9.268 4.298 1.00 0.00 12 ALA A CA 11
ATOM 10813 C C . ALA A 1 12 ? 1.771 -9.411 2.787 1.00 0.00 12 ALA A C 11
ATOM 10814 O O . ALA A 1 12 ? 2.499 -8.841 1.997 1.00 0.00 12 ALA A O 11
ATOM 10821 N N . CYS A 1 13 ? 0.793 -10.175 2.365 1.00 0.00 13 CYS A N 11
ATOM 10822 C CA . CYS A 1 13 ? 0.584 -10.336 0.896 1.00 0.00 13 CYS A CA 11
ATOM 10823 C C . CYS A 1 13 ? -0.828 -9.898 0.479 1.00 0.00 13 CYS A C 11
ATOM 10824 O O . CYS A 1 13 ? -1.035 -9.415 -0.618 1.00 0.00 13 CYS A O 11
ATOM 10831 N N . GLY A 1 14 ? -1.796 -10.051 1.338 1.00 0.00 14 GLY A N 11
ATOM 10832 C CA . GLY A 1 14 ? -3.181 -9.629 0.974 1.00 0.00 14 GLY A CA 11
ATOM 10833 C C . GLY A 1 14 ? -4.060 -10.862 0.760 1.00 0.00 14 GLY A C 11
ATOM 10834 O O . GLY A 1 14 ? -5.069 -10.808 0.086 1.00 0.00 14 GLY A O 11
ATOM 10838 N N . TYR A 1 15 ? -3.689 -11.968 1.335 1.00 0.00 15 TYR A N 11
ATOM 10839 C CA . TYR A 1 15 ? -4.504 -13.204 1.173 1.00 0.00 15 TYR A CA 11
ATOM 10840 C C . TYR A 1 15 ? -5.668 -13.183 2.167 1.00 0.00 15 TYR A C 11
ATOM 10841 O O . TYR A 1 15 ? -5.636 -12.486 3.161 1.00 0.00 15 TYR A O 11
ATOM 10859 N N . ILE A 1 16 ? -6.695 -13.941 1.907 1.00 0.00 16 ILE A N 11
ATOM 10860 C CA . ILE A 1 16 ? -7.853 -13.962 2.842 1.00 0.00 16 ILE A CA 11
ATOM 10861 C C . ILE A 1 16 ? -8.124 -15.392 3.308 1.00 0.00 16 ILE A C 11
ATOM 10862 O O . ILE A 1 16 ? -8.471 -16.257 2.528 1.00 0.00 16 ILE A O 11
ATOM 10878 N N . TYR A 1 17 ? -7.967 -15.647 4.574 1.00 0.00 17 TYR A N 11
ATOM 10879 C CA . TYR A 1 17 ? -8.211 -17.023 5.095 1.00 0.00 17 TYR A CA 11
ATOM 10880 C C . TYR A 1 17 ? -9.709 -17.249 5.319 1.00 0.00 17 TYR A C 11
ATOM 10881 O O . TYR A 1 17 ? -10.401 -16.409 5.862 1.00 0.00 17 TYR A O 11
ATOM 10899 N N . GLU A 1 18 ? -10.207 -18.385 4.913 1.00 0.00 18 GLU A N 11
ATOM 10900 C CA . GLU A 1 18 ? -11.653 -18.683 5.106 1.00 0.00 18 GLU A CA 11
ATOM 10901 C C . GLU A 1 18 ? -11.811 -19.865 6.076 1.00 0.00 18 GLU A C 11
ATOM 10902 O O . GLU A 1 18 ? -11.411 -20.969 5.766 1.00 0.00 18 GLU A O 11
ATOM 10914 N N . PRO A 1 19 ? -12.383 -19.598 7.226 1.00 0.00 19 PRO A N 11
ATOM 10915 C CA . PRO A 1 19 ? -12.575 -20.667 8.239 1.00 0.00 19 PRO A CA 11
ATOM 10916 C C . PRO A 1 19 ? -13.623 -21.686 7.789 1.00 0.00 19 PRO A C 11
ATOM 10917 O O . PRO A 1 19 ? -13.318 -22.835 7.541 1.00 0.00 19 PRO A O 11
ATOM 10928 N N . GLU A 1 20 ? -14.853 -21.269 7.698 1.00 0.00 20 GLU A N 11
ATOM 10929 C CA . GLU A 1 20 ? -15.953 -22.195 7.277 1.00 0.00 20 GLU A CA 11
ATOM 10930 C C . GLU A 1 20 ? -15.518 -23.074 6.096 1.00 0.00 20 GLU A C 11
ATOM 10931 O O . GLU A 1 20 ? -15.997 -24.178 5.926 1.00 0.00 20 GLU A O 11
ATOM 10943 N N . LYS A 1 21 ? -14.615 -22.599 5.286 1.00 0.00 21 LYS A N 11
ATOM 10944 C CA . LYS A 1 21 ? -14.155 -23.414 4.126 1.00 0.00 21 LYS A CA 11
ATOM 10945 C C . LYS A 1 21 ? -12.859 -24.151 4.476 1.00 0.00 21 LYS A C 11
ATOM 10946 O O . LYS A 1 21 ? -12.564 -25.199 3.938 1.00 0.00 21 LYS A O 11
ATOM 10965 N N . GLY A 1 22 ? -12.086 -23.613 5.378 1.00 0.00 22 GLY A N 11
ATOM 10966 C CA . GLY A 1 22 ? -10.815 -24.287 5.762 1.00 0.00 22 GLY A CA 11
ATOM 10967 C C . GLY A 1 22 ? -9.707 -23.896 4.781 1.00 0.00 22 GLY A C 11
ATOM 10968 O O . GLY A 1 22 ? -9.964 -23.463 3.675 1.00 0.00 22 GLY A O 11
ATOM 10972 N N . ASP A 1 23 ? -8.474 -24.050 5.180 1.00 0.00 23 ASP A N 11
ATOM 10973 C CA . ASP A 1 23 ? -7.342 -23.695 4.278 1.00 0.00 23 ASP A CA 11
ATOM 10974 C C . ASP A 1 23 ? -7.027 -24.871 3.355 1.00 0.00 23 ASP A C 11
ATOM 10975 O O . ASP A 1 23 ? -5.934 -25.404 3.362 1.00 0.00 23 ASP A O 11
ATOM 10984 N N . LYS A 1 24 ? -7.981 -25.285 2.565 1.00 0.00 24 LYS A N 11
ATOM 10985 C CA . LYS A 1 24 ? -7.750 -26.434 1.635 1.00 0.00 24 LYS A CA 11
ATOM 10986 C C . LYS A 1 24 ? -6.417 -26.270 0.895 1.00 0.00 24 LYS A C 11
ATOM 10987 O O . LYS A 1 24 ? -5.800 -27.235 0.487 1.00 0.00 24 LYS A O 11
ATOM 11006 N N . PHE A 1 25 ? -5.966 -25.058 0.726 1.00 0.00 25 PHE A N 11
ATOM 11007 C CA . PHE A 1 25 ? -4.671 -24.836 0.022 1.00 0.00 25 PHE A CA 11
ATOM 11008 C C . PHE A 1 25 ? -3.502 -25.183 0.950 1.00 0.00 25 PHE A C 11
ATOM 11009 O O . PHE A 1 25 ? -2.437 -25.566 0.508 1.00 0.00 25 PHE A O 11
ATOM 11026 N N . ALA A 1 26 ? -3.696 -25.052 2.236 1.00 0.00 26 ALA A N 11
ATOM 11027 C CA . ALA A 1 26 ? -2.600 -25.373 3.196 1.00 0.00 26 ALA A CA 11
ATOM 11028 C C . ALA A 1 26 ? -2.782 -26.788 3.752 1.00 0.00 26 ALA A C 11
ATOM 11029 O O . ALA A 1 26 ? -1.831 -27.446 4.128 1.00 0.00 26 ALA A O 11
ATOM 11036 N N . GLY A 1 27 ? -3.997 -27.263 3.804 1.00 0.00 27 GLY A N 11
ATOM 11037 C CA . GLY A 1 27 ? -4.237 -28.637 4.332 1.00 0.00 27 GLY A CA 11
ATOM 11038 C C . GLY A 1 27 ? -5.203 -28.586 5.521 1.00 0.00 27 GLY A C 11
ATOM 11039 O O . GLY A 1 27 ? -5.231 -29.481 6.344 1.00 0.00 27 GLY A O 11
ATOM 11043 N N . ILE A 1 28 ? -5.998 -27.555 5.622 1.00 0.00 28 ILE A N 11
ATOM 11044 C CA . ILE A 1 28 ? -6.958 -27.465 6.761 1.00 0.00 28 ILE A CA 11
ATOM 11045 C C . ILE A 1 28 ? -8.398 -27.597 6.234 1.00 0.00 28 ILE A C 11
ATOM 11046 O O . ILE A 1 28 ? -8.772 -26.918 5.299 1.00 0.00 28 ILE A O 11
ATOM 11062 N N . PRO A 1 29 ? -9.163 -28.469 6.847 1.00 0.00 29 PRO A N 11
ATOM 11063 C CA . PRO A 1 29 ? -10.568 -28.672 6.414 1.00 0.00 29 PRO A CA 11
ATOM 11064 C C . PRO A 1 29 ? -11.441 -27.495 6.864 1.00 0.00 29 PRO A C 11
ATOM 11065 O O . PRO A 1 29 ? -10.984 -26.632 7.587 1.00 0.00 29 PRO A O 11
ATOM 11076 N N . PRO A 1 30 ? -12.677 -27.496 6.425 1.00 0.00 30 PRO A N 11
ATOM 11077 C CA . PRO A 1 30 ? -13.615 -26.409 6.798 1.00 0.00 30 PRO A CA 11
ATOM 11078 C C . PRO A 1 30 ? -14.010 -26.539 8.268 1.00 0.00 30 PRO A C 11
ATOM 11079 O O . PRO A 1 30 ? -13.372 -27.232 9.036 1.00 0.00 30 PRO A O 11
ATOM 11090 N N . GLY A 1 31 ? -15.060 -25.879 8.663 1.00 0.00 31 GLY A N 11
ATOM 11091 C CA . GLY A 1 31 ? -15.510 -25.960 10.083 1.00 0.00 31 GLY A CA 11
ATOM 11092 C C . GLY A 1 31 ? -14.332 -25.668 11.018 1.00 0.00 31 GLY A C 11
ATOM 11093 O O . GLY A 1 31 ? -14.238 -26.209 12.102 1.00 0.00 31 GLY A O 11
ATOM 11097 N N . THR A 1 32 ? -13.433 -24.818 10.607 1.00 0.00 32 THR A N 11
ATOM 11098 C CA . THR A 1 32 ? -12.263 -24.493 11.472 1.00 0.00 32 THR A CA 11
ATOM 11099 C C . THR A 1 32 ? -11.986 -22.983 11.438 1.00 0.00 32 THR A C 11
ATOM 11100 O O . THR A 1 32 ? -11.764 -22.426 10.380 1.00 0.00 32 THR A O 11
ATOM 11111 N N . PRO A 1 33 ? -12.012 -22.361 12.594 1.00 0.00 33 PRO A N 11
ATOM 11112 C CA . PRO A 1 33 ? -11.763 -20.901 12.666 1.00 0.00 33 PRO A CA 11
ATOM 11113 C C . PRO A 1 33 ? -10.271 -20.599 12.516 1.00 0.00 33 PRO A C 11
ATOM 11114 O O . PRO A 1 33 ? -9.425 -21.400 12.864 1.00 0.00 33 PRO A O 11
ATOM 11125 N N . PHE A 1 34 ? -9.942 -19.444 12.006 1.00 0.00 34 PHE A N 11
ATOM 11126 C CA . PHE A 1 34 ? -8.504 -19.079 11.839 1.00 0.00 34 PHE A CA 11
ATOM 11127 C C . PHE A 1 34 ? -7.760 -19.271 13.168 1.00 0.00 34 PHE A C 11
ATOM 11128 O O . PHE A 1 34 ? -6.596 -19.623 13.195 1.00 0.00 34 PHE A O 11
ATOM 11145 N N . VAL A 1 35 ? -8.422 -19.043 14.266 1.00 0.00 35 VAL A N 11
ATOM 11146 C CA . VAL A 1 35 ? -7.758 -19.209 15.591 1.00 0.00 35 VAL A CA 11
ATOM 11147 C C . VAL A 1 35 ? -7.373 -20.676 15.819 1.00 0.00 35 VAL A C 11
ATOM 11148 O O . VAL A 1 35 ? -6.593 -20.991 16.696 1.00 0.00 35 VAL A O 11
ATOM 11161 N N . ASP A 1 36 ? -7.914 -21.575 15.041 1.00 0.00 36 ASP A N 11
ATOM 11162 C CA . ASP A 1 36 ? -7.577 -23.016 15.222 1.00 0.00 36 ASP A CA 11
ATOM 11163 C C . ASP A 1 36 ? -6.300 -23.370 14.455 1.00 0.00 36 ASP A C 11
ATOM 11164 O O . ASP A 1 36 ? -5.667 -24.373 14.717 1.00 0.00 36 ASP A O 11
ATOM 11173 N N . LEU A 1 37 ? -5.912 -22.556 13.509 1.00 0.00 37 LEU A N 11
ATOM 11174 C CA . LEU A 1 37 ? -4.674 -22.856 12.731 1.00 0.00 37 LEU A CA 11
ATOM 11175 C C . LEU A 1 37 ? -3.502 -23.123 13.680 1.00 0.00 37 LEU A C 11
ATOM 11176 O O . LEU A 1 37 ? -3.410 -22.547 14.746 1.00 0.00 37 LEU A O 11
ATOM 11192 N N . SER A 1 38 ? -2.606 -23.996 13.303 1.00 0.00 38 SER A N 11
ATOM 11193 C CA . SER A 1 38 ? -1.440 -24.304 14.184 1.00 0.00 38 SER A CA 11
ATOM 11194 C C . SER A 1 38 ? -0.758 -23.012 14.643 1.00 0.00 38 SER A C 11
ATOM 11195 O O . SER A 1 38 ? -0.916 -21.967 14.043 1.00 0.00 38 SER A O 11
ATOM 11203 N N . ASP A 1 39 ? -0.001 -23.076 15.704 1.00 0.00 39 ASP A N 11
ATOM 11204 C CA . ASP A 1 39 ? 0.691 -21.854 16.204 1.00 0.00 39 ASP A CA 11
ATOM 11205 C C . ASP A 1 39 ? 1.756 -21.390 15.205 1.00 0.00 39 ASP A C 11
ATOM 11206 O O . ASP A 1 39 ? 2.263 -20.290 15.294 1.00 0.00 39 ASP A O 11
ATOM 11215 N N . SER A 1 40 ? 2.106 -22.218 14.257 1.00 0.00 40 SER A N 11
ATOM 11216 C CA . SER A 1 40 ? 3.141 -21.813 13.263 1.00 0.00 40 SER A CA 11
ATOM 11217 C C . SER A 1 40 ? 2.574 -21.889 11.842 1.00 0.00 40 SER A C 11
ATOM 11218 O O . SER A 1 40 ? 3.302 -22.055 10.883 1.00 0.00 40 SER A O 11
ATOM 11226 N N . PHE A 1 41 ? 1.283 -21.768 11.696 1.00 0.00 41 PHE A N 11
ATOM 11227 C CA . PHE A 1 41 ? 0.680 -21.833 10.334 1.00 0.00 41 PHE A CA 11
ATOM 11228 C C . PHE A 1 41 ? 1.347 -20.797 9.418 1.00 0.00 41 PHE A C 11
ATOM 11229 O O . PHE A 1 41 ? 1.550 -19.659 9.794 1.00 0.00 41 PHE A O 11
ATOM 11246 N N . MET A 1 42 ? 1.682 -21.186 8.218 1.00 0.00 42 MET A N 11
ATOM 11247 C CA . MET A 1 42 ? 2.326 -20.226 7.276 1.00 0.00 42 MET A CA 11
ATOM 11248 C C . MET A 1 42 ? 1.345 -19.870 6.156 1.00 0.00 42 MET A C 11
ATOM 11249 O O . MET A 1 42 ? 0.495 -20.657 5.792 1.00 0.00 42 MET A O 11
ATOM 11263 N N . CYS A 1 43 ? 1.452 -18.692 5.607 1.00 0.00 43 CYS A N 11
ATOM 11264 C CA . CYS A 1 43 ? 0.517 -18.297 4.516 1.00 0.00 43 CYS A CA 11
ATOM 11265 C C . CYS A 1 43 ? 0.756 -19.161 3.269 1.00 0.00 43 CYS A C 11
ATOM 11266 O O . CYS A 1 43 ? 1.886 -19.361 2.871 1.00 0.00 43 CYS A O 11
ATOM 11273 N N . PRO A 1 44 ? -0.316 -19.634 2.681 1.00 0.00 44 PRO A N 11
ATOM 11274 C CA . PRO A 1 44 ? -0.194 -20.465 1.461 1.00 0.00 44 PRO A CA 11
ATOM 11275 C C . PRO A 1 44 ? 0.130 -19.581 0.248 1.00 0.00 44 PRO A C 11
ATOM 11276 O O . PRO A 1 44 ? 0.407 -20.070 -0.829 1.00 0.00 44 PRO A O 11
ATOM 11287 N N . ALA A 1 45 ? 0.092 -18.284 0.413 1.00 0.00 45 ALA A N 11
ATOM 11288 C CA . ALA A 1 45 ? 0.390 -17.378 -0.731 1.00 0.00 45 ALA A CA 11
ATOM 11289 C C . ALA A 1 45 ? 1.726 -16.659 -0.523 1.00 0.00 45 ALA A C 11
ATOM 11290 O O . ALA A 1 45 ? 2.425 -16.354 -1.468 1.00 0.00 45 ALA A O 11
ATOM 11297 N N . CYS A 1 46 ? 2.088 -16.378 0.701 1.00 0.00 46 CYS A N 11
ATOM 11298 C CA . CYS A 1 46 ? 3.382 -15.671 0.935 1.00 0.00 46 CYS A CA 11
ATOM 11299 C C . CYS A 1 46 ? 4.183 -16.328 2.083 1.00 0.00 46 CYS A C 11
ATOM 11300 O O . CYS A 1 46 ? 5.220 -15.839 2.486 1.00 0.00 46 CYS A O 11
ATOM 11307 N N . ARG A 1 47 ? 3.727 -17.453 2.579 1.00 0.00 47 ARG A N 11
ATOM 11308 C CA . ARG A 1 47 ? 4.470 -18.176 3.665 1.00 0.00 47 ARG A CA 11
ATOM 11309 C C . ARG A 1 47 ? 4.668 -17.318 4.926 1.00 0.00 47 ARG A C 11
ATOM 11310 O O . ARG A 1 47 ? 5.459 -17.657 5.785 1.00 0.00 47 ARG A O 11
ATOM 11331 N N . SER A 1 48 ? 3.967 -16.227 5.062 1.00 0.00 48 SER A N 11
ATOM 11332 C CA . SER A 1 48 ? 4.140 -15.389 6.289 1.00 0.00 48 SER A CA 11
ATOM 11333 C C . SER A 1 48 ? 3.665 -16.161 7.525 1.00 0.00 48 SER A C 11
ATOM 11334 O O . SER A 1 48 ? 2.995 -17.168 7.401 1.00 0.00 48 SER A O 11
ATOM 11342 N N . PRO A 1 49 ? 4.021 -15.664 8.683 1.00 0.00 49 PRO A N 11
ATOM 11343 C CA . PRO A 1 49 ? 3.612 -16.325 9.942 1.00 0.00 49 PRO A CA 11
ATOM 11344 C C . PRO A 1 49 ? 2.131 -16.056 10.222 1.00 0.00 49 PRO A C 11
ATOM 11345 O O . PRO A 1 49 ? 1.632 -14.975 9.987 1.00 0.00 49 PRO A O 11
ATOM 11356 N N . LYS A 1 50 ? 1.425 -17.032 10.720 1.00 0.00 50 LYS A N 11
ATOM 11357 C CA . LYS A 1 50 ? -0.025 -16.833 11.015 1.00 0.00 50 LYS A CA 11
ATOM 11358 C C . LYS A 1 50 ? -0.224 -15.584 11.872 1.00 0.00 50 LYS A C 11
ATOM 11359 O O . LYS A 1 50 ? -1.264 -14.958 11.837 1.00 0.00 50 LYS A O 11
ATOM 11378 N N . ASN A 1 51 ? 0.765 -15.206 12.629 1.00 0.00 51 ASN A N 11
ATOM 11379 C CA . ASN A 1 51 ? 0.624 -13.984 13.466 1.00 0.00 51 ASN A CA 11
ATOM 11380 C C . ASN A 1 51 ? 0.570 -12.743 12.571 1.00 0.00 51 ASN A C 11
ATOM 11381 O O . ASN A 1 51 ? 0.248 -11.660 13.016 1.00 0.00 51 ASN A O 11
ATOM 11392 N N . GLN A 1 52 ? 0.872 -12.893 11.308 1.00 0.00 52 GLN A N 11
ATOM 11393 C CA . GLN A 1 52 ? 0.824 -11.726 10.390 1.00 0.00 52 GLN A CA 11
ATOM 11394 C C . GLN A 1 52 ? -0.582 -11.585 9.790 1.00 0.00 52 GLN A C 11
ATOM 11395 O O . GLN A 1 52 ? -0.854 -10.663 9.041 1.00 0.00 52 GLN A O 11
ATOM 11409 N N . PHE A 1 53 ? -1.481 -12.484 10.108 1.00 0.00 53 PHE A N 11
ATOM 11410 C CA . PHE A 1 53 ? -2.859 -12.375 9.546 1.00 0.00 53 PHE A CA 11
ATOM 11411 C C . PHE A 1 53 ? -3.719 -11.464 10.426 1.00 0.00 53 PHE A C 11
ATOM 11412 O O . PHE A 1 53 ? -3.649 -11.509 11.639 1.00 0.00 53 PHE A O 11
ATOM 11429 N N . LYS A 1 54 ? -4.536 -10.642 9.826 1.00 0.00 54 LYS A N 11
ATOM 11430 C CA . LYS A 1 54 ? -5.406 -9.735 10.629 1.00 0.00 54 LYS A CA 11
ATOM 11431 C C . LYS A 1 54 ? -6.879 -10.011 10.309 1.00 0.00 54 LYS A C 11
ATOM 11432 O O . LYS A 1 54 ? -7.292 -9.977 9.167 1.00 0.00 54 LYS A O 11
ATOM 11451 N N . SER A 1 55 ? -7.671 -10.294 11.307 1.00 0.00 55 SER A N 11
ATOM 11452 C CA . SER A 1 55 ? -9.113 -10.582 11.052 1.00 0.00 55 SER A CA 11
ATOM 11453 C C . SER A 1 55 ? -9.781 -9.412 10.331 1.00 0.00 55 SER A C 11
ATOM 11454 O O . SER A 1 55 ? -9.172 -8.395 10.066 1.00 0.00 55 SER A O 11
ATOM 11462 N N . ILE A 1 56 ? -11.037 -9.560 10.023 1.00 0.00 56 ILE A N 11
ATOM 11463 C CA . ILE A 1 56 ? -11.785 -8.472 9.324 1.00 0.00 56 ILE A CA 11
ATOM 11464 C C . ILE A 1 56 ? -13.284 -8.601 9.616 1.00 0.00 56 ILE A C 11
ATOM 11465 O O . ILE A 1 56 ? -14.027 -9.184 8.851 1.00 0.00 56 ILE A O 11
ATOM 11481 N N . LYS A 1 57 ? -13.734 -8.064 10.717 1.00 0.00 57 LYS A N 11
ATOM 11482 C CA . LYS A 1 57 ? -15.183 -8.159 11.057 1.00 0.00 57 LYS A CA 11
ATOM 11483 C C . LYS A 1 57 ? -15.899 -6.861 10.679 1.00 0.00 57 LYS A C 11
ATOM 11484 O O . LYS A 1 57 ? -16.415 -6.155 11.523 1.00 0.00 57 LYS A O 11
ATOM 11503 N N . LYS A 1 58 ? -15.936 -6.543 9.415 1.00 0.00 58 LYS A N 11
ATOM 11504 C CA . LYS A 1 58 ? -16.618 -5.293 8.978 1.00 0.00 58 LYS A CA 11
ATOM 11505 C C . LYS A 1 58 ? -18.055 -5.601 8.546 1.00 0.00 58 LYS A C 11
ATOM 11506 O O . LYS A 1 58 ? -18.318 -6.591 7.894 1.00 0.00 58 LYS A O 11
ATOM 11525 N N . VAL A 1 59 ? -18.986 -4.760 8.907 1.00 0.00 59 VAL A N 11
ATOM 11526 C CA . VAL A 1 59 ? -20.404 -5.004 8.518 1.00 0.00 59 VAL A CA 11
ATOM 11527 C C . VAL A 1 59 ? -21.139 -3.674 8.333 1.00 0.00 59 VAL A C 11
ATOM 11528 O O . VAL A 1 59 ? -21.012 -2.768 9.131 1.00 0.00 59 VAL A O 11
ATOM 11541 N N . ILE A 1 60 ? -21.907 -3.550 7.284 1.00 0.00 60 ILE A N 11
ATOM 11542 C CA . ILE A 1 60 ? -22.649 -2.278 7.050 1.00 0.00 60 ILE A CA 11
ATOM 11543 C C . ILE A 1 60 ? -24.131 -2.567 6.795 1.00 0.00 60 ILE A C 11
ATOM 11544 O O . ILE A 1 60 ? -25.003 -1.898 7.314 1.00 0.00 60 ILE A O 11
ATOM 11560 N N . ALA A 1 61 ? -24.422 -3.559 5.999 1.00 0.00 61 ALA A N 11
ATOM 11561 C CA . ALA A 1 61 ? -25.847 -3.889 5.711 1.00 0.00 61 ALA A CA 11
ATOM 11562 C C . ALA A 1 61 ? -26.021 -5.403 5.565 1.00 0.00 61 ALA A C 11
ATOM 11563 O O . ALA A 1 61 ? -25.377 -6.036 4.751 1.00 0.00 61 ALA A O 11
ATOM 11570 N N . GLY A 1 62 ? -26.887 -5.989 6.347 1.00 0.00 62 GLY A N 11
ATOM 11571 C CA . GLY A 1 62 ? -27.101 -7.460 6.251 1.00 0.00 62 GLY A CA 11
ATOM 11572 C C . GLY A 1 62 ? -28.532 -7.794 6.678 1.00 0.00 62 GLY A C 11
ATOM 11573 O O . GLY A 1 62 ? -29.486 -7.411 6.032 1.00 0.00 62 GLY A O 11
ATOM 11577 N N . PHE A 1 63 ? -28.689 -8.505 7.761 1.00 0.00 63 PHE A N 11
ATOM 11578 C CA . PHE A 1 63 ? -30.060 -8.861 8.225 1.00 0.00 63 PHE A CA 11
ATOM 11579 C C . PHE A 1 63 ? -30.520 -7.886 9.312 1.00 0.00 63 PHE A C 11
ATOM 11580 O O . PHE A 1 63 ? -31.593 -7.322 9.240 1.00 0.00 63 PHE A O 11
ATOM 11597 N N . ALA A 1 64 ? -29.715 -7.681 10.319 1.00 0.00 64 ALA A N 11
ATOM 11598 C CA . ALA A 1 64 ? -30.110 -6.740 11.407 1.00 0.00 64 ALA A CA 11
ATOM 11599 C C . ALA A 1 64 ? -28.990 -5.729 11.666 1.00 0.00 64 ALA A C 11
ATOM 11600 O O . ALA A 1 64 ? -27.946 -6.063 12.190 1.00 0.00 64 ALA A O 11
ATOM 11607 N N . GLU A 1 65 ? -29.200 -4.493 11.304 1.00 0.00 65 GLU A N 11
ATOM 11608 C CA . GLU A 1 65 ? -28.150 -3.459 11.527 1.00 0.00 65 GLU A CA 11
ATOM 11609 C C . GLU A 1 65 ? -28.052 -3.117 13.017 1.00 0.00 65 GLU A C 11
ATOM 11610 O O . GLU A 1 65 ? -28.452 -3.885 13.869 1.00 0.00 65 GLU A O 11
ATOM 11622 N N . ASN A 1 66 ? -27.522 -1.967 13.336 1.00 0.00 66 ASN A N 11
ATOM 11623 C CA . ASN A 1 66 ? -27.401 -1.574 14.768 1.00 0.00 66 ASN A CA 11
ATOM 11624 C C . ASN A 1 66 ? -27.105 -0.075 14.878 1.00 0.00 66 ASN A C 11
ATOM 11625 O O . ASN A 1 66 ? -25.999 0.330 15.177 1.00 0.00 66 ASN A O 11
ATOM 11636 N N . GLN A 1 67 ? -28.085 0.753 14.637 1.00 0.00 67 GLN A N 11
ATOM 11637 C CA . GLN A 1 67 ? -27.858 2.225 14.727 1.00 0.00 67 GLN A CA 11
ATOM 11638 C C . GLN A 1 67 ? -27.422 2.608 16.143 1.00 0.00 67 GLN A C 11
ATOM 11639 O O . GLN A 1 67 ? -28.170 2.475 17.091 1.00 0.00 67 GLN A O 11
ATOM 11653 N N . LYS A 1 68 ? -26.217 3.084 16.293 1.00 0.00 68 LYS A N 11
ATOM 11654 C CA . LYS A 1 68 ? -25.733 3.476 17.647 1.00 0.00 68 LYS A CA 11
ATOM 11655 C C . LYS A 1 68 ? -24.894 4.755 17.556 1.00 0.00 68 LYS A C 11
ATOM 11656 O O . LYS A 1 68 ? -25.051 5.669 18.342 1.00 0.00 68 LYS A O 11
ATOM 11675 N N . TYR A 1 69 ? -24.007 4.826 16.602 1.00 0.00 69 TYR A N 11
ATOM 11676 C CA . TYR A 1 69 ? -23.160 6.045 16.460 1.00 0.00 69 TYR A CA 11
ATOM 11677 C C . TYR A 1 69 ? -22.295 5.944 15.201 1.00 0.00 69 TYR A C 11
ATOM 11678 O O . TYR A 1 69 ? -21.951 4.865 14.758 1.00 0.00 69 TYR A O 11
ATOM 11696 N N . GLY A 1 70 ? -21.941 7.058 14.623 1.00 0.00 70 GLY A N 11
ATOM 11697 C CA . GLY A 1 70 ? -21.099 7.024 13.393 1.00 0.00 70 GLY A CA 11
ATOM 11698 C C . GLY A 1 70 ? -19.806 7.805 13.637 1.00 0.00 70 GLY A C 11
ATOM 11699 O O . GLY A 1 70 ? -19.848 9.022 13.553 1.00 0.00 70 GLY A O 11
ATOM 11705 N N . MET A 1 1 ? -16.421 -5.062 2.488 1.00 0.00 1 MET A N 12
ATOM 11706 C CA . MET A 1 1 ? -17.882 -5.049 2.193 1.00 0.00 1 MET A CA 12
ATOM 11707 C C . MET A 1 1 ? -18.621 -5.996 3.143 1.00 0.00 1 MET A C 12
ATOM 11708 O O . MET A 1 1 ? -19.507 -5.594 3.870 1.00 0.00 1 MET A O 12
ATOM 11724 N N . GLU A 1 2 ? -18.263 -7.250 3.144 1.00 0.00 2 GLU A N 12
ATOM 11725 C CA . GLU A 1 2 ? -18.946 -8.219 4.050 1.00 0.00 2 GLU A CA 12
ATOM 11726 C C . GLU A 1 2 ? -17.940 -9.233 4.598 1.00 0.00 2 GLU A C 12
ATOM 11727 O O . GLU A 1 2 ? -17.691 -10.263 4.001 1.00 0.00 2 GLU A O 12
ATOM 11739 N N . ILE A 1 3 ? -17.356 -8.948 5.730 1.00 0.00 3 ILE A N 12
ATOM 11740 C CA . ILE A 1 3 ? -16.364 -9.891 6.321 1.00 0.00 3 ILE A CA 12
ATOM 11741 C C . ILE A 1 3 ? -16.543 -9.945 7.841 1.00 0.00 3 ILE A C 12
ATOM 11742 O O . ILE A 1 3 ? -16.684 -8.931 8.492 1.00 0.00 3 ILE A O 12
ATOM 11758 N N . ASP A 1 4 ? -16.552 -11.124 8.411 1.00 0.00 4 ASP A N 12
ATOM 11759 C CA . ASP A 1 4 ? -16.737 -11.246 9.895 1.00 0.00 4 ASP A CA 12
ATOM 11760 C C . ASP A 1 4 ? -16.715 -12.714 10.331 1.00 0.00 4 ASP A C 12
ATOM 11761 O O . ASP A 1 4 ? -16.323 -13.036 11.435 1.00 0.00 4 ASP A O 12
ATOM 11770 N N . GLU A 1 5 ? -17.145 -13.599 9.481 1.00 0.00 5 GLU A N 12
ATOM 11771 C CA . GLU A 1 5 ? -17.163 -15.046 9.848 1.00 0.00 5 GLU A CA 12
ATOM 11772 C C . GLU A 1 5 ? -15.735 -15.576 9.994 1.00 0.00 5 GLU A C 12
ATOM 11773 O O . GLU A 1 5 ? -15.257 -16.341 9.180 1.00 0.00 5 GLU A O 12
ATOM 11785 N N . GLY A 1 6 ? -15.053 -15.173 11.032 1.00 0.00 6 GLY A N 12
ATOM 11786 C CA . GLY A 1 6 ? -13.656 -15.645 11.247 1.00 0.00 6 GLY A CA 12
ATOM 11787 C C . GLY A 1 6 ? -12.828 -15.428 9.979 1.00 0.00 6 GLY A C 12
ATOM 11788 O O . GLY A 1 6 ? -11.829 -16.084 9.765 1.00 0.00 6 GLY A O 12
ATOM 11792 N N . LYS A 1 7 ? -13.224 -14.509 9.141 1.00 0.00 7 LYS A N 12
ATOM 11793 C CA . LYS A 1 7 ? -12.434 -14.255 7.902 1.00 0.00 7 LYS A CA 12
ATOM 11794 C C . LYS A 1 7 ? -11.217 -13.392 8.248 1.00 0.00 7 LYS A C 12
ATOM 11795 O O . LYS A 1 7 ? -11.347 -12.337 8.836 1.00 0.00 7 LYS A O 12
ATOM 11814 N N . TYR A 1 8 ? -10.036 -13.834 7.910 1.00 0.00 8 TYR A N 12
ATOM 11815 C CA . TYR A 1 8 ? -8.821 -13.029 8.244 1.00 0.00 8 TYR A CA 12
ATOM 11816 C C . TYR A 1 8 ? -8.119 -12.561 6.968 1.00 0.00 8 TYR A C 12
ATOM 11817 O O . TYR A 1 8 ? -8.258 -13.154 5.918 1.00 0.00 8 TYR A O 12
ATOM 11835 N N . GLU A 1 9 ? -7.361 -11.502 7.055 1.00 0.00 9 GLU A N 12
ATOM 11836 C CA . GLU A 1 9 ? -6.641 -10.998 5.849 1.00 0.00 9 GLU A CA 12
ATOM 11837 C C . GLU A 1 9 ? -5.144 -10.856 6.148 1.00 0.00 9 GLU A C 12
ATOM 11838 O O . GLU A 1 9 ? -4.754 -10.365 7.190 1.00 0.00 9 GLU A O 12
ATOM 11850 N N . CYS A 1 10 ? -4.303 -11.280 5.244 1.00 0.00 10 CYS A N 12
ATOM 11851 C CA . CYS A 1 10 ? -2.836 -11.166 5.479 1.00 0.00 10 CYS A CA 12
ATOM 11852 C C . CYS A 1 10 ? -2.371 -9.738 5.225 1.00 0.00 10 CYS A C 12
ATOM 11853 O O . CYS A 1 10 ? -2.357 -9.275 4.101 1.00 0.00 10 CYS A O 12
ATOM 11860 N N . GLU A 1 11 ? -1.968 -9.041 6.245 1.00 0.00 11 GLU A N 12
ATOM 11861 C CA . GLU A 1 11 ? -1.479 -7.653 6.028 1.00 0.00 11 GLU A CA 12
ATOM 11862 C C . GLU A 1 11 ? -0.137 -7.695 5.285 1.00 0.00 11 GLU A C 12
ATOM 11863 O O . GLU A 1 11 ? 0.366 -6.685 4.834 1.00 0.00 11 GLU A O 12
ATOM 11875 N N . ALA A 1 12 ? 0.450 -8.861 5.166 1.00 0.00 12 ALA A N 12
ATOM 11876 C CA . ALA A 1 12 ? 1.762 -8.976 4.467 1.00 0.00 12 ALA A CA 12
ATOM 11877 C C . ALA A 1 12 ? 1.578 -9.103 2.950 1.00 0.00 12 ALA A C 12
ATOM 11878 O O . ALA A 1 12 ? 2.301 -8.494 2.186 1.00 0.00 12 ALA A O 12
ATOM 11885 N N . CYS A 1 13 ? 0.636 -9.894 2.492 1.00 0.00 13 CYS A N 12
ATOM 11886 C CA . CYS A 1 13 ? 0.464 -10.036 1.016 1.00 0.00 13 CYS A CA 12
ATOM 11887 C C . CYS A 1 13 ? -0.944 -9.607 0.575 1.00 0.00 13 CYS A C 12
ATOM 11888 O O . CYS A 1 13 ? -1.131 -9.098 -0.512 1.00 0.00 13 CYS A O 12
ATOM 11895 N N . GLY A 1 14 ? -1.931 -9.795 1.406 1.00 0.00 14 GLY A N 12
ATOM 11896 C CA . GLY A 1 14 ? -3.312 -9.379 1.020 1.00 0.00 14 GLY A CA 12
ATOM 11897 C C . GLY A 1 14 ? -4.191 -10.613 0.796 1.00 0.00 14 GLY A C 12
ATOM 11898 O O . GLY A 1 14 ? -5.205 -10.551 0.130 1.00 0.00 14 GLY A O 12
ATOM 11902 N N . TYR A 1 15 ? -3.819 -11.730 1.353 1.00 0.00 15 TYR A N 12
ATOM 11903 C CA . TYR A 1 15 ? -4.639 -12.963 1.176 1.00 0.00 15 TYR A CA 12
ATOM 11904 C C . TYR A 1 15 ? -5.790 -12.974 2.188 1.00 0.00 15 TYR A C 12
ATOM 11905 O O . TYR A 1 15 ? -5.812 -12.199 3.123 1.00 0.00 15 TYR A O 12
ATOM 11923 N N . ILE A 1 16 ? -6.746 -13.846 2.011 1.00 0.00 16 ILE A N 12
ATOM 11924 C CA . ILE A 1 16 ? -7.890 -13.899 2.968 1.00 0.00 16 ILE A CA 12
ATOM 11925 C C . ILE A 1 16 ? -8.139 -15.340 3.420 1.00 0.00 16 ILE A C 12
ATOM 11926 O O . ILE A 1 16 ? -8.460 -16.204 2.629 1.00 0.00 16 ILE A O 12
ATOM 11942 N N . TYR A 1 17 ? -7.994 -15.600 4.689 1.00 0.00 17 TYR A N 12
ATOM 11943 C CA . TYR A 1 17 ? -8.220 -16.983 5.201 1.00 0.00 17 TYR A CA 12
ATOM 11944 C C . TYR A 1 17 ? -9.718 -17.243 5.396 1.00 0.00 17 TYR A C 12
ATOM 11945 O O . TYR A 1 17 ? -10.437 -16.425 5.939 1.00 0.00 17 TYR A O 12
ATOM 11963 N N . GLU A 1 18 ? -10.183 -18.385 4.967 1.00 0.00 18 GLU A N 12
ATOM 11964 C CA . GLU A 1 18 ? -11.626 -18.722 5.131 1.00 0.00 18 GLU A CA 12
ATOM 11965 C C . GLU A 1 18 ? -11.779 -19.879 6.131 1.00 0.00 18 GLU A C 12
ATOM 11966 O O . GLU A 1 18 ? -11.348 -20.983 5.861 1.00 0.00 18 GLU A O 12
ATOM 11978 N N . PRO A 1 19 ? -12.379 -19.595 7.261 1.00 0.00 19 PRO A N 12
ATOM 11979 C CA . PRO A 1 19 ? -12.567 -20.642 8.295 1.00 0.00 19 PRO A CA 12
ATOM 11980 C C . PRO A 1 19 ? -13.634 -21.650 7.871 1.00 0.00 19 PRO A C 12
ATOM 11981 O O . PRO A 1 19 ? -13.349 -22.802 7.612 1.00 0.00 19 PRO A O 12
ATOM 11992 N N . GLU A 1 20 ? -14.860 -21.222 7.811 1.00 0.00 20 GLU A N 12
ATOM 11993 C CA . GLU A 1 20 ? -15.973 -22.141 7.415 1.00 0.00 20 GLU A CA 12
ATOM 11994 C C . GLU A 1 20 ? -15.589 -22.982 6.192 1.00 0.00 20 GLU A C 12
ATOM 11995 O O . GLU A 1 20 ? -16.093 -24.071 5.996 1.00 0.00 20 GLU A O 12
ATOM 12007 N N . LYS A 1 21 ? -14.705 -22.491 5.368 1.00 0.00 21 LYS A N 12
ATOM 12008 C CA . LYS A 1 21 ? -14.299 -23.271 4.162 1.00 0.00 21 LYS A CA 12
ATOM 12009 C C . LYS A 1 21 ? -13.031 -24.078 4.448 1.00 0.00 21 LYS A C 12
ATOM 12010 O O . LYS A 1 21 ? -12.885 -25.198 3.999 1.00 0.00 21 LYS A O 12
ATOM 12029 N N . GLY A 1 22 ? -12.119 -23.526 5.196 1.00 0.00 22 GLY A N 12
ATOM 12030 C CA . GLY A 1 22 ? -10.868 -24.271 5.513 1.00 0.00 22 GLY A CA 12
ATOM 12031 C C . GLY A 1 22 ? -9.776 -23.909 4.504 1.00 0.00 22 GLY A C 12
ATOM 12032 O O . GLY A 1 22 ? -10.051 -23.565 3.371 1.00 0.00 22 GLY A O 12
ATOM 12036 N N . ASP A 1 23 ? -8.539 -23.993 4.907 1.00 0.00 23 ASP A N 12
ATOM 12037 C CA . ASP A 1 23 ? -7.422 -23.665 3.979 1.00 0.00 23 ASP A CA 12
ATOM 12038 C C . ASP A 1 23 ? -7.071 -24.893 3.143 1.00 0.00 23 ASP A C 12
ATOM 12039 O O . ASP A 1 23 ? -5.982 -25.423 3.226 1.00 0.00 23 ASP A O 12
ATOM 12048 N N . LYS A 1 24 ? -7.997 -25.352 2.346 1.00 0.00 24 LYS A N 12
ATOM 12049 C CA . LYS A 1 24 ? -7.744 -26.557 1.493 1.00 0.00 24 LYS A CA 12
ATOM 12050 C C . LYS A 1 24 ? -6.365 -26.479 0.825 1.00 0.00 24 LYS A C 12
ATOM 12051 O O . LYS A 1 24 ? -5.756 -27.484 0.519 1.00 0.00 24 LYS A O 12
ATOM 12070 N N . PHE A 1 25 ? -5.869 -25.294 0.600 1.00 0.00 25 PHE A N 12
ATOM 12071 C CA . PHE A 1 25 ? -4.531 -25.157 -0.045 1.00 0.00 25 PHE A CA 12
ATOM 12072 C C . PHE A 1 25 ? -3.421 -25.441 0.973 1.00 0.00 25 PHE A C 12
ATOM 12073 O O . PHE A 1 25 ? -2.340 -25.874 0.622 1.00 0.00 25 PHE A O 12
ATOM 12090 N N . ALA A 1 26 ? -3.678 -25.199 2.230 1.00 0.00 26 ALA A N 12
ATOM 12091 C CA . ALA A 1 26 ? -2.637 -25.453 3.268 1.00 0.00 26 ALA A CA 12
ATOM 12092 C C . ALA A 1 26 ? -2.841 -26.833 3.901 1.00 0.00 26 ALA A C 12
ATOM 12093 O O . ALA A 1 26 ? -1.903 -27.466 4.345 1.00 0.00 26 ALA A O 12
ATOM 12100 N N . GLY A 1 27 ? -4.056 -27.304 3.941 1.00 0.00 27 GLY A N 12
ATOM 12101 C CA . GLY A 1 27 ? -4.312 -28.645 4.541 1.00 0.00 27 GLY A CA 12
ATOM 12102 C C . GLY A 1 27 ? -5.334 -28.532 5.681 1.00 0.00 27 GLY A C 12
ATOM 12103 O O . GLY A 1 27 ? -5.531 -29.463 6.436 1.00 0.00 27 GLY A O 12
ATOM 12107 N N . ILE A 1 28 ? -5.988 -27.408 5.815 1.00 0.00 28 ILE A N 12
ATOM 12108 C CA . ILE A 1 28 ? -6.990 -27.261 6.908 1.00 0.00 28 ILE A CA 12
ATOM 12109 C C . ILE A 1 28 ? -8.413 -27.387 6.338 1.00 0.00 28 ILE A C 12
ATOM 12110 O O . ILE A 1 28 ? -8.774 -26.664 5.430 1.00 0.00 28 ILE A O 12
ATOM 12126 N N . PRO A 1 29 ? -9.181 -28.301 6.885 1.00 0.00 29 PRO A N 12
ATOM 12127 C CA . PRO A 1 29 ? -10.574 -28.500 6.408 1.00 0.00 29 PRO A CA 12
ATOM 12128 C C . PRO A 1 29 ? -11.458 -27.327 6.849 1.00 0.00 29 PRO A C 12
ATOM 12129 O O . PRO A 1 29 ? -11.018 -26.469 7.588 1.00 0.00 29 PRO A O 12
ATOM 12140 N N . PRO A 1 30 ? -12.683 -27.323 6.380 1.00 0.00 30 PRO A N 12
ATOM 12141 C CA . PRO A 1 30 ? -13.628 -26.237 6.741 1.00 0.00 30 PRO A CA 12
ATOM 12142 C C . PRO A 1 30 ? -14.032 -26.354 8.210 1.00 0.00 30 PRO A C 12
ATOM 12143 O O . PRO A 1 30 ? -13.398 -27.037 8.990 1.00 0.00 30 PRO A O 12
ATOM 12154 N N . GLY A 1 31 ? -15.085 -25.689 8.590 1.00 0.00 31 GLY A N 12
ATOM 12155 C CA . GLY A 1 31 ? -15.544 -25.749 10.010 1.00 0.00 31 GLY A CA 12
ATOM 12156 C C . GLY A 1 31 ? -14.364 -25.472 10.950 1.00 0.00 31 GLY A C 12
ATOM 12157 O O . GLY A 1 31 ? -14.337 -25.925 12.077 1.00 0.00 31 GLY A O 12
ATOM 12161 N N . THR A 1 32 ? -13.389 -24.735 10.491 1.00 0.00 32 THR A N 12
ATOM 12162 C CA . THR A 1 32 ? -12.212 -24.434 11.355 1.00 0.00 32 THR A CA 12
ATOM 12163 C C . THR A 1 32 ? -11.951 -22.920 11.391 1.00 0.00 32 THR A C 12
ATOM 12164 O O . THR A 1 32 ? -11.647 -22.328 10.375 1.00 0.00 32 THR A O 12
ATOM 12175 N N . PRO A 1 33 ? -12.079 -22.336 12.560 1.00 0.00 33 PRO A N 12
ATOM 12176 C CA . PRO A 1 33 ? -11.851 -20.877 12.700 1.00 0.00 33 PRO A CA 12
ATOM 12177 C C . PRO A 1 33 ? -10.355 -20.554 12.616 1.00 0.00 33 PRO A C 12
ATOM 12178 O O . PRO A 1 33 ? -9.516 -21.351 12.984 1.00 0.00 33 PRO A O 12
ATOM 12189 N N . PHE A 1 34 ? -10.021 -19.388 12.137 1.00 0.00 34 PHE A N 12
ATOM 12190 C CA . PHE A 1 34 ? -8.583 -19.006 12.031 1.00 0.00 34 PHE A CA 12
ATOM 12191 C C . PHE A 1 34 ? -7.893 -19.181 13.389 1.00 0.00 34 PHE A C 12
ATOM 12192 O O . PHE A 1 34 ? -6.711 -19.450 13.467 1.00 0.00 34 PHE A O 12
ATOM 12209 N N . VAL A 1 35 ? -8.624 -19.028 14.457 1.00 0.00 35 VAL A N 12
ATOM 12210 C CA . VAL A 1 35 ? -8.014 -19.183 15.808 1.00 0.00 35 VAL A CA 12
ATOM 12211 C C . VAL A 1 35 ? -7.594 -20.639 16.047 1.00 0.00 35 VAL A C 12
ATOM 12212 O O . VAL A 1 35 ? -6.871 -20.939 16.977 1.00 0.00 35 VAL A O 12
ATOM 12225 N N . ASP A 1 36 ? -8.041 -21.547 15.220 1.00 0.00 36 ASP A N 12
ATOM 12226 C CA . ASP A 1 36 ? -7.664 -22.979 15.411 1.00 0.00 36 ASP A CA 12
ATOM 12227 C C . ASP A 1 36 ? -6.487 -23.362 14.503 1.00 0.00 36 ASP A C 12
ATOM 12228 O O . ASP A 1 36 ? -5.984 -24.466 14.565 1.00 0.00 36 ASP A O 12
ATOM 12237 N N . LEU A 1 37 ? -6.039 -22.467 13.662 1.00 0.00 37 LEU A N 12
ATOM 12238 C CA . LEU A 1 37 ? -4.896 -22.802 12.762 1.00 0.00 37 LEU A CA 12
ATOM 12239 C C . LEU A 1 37 ? -3.716 -23.333 13.583 1.00 0.00 37 LEU A C 12
ATOM 12240 O O . LEU A 1 37 ? -3.677 -23.201 14.789 1.00 0.00 37 LEU A O 12
ATOM 12256 N N . SER A 1 38 ? -2.756 -23.935 12.936 1.00 0.00 38 SER A N 12
ATOM 12257 C CA . SER A 1 38 ? -1.581 -24.477 13.677 1.00 0.00 38 SER A CA 12
ATOM 12258 C C . SER A 1 38 ? -0.866 -23.353 14.434 1.00 0.00 38 SER A C 12
ATOM 12259 O O . SER A 1 38 ? -1.051 -22.186 14.153 1.00 0.00 38 SER A O 12
ATOM 12267 N N . ASP A 1 39 ? -0.050 -23.699 15.393 1.00 0.00 39 ASP A N 12
ATOM 12268 C CA . ASP A 1 39 ? 0.676 -22.652 16.166 1.00 0.00 39 ASP A CA 12
ATOM 12269 C C . ASP A 1 39 ? 1.618 -21.873 15.245 1.00 0.00 39 ASP A C 12
ATOM 12270 O O . ASP A 1 39 ? 1.925 -20.722 15.485 1.00 0.00 39 ASP A O 12
ATOM 12279 N N . SER A 1 40 ? 2.078 -22.491 14.192 1.00 0.00 40 SER A N 12
ATOM 12280 C CA . SER A 1 40 ? 2.999 -21.785 13.254 1.00 0.00 40 SER A CA 12
ATOM 12281 C C . SER A 1 40 ? 2.460 -21.873 11.824 1.00 0.00 40 SER A C 12
ATOM 12282 O O . SER A 1 40 ? 3.183 -22.172 10.895 1.00 0.00 40 SER A O 12
ATOM 12290 N N . PHE A 1 41 ? 1.195 -21.616 11.643 1.00 0.00 41 PHE A N 12
ATOM 12291 C CA . PHE A 1 41 ? 0.605 -21.686 10.276 1.00 0.00 41 PHE A CA 12
ATOM 12292 C C . PHE A 1 41 ? 1.265 -20.645 9.361 1.00 0.00 41 PHE A C 12
ATOM 12293 O O . PHE A 1 41 ? 1.531 -19.529 9.762 1.00 0.00 41 PHE A O 12
ATOM 12310 N N . MET A 1 42 ? 1.520 -21.004 8.132 1.00 0.00 42 MET A N 12
ATOM 12311 C CA . MET A 1 42 ? 2.147 -20.036 7.188 1.00 0.00 42 MET A CA 12
ATOM 12312 C C . MET A 1 42 ? 1.144 -19.670 6.092 1.00 0.00 42 MET A C 12
ATOM 12313 O O . MET A 1 42 ? 0.280 -20.449 5.743 1.00 0.00 42 MET A O 12
ATOM 12327 N N . CYS A 1 43 ? 1.248 -18.491 5.549 1.00 0.00 43 CYS A N 12
ATOM 12328 C CA . CYS A 1 43 ? 0.296 -18.078 4.480 1.00 0.00 43 CYS A CA 12
ATOM 12329 C C . CYS A 1 43 ? 0.492 -18.945 3.230 1.00 0.00 43 CYS A C 12
ATOM 12330 O O . CYS A 1 43 ? 1.610 -19.178 2.814 1.00 0.00 43 CYS A O 12
ATOM 12337 N N . PRO A 1 44 ? -0.601 -19.388 2.656 1.00 0.00 44 PRO A N 12
ATOM 12338 C CA . PRO A 1 44 ? -0.522 -20.223 1.435 1.00 0.00 44 PRO A CA 12
ATOM 12339 C C . PRO A 1 44 ? -0.194 -19.357 0.208 1.00 0.00 44 PRO A C 12
ATOM 12340 O O . PRO A 1 44 ? -0.091 -19.853 -0.897 1.00 0.00 44 PRO A O 12
ATOM 12351 N N . ALA A 1 45 ? -0.036 -18.069 0.387 1.00 0.00 45 ALA A N 12
ATOM 12352 C CA . ALA A 1 45 ? 0.275 -17.190 -0.776 1.00 0.00 45 ALA A CA 12
ATOM 12353 C C . ALA A 1 45 ? 1.623 -16.486 -0.582 1.00 0.00 45 ALA A C 12
ATOM 12354 O O . ALA A 1 45 ? 2.384 -16.321 -1.515 1.00 0.00 45 ALA A O 12
ATOM 12361 N N . CYS A 1 46 ? 1.926 -16.065 0.616 1.00 0.00 46 CYS A N 12
ATOM 12362 C CA . CYS A 1 46 ? 3.229 -15.370 0.845 1.00 0.00 46 CYS A CA 12
ATOM 12363 C C . CYS A 1 46 ? 4.060 -16.088 1.934 1.00 0.00 46 CYS A C 12
ATOM 12364 O O . CYS A 1 46 ? 5.099 -15.612 2.346 1.00 0.00 46 CYS A O 12
ATOM 12371 N N . ARG A 1 47 ? 3.620 -17.243 2.369 1.00 0.00 47 ARG A N 12
ATOM 12372 C CA . ARG A 1 47 ? 4.387 -18.023 3.396 1.00 0.00 47 ARG A CA 12
ATOM 12373 C C . ARG A 1 47 ? 4.686 -17.206 4.663 1.00 0.00 47 ARG A C 12
ATOM 12374 O O . ARG A 1 47 ? 5.557 -17.563 5.432 1.00 0.00 47 ARG A O 12
ATOM 12395 N N . SER A 1 48 ? 3.982 -16.133 4.908 1.00 0.00 48 SER A N 12
ATOM 12396 C CA . SER A 1 48 ? 4.263 -15.347 6.149 1.00 0.00 48 SER A CA 12
ATOM 12397 C C . SER A 1 48 ? 3.755 -16.115 7.374 1.00 0.00 48 SER A C 12
ATOM 12398 O O . SER A 1 48 ? 3.004 -17.061 7.238 1.00 0.00 48 SER A O 12
ATOM 12406 N N . PRO A 1 49 ? 4.177 -15.684 8.537 1.00 0.00 49 PRO A N 12
ATOM 12407 C CA . PRO A 1 49 ? 3.745 -16.352 9.791 1.00 0.00 49 PRO A CA 12
ATOM 12408 C C . PRO A 1 49 ? 2.274 -16.039 10.083 1.00 0.00 49 PRO A C 12
ATOM 12409 O O . PRO A 1 49 ? 1.816 -14.933 9.892 1.00 0.00 49 PRO A O 12
ATOM 12420 N N . LYS A 1 50 ? 1.530 -17.008 10.542 1.00 0.00 50 LYS A N 12
ATOM 12421 C CA . LYS A 1 50 ? 0.086 -16.771 10.843 1.00 0.00 50 LYS A CA 12
ATOM 12422 C C . LYS A 1 50 ? -0.093 -15.510 11.690 1.00 0.00 50 LYS A C 12
ATOM 12423 O O . LYS A 1 50 ? -1.124 -14.869 11.647 1.00 0.00 50 LYS A O 12
ATOM 12442 N N . ASN A 1 51 ? 0.899 -15.139 12.447 1.00 0.00 51 ASN A N 12
ATOM 12443 C CA . ASN A 1 51 ? 0.766 -13.909 13.275 1.00 0.00 51 ASN A CA 12
ATOM 12444 C C . ASN A 1 51 ? 0.605 -12.685 12.367 1.00 0.00 51 ASN A C 12
ATOM 12445 O O . ASN A 1 51 ? 0.204 -11.626 12.804 1.00 0.00 51 ASN A O 12
ATOM 12456 N N . GLN A 1 52 ? 0.901 -12.826 11.101 1.00 0.00 52 GLN A N 12
ATOM 12457 C CA . GLN A 1 52 ? 0.748 -11.675 10.170 1.00 0.00 52 GLN A CA 12
ATOM 12458 C C . GLN A 1 52 ? -0.704 -11.577 9.685 1.00 0.00 52 GLN A C 12
ATOM 12459 O O . GLN A 1 52 ? -1.069 -10.657 8.972 1.00 0.00 52 GLN A O 12
ATOM 12473 N N . PHE A 1 53 ? -1.542 -12.513 10.061 1.00 0.00 53 PHE A N 12
ATOM 12474 C CA . PHE A 1 53 ? -2.963 -12.455 9.614 1.00 0.00 53 PHE A CA 12
ATOM 12475 C C . PHE A 1 53 ? -3.786 -11.589 10.569 1.00 0.00 53 PHE A C 12
ATOM 12476 O O . PHE A 1 53 ? -3.728 -11.748 11.772 1.00 0.00 53 PHE A O 12
ATOM 12493 N N . LYS A 1 54 ? -4.561 -10.683 10.043 1.00 0.00 54 LYS A N 12
ATOM 12494 C CA . LYS A 1 54 ? -5.398 -9.821 10.924 1.00 0.00 54 LYS A CA 12
ATOM 12495 C C . LYS A 1 54 ? -6.877 -10.056 10.614 1.00 0.00 54 LYS A C 12
ATOM 12496 O O . LYS A 1 54 ? -7.286 -10.064 9.472 1.00 0.00 54 LYS A O 12
ATOM 12515 N N . SER A 1 55 ? -7.680 -10.262 11.619 1.00 0.00 55 SER A N 12
ATOM 12516 C CA . SER A 1 55 ? -9.126 -10.513 11.364 1.00 0.00 55 SER A CA 12
ATOM 12517 C C . SER A 1 55 ? -9.768 -9.324 10.659 1.00 0.00 55 SER A C 12
ATOM 12518 O O . SER A 1 55 ? -9.147 -8.306 10.428 1.00 0.00 55 SER A O 12
ATOM 12526 N N . ILE A 1 56 ? -11.017 -9.460 10.330 1.00 0.00 56 ILE A N 12
ATOM 12527 C CA . ILE A 1 56 ? -11.755 -8.357 9.639 1.00 0.00 56 ILE A CA 12
ATOM 12528 C C . ILE A 1 56 ? -13.264 -8.550 9.824 1.00 0.00 56 ILE A C 12
ATOM 12529 O O . ILE A 1 56 ? -13.911 -9.239 9.062 1.00 0.00 56 ILE A O 12
ATOM 12545 N N . LYS A 1 57 ? -13.824 -7.949 10.838 1.00 0.00 57 LYS A N 12
ATOM 12546 C CA . LYS A 1 57 ? -15.287 -8.099 11.086 1.00 0.00 57 LYS A CA 12
ATOM 12547 C C . LYS A 1 57 ? -15.998 -6.756 10.898 1.00 0.00 57 LYS A C 12
ATOM 12548 O O . LYS A 1 57 ? -16.448 -6.142 11.845 1.00 0.00 57 LYS A O 12
ATOM 12567 N N . LYS A 1 58 ? -16.103 -6.296 9.682 1.00 0.00 58 LYS A N 12
ATOM 12568 C CA . LYS A 1 58 ? -16.787 -4.994 9.434 1.00 0.00 58 LYS A CA 12
ATOM 12569 C C . LYS A 1 58 ? -17.860 -5.158 8.356 1.00 0.00 58 LYS A C 12
ATOM 12570 O O . LYS A 1 58 ? -17.684 -4.754 7.224 1.00 0.00 58 LYS A O 12
ATOM 12589 N N . VAL A 1 59 ? -18.971 -5.751 8.698 1.00 0.00 59 VAL A N 12
ATOM 12590 C CA . VAL A 1 59 ? -20.056 -5.944 7.694 1.00 0.00 59 VAL A CA 12
ATOM 12591 C C . VAL A 1 59 ? -20.910 -4.676 7.585 1.00 0.00 59 VAL A C 12
ATOM 12592 O O . VAL A 1 59 ? -21.504 -4.231 8.547 1.00 0.00 59 VAL A O 12
ATOM 12605 N N . ILE A 1 60 ? -20.976 -4.094 6.418 1.00 0.00 60 ILE A N 12
ATOM 12606 C CA . ILE A 1 60 ? -21.790 -2.855 6.245 1.00 0.00 60 ILE A CA 12
ATOM 12607 C C . ILE A 1 60 ? -22.173 -2.674 4.774 1.00 0.00 60 ILE A C 12
ATOM 12608 O O . ILE A 1 60 ? -21.697 -1.777 4.105 1.00 0.00 60 ILE A O 12
ATOM 12624 N N . ALA A 1 61 ? -23.029 -3.516 4.265 1.00 0.00 61 ALA A N 12
ATOM 12625 C CA . ALA A 1 61 ? -23.439 -3.386 2.837 1.00 0.00 61 ALA A CA 12
ATOM 12626 C C . ALA A 1 61 ? -24.326 -2.152 2.652 1.00 0.00 61 ALA A C 12
ATOM 12627 O O . ALA A 1 61 ? -24.755 -1.535 3.607 1.00 0.00 61 ALA A O 12
ATOM 12634 N N . GLY A 1 62 ? -24.604 -1.789 1.430 1.00 0.00 62 GLY A N 12
ATOM 12635 C CA . GLY A 1 62 ? -25.462 -0.596 1.183 1.00 0.00 62 GLY A CA 12
ATOM 12636 C C . GLY A 1 62 ? -24.957 0.144 -0.058 1.00 0.00 62 GLY A C 12
ATOM 12637 O O . GLY A 1 62 ? -25.691 0.868 -0.701 1.00 0.00 62 GLY A O 12
ATOM 12641 N N . PHE A 1 63 ? -23.710 -0.033 -0.401 1.00 0.00 63 PHE A N 12
ATOM 12642 C CA . PHE A 1 63 ? -23.160 0.660 -1.601 1.00 0.00 63 PHE A CA 12
ATOM 12643 C C . PHE A 1 63 ? -23.647 -0.026 -2.880 1.00 0.00 63 PHE A C 12
ATOM 12644 O O . PHE A 1 63 ? -24.367 -1.004 -2.835 1.00 0.00 63 PHE A O 12
ATOM 12661 N N . ALA A 1 64 ? -23.260 0.479 -4.020 1.00 0.00 64 ALA A N 12
ATOM 12662 C CA . ALA A 1 64 ? -23.701 -0.145 -5.301 1.00 0.00 64 ALA A CA 12
ATOM 12663 C C . ALA A 1 64 ? -22.491 -0.418 -6.199 1.00 0.00 64 ALA A C 12
ATOM 12664 O O . ALA A 1 64 ? -21.464 0.223 -6.085 1.00 0.00 64 ALA A O 12
ATOM 12671 N N . GLU A 1 65 ? -22.604 -1.362 -7.094 1.00 0.00 65 GLU A N 12
ATOM 12672 C CA . GLU A 1 65 ? -21.459 -1.673 -7.998 1.00 0.00 65 GLU A CA 12
ATOM 12673 C C . GLU A 1 65 ? -21.579 -0.871 -9.297 1.00 0.00 65 GLU A C 12
ATOM 12674 O O . GLU A 1 65 ? -22.664 -0.578 -9.759 1.00 0.00 65 GLU A O 12
ATOM 12686 N N . ASN A 1 66 ? -20.472 -0.509 -9.886 1.00 0.00 66 ASN A N 12
ATOM 12687 C CA . ASN A 1 66 ? -20.524 0.277 -11.153 1.00 0.00 66 ASN A CA 12
ATOM 12688 C C . ASN A 1 66 ? -20.234 -0.626 -12.355 1.00 0.00 66 ASN A C 12
ATOM 12689 O O . ASN A 1 66 ? -21.080 -0.835 -13.202 1.00 0.00 66 ASN A O 12
ATOM 12700 N N . GLN A 1 67 ? -19.047 -1.162 -12.438 1.00 0.00 67 GLN A N 12
ATOM 12701 C CA . GLN A 1 67 ? -18.710 -2.049 -13.589 1.00 0.00 67 GLN A CA 12
ATOM 12702 C C . GLN A 1 67 ? -17.881 -3.246 -13.116 1.00 0.00 67 GLN A C 12
ATOM 12703 O O . GLN A 1 67 ? -18.195 -4.383 -13.407 1.00 0.00 67 GLN A O 12
ATOM 12717 N N . LYS A 1 68 ? -16.824 -3.002 -12.392 1.00 0.00 68 LYS A N 12
ATOM 12718 C CA . LYS A 1 68 ? -15.978 -4.130 -11.905 1.00 0.00 68 LYS A CA 12
ATOM 12719 C C . LYS A 1 68 ? -15.041 -3.649 -10.793 1.00 0.00 68 LYS A C 12
ATOM 12720 O O . LYS A 1 68 ? -14.605 -2.515 -10.784 1.00 0.00 68 LYS A O 12
ATOM 12739 N N . TYR A 1 69 ? -14.728 -4.503 -9.858 1.00 0.00 69 TYR A N 12
ATOM 12740 C CA . TYR A 1 69 ? -13.818 -4.093 -8.749 1.00 0.00 69 TYR A CA 12
ATOM 12741 C C . TYR A 1 69 ? -12.479 -3.613 -9.313 1.00 0.00 69 TYR A C 12
ATOM 12742 O O . TYR A 1 69 ? -11.600 -4.400 -9.606 1.00 0.00 69 TYR A O 12
ATOM 12760 N N . GLY A 1 70 ? -12.316 -2.328 -9.469 1.00 0.00 70 GLY A N 12
ATOM 12761 C CA . GLY A 1 70 ? -11.033 -1.802 -10.014 1.00 0.00 70 GLY A CA 12
ATOM 12762 C C . GLY A 1 70 ? -10.843 -0.353 -9.560 1.00 0.00 70 GLY A C 12
ATOM 12763 O O . GLY A 1 70 ? -11.780 0.418 -9.695 1.00 0.00 70 GLY A O 12
ATOM 12769 N N . MET A 1 1 ? -20.252 -7.157 0.391 1.00 0.00 1 MET A N 13
ATOM 12770 C CA . MET A 1 1 ? -18.871 -7.619 0.711 1.00 0.00 1 MET A CA 13
ATOM 12771 C C . MET A 1 1 ? -18.649 -7.615 2.226 1.00 0.00 1 MET A C 13
ATOM 12772 O O . MET A 1 1 ? -17.657 -7.113 2.715 1.00 0.00 1 MET A O 13
ATOM 12788 N N . GLU A 1 2 ? -19.564 -8.171 2.974 1.00 0.00 2 GLU A N 13
ATOM 12789 C CA . GLU A 1 2 ? -19.399 -8.196 4.457 1.00 0.00 2 GLU A CA 13
ATOM 12790 C C . GLU A 1 2 ? -18.394 -9.280 4.858 1.00 0.00 2 GLU A C 13
ATOM 12791 O O . GLU A 1 2 ? -18.292 -10.311 4.224 1.00 0.00 2 GLU A O 13
ATOM 12803 N N . ILE A 1 3 ? -17.648 -9.050 5.903 1.00 0.00 3 ILE A N 13
ATOM 12804 C CA . ILE A 1 3 ? -16.643 -10.064 6.344 1.00 0.00 3 ILE A CA 13
ATOM 12805 C C . ILE A 1 3 ? -16.509 -10.043 7.870 1.00 0.00 3 ILE A C 13
ATOM 12806 O O . ILE A 1 3 ? -16.362 -8.999 8.474 1.00 0.00 3 ILE A O 13
ATOM 12822 N N . ASP A 1 4 ? -16.560 -11.190 8.497 1.00 0.00 4 ASP A N 13
ATOM 12823 C CA . ASP A 1 4 ? -16.440 -11.236 9.991 1.00 0.00 4 ASP A CA 13
ATOM 12824 C C . ASP A 1 4 ? -16.473 -12.681 10.513 1.00 0.00 4 ASP A C 13
ATOM 12825 O O . ASP A 1 4 ? -15.955 -12.972 11.572 1.00 0.00 4 ASP A O 13
ATOM 12834 N N . GLU A 1 5 ? -17.082 -13.584 9.791 1.00 0.00 5 GLU A N 13
ATOM 12835 C CA . GLU A 1 5 ? -17.149 -15.001 10.259 1.00 0.00 5 GLU A CA 13
ATOM 12836 C C . GLU A 1 5 ? -15.745 -15.611 10.308 1.00 0.00 5 GLU A C 13
ATOM 12837 O O . GLU A 1 5 ? -15.366 -16.390 9.456 1.00 0.00 5 GLU A O 13
ATOM 12849 N N . GLY A 1 6 ? -14.972 -15.259 11.298 1.00 0.00 6 GLY A N 13
ATOM 12850 C CA . GLY A 1 6 ? -13.595 -15.811 11.405 1.00 0.00 6 GLY A CA 13
ATOM 12851 C C . GLY A 1 6 ? -12.818 -15.509 10.121 1.00 0.00 6 GLY A C 13
ATOM 12852 O O . GLY A 1 6 ? -11.833 -16.152 9.820 1.00 0.00 6 GLY A O 13
ATOM 12856 N N . LYS A 1 7 ? -13.247 -14.534 9.363 1.00 0.00 7 LYS A N 13
ATOM 12857 C CA . LYS A 1 7 ? -12.516 -14.197 8.108 1.00 0.00 7 LYS A CA 13
ATOM 12858 C C . LYS A 1 7 ? -11.290 -13.345 8.444 1.00 0.00 7 LYS A C 13
ATOM 12859 O O . LYS A 1 7 ? -11.410 -12.253 8.957 1.00 0.00 7 LYS A O 13
ATOM 12878 N N . TYR A 1 8 ? -10.110 -13.841 8.177 1.00 0.00 8 TYR A N 13
ATOM 12879 C CA . TYR A 1 8 ? -8.885 -13.049 8.503 1.00 0.00 8 TYR A CA 13
ATOM 12880 C C . TYR A 1 8 ? -8.171 -12.608 7.222 1.00 0.00 8 TYR A C 13
ATOM 12881 O O . TYR A 1 8 ? -8.145 -13.318 6.236 1.00 0.00 8 TYR A O 13
ATOM 12899 N N . GLU A 1 9 ? -7.585 -11.442 7.236 1.00 0.00 9 GLU A N 13
ATOM 12900 C CA . GLU A 1 9 ? -6.865 -10.951 6.026 1.00 0.00 9 GLU A CA 13
ATOM 12901 C C . GLU A 1 9 ? -5.368 -10.821 6.324 1.00 0.00 9 GLU A C 13
ATOM 12902 O O . GLU A 1 9 ? -4.973 -10.325 7.360 1.00 0.00 9 GLU A O 13
ATOM 12914 N N . CYS A 1 10 ? -4.533 -11.267 5.426 1.00 0.00 10 CYS A N 13
ATOM 12915 C CA . CYS A 1 10 ? -3.063 -11.172 5.662 1.00 0.00 10 CYS A CA 13
ATOM 12916 C C . CYS A 1 10 ? -2.580 -9.737 5.467 1.00 0.00 10 CYS A C 13
ATOM 12917 O O . CYS A 1 10 ? -2.585 -9.218 4.369 1.00 0.00 10 CYS A O 13
ATOM 12924 N N . GLU A 1 11 ? -2.137 -9.100 6.513 1.00 0.00 11 GLU A N 13
ATOM 12925 C CA . GLU A 1 11 ? -1.628 -7.710 6.358 1.00 0.00 11 GLU A CA 13
ATOM 12926 C C . GLU A 1 11 ? -0.300 -7.735 5.591 1.00 0.00 11 GLU A C 13
ATOM 12927 O O . GLU A 1 11 ? 0.210 -6.712 5.178 1.00 0.00 11 GLU A O 13
ATOM 12939 N N . ALA A 1 12 ? 0.269 -8.899 5.411 1.00 0.00 12 ALA A N 13
ATOM 12940 C CA . ALA A 1 12 ? 1.568 -8.994 4.690 1.00 0.00 12 ALA A CA 13
ATOM 12941 C C . ALA A 1 12 ? 1.364 -9.059 3.171 1.00 0.00 12 ALA A C 13
ATOM 12942 O O . ALA A 1 12 ? 2.115 -8.466 2.420 1.00 0.00 12 ALA A O 13
ATOM 12949 N N . CYS A 1 13 ? 0.378 -9.781 2.698 1.00 0.00 13 CYS A N 13
ATOM 12950 C CA . CYS A 1 13 ? 0.190 -9.866 1.219 1.00 0.00 13 CYS A CA 13
ATOM 12951 C C . CYS A 1 13 ? -1.224 -9.427 0.805 1.00 0.00 13 CYS A C 13
ATOM 12952 O O . CYS A 1 13 ? -1.418 -8.866 -0.256 1.00 0.00 13 CYS A O 13
ATOM 12959 N N . GLY A 1 14 ? -2.207 -9.665 1.626 1.00 0.00 14 GLY A N 13
ATOM 12960 C CA . GLY A 1 14 ? -3.593 -9.243 1.264 1.00 0.00 14 GLY A CA 13
ATOM 12961 C C . GLY A 1 14 ? -4.464 -10.476 1.004 1.00 0.00 14 GLY A C 13
ATOM 12962 O O . GLY A 1 14 ? -5.481 -10.402 0.343 1.00 0.00 14 GLY A O 13
ATOM 12966 N N . TYR A 1 15 ? -4.077 -11.605 1.526 1.00 0.00 15 TYR A N 13
ATOM 12967 C CA . TYR A 1 15 ? -4.882 -12.842 1.319 1.00 0.00 15 TYR A CA 13
ATOM 12968 C C . TYR A 1 15 ? -6.020 -12.897 2.345 1.00 0.00 15 TYR A C 13
ATOM 12969 O O . TYR A 1 15 ? -5.997 -12.215 3.350 1.00 0.00 15 TYR A O 13
ATOM 12987 N N . ILE A 1 16 ? -7.015 -13.703 2.097 1.00 0.00 16 ILE A N 13
ATOM 12988 C CA . ILE A 1 16 ? -8.153 -13.798 3.055 1.00 0.00 16 ILE A CA 13
ATOM 12989 C C . ILE A 1 16 ? -8.335 -15.253 3.509 1.00 0.00 16 ILE A C 13
ATOM 12990 O O . ILE A 1 16 ? -8.642 -16.126 2.722 1.00 0.00 16 ILE A O 13
ATOM 13006 N N . TYR A 1 17 ? -8.151 -15.518 4.774 1.00 0.00 17 TYR A N 13
ATOM 13007 C CA . TYR A 1 17 ? -8.319 -16.911 5.275 1.00 0.00 17 TYR A CA 13
ATOM 13008 C C . TYR A 1 17 ? -9.800 -17.201 5.542 1.00 0.00 17 TYR A C 13
ATOM 13009 O O . TYR A 1 17 ? -10.471 -16.470 6.247 1.00 0.00 17 TYR A O 13
ATOM 13027 N N . GLU A 1 18 ? -10.301 -18.272 4.993 1.00 0.00 18 GLU A N 13
ATOM 13028 C CA . GLU A 1 18 ? -11.728 -18.634 5.215 1.00 0.00 18 GLU A CA 13
ATOM 13029 C C . GLU A 1 18 ? -11.813 -19.830 6.172 1.00 0.00 18 GLU A C 13
ATOM 13030 O O . GLU A 1 18 ? -11.427 -20.926 5.816 1.00 0.00 18 GLU A O 13
ATOM 13042 N N . PRO A 1 19 ? -12.308 -19.588 7.361 1.00 0.00 19 PRO A N 13
ATOM 13043 C CA . PRO A 1 19 ? -12.426 -20.679 8.360 1.00 0.00 19 PRO A CA 13
ATOM 13044 C C . PRO A 1 19 ? -13.511 -21.670 7.954 1.00 0.00 19 PRO A C 13
ATOM 13045 O O . PRO A 1 19 ? -13.246 -22.828 7.694 1.00 0.00 19 PRO A O 13
ATOM 13056 N N . GLU A 1 20 ? -14.727 -21.219 7.899 1.00 0.00 20 GLU A N 13
ATOM 13057 C CA . GLU A 1 20 ? -15.855 -22.120 7.511 1.00 0.00 20 GLU A CA 13
ATOM 13058 C C . GLU A 1 20 ? -15.489 -22.935 6.263 1.00 0.00 20 GLU A C 13
ATOM 13059 O O . GLU A 1 20 ? -15.999 -24.017 6.047 1.00 0.00 20 GLU A O 13
ATOM 13071 N N . LYS A 1 21 ? -14.605 -22.428 5.446 1.00 0.00 21 LYS A N 13
ATOM 13072 C CA . LYS A 1 21 ? -14.203 -23.179 4.224 1.00 0.00 21 LYS A CA 13
ATOM 13073 C C . LYS A 1 21 ? -12.931 -23.984 4.498 1.00 0.00 21 LYS A C 13
ATOM 13074 O O . LYS A 1 21 ? -12.723 -25.044 3.943 1.00 0.00 21 LYS A O 13
ATOM 13093 N N . GLY A 1 22 ? -12.083 -23.491 5.360 1.00 0.00 22 GLY A N 13
ATOM 13094 C CA . GLY A 1 22 ? -10.830 -24.232 5.679 1.00 0.00 22 GLY A CA 13
ATOM 13095 C C . GLY A 1 22 ? -9.743 -23.881 4.662 1.00 0.00 22 GLY A C 13
ATOM 13096 O O . GLY A 1 22 ? -10.022 -23.530 3.533 1.00 0.00 22 GLY A O 13
ATOM 13100 N N . ASP A 1 23 ? -8.503 -23.990 5.053 1.00 0.00 23 ASP A N 13
ATOM 13101 C CA . ASP A 1 23 ? -7.391 -23.677 4.115 1.00 0.00 23 ASP A CA 13
ATOM 13102 C C . ASP A 1 23 ? -7.074 -24.912 3.272 1.00 0.00 23 ASP A C 13
ATOM 13103 O O . ASP A 1 23 ? -5.983 -25.443 3.312 1.00 0.00 23 ASP A O 13
ATOM 13112 N N . LYS A 1 24 ? -8.032 -25.376 2.516 1.00 0.00 24 LYS A N 13
ATOM 13113 C CA . LYS A 1 24 ? -7.809 -26.584 1.665 1.00 0.00 24 LYS A CA 13
ATOM 13114 C C . LYS A 1 24 ? -6.485 -26.472 0.903 1.00 0.00 24 LYS A C 13
ATOM 13115 O O . LYS A 1 24 ? -5.871 -27.461 0.554 1.00 0.00 24 LYS A O 13
ATOM 13134 N N . PHE A 1 25 ? -6.039 -25.273 0.643 1.00 0.00 25 PHE A N 13
ATOM 13135 C CA . PHE A 1 25 ? -4.754 -25.100 -0.094 1.00 0.00 25 PHE A CA 13
ATOM 13136 C C . PHE A 1 25 ? -3.569 -25.254 0.865 1.00 0.00 25 PHE A C 13
ATOM 13137 O O . PHE A 1 25 ? -2.465 -25.558 0.457 1.00 0.00 25 PHE A O 13
ATOM 13154 N N . ALA A 1 26 ? -3.789 -25.052 2.136 1.00 0.00 26 ALA A N 13
ATOM 13155 C CA . ALA A 1 26 ? -2.674 -25.192 3.118 1.00 0.00 26 ALA A CA 13
ATOM 13156 C C . ALA A 1 26 ? -2.756 -26.553 3.813 1.00 0.00 26 ALA A C 13
ATOM 13157 O O . ALA A 1 26 ? -1.763 -27.103 4.245 1.00 0.00 26 ALA A O 13
ATOM 13164 N N . GLY A 1 27 ? -3.935 -27.103 3.919 1.00 0.00 27 GLY A N 13
ATOM 13165 C CA . GLY A 1 27 ? -4.079 -28.432 4.579 1.00 0.00 27 GLY A CA 13
ATOM 13166 C C . GLY A 1 27 ? -5.053 -28.331 5.758 1.00 0.00 27 GLY A C 13
ATOM 13167 O O . GLY A 1 27 ? -4.953 -29.069 6.718 1.00 0.00 27 GLY A O 13
ATOM 13171 N N . ILE A 1 28 ? -5.999 -27.431 5.696 1.00 0.00 28 ILE A N 13
ATOM 13172 C CA . ILE A 1 28 ? -6.976 -27.300 6.815 1.00 0.00 28 ILE A CA 13
ATOM 13173 C C . ILE A 1 28 ? -8.409 -27.419 6.269 1.00 0.00 28 ILE A C 13
ATOM 13174 O O . ILE A 1 28 ? -8.793 -26.672 5.392 1.00 0.00 28 ILE A O 13
ATOM 13190 N N . PRO A 1 29 ? -9.158 -28.356 6.803 1.00 0.00 29 PRO A N 13
ATOM 13191 C CA . PRO A 1 29 ? -10.558 -28.555 6.347 1.00 0.00 29 PRO A CA 13
ATOM 13192 C C . PRO A 1 29 ? -11.434 -27.382 6.798 1.00 0.00 29 PRO A C 13
ATOM 13193 O O . PRO A 1 29 ? -10.984 -26.524 7.532 1.00 0.00 29 PRO A O 13
ATOM 13204 N N . PRO A 1 30 ? -12.663 -27.377 6.342 1.00 0.00 30 PRO A N 13
ATOM 13205 C CA . PRO A 1 30 ? -13.600 -26.288 6.711 1.00 0.00 30 PRO A CA 13
ATOM 13206 C C . PRO A 1 30 ? -13.983 -26.398 8.183 1.00 0.00 30 PRO A C 13
ATOM 13207 O O . PRO A 1 30 ? -13.337 -27.077 8.956 1.00 0.00 30 PRO A O 13
ATOM 13218 N N . GLY A 1 31 ? -15.029 -25.731 8.576 1.00 0.00 31 GLY A N 13
ATOM 13219 C CA . GLY A 1 31 ? -15.465 -25.784 10.004 1.00 0.00 31 GLY A CA 13
ATOM 13220 C C . GLY A 1 31 ? -14.264 -25.525 10.921 1.00 0.00 31 GLY A C 13
ATOM 13221 O O . GLY A 1 31 ? -14.233 -25.960 12.055 1.00 0.00 31 GLY A O 13
ATOM 13225 N N . THR A 1 32 ? -13.275 -24.823 10.437 1.00 0.00 32 THR A N 13
ATOM 13226 C CA . THR A 1 32 ? -12.078 -24.543 11.280 1.00 0.00 32 THR A CA 13
ATOM 13227 C C . THR A 1 32 ? -11.815 -23.030 11.345 1.00 0.00 32 THR A C 13
ATOM 13228 O O . THR A 1 32 ? -11.615 -22.399 10.326 1.00 0.00 32 THR A O 13
ATOM 13239 N N . PRO A 1 33 ? -11.823 -22.490 12.541 1.00 0.00 33 PRO A N 13
ATOM 13240 C CA . PRO A 1 33 ? -11.583 -21.036 12.714 1.00 0.00 33 PRO A CA 13
ATOM 13241 C C . PRO A 1 33 ? -10.092 -20.712 12.561 1.00 0.00 33 PRO A C 13
ATOM 13242 O O . PRO A 1 33 ? -9.240 -21.562 12.726 1.00 0.00 33 PRO A O 13
ATOM 13253 N N . PHE A 1 34 ? -9.775 -19.483 12.252 1.00 0.00 34 PHE A N 13
ATOM 13254 C CA . PHE A 1 34 ? -8.343 -19.092 12.095 1.00 0.00 34 PHE A CA 13
ATOM 13255 C C . PHE A 1 34 ? -7.591 -19.315 13.416 1.00 0.00 34 PHE A C 13
ATOM 13256 O O . PHE A 1 34 ? -6.428 -19.666 13.427 1.00 0.00 34 PHE A O 13
ATOM 13273 N N . VAL A 1 35 ? -8.247 -19.114 14.524 1.00 0.00 35 VAL A N 13
ATOM 13274 C CA . VAL A 1 35 ? -7.568 -19.314 15.837 1.00 0.00 35 VAL A CA 13
ATOM 13275 C C . VAL A 1 35 ? -7.198 -20.790 16.032 1.00 0.00 35 VAL A C 13
ATOM 13276 O O . VAL A 1 35 ? -6.440 -21.136 16.916 1.00 0.00 35 VAL A O 13
ATOM 13289 N N . ASP A 1 36 ? -7.726 -21.665 15.216 1.00 0.00 36 ASP A N 13
ATOM 13290 C CA . ASP A 1 36 ? -7.398 -23.113 15.365 1.00 0.00 36 ASP A CA 13
ATOM 13291 C C . ASP A 1 36 ? -6.237 -23.507 14.442 1.00 0.00 36 ASP A C 13
ATOM 13292 O O . ASP A 1 36 ? -5.710 -24.597 14.530 1.00 0.00 36 ASP A O 13
ATOM 13301 N N . LEU A 1 37 ? -5.833 -22.633 13.557 1.00 0.00 37 LEU A N 13
ATOM 13302 C CA . LEU A 1 37 ? -4.707 -22.972 12.640 1.00 0.00 37 LEU A CA 13
ATOM 13303 C C . LEU A 1 37 ? -3.488 -23.426 13.446 1.00 0.00 37 LEU A C 13
ATOM 13304 O O . LEU A 1 37 ? -3.337 -23.088 14.604 1.00 0.00 37 LEU A O 13
ATOM 13320 N N . SER A 1 38 ? -2.616 -24.190 12.846 1.00 0.00 38 SER A N 13
ATOM 13321 C CA . SER A 1 38 ? -1.408 -24.663 13.583 1.00 0.00 38 SER A CA 13
ATOM 13322 C C . SER A 1 38 ? -0.672 -23.476 14.212 1.00 0.00 38 SER A C 13
ATOM 13323 O O . SER A 1 38 ? -0.670 -22.383 13.680 1.00 0.00 38 SER A O 13
ATOM 13331 N N . ASP A 1 39 ? -0.049 -23.681 15.338 1.00 0.00 39 ASP A N 13
ATOM 13332 C CA . ASP A 1 39 ? 0.684 -22.564 15.999 1.00 0.00 39 ASP A CA 13
ATOM 13333 C C . ASP A 1 39 ? 1.675 -21.928 15.019 1.00 0.00 39 ASP A C 13
ATOM 13334 O O . ASP A 1 39 ? 2.068 -20.788 15.172 1.00 0.00 39 ASP A O 13
ATOM 13343 N N . SER A 1 40 ? 2.083 -22.656 14.015 1.00 0.00 40 SER A N 13
ATOM 13344 C CA . SER A 1 40 ? 3.051 -22.091 13.032 1.00 0.00 40 SER A C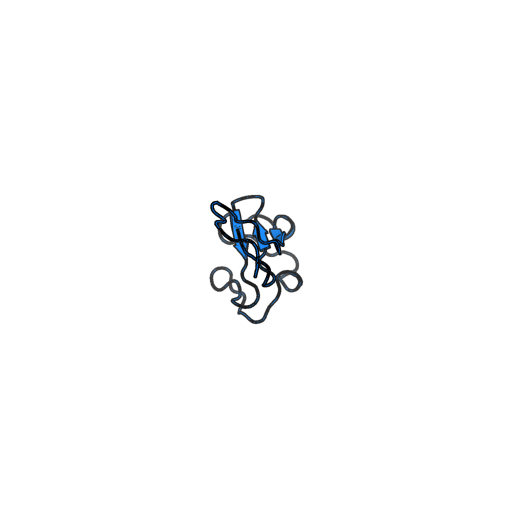A 13
ATOM 13345 C C . SER A 1 40 ? 2.481 -22.170 11.612 1.00 0.00 40 SER A C 13
ATOM 13346 O O . SER A 1 40 ? 3.146 -22.597 10.690 1.00 0.00 40 SER A O 13
ATOM 13354 N N . PHE A 1 41 ? 1.254 -21.761 11.428 1.00 0.00 41 PHE A N 13
ATOM 13355 C CA . PHE A 1 41 ? 0.649 -21.811 10.067 1.00 0.00 41 PHE A CA 13
ATOM 13356 C C . PHE A 1 41 ? 1.303 -20.753 9.167 1.00 0.00 41 PHE A C 13
ATOM 13357 O O . PHE A 1 41 ? 1.664 -19.683 9.615 1.00 0.00 41 PHE A O 13
ATOM 13374 N N . MET A 1 42 ? 1.452 -21.044 7.903 1.00 0.00 42 MET A N 13
ATOM 13375 C CA . MET A 1 42 ? 2.076 -20.050 6.980 1.00 0.00 42 MET A CA 13
ATOM 13376 C C . MET A 1 42 ? 1.103 -19.702 5.850 1.00 0.00 42 MET A C 13
ATOM 13377 O O . MET A 1 42 ? 0.439 -20.559 5.302 1.00 0.00 42 MET A O 13
ATOM 13391 N N . CYS A 1 43 ? 1.016 -18.451 5.501 1.00 0.00 43 CYS A N 13
ATOM 13392 C CA . CYS A 1 43 ? 0.090 -18.038 4.407 1.00 0.00 43 CYS A CA 13
ATOM 13393 C C . CYS A 1 43 ? 0.381 -18.842 3.134 1.00 0.00 43 CYS A C 13
ATOM 13394 O O . CYS A 1 43 ? 1.523 -18.981 2.745 1.00 0.00 43 CYS A O 13
ATOM 13401 N N . PRO A 1 44 ? -0.660 -19.340 2.513 1.00 0.00 44 PRO A N 13
ATOM 13402 C CA . PRO A 1 44 ? -0.484 -20.121 1.266 1.00 0.00 44 PRO A CA 13
ATOM 13403 C C . PRO A 1 44 ? -0.197 -19.189 0.080 1.00 0.00 44 PRO A C 13
ATOM 13404 O O . PRO A 1 44 ? -0.012 -19.634 -1.036 1.00 0.00 44 PRO A O 13
ATOM 13415 N N . ALA A 1 45 ? -0.161 -17.900 0.306 1.00 0.00 45 ALA A N 13
ATOM 13416 C CA . ALA A 1 45 ? 0.112 -16.957 -0.815 1.00 0.00 45 ALA A CA 13
ATOM 13417 C C . ALA A 1 45 ? 1.453 -16.253 -0.607 1.00 0.00 45 ALA A C 13
ATOM 13418 O O . ALA A 1 45 ? 2.227 -16.087 -1.531 1.00 0.00 45 ALA A O 13
ATOM 13425 N N . CYS A 1 46 ? 1.737 -15.831 0.594 1.00 0.00 46 CYS A N 13
ATOM 13426 C CA . CYS A 1 46 ? 3.031 -15.135 0.844 1.00 0.00 46 CYS A CA 13
ATOM 13427 C C . CYS A 1 46 ? 3.882 -15.898 1.886 1.00 0.00 46 CYS A C 13
ATOM 13428 O O . CYS A 1 46 ? 4.944 -15.455 2.278 1.00 0.00 46 CYS A O 13
ATOM 13435 N N . ARG A 1 47 ? 3.433 -17.056 2.303 1.00 0.00 47 ARG A N 13
ATOM 13436 C CA . ARG A 1 47 ? 4.215 -17.878 3.281 1.00 0.00 47 ARG A CA 13
ATOM 13437 C C . ARG A 1 47 ? 4.567 -17.101 4.558 1.00 0.00 47 ARG A C 13
ATOM 13438 O O . ARG A 1 47 ? 5.519 -17.429 5.241 1.00 0.00 47 ARG A O 13
ATOM 13459 N N . SER A 1 48 ? 3.813 -16.094 4.909 1.00 0.00 48 SER A N 13
ATOM 13460 C CA . SER A 1 48 ? 4.129 -15.342 6.161 1.00 0.00 48 SER A CA 13
ATOM 13461 C C . SER A 1 48 ? 3.615 -16.126 7.376 1.00 0.00 48 SER A C 13
ATOM 13462 O O . SER A 1 48 ? 2.840 -17.049 7.227 1.00 0.00 48 SER A O 13
ATOM 13470 N N . PRO A 1 49 ? 4.064 -15.738 8.545 1.00 0.00 49 PRO A N 13
ATOM 13471 C CA . PRO A 1 49 ? 3.631 -16.430 9.786 1.00 0.00 49 PRO A CA 13
ATOM 13472 C C . PRO A 1 49 ? 2.161 -16.125 10.093 1.00 0.00 49 PRO A C 13
ATOM 13473 O O . PRO A 1 49 ? 1.693 -15.019 9.912 1.00 0.00 49 PRO A O 13
ATOM 13484 N N . LYS A 1 50 ? 1.428 -17.103 10.554 1.00 0.00 50 LYS A N 13
ATOM 13485 C CA . LYS A 1 50 ? -0.014 -16.880 10.872 1.00 0.00 50 LYS A CA 13
ATOM 13486 C C . LYS A 1 50 ? -0.183 -15.649 11.761 1.00 0.00 50 LYS A C 13
ATOM 13487 O O . LYS A 1 50 ? -1.224 -15.022 11.773 1.00 0.00 50 LYS A O 13
ATOM 13506 N N . ASN A 1 51 ? 0.829 -15.286 12.496 1.00 0.00 51 ASN A N 13
ATOM 13507 C CA . ASN A 1 51 ? 0.709 -14.084 13.364 1.00 0.00 51 ASN A CA 13
ATOM 13508 C C . ASN A 1 51 ? 0.561 -12.829 12.500 1.00 0.00 51 ASN A C 13
ATOM 13509 O O . ASN A 1 51 ? 0.198 -11.774 12.979 1.00 0.00 51 ASN A O 13
ATOM 13520 N N . GLN A 1 52 ? 0.827 -12.938 11.224 1.00 0.00 52 GLN A N 13
ATOM 13521 C CA . GLN A 1 52 ? 0.686 -11.754 10.334 1.00 0.00 52 GLN A CA 13
ATOM 13522 C C . GLN A 1 52 ? -0.769 -11.622 9.862 1.00 0.00 52 GLN A C 13
ATOM 13523 O O . GLN A 1 52 ? -1.126 -10.676 9.183 1.00 0.00 52 GLN A O 13
ATOM 13537 N N . PHE A 1 53 ? -1.616 -12.561 10.209 1.00 0.00 53 PHE A N 13
ATOM 13538 C CA . PHE A 1 53 ? -3.038 -12.469 9.770 1.00 0.00 53 PHE A CA 13
ATOM 13539 C C . PHE A 1 53 ? -3.847 -11.612 10.747 1.00 0.00 53 PHE A C 13
ATOM 13540 O O . PHE A 1 53 ? -3.716 -11.730 11.949 1.00 0.00 53 PHE A O 13
ATOM 13557 N N . LYS A 1 54 ? -4.691 -10.758 10.239 1.00 0.00 54 LYS A N 13
ATOM 13558 C CA . LYS A 1 54 ? -5.520 -9.904 11.135 1.00 0.00 54 LYS A CA 13
ATOM 13559 C C . LYS A 1 54 ? -7.003 -10.114 10.818 1.00 0.00 54 LYS A C 13
ATOM 13560 O O . LYS A 1 54 ? -7.404 -10.127 9.672 1.00 0.00 54 LYS A O 13
ATOM 13579 N N . SER A 1 55 ? -7.818 -10.295 11.821 1.00 0.00 55 SER A N 13
ATOM 13580 C CA . SER A 1 55 ? -9.269 -10.520 11.565 1.00 0.00 55 SER A CA 13
ATOM 13581 C C . SER A 1 55 ? -9.893 -9.312 10.875 1.00 0.00 55 SER A C 13
ATOM 13582 O O . SER A 1 55 ? -9.263 -8.293 10.677 1.00 0.00 55 SER A O 13
ATOM 13590 N N . ILE A 1 56 ? -11.140 -9.432 10.521 1.00 0.00 56 ILE A N 13
ATOM 13591 C CA . ILE A 1 56 ? -11.853 -8.304 9.843 1.00 0.00 56 ILE A CA 13
ATOM 13592 C C . ILE A 1 56 ? -13.369 -8.475 9.991 1.00 0.00 56 ILE A C 13
ATOM 13593 O O . ILE A 1 56 ? -14.017 -9.097 9.174 1.00 0.00 56 ILE A O 13
ATOM 13609 N N . LYS A 1 57 ? -13.944 -7.922 11.022 1.00 0.00 57 LYS A N 13
ATOM 13610 C CA . LYS A 1 57 ? -15.417 -8.053 11.207 1.00 0.00 57 LYS A CA 13
ATOM 13611 C C . LYS A 1 57 ? -16.111 -6.763 10.772 1.00 0.00 57 LYS A C 13
ATOM 13612 O O . LYS A 1 57 ? -16.699 -6.058 11.568 1.00 0.00 57 LYS A O 13
ATOM 13631 N N . LYS A 1 58 ? -16.043 -6.450 9.509 1.00 0.00 58 LYS A N 13
ATOM 13632 C CA . LYS A 1 58 ? -16.690 -5.204 9.008 1.00 0.00 58 LYS A CA 13
ATOM 13633 C C . LYS A 1 58 ? -17.815 -5.549 8.030 1.00 0.00 58 LYS A C 13
ATOM 13634 O O . LYS A 1 58 ? -17.746 -6.525 7.310 1.00 0.00 58 LYS A O 13
ATOM 13653 N N . VAL A 1 59 ? -18.849 -4.754 7.996 1.00 0.00 59 VAL A N 13
ATOM 13654 C CA . VAL A 1 59 ? -19.976 -5.038 7.061 1.00 0.00 59 VAL A CA 13
ATOM 13655 C C . VAL A 1 59 ? -20.103 -3.913 6.030 1.00 0.00 59 VAL A C 13
ATOM 13656 O O . VAL A 1 59 ? -20.923 -3.026 6.162 1.00 0.00 59 VAL A O 13
ATOM 13669 N N . ILE A 1 60 ? -19.295 -3.943 5.006 1.00 0.00 60 ILE A N 13
ATOM 13670 C CA . ILE A 1 60 ? -19.364 -2.876 3.966 1.00 0.00 60 ILE A CA 13
ATOM 13671 C C . ILE A 1 60 ? -20.436 -3.216 2.927 1.00 0.00 60 ILE A C 13
ATOM 13672 O O . ILE A 1 60 ? -20.133 -3.587 1.809 1.00 0.00 60 ILE A O 13
ATOM 13688 N N . ALA A 1 61 ? -21.686 -3.092 3.281 1.00 0.00 61 ALA A N 13
ATOM 13689 C CA . ALA A 1 61 ? -22.770 -3.410 2.306 1.00 0.00 61 ALA A CA 13
ATOM 13690 C C . ALA A 1 61 ? -22.991 -2.230 1.356 1.00 0.00 61 ALA A C 13
ATOM 13691 O O . ALA A 1 61 ? -23.869 -1.414 1.558 1.00 0.00 61 ALA A O 13
ATOM 13698 N N . GLY A 1 62 ? -22.202 -2.135 0.320 1.00 0.00 62 GLY A N 13
ATOM 13699 C CA . GLY A 1 62 ? -22.368 -1.011 -0.644 1.00 0.00 62 GLY A CA 13
ATOM 13700 C C . GLY A 1 62 ? -22.183 -1.533 -2.070 1.00 0.00 62 GLY A C 13
ATOM 13701 O O . GLY A 1 62 ? -21.643 -0.859 -2.924 1.00 0.00 62 GLY A O 13
ATOM 13705 N N . PHE A 1 63 ? -22.627 -2.732 -2.333 1.00 0.00 63 PHE A N 13
ATOM 13706 C CA . PHE A 1 63 ? -22.477 -3.302 -3.703 1.00 0.00 63 PHE A CA 13
ATOM 13707 C C . PHE A 1 63 ? -21.020 -3.203 -4.164 1.00 0.00 63 PHE A C 13
ATOM 13708 O O . PHE A 1 63 ? -20.723 -2.667 -5.213 1.00 0.00 63 PHE A O 13
ATOM 13725 N N . ALA A 1 64 ? -20.109 -3.720 -3.384 1.00 0.00 64 ALA A N 13
ATOM 13726 C CA . ALA A 1 64 ? -18.670 -3.661 -3.772 1.00 0.00 64 ALA A CA 13
ATOM 13727 C C . ALA A 1 64 ? -18.313 -4.862 -4.651 1.00 0.00 64 ALA A C 13
ATOM 13728 O O . ALA A 1 64 ? -17.532 -5.712 -4.272 1.00 0.00 64 ALA A O 13
ATOM 13735 N N . GLU A 1 65 ? -18.883 -4.939 -5.822 1.00 0.00 65 GLU A N 13
ATOM 13736 C CA . GLU A 1 65 ? -18.583 -6.086 -6.726 1.00 0.00 65 GLU A CA 13
ATOM 13737 C C . GLU A 1 65 ? -17.527 -5.690 -7.762 1.00 0.00 65 GLU A C 13
ATOM 13738 O O . GLU A 1 65 ? -17.323 -4.526 -8.044 1.00 0.00 65 GLU A O 13
ATOM 13750 N N . ASN A 1 66 ? -16.859 -6.655 -8.332 1.00 0.00 66 ASN A N 13
ATOM 13751 C CA . ASN A 1 66 ? -15.816 -6.344 -9.351 1.00 0.00 66 ASN A CA 13
ATOM 13752 C C . ASN A 1 66 ? -16.470 -6.086 -10.712 1.00 0.00 66 ASN A C 13
ATOM 13753 O O . ASN A 1 66 ? -16.751 -7.002 -11.459 1.00 0.00 66 ASN A O 13
ATOM 13764 N N . GLN A 1 67 ? -16.715 -4.846 -11.040 1.00 0.00 67 GLN A N 13
ATOM 13765 C CA . GLN A 1 67 ? -17.350 -4.535 -12.354 1.00 0.00 67 GLN A CA 13
ATOM 13766 C C . GLN A 1 67 ? -16.437 -3.629 -13.183 1.00 0.00 67 GLN A C 13
ATOM 13767 O O . GLN A 1 67 ? -15.329 -3.319 -12.789 1.00 0.00 67 GLN A O 13
ATOM 13781 N N . LYS A 1 68 ? -16.893 -3.201 -14.327 1.00 0.00 68 LYS A N 13
ATOM 13782 C CA . LYS A 1 68 ? -16.051 -2.315 -15.181 1.00 0.00 68 LYS A CA 13
ATOM 13783 C C . LYS A 1 68 ? -16.164 -0.865 -14.702 1.00 0.00 68 LYS A C 13
ATOM 13784 O O . LYS A 1 68 ? -16.826 -0.049 -15.313 1.00 0.00 68 LYS A O 13
ATOM 13803 N N . TYR A 1 69 ? -15.525 -0.538 -13.612 1.00 0.00 69 TYR A N 13
ATOM 13804 C CA . TYR A 1 69 ? -15.598 0.859 -13.093 1.00 0.00 69 TYR A CA 13
ATOM 13805 C C . TYR A 1 69 ? -14.942 1.825 -14.083 1.00 0.00 69 TYR A C 13
ATOM 13806 O O . TYR A 1 69 ? -13.737 1.984 -14.105 1.00 0.00 69 TYR A O 13
ATOM 13824 N N . GLY A 1 70 ? -15.724 2.472 -14.903 1.00 0.00 70 GLY A N 13
ATOM 13825 C CA . GLY A 1 70 ? -15.145 3.428 -15.890 1.00 0.00 70 GLY A CA 13
ATOM 13826 C C . GLY A 1 70 ? -16.274 4.150 -16.627 1.00 0.00 70 GLY A C 13
ATOM 13827 O O . GLY A 1 70 ? -17.280 4.435 -15.997 1.00 0.00 70 GLY A O 13
ATOM 13833 N N . MET A 1 1 ? -16.626 -3.388 4.046 1.00 0.00 1 MET A N 14
ATOM 13834 C CA . MET A 1 1 ? -17.959 -2.726 4.136 1.00 0.00 1 MET A CA 14
ATOM 13835 C C . MET A 1 1 ? -18.907 -3.561 5.000 1.00 0.00 1 MET A C 14
ATOM 13836 O O . MET A 1 1 ? -19.218 -3.206 6.119 1.00 0.00 1 MET A O 14
ATOM 13852 N N . GLU A 1 2 ? -19.369 -4.669 4.487 1.00 0.00 2 GLU A N 14
ATOM 13853 C CA . GLU A 1 2 ? -20.296 -5.529 5.278 1.00 0.00 2 GLU A CA 14
ATOM 13854 C C . GLU A 1 2 ? -19.830 -6.988 5.227 1.00 0.00 2 GLU A C 14
ATOM 13855 O O . GLU A 1 2 ? -20.338 -7.784 4.462 1.00 0.00 2 GLU A O 14
ATOM 13867 N N . ILE A 1 3 ? -18.867 -7.343 6.033 1.00 0.00 3 ILE A N 14
ATOM 13868 C CA . ILE A 1 3 ? -18.371 -8.750 6.024 1.00 0.00 3 ILE A CA 14
ATOM 13869 C C . ILE A 1 3 ? -17.824 -9.133 7.401 1.00 0.00 3 ILE A C 14
ATOM 13870 O O . ILE A 1 3 ? -17.226 -8.329 8.087 1.00 0.00 3 ILE A O 14
ATOM 13886 N N . ASP A 1 4 ? -18.013 -10.364 7.799 1.00 0.00 4 ASP A N 14
ATOM 13887 C CA . ASP A 1 4 ? -17.503 -10.825 9.116 1.00 0.00 4 ASP A CA 14
ATOM 13888 C C . ASP A 1 4 ? -17.891 -12.285 9.327 1.00 0.00 4 ASP A C 14
ATOM 13889 O O . ASP A 1 4 ? -19.049 -12.625 9.468 1.00 0.00 4 ASP A O 14
ATOM 13898 N N . GLU A 1 5 ? -16.923 -13.139 9.344 1.00 0.00 5 GLU A N 14
ATOM 13899 C CA . GLU A 1 5 ? -17.199 -14.592 9.539 1.00 0.00 5 GLU A CA 14
ATOM 13900 C C . GLU A 1 5 ? -15.884 -15.356 9.719 1.00 0.00 5 GLU A C 14
ATOM 13901 O O . GLU A 1 5 ? -15.605 -16.309 9.016 1.00 0.00 5 GLU A O 14
ATOM 13913 N N . GLY A 1 6 ? -15.072 -14.944 10.652 1.00 0.00 6 GLY A N 14
ATOM 13914 C CA . GLY A 1 6 ? -13.774 -15.641 10.875 1.00 0.00 6 GLY A CA 14
ATOM 13915 C C . GLY A 1 6 ? -12.894 -15.503 9.629 1.00 0.00 6 GLY A C 14
ATOM 13916 O O . GLY A 1 6 ? -11.941 -16.235 9.450 1.00 0.00 6 GLY A O 14
ATOM 13920 N N . LYS A 1 7 ? -13.200 -14.568 8.767 1.00 0.00 7 LYS A N 14
ATOM 13921 C CA . LYS A 1 7 ? -12.370 -14.384 7.542 1.00 0.00 7 LYS A CA 14
ATOM 13922 C C . LYS A 1 7 ? -11.162 -13.505 7.866 1.00 0.00 7 LYS A C 14
ATOM 13923 O O . LYS A 1 7 ? -11.304 -12.374 8.284 1.00 0.00 7 LYS A O 14
ATOM 13942 N N . TYR A 1 8 ? -9.976 -14.012 7.686 1.00 0.00 8 TYR A N 14
ATOM 13943 C CA . TYR A 1 8 ? -8.770 -13.192 7.998 1.00 0.00 8 TYR A CA 14
ATOM 13944 C C . TYR A 1 8 ? -8.011 -12.850 6.716 1.00 0.00 8 TYR A C 14
ATOM 13945 O O . TYR A 1 8 ? -8.028 -13.593 5.756 1.00 0.00 8 TYR A O 14
ATOM 13963 N N . GLU A 1 9 ? -7.346 -11.729 6.694 1.00 0.00 9 GLU A N 14
ATOM 13964 C CA . GLU A 1 9 ? -6.589 -11.343 5.472 1.00 0.00 9 GLU A CA 14
ATOM 13965 C C . GLU A 1 9 ? -5.101 -11.178 5.791 1.00 0.00 9 GLU A C 14
ATOM 13966 O O . GLU A 1 9 ? -4.729 -10.627 6.806 1.00 0.00 9 GLU A O 14
ATOM 13978 N N . CYS A 1 10 ? -4.247 -11.651 4.923 1.00 0.00 10 CYS A N 14
ATOM 13979 C CA . CYS A 1 10 ? -2.784 -11.521 5.168 1.00 0.00 10 CYS A CA 14
ATOM 13980 C C . CYS A 1 10 ? -2.320 -10.099 4.862 1.00 0.00 10 CYS A C 14
ATOM 13981 O O . CYS A 1 10 ? -2.279 -9.686 3.720 1.00 0.00 10 CYS A O 14
ATOM 13988 N N . GLU A 1 11 ? -1.945 -9.357 5.861 1.00 0.00 11 GLU A N 14
ATOM 13989 C CA . GLU A 1 11 ? -1.458 -7.975 5.601 1.00 0.00 11 GLU A CA 14
ATOM 13990 C C . GLU A 1 11 ? -0.118 -8.034 4.856 1.00 0.00 11 GLU A C 14
ATOM 13991 O O . GLU A 1 11 ? 0.380 -7.037 4.373 1.00 0.00 11 GLU A O 14
ATOM 14003 N N . ALA A 1 12 ? 0.476 -9.198 4.776 1.00 0.00 12 ALA A N 14
ATOM 14004 C CA . ALA A 1 12 ? 1.788 -9.327 4.084 1.00 0.00 12 ALA A CA 14
ATOM 14005 C C . ALA A 1 12 ? 1.611 -9.497 2.568 1.00 0.00 12 ALA A C 14
ATOM 14006 O O . ALA A 1 12 ? 2.347 -8.919 1.792 1.00 0.00 12 ALA A O 14
ATOM 14013 N N . CYS A 1 13 ? 0.663 -10.289 2.128 1.00 0.00 13 CYS A N 14
ATOM 14014 C CA . CYS A 1 13 ? 0.497 -10.471 0.654 1.00 0.00 13 CYS A CA 14
ATOM 14015 C C . CYS A 1 13 ? -0.912 -10.072 0.193 1.00 0.00 13 CYS A C 14
ATOM 14016 O O . CYS A 1 13 ? -1.093 -9.551 -0.889 1.00 0.00 13 CYS A O 14
ATOM 14023 N N . GLY A 1 14 ? -1.909 -10.307 0.999 1.00 0.00 14 GLY A N 14
ATOM 14024 C CA . GLY A 1 14 ? -3.295 -9.932 0.591 1.00 0.00 14 GLY A CA 14
ATOM 14025 C C . GLY A 1 14 ? -4.149 -11.194 0.439 1.00 0.00 14 GLY A C 14
ATOM 14026 O O . GLY A 1 14 ? -5.156 -11.196 -0.242 1.00 0.00 14 GLY A O 14
ATOM 14030 N N . TYR A 1 15 ? -3.757 -12.263 1.070 1.00 0.00 15 TYR A N 14
ATOM 14031 C CA . TYR A 1 15 ? -4.542 -13.525 0.971 1.00 0.00 15 TYR A CA 14
ATOM 14032 C C . TYR A 1 15 ? -5.683 -13.508 1.993 1.00 0.00 15 TYR A C 14
ATOM 14033 O O . TYR A 1 15 ? -5.642 -12.782 2.965 1.00 0.00 15 TYR A O 14
ATOM 14051 N N . ILE A 1 16 ? -6.699 -14.298 1.779 1.00 0.00 16 ILE A N 14
ATOM 14052 C CA . ILE A 1 16 ? -7.841 -14.320 2.739 1.00 0.00 16 ILE A CA 14
ATOM 14053 C C . ILE A 1 16 ? -8.052 -15.737 3.280 1.00 0.00 16 ILE A C 14
ATOM 14054 O O . ILE A 1 16 ? -8.313 -16.663 2.537 1.00 0.00 16 ILE A O 14
ATOM 14070 N N . TYR A 1 17 ? -7.948 -15.912 4.569 1.00 0.00 17 TYR A N 14
ATOM 14071 C CA . TYR A 1 17 ? -8.150 -17.268 5.153 1.00 0.00 17 TYR A CA 14
ATOM 14072 C C . TYR A 1 17 ? -9.645 -17.534 5.353 1.00 0.00 17 TYR A C 14
ATOM 14073 O O . TYR A 1 17 ? -10.357 -16.738 5.933 1.00 0.00 17 TYR A O 14
ATOM 14091 N N . GLU A 1 18 ? -10.115 -18.659 4.888 1.00 0.00 18 GLU A N 14
ATOM 14092 C CA . GLU A 1 18 ? -11.555 -18.996 5.057 1.00 0.00 18 GLU A CA 14
ATOM 14093 C C . GLU A 1 18 ? -11.697 -20.147 6.064 1.00 0.00 18 GLU A C 14
ATOM 14094 O O . GLU A 1 18 ? -11.244 -21.244 5.807 1.00 0.00 18 GLU A O 14
ATOM 14106 N N . PRO A 1 19 ? -12.312 -19.862 7.187 1.00 0.00 19 PRO A N 14
ATOM 14107 C CA . PRO A 1 19 ? -12.490 -20.903 8.230 1.00 0.00 19 PRO A CA 14
ATOM 14108 C C . PRO A 1 19 ? -13.493 -21.966 7.785 1.00 0.00 19 PRO A C 14
ATOM 14109 O O . PRO A 1 19 ? -13.140 -23.104 7.543 1.00 0.00 19 PRO A O 14
ATOM 14120 N N . GLU A 1 20 ? -14.736 -21.606 7.684 1.00 0.00 20 GLU A N 14
ATOM 14121 C CA . GLU A 1 20 ? -15.781 -22.589 7.260 1.00 0.00 20 GLU A CA 14
ATOM 14122 C C . GLU A 1 20 ? -15.320 -23.396 6.037 1.00 0.00 20 GLU A C 14
ATOM 14123 O O . GLU A 1 20 ? -15.768 -24.502 5.811 1.00 0.00 20 GLU A O 14
ATOM 14135 N N . LYS A 1 21 ? -14.434 -22.852 5.246 1.00 0.00 21 LYS A N 14
ATOM 14136 C CA . LYS A 1 21 ? -13.958 -23.596 4.042 1.00 0.00 21 LYS A CA 14
ATOM 14137 C C . LYS A 1 21 ? -12.696 -24.399 4.361 1.00 0.00 21 LYS A C 14
ATOM 14138 O O . LYS A 1 21 ? -12.527 -25.513 3.907 1.00 0.00 21 LYS A O 14
ATOM 14157 N N . GLY A 1 22 ? -11.809 -23.848 5.139 1.00 0.00 22 GLY A N 14
ATOM 14158 C CA . GLY A 1 22 ? -10.561 -24.587 5.480 1.00 0.00 22 GLY A CA 14
ATOM 14159 C C . GLY A 1 22 ? -9.466 -24.243 4.468 1.00 0.00 22 GLY A C 14
ATOM 14160 O O . GLY A 1 22 ? -9.730 -24.030 3.301 1.00 0.00 22 GLY A O 14
ATOM 14164 N N . ASP A 1 23 ? -8.237 -24.191 4.907 1.00 0.00 23 ASP A N 14
ATOM 14165 C CA . ASP A 1 23 ? -7.123 -23.866 3.975 1.00 0.00 23 ASP A CA 14
ATOM 14166 C C . ASP A 1 23 ? -6.651 -25.133 3.266 1.00 0.00 23 ASP A C 14
ATOM 14167 O O . ASP A 1 23 ? -5.516 -25.546 3.401 1.00 0.00 23 ASP A O 14
ATOM 14176 N N . LYS A 1 24 ? -7.516 -25.757 2.517 1.00 0.00 24 LYS A N 14
ATOM 14177 C CA . LYS A 1 24 ? -7.125 -27.006 1.795 1.00 0.00 24 LYS A CA 14
ATOM 14178 C C . LYS A 1 24 ? -5.790 -26.808 1.065 1.00 0.00 24 LYS A C 14
ATOM 14179 O O . LYS A 1 24 ? -5.059 -27.749 0.822 1.00 0.00 24 LYS A O 14
ATOM 14198 N N . PHE A 1 25 ? -5.466 -25.592 0.719 1.00 0.00 25 PHE A N 14
ATOM 14199 C CA . PHE A 1 25 ? -4.179 -25.336 0.012 1.00 0.00 25 PHE A CA 14
ATOM 14200 C C . PHE A 1 25 ? -3.011 -25.419 0.999 1.00 0.00 25 PHE A C 14
ATOM 14201 O O . PHE A 1 25 ? -1.878 -25.635 0.617 1.00 0.00 25 PHE A O 14
ATOM 14218 N N . ALA A 1 26 ? -3.279 -25.252 2.265 1.00 0.00 26 ALA A N 14
ATOM 14219 C CA . ALA A 1 26 ? -2.185 -25.327 3.275 1.00 0.00 26 ALA A CA 14
ATOM 14220 C C . ALA A 1 26 ? -2.275 -26.646 4.042 1.00 0.00 26 ALA A C 14
ATOM 14221 O O . ALA A 1 26 ? -1.276 -27.229 4.417 1.00 0.00 26 ALA A O 14
ATOM 14228 N N . GLY A 1 27 ? -3.466 -27.124 4.269 1.00 0.00 27 GLY A N 14
ATOM 14229 C CA . GLY A 1 27 ? -3.622 -28.412 5.002 1.00 0.00 27 GLY A CA 14
ATOM 14230 C C . GLY A 1 27 ? -4.656 -28.265 6.125 1.00 0.00 27 GLY A C 14
ATOM 14231 O O . GLY A 1 27 ? -4.538 -28.881 7.166 1.00 0.00 27 GLY A O 14
ATOM 14235 N N . ILE A 1 28 ? -5.674 -27.469 5.930 1.00 0.00 28 ILE A N 14
ATOM 14236 C CA . ILE A 1 28 ? -6.703 -27.313 6.998 1.00 0.00 28 ILE A CA 14
ATOM 14237 C C . ILE A 1 28 ? -8.111 -27.508 6.405 1.00 0.00 28 ILE A C 14
ATOM 14238 O O . ILE A 1 28 ? -8.496 -26.798 5.498 1.00 0.00 28 ILE A O 14
ATOM 14254 N N . PRO A 1 29 ? -8.836 -28.468 6.936 1.00 0.00 29 PRO A N 14
ATOM 14255 C CA . PRO A 1 29 ? -10.209 -28.742 6.439 1.00 0.00 29 PRO A CA 14
ATOM 14256 C C . PRO A 1 29 ? -11.155 -27.602 6.836 1.00 0.00 29 PRO A C 14
ATOM 14257 O O . PRO A 1 29 ? -10.770 -26.709 7.563 1.00 0.00 29 PRO A O 14
ATOM 14268 N N . PRO A 1 30 ? -12.371 -27.668 6.348 1.00 0.00 30 PRO A N 14
ATOM 14269 C CA . PRO A 1 30 ? -13.370 -26.618 6.668 1.00 0.00 30 PRO A CA 14
ATOM 14270 C C . PRO A 1 30 ? -13.760 -26.694 8.142 1.00 0.00 30 PRO A C 14
ATOM 14271 O O . PRO A 1 30 ? -13.087 -27.313 8.944 1.00 0.00 30 PRO A O 14
ATOM 14282 N N . GLY A 1 31 ? -14.845 -26.069 8.501 1.00 0.00 31 GLY A N 14
ATOM 14283 C CA . GLY A 1 31 ? -15.299 -26.093 9.925 1.00 0.00 31 GLY A CA 14
ATOM 14284 C C . GLY A 1 31 ? -14.123 -25.771 10.857 1.00 0.00 31 GLY A C 14
ATOM 14285 O O . GLY A 1 31 ? -14.084 -26.201 11.993 1.00 0.00 31 GLY A O 14
ATOM 14289 N N . THR A 1 32 ? -13.163 -25.023 10.383 1.00 0.00 32 THR A N 14
ATOM 14290 C CA . THR A 1 32 ? -11.991 -24.682 11.242 1.00 0.00 32 THR A CA 14
ATOM 14291 C C . THR A 1 32 ? -11.795 -23.160 11.298 1.00 0.00 32 THR A C 14
ATOM 14292 O O . THR A 1 32 ? -11.480 -22.547 10.298 1.00 0.00 32 THR A O 14
ATOM 14303 N N . PRO A 1 33 ? -11.989 -22.591 12.465 1.00 0.00 33 PRO A N 14
ATOM 14304 C CA . PRO A 1 33 ? -11.826 -21.125 12.624 1.00 0.00 33 PRO A CA 14
ATOM 14305 C C . PRO A 1 33 ? -10.343 -20.737 12.592 1.00 0.00 33 PRO A C 14
ATOM 14306 O O . PRO A 1 33 ? -9.485 -21.477 13.033 1.00 0.00 33 PRO A O 14
ATOM 14317 N N . PHE A 1 34 ? -10.041 -19.580 12.070 1.00 0.00 34 PHE A N 14
ATOM 14318 C CA . PHE A 1 34 ? -8.618 -19.129 12.000 1.00 0.00 34 PHE A CA 14
ATOM 14319 C C . PHE A 1 34 ? -7.947 -19.247 13.375 1.00 0.00 34 PHE A C 14
ATOM 14320 O O . PHE A 1 34 ? -6.772 -19.531 13.478 1.00 0.00 34 PHE A O 14
ATOM 14337 N N . VAL A 1 35 ? -8.682 -19.027 14.426 1.00 0.00 35 VAL A N 14
ATOM 14338 C CA . VAL A 1 35 ? -8.080 -19.121 15.788 1.00 0.00 35 VAL A CA 14
ATOM 14339 C C . VAL A 1 35 ? -7.650 -20.561 16.093 1.00 0.00 35 VAL A C 14
ATOM 14340 O O . VAL A 1 35 ? -6.920 -20.812 17.032 1.00 0.00 35 VAL A O 14
ATOM 14353 N N . ASP A 1 36 ? -8.095 -21.510 15.315 1.00 0.00 36 ASP A N 14
ATOM 14354 C CA . ASP A 1 36 ? -7.707 -22.927 15.574 1.00 0.00 36 ASP A CA 14
ATOM 14355 C C . ASP A 1 36 ? -6.545 -23.353 14.668 1.00 0.00 36 ASP A C 14
ATOM 14356 O O . ASP A 1 36 ? -6.064 -24.465 14.748 1.00 0.00 36 ASP A O 14
ATOM 14365 N N . LEU A 1 37 ? -6.086 -22.483 13.806 1.00 0.00 37 LEU A N 14
ATOM 14366 C CA . LEU A 1 37 ? -4.957 -22.858 12.907 1.00 0.00 37 LEU A CA 14
ATOM 14367 C C . LEU A 1 37 ? -3.770 -23.366 13.733 1.00 0.00 37 LEU A C 14
ATOM 14368 O O . LEU A 1 37 ? -3.801 -23.363 14.947 1.00 0.00 37 LEU A O 14
ATOM 14384 N N . SER A 1 38 ? -2.726 -23.803 13.084 1.00 0.00 38 SER A N 14
ATOM 14385 C CA . SER A 1 38 ? -1.541 -24.311 13.835 1.00 0.00 38 SER A CA 14
ATOM 14386 C C . SER A 1 38 ? -0.834 -23.155 14.548 1.00 0.00 38 SER A C 14
ATOM 14387 O O . SER A 1 38 ? -0.899 -22.018 14.124 1.00 0.00 38 SER A O 14
ATOM 14395 N N . ASP A 1 39 ? -0.159 -23.435 15.630 1.00 0.00 39 ASP A N 14
ATOM 14396 C CA . ASP A 1 39 ? 0.551 -22.351 16.368 1.00 0.00 39 ASP A CA 14
ATOM 14397 C C . ASP A 1 39 ? 1.531 -21.631 15.437 1.00 0.00 39 ASP A C 14
ATOM 14398 O O . ASP A 1 39 ? 1.897 -20.495 15.664 1.00 0.00 39 ASP A O 14
ATOM 14407 N N . SER A 1 40 ? 1.958 -22.282 14.388 1.00 0.00 40 SER A N 14
ATOM 14408 C CA . SER A 1 40 ? 2.914 -21.631 13.447 1.00 0.00 40 SER A CA 14
ATOM 14409 C C . SER A 1 40 ? 2.408 -21.755 12.006 1.00 0.00 40 SER A C 14
ATOM 14410 O O . SER A 1 40 ? 3.160 -22.048 11.099 1.00 0.00 40 SER A O 14
ATOM 14418 N N . PHE A 1 41 ? 1.141 -21.530 11.792 1.00 0.00 41 PHE A N 14
ATOM 14419 C CA . PHE A 1 41 ? 0.590 -21.634 10.409 1.00 0.00 41 PHE A CA 14
ATOM 14420 C C . PHE A 1 41 ? 1.249 -20.583 9.505 1.00 0.00 41 PHE A C 14
ATOM 14421 O O . PHE A 1 41 ? 1.349 -19.423 9.853 1.00 0.00 41 PHE A O 14
ATOM 14438 N N . MET A 1 42 ? 1.688 -20.984 8.344 1.00 0.00 42 MET A N 14
ATOM 14439 C CA . MET A 1 42 ? 2.329 -20.011 7.413 1.00 0.00 42 MET A CA 14
ATOM 14440 C C . MET A 1 42 ? 1.427 -19.791 6.197 1.00 0.00 42 MET A C 14
ATOM 14441 O O . MET A 1 42 ? 0.713 -20.680 5.774 1.00 0.00 42 MET A O 14
ATOM 14455 N N . CYS A 1 43 ? 1.449 -18.617 5.635 1.00 0.00 43 CYS A N 14
ATOM 14456 C CA . CYS A 1 43 ? 0.589 -18.343 4.449 1.00 0.00 43 CYS A CA 14
ATOM 14457 C C . CYS A 1 43 ? 0.910 -19.327 3.316 1.00 0.00 43 CYS A C 14
ATOM 14458 O O . CYS A 1 43 ? 2.065 -19.566 3.022 1.00 0.00 43 CYS A O 14
ATOM 14465 N N . PRO A 1 44 ? -0.120 -19.858 2.703 1.00 0.00 44 PRO A N 14
ATOM 14466 C CA . PRO A 1 44 ? 0.084 -20.807 1.584 1.00 0.00 44 PRO A CA 14
ATOM 14467 C C . PRO A 1 44 ? 0.490 -20.056 0.306 1.00 0.00 44 PRO A C 14
ATOM 14468 O O . PRO A 1 44 ? 0.707 -20.655 -0.729 1.00 0.00 44 PRO A O 14
ATOM 14479 N N . ALA A 1 45 ? 0.591 -18.750 0.363 1.00 0.00 45 ALA A N 14
ATOM 14480 C CA . ALA A 1 45 ? 0.975 -17.980 -0.854 1.00 0.00 45 ALA A CA 14
ATOM 14481 C C . ALA A 1 45 ? 2.230 -17.138 -0.594 1.00 0.00 45 ALA A C 14
ATOM 14482 O O . ALA A 1 45 ? 3.085 -17.009 -1.447 1.00 0.00 45 ALA A O 14
ATOM 14489 N N . CYS A 1 46 ? 2.347 -16.558 0.569 1.00 0.00 46 CYS A N 14
ATOM 14490 C CA . CYS A 1 46 ? 3.551 -15.723 0.856 1.00 0.00 46 CYS A CA 14
ATOM 14491 C C . CYS A 1 46 ? 4.324 -16.259 2.086 1.00 0.00 46 CYS A C 14
ATOM 14492 O O . CYS A 1 46 ? 5.270 -15.652 2.546 1.00 0.00 46 CYS A O 14
ATOM 14499 N N . ARG A 1 47 ? 3.945 -17.409 2.590 1.00 0.00 47 ARG A N 14
ATOM 14500 C CA . ARG A 1 47 ? 4.669 -18.016 3.757 1.00 0.00 47 ARG A CA 14
ATOM 14501 C C . ARG A 1 47 ? 4.681 -17.101 4.991 1.00 0.00 47 ARG A C 14
ATOM 14502 O O . ARG A 1 47 ? 5.420 -17.336 5.927 1.00 0.00 47 ARG A O 14
ATOM 14523 N N . SER A 1 48 ? 3.876 -16.075 5.022 1.00 0.00 48 SER A N 14
ATOM 14524 C CA . SER A 1 48 ? 3.870 -15.186 6.223 1.00 0.00 48 SER A CA 14
ATOM 14525 C C . SER A 1 48 ? 3.404 -15.977 7.449 1.00 0.00 48 SER A C 14
ATOM 14526 O O . SER A 1 48 ? 2.722 -16.972 7.316 1.00 0.00 48 SER A O 14
ATOM 14534 N N . PRO A 1 49 ? 3.783 -15.506 8.612 1.00 0.00 49 PRO A N 14
ATOM 14535 C CA . PRO A 1 49 ? 3.382 -16.189 9.865 1.00 0.00 49 PRO A CA 14
ATOM 14536 C C . PRO A 1 49 ? 1.895 -15.954 10.142 1.00 0.00 49 PRO A C 14
ATOM 14537 O O . PRO A 1 49 ? 1.355 -14.913 9.830 1.00 0.00 49 PRO A O 14
ATOM 14548 N N . LYS A 1 50 ? 1.226 -16.910 10.723 1.00 0.00 50 LYS A N 14
ATOM 14549 C CA . LYS A 1 50 ? -0.226 -16.730 11.014 1.00 0.00 50 LYS A CA 14
ATOM 14550 C C . LYS A 1 50 ? -0.450 -15.446 11.810 1.00 0.00 50 LYS A C 14
ATOM 14551 O O . LYS A 1 50 ? -1.496 -14.834 11.733 1.00 0.00 50 LYS A O 14
ATOM 14570 N N . ASN A 1 51 ? 0.527 -15.020 12.559 1.00 0.00 51 ASN A N 14
ATOM 14571 C CA . ASN A 1 51 ? 0.358 -13.761 13.334 1.00 0.00 51 ASN A CA 14
ATOM 14572 C C . ASN A 1 51 ? 0.284 -12.568 12.377 1.00 0.00 51 ASN A C 14
ATOM 14573 O O . ASN A 1 51 ? -0.068 -11.472 12.763 1.00 0.00 51 ASN A O 14
ATOM 14584 N N . GLN A 1 52 ? 0.598 -12.777 11.124 1.00 0.00 52 GLN A N 14
ATOM 14585 C CA . GLN A 1 52 ? 0.528 -11.661 10.144 1.00 0.00 52 GLN A CA 14
ATOM 14586 C C . GLN A 1 52 ? -0.879 -11.584 9.535 1.00 0.00 52 GLN A C 14
ATOM 14587 O O . GLN A 1 52 ? -1.171 -10.711 8.741 1.00 0.00 52 GLN A O 14
ATOM 14601 N N . PHE A 1 53 ? -1.756 -12.490 9.896 1.00 0.00 53 PHE A N 14
ATOM 14602 C CA . PHE A 1 53 ? -3.133 -12.446 9.324 1.00 0.00 53 PHE A CA 14
ATOM 14603 C C . PHE A 1 53 ? -4.047 -11.587 10.202 1.00 0.00 53 PHE A C 14
ATOM 14604 O O . PHE A 1 53 ? -4.170 -11.809 11.390 1.00 0.00 53 PHE A O 14
ATOM 14621 N N . LYS A 1 54 ? -4.695 -10.613 9.626 1.00 0.00 54 LYS A N 14
ATOM 14622 C CA . LYS A 1 54 ? -5.609 -9.750 10.428 1.00 0.00 54 LYS A CA 14
ATOM 14623 C C . LYS A 1 54 ? -7.061 -10.052 10.058 1.00 0.00 54 LYS A C 14
ATOM 14624 O O . LYS A 1 54 ? -7.406 -10.156 8.897 1.00 0.00 54 LYS A O 14
ATOM 14643 N N . SER A 1 55 ? -7.916 -10.201 11.031 1.00 0.00 55 SER A N 14
ATOM 14644 C CA . SER A 1 55 ? -9.342 -10.505 10.722 1.00 0.00 55 SER A CA 14
ATOM 14645 C C . SER A 1 55 ? -9.986 -9.355 9.957 1.00 0.00 55 SER A C 14
ATOM 14646 O O . SER A 1 55 ? -9.370 -8.344 9.684 1.00 0.00 55 SER A O 14
ATOM 14654 N N . ILE A 1 56 ? -11.231 -9.510 9.621 1.00 0.00 56 ILE A N 14
ATOM 14655 C CA . ILE A 1 56 ? -11.951 -8.434 8.878 1.00 0.00 56 ILE A CA 14
ATOM 14656 C C . ILE A 1 56 ? -13.448 -8.481 9.200 1.00 0.00 56 ILE A C 14
ATOM 14657 O O . ILE A 1 56 ? -14.248 -8.943 8.412 1.00 0.00 56 ILE A O 14
ATOM 14673 N N . LYS A 1 57 ? -13.830 -8.005 10.354 1.00 0.00 57 LYS A N 14
ATOM 14674 C CA . LYS A 1 57 ? -15.275 -8.020 10.729 1.00 0.00 57 LYS A CA 14
ATOM 14675 C C . LYS A 1 57 ? -15.894 -6.639 10.498 1.00 0.00 57 LYS A C 14
ATOM 14676 O O . LYS A 1 57 ? -16.345 -5.987 11.418 1.00 0.00 57 LYS A O 14
ATOM 14695 N N . LYS A 1 58 ? -15.915 -6.188 9.274 1.00 0.00 58 LYS A N 14
ATOM 14696 C CA . LYS A 1 58 ? -16.502 -4.849 8.978 1.00 0.00 58 LYS A CA 14
ATOM 14697 C C . LYS A 1 58 ? -18.027 -4.949 8.861 1.00 0.00 58 LYS A C 14
ATOM 14698 O O . LYS A 1 58 ? -18.549 -5.704 8.065 1.00 0.00 58 LYS A O 14
ATOM 14717 N N . VAL A 1 59 ? -18.744 -4.192 9.647 1.00 0.00 59 VAL A N 14
ATOM 14718 C CA . VAL A 1 59 ? -20.234 -4.245 9.578 1.00 0.00 59 VAL A CA 14
ATOM 14719 C C . VAL A 1 59 ? -20.822 -2.840 9.730 1.00 0.00 59 VAL A C 14
ATOM 14720 O O . VAL A 1 59 ? -20.608 -2.171 10.721 1.00 0.00 59 VAL A O 14
ATOM 14733 N N . ILE A 1 60 ? -21.564 -2.388 8.756 1.00 0.00 60 ILE A N 14
ATOM 14734 C CA . ILE A 1 60 ? -22.168 -1.026 8.848 1.00 0.00 60 ILE A CA 14
ATOM 14735 C C . ILE A 1 60 ? -23.544 -1.008 8.176 1.00 0.00 60 ILE A C 14
ATOM 14736 O O . ILE A 1 60 ? -23.742 -1.591 7.128 1.00 0.00 60 ILE A O 14
ATOM 14752 N N . ALA A 1 61 ? -24.496 -0.343 8.772 1.00 0.00 61 ALA A N 14
ATOM 14753 C CA . ALA A 1 61 ? -25.858 -0.287 8.167 1.00 0.00 61 ALA A CA 14
ATOM 14754 C C . ALA A 1 61 ? -25.819 0.513 6.862 1.00 0.00 61 ALA A C 14
ATOM 14755 O O . ALA A 1 61 ? -25.985 1.716 6.854 1.00 0.00 61 ALA A O 14
ATOM 14762 N N . GLY A 1 62 ? -25.599 -0.148 5.758 1.00 0.00 62 GLY A N 14
ATOM 14763 C CA . GLY A 1 62 ? -25.547 0.575 4.456 1.00 0.00 62 GLY A CA 14
ATOM 14764 C C . GLY A 1 62 ? -26.767 0.201 3.610 1.00 0.00 62 GLY A C 14
ATOM 14765 O O . GLY A 1 62 ? -27.587 1.035 3.285 1.00 0.00 62 GLY A O 14
ATOM 14769 N N . PHE A 1 63 ? -26.889 -1.047 3.248 1.00 0.00 63 PHE A N 14
ATOM 14770 C CA . PHE A 1 63 ? -28.055 -1.471 2.417 1.00 0.00 63 PHE A CA 14
ATOM 14771 C C . PHE A 1 63 ? -29.366 -1.189 3.157 1.00 0.00 63 PHE A C 14
ATOM 14772 O O . PHE A 1 63 ? -29.420 -1.192 4.370 1.00 0.00 63 PHE A O 14
ATOM 14789 N N . ALA A 1 64 ? -30.424 -0.946 2.431 1.00 0.00 64 ALA A N 14
ATOM 14790 C CA . ALA A 1 64 ? -31.732 -0.663 3.088 1.00 0.00 64 ALA A CA 14
ATOM 14791 C C . ALA A 1 64 ? -32.843 -0.572 2.038 1.00 0.00 64 ALA A C 14
ATOM 14792 O O . ALA A 1 64 ? -32.645 -0.056 0.955 1.00 0.00 64 ALA A O 14
ATOM 14799 N N . GLU A 1 65 ? -34.010 -1.068 2.348 1.00 0.00 65 GLU A N 14
ATOM 14800 C CA . GLU A 1 65 ? -35.131 -1.008 1.365 1.00 0.00 65 GLU A CA 14
ATOM 14801 C C . GLU A 1 65 ? -36.418 -0.549 2.057 1.00 0.00 65 GLU A C 14
ATOM 14802 O O . GLU A 1 65 ? -36.809 -1.078 3.078 1.00 0.00 65 GLU A O 14
ATOM 14814 N N . ASN A 1 66 ? -37.081 0.429 1.503 1.00 0.00 66 ASN A N 14
ATOM 14815 C CA . ASN A 1 66 ? -38.344 0.922 2.124 1.00 0.00 66 ASN A CA 14
ATOM 14816 C C . ASN A 1 66 ? -39.305 1.413 1.039 1.00 0.00 66 ASN A C 14
ATOM 14817 O O . ASN A 1 66 ? -39.854 2.494 1.123 1.00 0.00 66 ASN A O 14
ATOM 14828 N N . GLN A 1 67 ? -39.511 0.626 0.019 1.00 0.00 67 GLN A N 14
ATOM 14829 C CA . GLN A 1 67 ? -40.436 1.043 -1.075 1.00 0.00 67 GLN A CA 14
ATOM 14830 C C . GLN A 1 67 ? -41.039 -0.191 -1.752 1.00 0.00 67 GLN A C 14
ATOM 14831 O O . GLN A 1 67 ? -41.180 -0.242 -2.957 1.00 0.00 67 GLN A O 14
ATOM 14845 N N . LYS A 1 68 ? -41.393 -1.184 -0.985 1.00 0.00 68 LYS A N 14
ATOM 14846 C CA . LYS A 1 68 ? -41.985 -2.415 -1.586 1.00 0.00 68 LYS A CA 14
ATOM 14847 C C . LYS A 1 68 ? -43.295 -2.080 -2.302 1.00 0.00 68 LYS A C 14
ATOM 14848 O O . LYS A 1 68 ? -43.559 -2.557 -3.388 1.00 0.00 68 LYS A O 14
ATOM 14867 N N . TYR A 1 69 ? -44.117 -1.263 -1.705 1.00 0.00 69 TYR A N 14
ATOM 14868 C CA . TYR A 1 69 ? -45.410 -0.899 -2.354 1.00 0.00 69 TYR A CA 14
ATOM 14869 C C . TYR A 1 69 ? -45.187 0.196 -3.401 1.00 0.00 69 TYR A C 14
ATOM 14870 O O . TYR A 1 69 ? -44.484 1.159 -3.166 1.00 0.00 69 TYR A O 14
ATOM 14888 N N . GLY A 1 70 ? -45.777 0.055 -4.556 1.00 0.00 70 GLY A N 14
ATOM 14889 C CA . GLY A 1 70 ? -45.598 1.087 -5.615 1.00 0.00 70 GLY A CA 14
ATOM 14890 C C . GLY A 1 70 ? -46.448 0.720 -6.833 1.00 0.00 70 GLY A C 14
ATOM 14891 O O . GLY A 1 70 ? -46.815 -0.437 -6.947 1.00 0.00 70 GLY A O 14
ATOM 14897 N N . MET A 1 1 ? -17.592 -1.528 3.647 1.00 0.00 1 MET A N 15
ATOM 14898 C CA . MET A 1 1 ? -18.221 -2.862 3.425 1.00 0.00 1 MET A CA 15
ATOM 14899 C C . MET A 1 1 ? -18.908 -3.341 4.708 1.00 0.00 1 MET A C 15
ATOM 14900 O O . MET A 1 1 ? -18.520 -2.983 5.802 1.00 0.00 1 MET A O 15
ATOM 14916 N N . GLU A 1 2 ? -19.930 -4.143 4.581 1.00 0.00 2 GLU A N 15
ATOM 14917 C CA . GLU A 1 2 ? -20.645 -4.638 5.792 1.00 0.00 2 GLU A CA 15
ATOM 14918 C C . GLU A 1 2 ? -20.489 -6.156 5.920 1.00 0.00 2 GLU A C 15
ATOM 14919 O O . GLU A 1 2 ? -21.392 -6.909 5.612 1.00 0.00 2 GLU A O 15
ATOM 14931 N N . ILE A 1 3 ? -19.353 -6.612 6.375 1.00 0.00 3 ILE A N 15
ATOM 14932 C CA . ILE A 1 3 ? -19.149 -8.083 6.525 1.00 0.00 3 ILE A CA 15
ATOM 14933 C C . ILE A 1 3 ? -18.492 -8.384 7.873 1.00 0.00 3 ILE A C 15
ATOM 14934 O O . ILE A 1 3 ? -17.980 -7.502 8.530 1.00 0.00 3 ILE A O 15
ATOM 14950 N N . ASP A 1 4 ? -18.493 -9.627 8.280 1.00 0.00 4 ASP A N 15
ATOM 14951 C CA . ASP A 1 4 ? -17.865 -10.006 9.576 1.00 0.00 4 ASP A CA 15
ATOM 14952 C C . ASP A 1 4 ? -18.084 -11.492 9.842 1.00 0.00 4 ASP A C 15
ATOM 14953 O O . ASP A 1 4 ? -19.190 -11.946 10.058 1.00 0.00 4 ASP A O 15
ATOM 14962 N N . GLU A 1 5 ? -17.032 -12.240 9.831 1.00 0.00 5 GLU A N 15
ATOM 14963 C CA . GLU A 1 5 ? -17.140 -13.705 10.088 1.00 0.00 5 GLU A CA 15
ATOM 14964 C C . GLU A 1 5 ? -15.778 -14.254 10.521 1.00 0.00 5 GLU A C 15
ATOM 14965 O O . GLU A 1 5 ? -14.991 -13.564 11.137 1.00 0.00 5 GLU A O 15
ATOM 14977 N N . GLY A 1 6 ? -15.490 -15.487 10.204 1.00 0.00 6 GLY A N 15
ATOM 14978 C CA . GLY A 1 6 ? -14.174 -16.062 10.601 1.00 0.00 6 GLY A CA 15
ATOM 14979 C C . GLY A 1 6 ? -13.200 -15.978 9.423 1.00 0.00 6 GLY A C 15
ATOM 14980 O O . GLY A 1 6 ? -12.203 -16.669 9.384 1.00 0.00 6 GLY A O 15
ATOM 14984 N N . LYS A 1 7 ? -13.473 -15.133 8.464 1.00 0.00 7 LYS A N 15
ATOM 14985 C CA . LYS A 1 7 ? -12.548 -15.010 7.301 1.00 0.00 7 LYS A CA 15
ATOM 14986 C C . LYS A 1 7 ? -11.387 -14.083 7.663 1.00 0.00 7 LYS A C 15
ATOM 14987 O O . LYS A 1 7 ? -11.576 -13.050 8.274 1.00 0.00 7 LYS A O 15
ATOM 15006 N N . TYR A 1 8 ? -10.185 -14.442 7.304 1.00 0.00 8 TYR A N 15
ATOM 15007 C CA . TYR A 1 8 ? -9.025 -13.571 7.646 1.00 0.00 8 TYR A CA 15
ATOM 15008 C C . TYR A 1 8 ? -8.264 -13.168 6.384 1.00 0.00 8 TYR A C 15
ATOM 15009 O O . TYR A 1 8 ? -8.194 -13.908 5.422 1.00 0.00 8 TYR A O 15
ATOM 15027 N N . GLU A 1 9 ? -7.690 -11.997 6.384 1.00 0.00 9 GLU A N 15
ATOM 15028 C CA . GLU A 1 9 ? -6.926 -11.538 5.191 1.00 0.00 9 GLU A CA 15
ATOM 15029 C C . GLU A 1 9 ? -5.471 -11.267 5.577 1.00 0.00 9 GLU A C 15
ATOM 15030 O O . GLU A 1 9 ? -5.193 -10.548 6.516 1.00 0.00 9 GLU A O 15
ATOM 15042 N N . CYS A 1 10 ? -4.539 -11.834 4.862 1.00 0.00 10 CYS A N 15
ATOM 15043 C CA . CYS A 1 10 ? -3.107 -11.599 5.194 1.00 0.00 10 CYS A CA 15
ATOM 15044 C C . CYS A 1 10 ? -2.752 -10.135 4.969 1.00 0.00 10 CYS A C 15
ATOM 15045 O O . CYS A 1 10 ? -2.675 -9.674 3.847 1.00 0.00 10 CYS A O 15
ATOM 15052 N N . GLU A 1 11 ? -2.514 -9.403 6.015 1.00 0.00 11 GLU A N 15
ATOM 15053 C CA . GLU A 1 11 ? -2.140 -7.975 5.837 1.00 0.00 11 GLU A CA 15
ATOM 15054 C C . GLU A 1 11 ? -0.766 -7.883 5.161 1.00 0.00 11 GLU A C 15
ATOM 15055 O O . GLU A 1 11 ? -0.342 -6.827 4.734 1.00 0.00 11 GLU A O 15
ATOM 15067 N N . ALA A 1 12 ? -0.061 -8.984 5.077 1.00 0.00 12 ALA A N 15
ATOM 15068 C CA . ALA A 1 12 ? 1.290 -8.966 4.449 1.00 0.00 12 ALA A CA 15
ATOM 15069 C C . ALA A 1 12 ? 1.211 -9.115 2.924 1.00 0.00 12 ALA A C 15
ATOM 15070 O O . ALA A 1 12 ? 1.948 -8.472 2.203 1.00 0.00 12 ALA A O 15
ATOM 15077 N N . CYS A 1 13 ? 0.349 -9.963 2.414 1.00 0.00 13 CYS A N 15
ATOM 15078 C CA . CYS A 1 13 ? 0.288 -10.123 0.931 1.00 0.00 13 CYS A CA 15
ATOM 15079 C C . CYS A 1 13 ? -1.130 -9.863 0.393 1.00 0.00 13 CYS A C 15
ATOM 15080 O O . CYS A 1 13 ? -1.300 -9.363 -0.701 1.00 0.00 13 CYS A O 15
ATOM 15087 N N . GLY A 1 14 ? -2.143 -10.185 1.148 1.00 0.00 14 GLY A N 15
ATOM 15088 C CA . GLY A 1 14 ? -3.536 -9.936 0.665 1.00 0.00 14 GLY A CA 15
ATOM 15089 C C . GLY A 1 14 ? -4.268 -11.264 0.450 1.00 0.00 14 GLY A C 15
ATOM 15090 O O . GLY A 1 14 ? -5.269 -11.327 -0.238 1.00 0.00 14 GLY A O 15
ATOM 15094 N N . TYR A 1 15 ? -3.786 -12.321 1.038 1.00 0.00 15 TYR A N 15
ATOM 15095 C CA . TYR A 1 15 ? -4.459 -13.641 0.877 1.00 0.00 15 TYR A CA 15
ATOM 15096 C C . TYR A 1 15 ? -5.718 -13.683 1.748 1.00 0.00 15 TYR A C 15
ATOM 15097 O O . TYR A 1 15 ? -5.925 -12.834 2.590 1.00 0.00 15 TYR A O 15
ATOM 15115 N N . ILE A 1 16 ? -6.558 -14.661 1.554 1.00 0.00 16 ILE A N 15
ATOM 15116 C CA . ILE A 1 16 ? -7.798 -14.744 2.376 1.00 0.00 16 ILE A CA 15
ATOM 15117 C C . ILE A 1 16 ? -7.965 -16.153 2.950 1.00 0.00 16 ILE A C 15
ATOM 15118 O O . ILE A 1 16 ? -8.058 -17.124 2.226 1.00 0.00 16 ILE A O 15
ATOM 15134 N N . TYR A 1 17 ? -8.005 -16.269 4.248 1.00 0.00 17 TYR A N 15
ATOM 15135 C CA . TYR A 1 17 ? -8.171 -17.612 4.875 1.00 0.00 17 TYR A CA 15
ATOM 15136 C C . TYR A 1 17 ? -9.661 -17.927 5.051 1.00 0.00 17 TYR A C 15
ATOM 15137 O O . TYR A 1 17 ? -10.457 -17.064 5.367 1.00 0.00 17 TYR A O 15
ATOM 15155 N N . GLU A 1 18 ? -10.035 -19.160 4.852 1.00 0.00 18 GLU A N 15
ATOM 15156 C CA . GLU A 1 18 ? -11.467 -19.546 5.010 1.00 0.00 18 GLU A CA 15
ATOM 15157 C C . GLU A 1 18 ? -11.590 -20.684 6.035 1.00 0.00 18 GLU A C 15
ATOM 15158 O O . GLU A 1 18 ? -11.138 -21.784 5.785 1.00 0.00 18 GLU A O 15
ATOM 15170 N N . PRO A 1 19 ? -12.192 -20.387 7.163 1.00 0.00 19 PRO A N 15
ATOM 15171 C CA . PRO A 1 19 ? -12.354 -21.413 8.223 1.00 0.00 19 PRO A CA 15
ATOM 15172 C C . PRO A 1 19 ? -13.401 -22.457 7.830 1.00 0.00 19 PRO A C 15
ATOM 15173 O O . PRO A 1 19 ? -13.089 -23.608 7.602 1.00 0.00 19 PRO A O 15
ATOM 15184 N N . GLU A 1 20 ? -14.637 -22.055 7.761 1.00 0.00 20 GLU A N 15
ATOM 15185 C CA . GLU A 1 20 ? -15.734 -23.006 7.390 1.00 0.00 20 GLU A CA 15
ATOM 15186 C C . GLU A 1 20 ? -15.320 -23.883 6.202 1.00 0.00 20 GLU A C 15
ATOM 15187 O O . GLU A 1 20 ? -15.778 -24.998 6.052 1.00 0.00 20 GLU A O 15
ATOM 15199 N N . LYS A 1 21 ? -14.456 -23.388 5.362 1.00 0.00 21 LYS A N 15
ATOM 15200 C CA . LYS A 1 21 ? -14.012 -24.193 4.188 1.00 0.00 21 LYS A CA 15
ATOM 15201 C C . LYS A 1 21 ? -12.697 -24.907 4.503 1.00 0.00 21 LYS A C 15
ATOM 15202 O O . LYS A 1 21 ? -12.496 -26.049 4.142 1.00 0.00 21 LYS A O 15
ATOM 15221 N N . GLY A 1 22 ? -11.803 -24.244 5.178 1.00 0.00 22 GLY A N 15
ATOM 15222 C CA . GLY A 1 22 ? -10.503 -24.884 5.521 1.00 0.00 22 GLY A CA 15
ATOM 15223 C C . GLY A 1 22 ? -9.459 -24.551 4.453 1.00 0.00 22 GLY A C 15
ATOM 15224 O O . GLY A 1 22 ? -9.771 -24.397 3.289 1.00 0.00 22 GLY A O 15
ATOM 15228 N N . ASP A 1 23 ? -8.221 -24.445 4.845 1.00 0.00 23 ASP A N 15
ATOM 15229 C CA . ASP A 1 23 ? -7.145 -24.134 3.863 1.00 0.00 23 ASP A CA 15
ATOM 15230 C C . ASP A 1 23 ? -6.667 -25.423 3.200 1.00 0.00 23 ASP A C 15
ATOM 15231 O O . ASP A 1 23 ? -5.518 -25.802 3.317 1.00 0.00 23 ASP A O 15
ATOM 15240 N N . LYS A 1 24 ? -7.543 -26.107 2.517 1.00 0.00 24 LYS A N 15
ATOM 15241 C CA . LYS A 1 24 ? -7.156 -27.387 1.848 1.00 0.00 24 LYS A CA 15
ATOM 15242 C C . LYS A 1 24 ? -5.823 -27.236 1.104 1.00 0.00 24 LYS A C 15
ATOM 15243 O O . LYS A 1 24 ? -5.092 -28.190 0.923 1.00 0.00 24 LYS A O 15
ATOM 15262 N N . PHE A 1 25 ? -5.497 -26.046 0.678 1.00 0.00 25 PHE A N 15
ATOM 15263 C CA . PHE A 1 25 ? -4.208 -25.845 -0.045 1.00 0.00 25 PHE A CA 15
ATOM 15264 C C . PHE A 1 25 ? -3.041 -25.887 0.945 1.00 0.00 25 PHE A C 15
ATOM 15265 O O . PHE A 1 25 ? -1.931 -26.239 0.597 1.00 0.00 25 PHE A O 15
ATOM 15282 N N . ALA A 1 26 ? -3.286 -25.534 2.177 1.00 0.00 26 ALA A N 15
ATOM 15283 C CA . ALA A 1 26 ? -2.196 -25.555 3.193 1.00 0.00 26 ALA A CA 15
ATOM 15284 C C . ALA A 1 26 ? -2.277 -26.843 4.018 1.00 0.00 26 ALA A C 15
ATOM 15285 O O . ALA A 1 26 ? -1.303 -27.283 4.597 1.00 0.00 26 ALA A O 15
ATOM 15292 N N . GLY A 1 27 ? -3.430 -27.453 4.071 1.00 0.00 27 GLY A N 15
ATOM 15293 C CA . GLY A 1 27 ? -3.571 -28.714 4.854 1.00 0.00 27 GLY A CA 15
ATOM 15294 C C . GLY A 1 27 ? -4.567 -28.505 5.999 1.00 0.00 27 GLY A C 15
ATOM 15295 O O . GLY A 1 27 ? -4.541 -29.210 6.988 1.00 0.00 27 GLY A O 15
ATOM 15299 N N . ILE A 1 28 ? -5.446 -27.547 5.876 1.00 0.00 28 ILE A N 15
ATOM 15300 C CA . ILE A 1 28 ? -6.436 -27.305 6.961 1.00 0.00 28 ILE A CA 15
ATOM 15301 C C . ILE A 1 28 ? -7.858 -27.590 6.446 1.00 0.00 28 ILE A C 15
ATOM 15302 O O . ILE A 1 28 ? -8.343 -26.897 5.574 1.00 0.00 28 ILE A O 15
ATOM 15318 N N . PRO A 1 29 ? -8.484 -28.601 7.003 1.00 0.00 29 PRO A N 15
ATOM 15319 C CA . PRO A 1 29 ? -9.863 -28.964 6.581 1.00 0.00 29 PRO A CA 15
ATOM 15320 C C . PRO A 1 29 ? -10.856 -27.881 7.020 1.00 0.00 29 PRO A C 15
ATOM 15321 O O . PRO A 1 29 ? -10.486 -26.957 7.717 1.00 0.00 29 PRO A O 15
ATOM 15332 N N . PRO A 1 30 ? -12.090 -28.023 6.599 1.00 0.00 30 PRO A N 15
ATOM 15333 C CA . PRO A 1 30 ? -13.132 -27.032 6.965 1.00 0.00 30 PRO A CA 15
ATOM 15334 C C . PRO A 1 30 ? -13.423 -27.108 8.462 1.00 0.00 30 PRO A C 15
ATOM 15335 O O . PRO A 1 30 ? -12.669 -27.679 9.224 1.00 0.00 30 PRO A O 15
ATOM 15346 N N . GLY A 1 31 ? -14.513 -26.537 8.887 1.00 0.00 31 GLY A N 15
ATOM 15347 C CA . GLY A 1 31 ? -14.868 -26.569 10.339 1.00 0.00 31 GLY A CA 15
ATOM 15348 C C . GLY A 1 31 ? -13.656 -26.165 11.188 1.00 0.00 31 GLY A C 15
ATOM 15349 O O . GLY A 1 31 ? -13.459 -26.662 12.278 1.00 0.00 31 GLY A O 15
ATOM 15353 N N . THR A 1 32 ? -12.840 -25.271 10.696 1.00 0.00 32 THR A N 15
ATOM 15354 C CA . THR A 1 32 ? -11.643 -24.847 11.480 1.00 0.00 32 THR A CA 15
ATOM 15355 C C . THR A 1 32 ? -11.501 -23.318 11.461 1.00 0.00 32 THR A C 15
ATOM 15356 O O . THR A 1 32 ? -11.169 -22.744 10.444 1.00 0.00 32 THR A O 15
ATOM 15367 N N . PRO A 1 33 ? -11.752 -22.700 12.592 1.00 0.00 33 PRO A N 15
ATOM 15368 C CA . PRO A 1 33 ? -11.638 -21.223 12.683 1.00 0.00 33 PRO A CA 15
ATOM 15369 C C . PRO A 1 33 ? -10.167 -20.799 12.642 1.00 0.00 33 PRO A C 15
ATOM 15370 O O . PRO A 1 33 ? -9.292 -21.510 13.094 1.00 0.00 33 PRO A O 15
ATOM 15381 N N . PHE A 1 34 ? -9.888 -19.644 12.101 1.00 0.00 34 PHE A N 15
ATOM 15382 C CA . PHE A 1 34 ? -8.474 -19.174 12.027 1.00 0.00 34 PHE A CA 15
ATOM 15383 C C . PHE A 1 34 ? -7.832 -19.232 13.419 1.00 0.00 34 PHE A C 15
ATOM 15384 O O . PHE A 1 34 ? -6.628 -19.335 13.554 1.00 0.00 34 PHE A O 15
ATOM 15401 N N . VAL A 1 35 ? -8.625 -19.178 14.453 1.00 0.00 35 VAL A N 15
ATOM 15402 C CA . VAL A 1 35 ? -8.060 -19.239 15.830 1.00 0.00 35 VAL A CA 15
ATOM 15403 C C . VAL A 1 35 ? -7.567 -20.659 16.138 1.00 0.00 35 VAL A C 15
ATOM 15404 O O . VAL A 1 35 ? -6.798 -20.872 17.055 1.00 0.00 35 VAL A O 15
ATOM 15417 N N . ASP A 1 36 ? -8.001 -21.630 15.380 1.00 0.00 36 ASP A N 15
ATOM 15418 C CA . ASP A 1 36 ? -7.551 -23.032 15.630 1.00 0.00 36 ASP A CA 15
ATOM 15419 C C . ASP A 1 36 ? -6.395 -23.406 14.693 1.00 0.00 36 ASP A C 15
ATOM 15420 O O . ASP A 1 36 ? -5.893 -24.513 14.732 1.00 0.00 36 ASP A O 15
ATOM 15429 N N . LEU A 1 37 ? -5.965 -22.502 13.852 1.00 0.00 37 LEU A N 15
ATOM 15430 C CA . LEU A 1 37 ? -4.844 -22.826 12.921 1.00 0.00 37 LEU A CA 15
ATOM 15431 C C . LEU A 1 37 ? -3.652 -23.389 13.704 1.00 0.00 37 LEU A C 15
ATOM 15432 O O . LEU A 1 37 ? -3.601 -23.312 14.915 1.00 0.00 37 LEU A O 15
ATOM 15448 N N . SER A 1 38 ? -2.694 -23.954 13.022 1.00 0.00 38 SER A N 15
ATOM 15449 C CA . SER A 1 38 ? -1.509 -24.520 13.730 1.00 0.00 38 SER A CA 15
ATOM 15450 C C . SER A 1 38 ? -0.838 -23.442 14.586 1.00 0.00 38 SER A C 15
ATOM 15451 O O . SER A 1 38 ? -1.196 -22.283 14.535 1.00 0.00 38 SER A O 15
ATOM 15459 N N . ASP A 1 39 ? 0.135 -23.818 15.371 1.00 0.00 39 ASP A N 15
ATOM 15460 C CA . ASP A 1 39 ? 0.830 -22.817 16.230 1.00 0.00 39 ASP A CA 15
ATOM 15461 C C . ASP A 1 39 ? 1.656 -21.860 15.365 1.00 0.00 39 ASP A C 15
ATOM 15462 O O . ASP A 1 39 ? 1.892 -20.725 15.731 1.00 0.00 39 ASP A O 15
ATOM 15471 N N . SER A 1 40 ? 2.099 -22.308 14.221 1.00 0.00 40 SER A N 15
ATOM 15472 C CA . SER A 1 40 ? 2.910 -21.422 13.337 1.00 0.00 40 SER A CA 15
ATOM 15473 C C . SER A 1 40 ? 2.416 -21.517 11.890 1.00 0.00 40 SER A C 15
ATOM 15474 O O . SER A 1 40 ? 3.195 -21.639 10.966 1.00 0.00 40 SER A O 15
ATOM 15482 N N . PHE A 1 41 ? 1.129 -21.461 11.686 1.00 0.00 41 PHE A N 15
ATOM 15483 C CA . PHE A 1 41 ? 0.591 -21.546 10.298 1.00 0.00 41 PHE A CA 15
ATOM 15484 C C . PHE A 1 41 ? 1.253 -20.480 9.414 1.00 0.00 41 PHE A C 15
ATOM 15485 O O . PHE A 1 41 ? 1.315 -19.319 9.766 1.00 0.00 41 PHE A O 15
ATOM 15502 N N . MET A 1 42 ? 1.733 -20.869 8.265 1.00 0.00 42 MET A N 15
ATOM 15503 C CA . MET A 1 42 ? 2.373 -19.877 7.353 1.00 0.00 42 MET A CA 15
ATOM 15504 C C . MET A 1 42 ? 1.461 -19.627 6.154 1.00 0.00 42 MET A C 15
ATOM 15505 O O . MET A 1 42 ? 0.712 -20.490 5.739 1.00 0.00 42 MET A O 15
ATOM 15519 N N . CYS A 1 43 ? 1.509 -18.453 5.597 1.00 0.00 43 CYS A N 15
ATOM 15520 C CA . CYS A 1 43 ? 0.638 -18.150 4.429 1.00 0.00 43 CYS A CA 15
ATOM 15521 C C . CYS A 1 43 ? 1.002 -19.046 3.240 1.00 0.00 43 CYS A C 15
ATOM 15522 O O . CYS A 1 43 ? 2.164 -19.219 2.935 1.00 0.00 43 CYS A O 15
ATOM 15529 N N . PRO A 1 44 ? -0.005 -19.575 2.589 1.00 0.00 44 PRO A N 15
ATOM 15530 C CA . PRO A 1 44 ? 0.237 -20.437 1.411 1.00 0.00 44 PRO A CA 15
ATOM 15531 C C . PRO A 1 44 ? 0.622 -19.583 0.193 1.00 0.00 44 PRO A C 15
ATOM 15532 O O . PRO A 1 44 ? 0.882 -20.098 -0.875 1.00 0.00 44 PRO A O 15
ATOM 15543 N N . ALA A 1 45 ? 0.652 -18.280 0.341 1.00 0.00 45 ALA A N 15
ATOM 15544 C CA . ALA A 1 45 ? 1.011 -17.410 -0.814 1.00 0.00 45 ALA A CA 15
ATOM 15545 C C . ALA A 1 45 ? 2.276 -16.599 -0.514 1.00 0.00 45 ALA A C 15
ATOM 15546 O O . ALA A 1 45 ? 3.133 -16.439 -1.360 1.00 0.00 45 ALA A O 15
ATOM 15553 N N . CYS A 1 46 ? 2.398 -16.079 0.676 1.00 0.00 46 CYS A N 15
ATOM 15554 C CA . CYS A 1 46 ? 3.611 -15.272 1.007 1.00 0.00 46 CYS A CA 15
ATOM 15555 C C . CYS A 1 46 ? 4.393 -15.898 2.186 1.00 0.00 46 CYS A C 15
ATOM 15556 O O . CYS A 1 46 ? 5.397 -15.370 2.623 1.00 0.00 46 CYS A O 15
ATOM 15563 N N . ARG A 1 47 ? 3.952 -17.029 2.680 1.00 0.00 47 ARG A N 15
ATOM 15564 C CA . ARG A 1 47 ? 4.673 -17.714 3.801 1.00 0.00 47 ARG A CA 15
ATOM 15565 C C . ARG A 1 47 ? 4.798 -16.827 5.049 1.00 0.00 47 ARG A C 15
ATOM 15566 O O . ARG A 1 47 ? 5.668 -17.038 5.872 1.00 0.00 47 ARG A O 15
ATOM 15587 N N . SER A 1 48 ? 3.944 -15.854 5.220 1.00 0.00 48 SER A N 15
ATOM 15588 C CA . SER A 1 48 ? 4.044 -14.998 6.440 1.00 0.00 48 SER A CA 15
ATOM 15589 C C . SER A 1 48 ? 3.519 -15.770 7.657 1.00 0.00 48 SER A C 15
ATOM 15590 O O . SER A 1 48 ? 2.862 -16.781 7.507 1.00 0.00 48 SER A O 15
ATOM 15598 N N . PRO A 1 49 ? 3.824 -15.270 8.829 1.00 0.00 49 PRO A N 15
ATOM 15599 C CA . PRO A 1 49 ? 3.369 -15.936 10.075 1.00 0.00 49 PRO A CA 15
ATOM 15600 C C . PRO A 1 49 ? 1.864 -15.723 10.277 1.00 0.00 49 PRO A C 15
ATOM 15601 O O . PRO A 1 49 ? 1.344 -14.650 10.046 1.00 0.00 49 PRO A O 15
ATOM 15612 N N . LYS A 1 50 ? 1.162 -16.739 10.705 1.00 0.00 50 LYS A N 15
ATOM 15613 C CA . LYS A 1 50 ? -0.309 -16.602 10.922 1.00 0.00 50 LYS A CA 15
ATOM 15614 C C . LYS A 1 50 ? -0.623 -15.351 11.742 1.00 0.00 50 LYS A C 15
ATOM 15615 O O . LYS A 1 50 ? -1.673 -14.755 11.598 1.00 0.00 50 LYS A O 15
ATOM 15634 N N . ASN A 1 51 ? 0.274 -14.938 12.590 1.00 0.00 51 ASN A N 15
ATOM 15635 C CA . ASN A 1 51 ? 0.010 -13.715 13.397 1.00 0.00 51 ASN A CA 15
ATOM 15636 C C . ASN A 1 51 ? -0.128 -12.501 12.476 1.00 0.00 51 ASN A C 15
ATOM 15637 O O . ASN A 1 51 ? -0.607 -11.458 12.875 1.00 0.00 51 ASN A O 15
ATOM 15648 N N . GLN A 1 52 ? 0.278 -12.628 11.240 1.00 0.00 52 GLN A N 15
ATOM 15649 C CA . GLN A 1 52 ? 0.155 -11.483 10.298 1.00 0.00 52 GLN A CA 15
ATOM 15650 C C . GLN A 1 52 ? -1.226 -11.493 9.631 1.00 0.00 52 GLN A C 15
ATOM 15651 O O . GLN A 1 52 ? -1.547 -10.627 8.840 1.00 0.00 52 GLN A O 15
ATOM 15665 N N . PHE A 1 53 ? -2.052 -12.465 9.938 1.00 0.00 53 PHE A N 15
ATOM 15666 C CA . PHE A 1 53 ? -3.403 -12.507 9.309 1.00 0.00 53 PHE A CA 15
ATOM 15667 C C . PHE A 1 53 ? -4.403 -11.697 10.137 1.00 0.00 53 PHE A C 15
ATOM 15668 O O . PHE A 1 53 ? -4.545 -11.894 11.327 1.00 0.00 53 PHE A O 15
ATOM 15685 N N . LYS A 1 54 ? -5.105 -10.794 9.511 1.00 0.00 54 LYS A N 15
ATOM 15686 C CA . LYS A 1 54 ? -6.106 -9.976 10.254 1.00 0.00 54 LYS A CA 15
ATOM 15687 C C . LYS A 1 54 ? -7.519 -10.379 9.824 1.00 0.00 54 LYS A C 15
ATOM 15688 O O . LYS A 1 54 ? -7.828 -10.427 8.650 1.00 0.00 54 LYS A O 15
ATOM 15707 N N . SER A 1 55 ? -8.374 -10.682 10.761 1.00 0.00 55 SER A N 15
ATOM 15708 C CA . SER A 1 55 ? -9.760 -11.093 10.394 1.00 0.00 55 SER A CA 15
ATOM 15709 C C . SER A 1 55 ? -10.417 -10.046 9.498 1.00 0.00 55 SER A C 15
ATOM 15710 O O . SER A 1 55 ? -9.802 -9.083 9.085 1.00 0.00 55 SER A O 15
ATOM 15718 N N . ILE A 1 56 ? -11.670 -10.233 9.205 1.00 0.00 56 ILE A N 15
ATOM 15719 C CA . ILE A 1 56 ? -12.397 -9.256 8.344 1.00 0.00 56 ILE A CA 15
ATOM 15720 C C . ILE A 1 56 ? -13.742 -8.899 8.983 1.00 0.00 56 ILE A C 15
ATOM 15721 O O . ILE A 1 56 ? -14.780 -9.393 8.590 1.00 0.00 56 ILE A O 15
ATOM 15737 N N . LYS A 1 57 ? -13.725 -8.044 9.969 1.00 0.00 57 LYS A N 15
ATOM 15738 C CA . LYS A 1 57 ? -14.994 -7.650 10.645 1.00 0.00 57 LYS A CA 15
ATOM 15739 C C . LYS A 1 57 ? -15.282 -6.167 10.397 1.00 0.00 57 LYS A C 15
ATOM 15740 O O . LYS A 1 57 ? -15.179 -5.347 11.288 1.00 0.00 57 LYS A O 15
ATOM 15759 N N . LYS A 1 58 ? -15.638 -5.818 9.193 1.00 0.00 58 LYS A N 15
ATOM 15760 C CA . LYS A 1 58 ? -15.930 -4.387 8.885 1.00 0.00 58 LYS A CA 15
ATOM 15761 C C . LYS A 1 58 ? -17.438 -4.174 8.725 1.00 0.00 58 LYS A C 15
ATOM 15762 O O . LYS A 1 58 ? -18.079 -4.790 7.896 1.00 0.00 58 LYS A O 15
ATOM 15781 N N . VAL A 1 59 ? -18.007 -3.302 9.512 1.00 0.00 59 VAL A N 15
ATOM 15782 C CA . VAL A 1 59 ? -19.471 -3.041 9.408 1.00 0.00 59 VAL A CA 15
ATOM 15783 C C . VAL A 1 59 ? -19.731 -1.532 9.362 1.00 0.00 59 VAL A C 15
ATOM 15784 O O . VAL A 1 59 ? -19.766 -0.868 10.380 1.00 0.00 59 VAL A O 15
ATOM 15797 N N . ILE A 1 60 ? -19.907 -0.984 8.191 1.00 0.00 60 ILE A N 15
ATOM 15798 C CA . ILE A 1 60 ? -20.157 0.483 8.086 1.00 0.00 60 ILE A CA 15
ATOM 15799 C C . ILE A 1 60 ? -21.390 0.753 7.221 1.00 0.00 60 ILE A C 15
ATOM 15800 O O . ILE A 1 60 ? -21.317 0.772 6.008 1.00 0.00 60 ILE A O 15
ATOM 15816 N N . ALA A 1 61 ? -22.521 0.965 7.836 1.00 0.00 61 ALA A N 15
ATOM 15817 C CA . ALA A 1 61 ? -23.761 1.238 7.052 1.00 0.00 61 ALA A CA 15
ATOM 15818 C C . ALA A 1 61 ? -23.952 0.177 5.963 1.00 0.00 61 ALA A C 15
ATOM 15819 O O . ALA A 1 61 ? -23.559 -0.963 6.119 1.00 0.00 61 ALA A O 15
ATOM 15826 N N . GLY A 1 62 ? -24.554 0.540 4.863 1.00 0.00 62 GLY A N 15
ATOM 15827 C CA . GLY A 1 62 ? -24.771 -0.448 3.770 1.00 0.00 62 GLY A CA 15
ATOM 15828 C C . GLY A 1 62 ? -26.189 -1.013 3.873 1.00 0.00 62 GLY A C 15
ATOM 15829 O O . GLY A 1 62 ? -26.947 -0.992 2.924 1.00 0.00 62 GLY A O 15
ATOM 15833 N N . PHE A 1 63 ? -26.554 -1.516 5.021 1.00 0.00 63 PHE A N 15
ATOM 15834 C CA . PHE A 1 63 ? -27.925 -2.080 5.189 1.00 0.00 63 PHE A CA 15
ATOM 15835 C C . PHE A 1 63 ? -28.220 -3.096 4.083 1.00 0.00 63 PHE A C 15
ATOM 15836 O O . PHE A 1 63 ? -28.710 -2.753 3.026 1.00 0.00 63 PHE A O 15
ATOM 15853 N N . ALA A 1 64 ? -27.927 -4.345 4.318 1.00 0.00 64 ALA A N 15
ATOM 15854 C CA . ALA A 1 64 ? -28.193 -5.380 3.278 1.00 0.00 64 ALA A CA 15
ATOM 15855 C C . ALA A 1 64 ? -29.522 -6.084 3.564 1.00 0.00 64 ALA A C 15
ATOM 15856 O O . ALA A 1 64 ? -30.317 -5.630 4.363 1.00 0.00 64 ALA A O 15
ATOM 15863 N N . GLU A 1 65 ? -29.770 -7.191 2.918 1.00 0.00 65 GLU A N 15
ATOM 15864 C CA . GLU A 1 65 ? -31.048 -7.921 3.154 1.00 0.00 65 GLU A CA 15
ATOM 15865 C C . GLU A 1 65 ? -30.772 -9.279 3.805 1.00 0.00 65 GLU A C 15
ATOM 15866 O O . GLU A 1 65 ? -30.055 -10.101 3.272 1.00 0.00 65 GLU A O 15
ATOM 15878 N N . ASN A 1 66 ? -31.337 -9.518 4.957 1.00 0.00 66 ASN A N 15
ATOM 15879 C CA . ASN A 1 66 ? -31.109 -10.821 5.644 1.00 0.00 66 ASN A CA 15
ATOM 15880 C C . ASN A 1 66 ? -32.415 -11.325 6.263 1.00 0.00 66 ASN A C 15
ATOM 15881 O O . ASN A 1 66 ? -32.677 -11.125 7.432 1.00 0.00 66 ASN A O 15
ATOM 15892 N N . GLN A 1 67 ? -33.238 -11.977 5.487 1.00 0.00 67 GLN A N 15
ATOM 15893 C CA . GLN A 1 67 ? -34.529 -12.492 6.030 1.00 0.00 67 GLN A CA 15
ATOM 15894 C C . GLN A 1 67 ? -35.309 -11.354 6.695 1.00 0.00 67 GLN A C 15
ATOM 15895 O O . GLN A 1 67 ? -35.605 -11.396 7.872 1.00 0.00 67 GLN A O 15
ATOM 15909 N N . LYS A 1 68 ? -35.641 -10.338 5.947 1.00 0.00 68 LYS A N 15
ATOM 15910 C CA . LYS A 1 68 ? -36.398 -9.195 6.534 1.00 0.00 68 LYS A CA 15
ATOM 15911 C C . LYS A 1 68 ? -37.802 -9.122 5.927 1.00 0.00 68 LYS A C 15
ATOM 15912 O O . LYS A 1 68 ? -38.788 -9.014 6.629 1.00 0.00 68 LYS A O 15
ATOM 15931 N N . TYR A 1 69 ? -37.900 -9.178 4.626 1.00 0.00 69 TYR A N 15
ATOM 15932 C CA . TYR A 1 69 ? -39.241 -9.110 3.977 1.00 0.00 69 TYR A CA 15
ATOM 15933 C C . TYR A 1 69 ? -39.919 -10.483 4.016 1.00 0.00 69 TYR A C 15
ATOM 15934 O O . TYR A 1 69 ? -41.104 -10.594 4.261 1.00 0.00 69 TYR A O 15
ATOM 15952 N N . GLY A 1 70 ? -39.175 -11.528 3.779 1.00 0.00 70 GLY A N 15
ATOM 15953 C CA . GLY A 1 70 ? -39.777 -12.891 3.804 1.00 0.00 70 GLY A CA 15
ATOM 15954 C C . GLY A 1 70 ? -39.155 -13.701 4.944 1.00 0.00 70 GLY A C 15
ATOM 15955 O O . GLY A 1 70 ? -37.961 -13.568 5.156 1.00 0.00 70 GLY A O 15
ATOM 15961 N N . MET A 1 1 ? -17.592 -1.528 3.647 1.00 0.00 1 MET A N 16
ATOM 15962 C CA . MET A 1 1 ? -18.221 -2.862 3.425 1.00 0.00 1 MET A CA 16
ATOM 15963 C C . MET A 1 1 ? -18.908 -3.341 4.708 1.00 0.00 1 MET A C 16
ATOM 15964 O O . MET A 1 1 ? -18.520 -2.983 5.802 1.00 0.00 1 MET A O 16
ATOM 15980 N N . GLU A 1 2 ? -19.930 -4.143 4.581 1.00 0.00 2 GLU A N 16
ATOM 15981 C CA . GLU A 1 2 ? -20.645 -4.638 5.792 1.00 0.00 2 GLU A CA 16
ATOM 15982 C C . GLU A 1 2 ? -20.489 -6.156 5.920 1.00 0.00 2 GLU A C 16
ATOM 15983 O O . GLU A 1 2 ? -21.392 -6.909 5.612 1.00 0.00 2 GLU A O 16
ATOM 15995 N N . ILE A 1 3 ? -19.353 -6.612 6.375 1.00 0.00 3 ILE A N 16
ATOM 15996 C CA . ILE A 1 3 ? -19.149 -8.083 6.525 1.00 0.00 3 ILE A CA 16
ATOM 15997 C C . ILE A 1 3 ? -18.492 -8.384 7.873 1.00 0.00 3 ILE A C 16
ATOM 15998 O O . ILE A 1 3 ? -17.980 -7.502 8.530 1.00 0.00 3 ILE A O 16
ATOM 16014 N N . ASP A 1 4 ? -18.493 -9.627 8.280 1.00 0.00 4 ASP A N 16
ATOM 16015 C CA . ASP A 1 4 ? -17.865 -10.006 9.576 1.00 0.00 4 ASP A CA 16
ATOM 16016 C C . ASP A 1 4 ? -18.084 -11.492 9.842 1.00 0.00 4 ASP A C 16
ATOM 16017 O O . ASP A 1 4 ? -19.190 -11.946 10.058 1.00 0.00 4 ASP A O 16
ATOM 16026 N N . GLU A 1 5 ? -17.032 -12.240 9.831 1.00 0.00 5 GLU A N 16
ATOM 16027 C CA . GLU A 1 5 ? -17.140 -13.705 10.088 1.00 0.00 5 GLU A CA 16
ATOM 16028 C C . GLU A 1 5 ? -15.778 -14.254 10.521 1.00 0.00 5 GLU A C 16
ATOM 16029 O O . GLU A 1 5 ? -14.991 -13.564 11.137 1.00 0.00 5 GLU A O 16
ATOM 16041 N N . GLY A 1 6 ? -15.490 -15.487 10.204 1.00 0.00 6 GLY A N 16
ATOM 16042 C CA . GLY A 1 6 ? -14.174 -16.062 10.601 1.00 0.00 6 GLY A CA 16
ATOM 16043 C C . GLY A 1 6 ? -13.200 -15.978 9.423 1.00 0.00 6 GLY A C 16
ATOM 16044 O O . GLY A 1 6 ? -12.203 -16.669 9.384 1.00 0.00 6 GLY A O 16
ATOM 16048 N N . LYS A 1 7 ? -13.473 -15.133 8.464 1.00 0.00 7 LYS A N 16
ATOM 16049 C CA . LYS A 1 7 ? -12.548 -15.010 7.301 1.00 0.00 7 LYS A CA 16
ATOM 16050 C C . LYS A 1 7 ? -11.387 -14.083 7.663 1.00 0.00 7 LYS A C 16
ATOM 16051 O O . LYS A 1 7 ? -11.576 -13.050 8.274 1.00 0.00 7 LYS A O 16
ATOM 16070 N N . TYR A 1 8 ? -10.185 -14.442 7.304 1.00 0.00 8 TYR A N 16
ATOM 16071 C CA . TYR A 1 8 ? -9.025 -13.571 7.646 1.00 0.00 8 TYR A CA 16
ATOM 16072 C C . TYR A 1 8 ? -8.264 -13.168 6.384 1.00 0.00 8 TYR A C 16
ATOM 16073 O O . TYR A 1 8 ? -8.194 -13.908 5.422 1.00 0.00 8 TYR A O 16
ATOM 16091 N N . GLU A 1 9 ? -7.690 -11.997 6.384 1.00 0.00 9 GLU A N 16
ATOM 16092 C CA . GLU A 1 9 ? -6.926 -11.538 5.191 1.00 0.00 9 GLU A CA 16
ATOM 16093 C C . GLU A 1 9 ? -5.471 -11.267 5.577 1.00 0.00 9 GLU A C 16
ATOM 16094 O O . GLU A 1 9 ? -5.193 -10.548 6.516 1.00 0.00 9 GLU A O 16
ATOM 16106 N N . CYS A 1 10 ? -4.539 -11.834 4.862 1.00 0.00 10 CYS A N 16
ATOM 16107 C CA . CYS A 1 10 ? -3.107 -11.599 5.194 1.00 0.00 10 CYS A CA 16
ATOM 16108 C C . CYS A 1 10 ? -2.752 -10.135 4.969 1.00 0.00 10 CYS A C 16
ATOM 16109 O O . CYS A 1 10 ? -2.675 -9.674 3.847 1.00 0.00 10 CYS A O 16
ATOM 16116 N N . GLU A 1 11 ? -2.514 -9.403 6.015 1.00 0.00 11 GLU A N 16
ATOM 16117 C CA . GLU A 1 11 ? -2.140 -7.975 5.837 1.00 0.00 11 GLU A CA 16
ATOM 16118 C C . GLU A 1 11 ? -0.766 -7.883 5.161 1.00 0.00 11 GLU A C 16
ATOM 16119 O O . GLU A 1 11 ? -0.342 -6.827 4.734 1.00 0.00 11 GLU A O 16
ATOM 16131 N N . ALA A 1 12 ? -0.061 -8.984 5.077 1.00 0.00 12 ALA A N 16
ATOM 16132 C CA . ALA A 1 12 ? 1.290 -8.966 4.449 1.00 0.00 12 ALA A CA 16
ATOM 16133 C C . ALA A 1 12 ? 1.211 -9.115 2.924 1.00 0.00 12 ALA A C 16
ATOM 16134 O O . ALA A 1 12 ? 1.948 -8.472 2.203 1.00 0.00 12 ALA A O 16
ATOM 16141 N N . CYS A 1 13 ? 0.349 -9.963 2.414 1.00 0.00 13 CYS A N 16
ATOM 16142 C CA . CYS A 1 13 ? 0.288 -10.123 0.931 1.00 0.00 13 CYS A CA 16
ATOM 16143 C C . CYS A 1 13 ? -1.130 -9.863 0.393 1.00 0.00 13 CYS A C 16
ATOM 16144 O O . CYS A 1 13 ? -1.300 -9.363 -0.701 1.00 0.00 13 CYS A O 16
ATOM 16151 N N . GLY A 1 14 ? -2.143 -10.185 1.148 1.00 0.00 14 GLY A N 16
ATOM 16152 C CA . GLY A 1 14 ? -3.536 -9.936 0.665 1.00 0.00 14 GLY A CA 16
ATOM 16153 C C . GLY A 1 14 ? -4.268 -11.264 0.450 1.00 0.00 14 GLY A C 16
ATOM 16154 O O . GLY A 1 14 ? -5.269 -11.327 -0.238 1.00 0.00 14 GLY A O 16
ATOM 16158 N N . TYR A 1 15 ? -3.786 -12.321 1.038 1.00 0.00 15 TYR A N 16
ATOM 16159 C CA . TYR A 1 15 ? -4.459 -13.641 0.877 1.00 0.00 15 TYR A CA 16
ATOM 16160 C C . TYR A 1 15 ? -5.718 -13.683 1.748 1.00 0.00 15 TYR A C 16
ATOM 16161 O O . TYR A 1 15 ? -5.925 -12.834 2.590 1.00 0.00 15 TYR A O 16
ATOM 16179 N N . ILE A 1 16 ? -6.558 -14.661 1.554 1.00 0.00 16 ILE A N 16
ATOM 16180 C CA . ILE A 1 16 ? -7.798 -14.744 2.376 1.00 0.00 16 ILE A CA 16
ATOM 16181 C C . ILE A 1 16 ? -7.965 -16.153 2.950 1.00 0.00 16 ILE A C 16
ATOM 16182 O O . ILE A 1 16 ? -8.058 -17.124 2.226 1.00 0.00 16 ILE A O 16
ATOM 16198 N N . TYR A 1 17 ? -8.005 -16.269 4.248 1.00 0.00 17 TYR A N 16
ATOM 16199 C CA . TYR A 1 17 ? -8.171 -17.612 4.875 1.00 0.00 17 TYR A CA 16
ATOM 16200 C C . TYR A 1 17 ? -9.661 -17.927 5.051 1.00 0.00 17 TYR A C 16
ATOM 16201 O O . TYR A 1 17 ? -10.457 -17.064 5.367 1.00 0.00 17 TYR A O 16
ATOM 16219 N N . GLU A 1 18 ? -10.035 -19.160 4.852 1.00 0.00 18 GLU A N 16
ATOM 16220 C CA . GLU A 1 18 ? -11.467 -19.546 5.010 1.00 0.00 18 GLU A CA 16
ATOM 16221 C C . GLU A 1 18 ? -11.590 -20.684 6.035 1.00 0.00 18 GLU A C 16
ATOM 16222 O O . GLU A 1 18 ? -11.138 -21.784 5.785 1.00 0.00 18 GLU A O 16
ATOM 16234 N N . PRO A 1 19 ? -12.192 -20.387 7.163 1.00 0.00 19 PRO A N 16
ATOM 16235 C CA . PRO A 1 19 ? -12.354 -21.413 8.223 1.00 0.00 19 PRO A CA 16
ATOM 16236 C C . PRO A 1 19 ? -13.401 -22.457 7.830 1.00 0.00 19 PRO A C 16
ATOM 16237 O O . PRO A 1 19 ? -13.089 -23.608 7.602 1.00 0.00 19 PRO A O 16
ATOM 16248 N N . GLU A 1 20 ? -14.637 -22.055 7.761 1.00 0.00 20 GLU A N 16
ATOM 16249 C CA . GLU A 1 20 ? -15.734 -23.006 7.390 1.00 0.00 20 GLU A CA 16
ATOM 16250 C C . GLU A 1 20 ? -15.320 -23.883 6.202 1.00 0.00 20 GLU A C 16
ATOM 16251 O O . GLU A 1 20 ? -15.778 -24.998 6.052 1.00 0.00 20 GLU A O 16
ATOM 16263 N N . LYS A 1 21 ? -14.456 -23.388 5.362 1.00 0.00 21 LYS A N 16
ATOM 16264 C CA . LYS A 1 21 ? -14.012 -24.193 4.188 1.00 0.00 21 LYS A CA 16
ATOM 16265 C C . LYS A 1 21 ? -12.697 -24.907 4.503 1.00 0.00 21 LYS A C 16
ATOM 16266 O O . LYS A 1 21 ? -12.496 -26.049 4.142 1.00 0.00 21 LYS A O 16
ATOM 16285 N N . GLY A 1 22 ? -11.803 -24.244 5.178 1.00 0.00 22 GLY A N 16
ATOM 16286 C CA . GLY A 1 22 ? -10.503 -24.884 5.521 1.00 0.00 22 GLY A CA 16
ATOM 16287 C C . GLY A 1 22 ? -9.459 -24.551 4.453 1.00 0.00 22 GLY A C 16
ATOM 16288 O O . GLY A 1 22 ? -9.771 -24.397 3.289 1.00 0.00 22 GLY A O 16
ATOM 16292 N N . ASP A 1 23 ? -8.221 -24.445 4.845 1.00 0.00 23 ASP A N 16
ATOM 16293 C CA . ASP A 1 23 ? -7.145 -24.134 3.863 1.00 0.00 23 ASP A CA 16
ATOM 16294 C C . ASP A 1 23 ? -6.667 -25.423 3.200 1.00 0.00 23 ASP A C 16
ATOM 16295 O O . ASP A 1 23 ? -5.518 -25.802 3.317 1.00 0.00 23 ASP A O 16
ATOM 16304 N N . LYS A 1 24 ? -7.543 -26.107 2.517 1.00 0.00 24 LYS A N 16
ATOM 16305 C CA . LYS A 1 24 ? -7.156 -27.387 1.848 1.00 0.00 24 LYS A CA 16
ATOM 16306 C C . LYS A 1 24 ? -5.823 -27.236 1.104 1.00 0.00 24 LYS A C 16
ATOM 16307 O O . LYS A 1 24 ? -5.092 -28.190 0.923 1.00 0.00 24 LYS A O 16
ATOM 16326 N N . PHE A 1 25 ? -5.497 -26.046 0.678 1.00 0.00 25 PHE A N 16
ATOM 16327 C CA . PHE A 1 25 ? -4.208 -25.845 -0.045 1.00 0.00 25 PHE A CA 16
ATOM 16328 C C . PHE A 1 25 ? -3.041 -25.887 0.945 1.00 0.00 25 PHE A C 16
ATOM 16329 O O . PHE A 1 25 ? -1.931 -26.239 0.597 1.00 0.00 25 PHE A O 16
ATOM 16346 N N . ALA A 1 26 ? -3.286 -25.534 2.177 1.00 0.00 26 ALA A N 16
ATOM 16347 C CA . ALA A 1 26 ? -2.196 -25.555 3.193 1.00 0.00 26 ALA A CA 16
ATOM 16348 C C . ALA A 1 26 ? -2.277 -26.843 4.018 1.00 0.00 26 ALA A C 16
ATOM 16349 O O . ALA A 1 26 ? -1.303 -27.283 4.597 1.00 0.00 26 ALA A O 16
ATOM 16356 N N . GLY A 1 27 ? -3.430 -27.453 4.071 1.00 0.00 27 GLY A N 16
ATOM 16357 C CA . GLY A 1 27 ? -3.571 -28.714 4.854 1.00 0.00 27 GLY A CA 16
ATOM 16358 C C . GLY A 1 27 ? -4.567 -28.505 5.999 1.00 0.00 27 GLY A C 16
ATOM 16359 O O . GLY A 1 27 ? -4.541 -29.210 6.988 1.00 0.00 27 GLY A O 16
ATOM 16363 N N . ILE A 1 28 ? -5.446 -27.547 5.876 1.00 0.00 28 ILE A N 16
ATOM 16364 C CA . ILE A 1 28 ? -6.436 -27.305 6.961 1.00 0.00 28 ILE A CA 16
ATOM 16365 C C . ILE A 1 28 ? -7.858 -27.590 6.446 1.00 0.00 28 ILE A C 16
ATOM 16366 O O . ILE A 1 28 ? -8.343 -26.897 5.574 1.00 0.00 28 ILE A O 16
ATOM 16382 N N . PRO A 1 29 ? -8.484 -28.601 7.003 1.00 0.00 29 PRO A N 16
ATOM 16383 C CA . PRO A 1 29 ? -9.863 -28.964 6.581 1.00 0.00 29 PRO A CA 16
ATOM 16384 C C . PRO A 1 29 ? -10.856 -27.881 7.020 1.00 0.00 29 PRO A C 16
ATOM 16385 O O . PRO A 1 29 ? -10.486 -26.957 7.717 1.00 0.00 29 PRO A O 16
ATOM 16396 N N . PRO A 1 30 ? -12.090 -28.023 6.599 1.00 0.00 30 PRO A N 16
ATOM 16397 C CA . PRO A 1 30 ? -13.132 -27.032 6.965 1.00 0.00 30 PRO A CA 16
ATOM 16398 C C . PRO A 1 30 ? -13.423 -27.108 8.462 1.00 0.00 30 PRO A C 16
ATOM 16399 O O . PRO A 1 30 ? -12.669 -27.679 9.224 1.00 0.00 30 PRO A O 16
ATOM 16410 N N . GLY A 1 31 ? -14.513 -26.537 8.887 1.00 0.00 31 GLY A N 16
ATOM 16411 C CA . GLY A 1 31 ? -14.868 -26.569 10.339 1.00 0.00 31 GLY A CA 16
ATOM 16412 C C . GLY A 1 31 ? -13.656 -26.165 11.188 1.00 0.00 31 GLY A C 16
ATOM 16413 O O . GLY A 1 31 ? -13.459 -26.662 12.278 1.00 0.00 31 GLY A O 16
ATOM 16417 N N . THR A 1 32 ? -12.840 -25.271 10.696 1.00 0.00 32 THR A N 16
ATOM 16418 C CA . THR A 1 32 ? -11.643 -24.847 11.480 1.00 0.00 32 THR A CA 16
ATOM 16419 C C . THR A 1 32 ? -11.501 -23.318 11.461 1.00 0.00 32 THR A C 16
ATOM 16420 O O . THR A 1 32 ? -11.169 -22.744 10.444 1.00 0.00 32 THR A O 16
ATOM 16431 N N . PRO A 1 33 ? -11.752 -22.700 12.592 1.00 0.00 33 PRO A N 16
ATOM 16432 C CA . PRO A 1 33 ? -11.638 -21.223 12.683 1.00 0.00 33 PRO A CA 16
ATOM 16433 C C . PRO A 1 33 ? -10.167 -20.799 12.642 1.00 0.00 33 PRO A C 16
ATOM 16434 O O . PRO A 1 33 ? -9.292 -21.510 13.094 1.00 0.00 33 PRO A O 16
ATOM 16445 N N . PHE A 1 34 ? -9.888 -19.644 12.101 1.00 0.00 34 PHE A N 16
ATOM 16446 C CA . PHE A 1 34 ? -8.474 -19.174 12.027 1.00 0.00 34 PHE A CA 16
ATOM 16447 C C . PHE A 1 34 ? -7.832 -19.232 13.419 1.00 0.00 34 PHE A C 16
ATOM 16448 O O . PHE A 1 34 ? -6.628 -19.335 13.554 1.00 0.00 34 PHE A O 16
ATOM 16465 N N . VAL A 1 35 ? -8.625 -19.178 14.453 1.00 0.00 35 VAL A N 16
ATOM 16466 C CA . VAL A 1 35 ? -8.060 -19.239 15.830 1.00 0.00 35 VAL A CA 16
ATOM 16467 C C . VAL A 1 35 ? -7.567 -20.659 16.138 1.00 0.00 35 VAL A C 16
ATOM 16468 O O . VAL A 1 35 ? -6.798 -20.872 17.055 1.00 0.00 35 VAL A O 16
ATOM 16481 N N . ASP A 1 36 ? -8.001 -21.630 15.380 1.00 0.00 36 ASP A N 16
ATOM 16482 C CA . ASP A 1 36 ? -7.551 -23.032 15.630 1.00 0.00 36 ASP A CA 16
ATOM 16483 C C . ASP A 1 36 ? -6.395 -23.406 14.693 1.00 0.00 36 ASP A C 16
ATOM 16484 O O . ASP A 1 36 ? -5.893 -24.513 14.732 1.00 0.00 36 ASP A O 16
ATOM 16493 N N . LEU A 1 37 ? -5.965 -22.502 13.852 1.00 0.00 37 LEU A N 16
ATOM 16494 C CA . LEU A 1 37 ? -4.844 -22.826 12.921 1.00 0.00 37 LEU A CA 16
ATOM 16495 C C . LEU A 1 37 ? -3.652 -23.389 13.704 1.00 0.00 37 LEU A C 16
ATOM 16496 O O . LEU A 1 37 ? -3.601 -23.312 14.915 1.00 0.00 37 LEU A O 16
ATOM 16512 N N . SER A 1 38 ? -2.694 -23.954 13.022 1.00 0.00 38 SER A N 16
ATOM 16513 C CA . SER A 1 38 ? -1.509 -24.520 13.730 1.00 0.00 38 SER A CA 16
ATOM 16514 C C . SER A 1 38 ? -0.838 -23.442 14.586 1.00 0.00 38 SER A C 16
ATOM 16515 O O . SER A 1 38 ? -1.196 -22.283 14.535 1.00 0.00 38 SER A O 16
ATOM 16523 N N . ASP A 1 39 ? 0.135 -23.818 15.371 1.00 0.00 39 ASP A N 16
ATOM 16524 C CA . ASP A 1 39 ? 0.830 -22.817 16.230 1.00 0.00 39 ASP A CA 16
ATOM 16525 C C . ASP A 1 39 ? 1.656 -21.860 15.365 1.00 0.00 39 ASP A C 16
ATOM 16526 O O . ASP A 1 39 ? 1.892 -20.725 15.731 1.00 0.00 39 ASP A O 16
ATOM 16535 N N . SER A 1 40 ? 2.099 -22.308 14.221 1.00 0.00 40 SER A N 16
ATOM 16536 C CA . SER A 1 40 ? 2.910 -21.422 13.337 1.00 0.00 40 SER A CA 16
ATOM 16537 C C . SER A 1 40 ? 2.416 -21.517 11.890 1.00 0.00 40 SER A C 16
ATOM 16538 O O . SER A 1 40 ? 3.195 -21.639 10.966 1.00 0.00 40 SER A O 16
ATOM 16546 N N . PHE A 1 41 ? 1.129 -21.461 11.686 1.00 0.00 41 PHE A N 16
ATOM 16547 C CA . PHE A 1 41 ? 0.591 -21.546 10.298 1.00 0.00 41 PHE A CA 16
ATOM 16548 C C . PHE A 1 41 ? 1.253 -20.480 9.414 1.00 0.00 41 PHE A C 16
ATOM 16549 O O . PHE A 1 41 ? 1.315 -19.319 9.766 1.00 0.00 41 PHE A O 16
ATOM 16566 N N . MET A 1 42 ? 1.733 -20.869 8.265 1.00 0.00 42 MET A N 16
ATOM 16567 C CA . MET A 1 42 ? 2.373 -19.877 7.353 1.00 0.00 42 MET A CA 16
ATOM 16568 C C . MET A 1 42 ? 1.461 -19.627 6.154 1.00 0.00 42 MET A C 16
ATOM 16569 O O . MET A 1 42 ? 0.712 -20.490 5.739 1.00 0.00 42 MET A O 16
ATOM 16583 N N . CYS A 1 43 ? 1.509 -18.453 5.597 1.00 0.00 43 CYS A N 16
ATOM 16584 C CA . CYS A 1 43 ? 0.638 -18.150 4.429 1.00 0.00 43 CYS A CA 16
ATOM 16585 C C . CYS A 1 43 ? 1.002 -19.046 3.240 1.00 0.00 43 CYS A C 16
ATOM 16586 O O . CYS A 1 43 ? 2.164 -19.219 2.935 1.00 0.00 43 CYS A O 16
ATOM 16593 N N . PRO A 1 44 ? -0.005 -19.575 2.589 1.00 0.00 44 PRO A N 16
ATOM 16594 C CA . PRO A 1 44 ? 0.237 -20.437 1.411 1.00 0.00 44 PRO A CA 16
ATOM 16595 C C . PRO A 1 44 ? 0.622 -19.583 0.193 1.00 0.00 44 PRO A C 16
ATOM 16596 O O . PRO A 1 44 ? 0.882 -20.098 -0.875 1.00 0.00 44 PRO A O 16
ATOM 16607 N N . ALA A 1 45 ? 0.652 -18.280 0.341 1.00 0.00 45 ALA A N 16
ATOM 16608 C CA . ALA A 1 45 ? 1.011 -17.410 -0.814 1.00 0.00 45 ALA A CA 16
ATOM 16609 C C . ALA A 1 45 ? 2.276 -16.599 -0.514 1.00 0.00 45 ALA A C 16
ATOM 16610 O O . ALA A 1 45 ? 3.133 -16.439 -1.360 1.00 0.00 45 ALA A O 16
ATOM 16617 N N . CYS A 1 46 ? 2.398 -16.079 0.676 1.00 0.00 46 CYS A N 16
ATOM 16618 C CA . CYS A 1 46 ? 3.611 -15.272 1.007 1.00 0.00 46 CYS A CA 16
ATOM 16619 C C . CYS A 1 46 ? 4.393 -15.898 2.186 1.00 0.00 46 CYS A C 16
ATOM 16620 O O . CYS A 1 46 ? 5.397 -15.370 2.623 1.00 0.00 46 CYS A O 16
ATOM 16627 N N . ARG A 1 47 ? 3.952 -17.029 2.680 1.00 0.00 47 ARG A N 16
ATOM 16628 C CA . ARG A 1 47 ? 4.673 -17.714 3.801 1.00 0.00 47 ARG A CA 16
ATOM 16629 C C . ARG A 1 47 ? 4.798 -16.827 5.049 1.00 0.00 47 ARG A C 16
ATOM 16630 O O . ARG A 1 47 ? 5.668 -17.038 5.872 1.00 0.00 47 ARG A O 16
ATOM 16651 N N . SER A 1 48 ? 3.944 -15.854 5.220 1.00 0.00 48 SER A N 16
ATOM 16652 C CA . SER A 1 48 ? 4.044 -14.998 6.440 1.00 0.00 48 SER A CA 16
ATOM 16653 C C . SER A 1 48 ? 3.519 -15.770 7.657 1.00 0.00 48 SER A C 16
ATOM 16654 O O . SER A 1 48 ? 2.862 -16.781 7.507 1.00 0.00 48 SER A O 16
ATOM 16662 N N . PRO A 1 49 ? 3.824 -15.270 8.829 1.00 0.00 49 PRO A N 16
ATOM 16663 C CA . PRO A 1 49 ? 3.369 -15.936 10.075 1.00 0.00 49 PRO A CA 16
ATOM 16664 C C . PRO A 1 49 ? 1.864 -15.723 10.277 1.00 0.00 49 PRO A C 16
ATOM 16665 O O . PRO A 1 49 ? 1.344 -14.650 10.046 1.00 0.00 49 PRO A O 16
ATOM 16676 N N . LYS A 1 50 ? 1.162 -16.739 10.705 1.00 0.00 50 LYS A N 16
ATOM 16677 C CA . LYS A 1 50 ? -0.309 -16.602 10.922 1.00 0.00 50 LYS A CA 16
ATOM 16678 C C . LYS A 1 50 ? -0.623 -15.351 11.742 1.00 0.00 50 LYS A C 16
ATOM 16679 O O . LYS A 1 50 ? -1.673 -14.755 11.598 1.00 0.00 50 LYS A O 16
ATOM 16698 N N . ASN A 1 51 ? 0.274 -14.938 12.590 1.00 0.00 51 ASN A N 16
ATOM 16699 C CA . ASN A 1 51 ? 0.010 -13.715 13.397 1.00 0.00 51 ASN A CA 16
ATOM 16700 C C . ASN A 1 51 ? -0.128 -12.501 12.476 1.00 0.00 51 ASN A C 16
ATOM 16701 O O . ASN A 1 51 ? -0.607 -11.458 12.875 1.00 0.00 51 ASN A O 16
ATOM 16712 N N . GLN A 1 52 ? 0.278 -12.628 11.240 1.00 0.00 52 GLN A N 16
ATOM 16713 C CA . GLN A 1 52 ? 0.155 -11.483 10.298 1.00 0.00 52 GLN A CA 16
ATOM 16714 C C . GLN A 1 52 ? -1.226 -11.493 9.631 1.00 0.00 52 GLN A C 16
ATOM 16715 O O . GLN A 1 52 ? -1.547 -10.627 8.840 1.00 0.00 52 GLN A O 16
ATOM 16729 N N . PHE A 1 53 ? -2.052 -12.465 9.938 1.00 0.00 53 PHE A N 16
ATOM 16730 C CA . PHE A 1 53 ? -3.403 -12.507 9.309 1.00 0.00 53 PHE A CA 16
ATOM 16731 C C . PHE A 1 53 ? -4.403 -11.697 10.137 1.00 0.00 53 PHE A C 16
ATOM 16732 O O . PHE A 1 53 ? -4.545 -11.894 11.327 1.00 0.00 53 PHE A O 16
ATOM 16749 N N . LYS A 1 54 ? -5.105 -10.794 9.511 1.00 0.00 54 LYS A N 16
ATOM 16750 C CA . LYS A 1 54 ? -6.106 -9.976 10.254 1.00 0.00 54 LYS A CA 16
ATOM 16751 C C . LYS A 1 54 ? -7.519 -10.379 9.824 1.00 0.00 54 LYS A C 16
ATOM 16752 O O . LYS A 1 54 ? -7.828 -10.427 8.650 1.00 0.00 54 LYS A O 16
ATOM 16771 N N . SER A 1 55 ? -8.374 -10.682 10.761 1.00 0.00 55 SER A N 16
ATOM 16772 C CA . SER A 1 55 ? -9.760 -11.093 10.394 1.00 0.00 55 SER A CA 16
ATOM 16773 C C . SER A 1 55 ? -10.417 -10.046 9.498 1.00 0.00 55 SER A C 16
ATOM 16774 O O . SER A 1 55 ? -9.802 -9.083 9.085 1.00 0.00 55 SER A O 16
ATOM 16782 N N . ILE A 1 56 ? -11.670 -10.233 9.205 1.00 0.00 56 ILE A N 16
ATOM 16783 C CA . ILE A 1 56 ? -12.397 -9.256 8.344 1.00 0.00 56 ILE A CA 16
ATOM 16784 C C . ILE A 1 56 ? -13.742 -8.899 8.983 1.00 0.00 56 ILE A C 16
ATOM 16785 O O . ILE A 1 56 ? -14.780 -9.393 8.590 1.00 0.00 56 ILE A O 16
ATOM 16801 N N . LYS A 1 57 ? -13.725 -8.044 9.969 1.00 0.00 57 LYS A N 16
ATOM 16802 C CA . LYS A 1 57 ? -14.994 -7.650 10.645 1.00 0.00 57 LYS A CA 16
ATOM 16803 C C . LYS A 1 57 ? -15.282 -6.167 10.397 1.00 0.00 57 LYS A C 16
ATOM 16804 O O . LYS A 1 57 ? -15.179 -5.347 11.288 1.00 0.00 57 LYS A O 16
ATOM 16823 N N . LYS A 1 58 ? -15.638 -5.818 9.193 1.00 0.00 58 LYS A N 16
ATOM 16824 C CA . LYS A 1 58 ? -15.930 -4.387 8.885 1.00 0.00 58 LYS A CA 16
ATOM 16825 C C . LYS A 1 58 ? -17.438 -4.174 8.725 1.00 0.00 58 LYS A C 16
ATOM 16826 O O . LYS A 1 58 ? -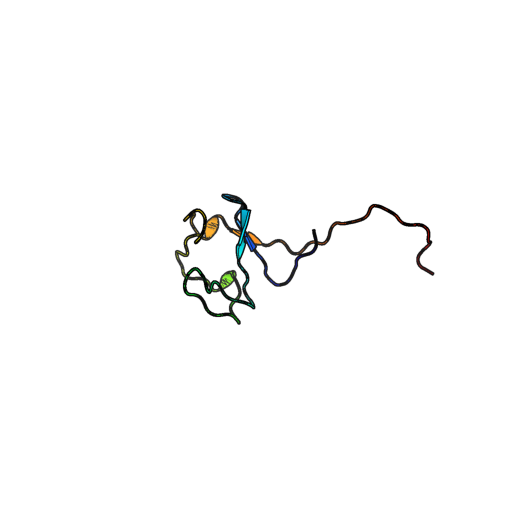18.079 -4.790 7.896 1.00 0.00 58 LYS A O 16
ATOM 16845 N N . VAL A 1 59 ? -18.007 -3.302 9.512 1.00 0.00 59 VAL A N 16
ATOM 16846 C CA . VAL A 1 59 ? -19.471 -3.041 9.408 1.00 0.00 59 VAL A CA 16
ATOM 16847 C C . VAL A 1 59 ? -19.731 -1.532 9.362 1.00 0.00 59 VAL A C 16
ATOM 16848 O O . VAL A 1 59 ? -19.766 -0.868 10.380 1.00 0.00 59 VAL A O 16
ATOM 16861 N N . ILE A 1 60 ? -19.907 -0.984 8.191 1.00 0.00 60 ILE A N 16
ATOM 16862 C CA . ILE A 1 60 ? -20.157 0.483 8.086 1.00 0.00 60 ILE A CA 16
ATOM 16863 C C . ILE A 1 60 ? -21.390 0.753 7.221 1.00 0.00 60 ILE A C 16
ATOM 16864 O O . ILE A 1 60 ? -21.317 0.772 6.008 1.00 0.00 60 ILE A O 16
ATOM 16880 N N . ALA A 1 61 ? -22.521 0.965 7.836 1.00 0.00 61 ALA A N 16
ATOM 16881 C CA . ALA A 1 61 ? -23.761 1.238 7.052 1.00 0.00 61 ALA A CA 16
ATOM 16882 C C . ALA A 1 61 ? -23.952 0.177 5.963 1.00 0.00 61 ALA A C 16
ATOM 16883 O O . ALA A 1 61 ? -23.559 -0.963 6.119 1.00 0.00 61 ALA A O 16
ATOM 16890 N N . GLY A 1 62 ? -24.554 0.540 4.863 1.00 0.00 62 GLY A N 16
ATOM 16891 C CA . GLY A 1 62 ? -24.771 -0.448 3.770 1.00 0.00 62 GLY A CA 16
ATOM 16892 C C . GLY A 1 62 ? -26.189 -1.013 3.873 1.00 0.00 62 GLY A C 16
ATOM 16893 O O . GLY A 1 62 ? -26.947 -0.992 2.924 1.00 0.00 62 GLY A O 16
ATOM 16897 N N . PHE A 1 63 ? -26.554 -1.516 5.021 1.00 0.00 63 PHE A N 16
ATOM 16898 C CA . PHE A 1 63 ? -27.925 -2.080 5.189 1.00 0.00 63 PHE A CA 16
ATOM 16899 C C . PHE A 1 63 ? -28.220 -3.096 4.083 1.00 0.00 63 PHE A C 16
ATOM 16900 O O . PHE A 1 63 ? -28.710 -2.753 3.026 1.00 0.00 63 PHE A O 16
ATOM 16917 N N . ALA A 1 64 ? -27.927 -4.345 4.318 1.00 0.00 64 ALA A N 16
ATOM 16918 C CA . ALA A 1 64 ? -28.193 -5.380 3.278 1.00 0.00 64 ALA A CA 16
ATOM 16919 C C . ALA A 1 64 ? -29.522 -6.084 3.564 1.00 0.00 64 ALA A C 16
ATOM 16920 O O . ALA A 1 64 ? -30.317 -5.630 4.363 1.00 0.00 64 ALA A O 16
ATOM 16927 N N . GLU A 1 65 ? -29.770 -7.191 2.918 1.00 0.00 65 GLU A N 16
ATOM 16928 C CA . GLU A 1 65 ? -31.048 -7.921 3.154 1.00 0.00 65 GLU A CA 16
ATOM 16929 C C . GLU A 1 65 ? -30.772 -9.279 3.805 1.00 0.00 65 GLU A C 16
ATOM 16930 O O . GLU A 1 65 ? -30.055 -10.101 3.272 1.00 0.00 65 GLU A O 16
ATOM 16942 N N . ASN A 1 66 ? -31.337 -9.518 4.957 1.00 0.00 66 ASN A N 16
ATOM 16943 C CA . ASN A 1 66 ? -31.109 -10.821 5.644 1.00 0.00 66 ASN A CA 16
ATOM 16944 C C . ASN A 1 66 ? -32.415 -11.325 6.263 1.00 0.00 66 ASN A C 16
ATOM 16945 O O . ASN A 1 66 ? -32.677 -11.125 7.432 1.00 0.00 66 ASN A O 16
ATOM 16956 N N . GLN A 1 67 ? -33.238 -11.977 5.487 1.00 0.00 67 GLN A N 16
ATOM 16957 C CA . GLN A 1 67 ? -34.529 -12.492 6.030 1.00 0.00 67 GLN A CA 16
ATOM 16958 C C . GLN A 1 67 ? -35.309 -11.354 6.695 1.00 0.00 67 GLN A C 16
ATOM 16959 O O . GLN A 1 67 ? -35.605 -11.396 7.872 1.00 0.00 67 GLN A O 16
ATOM 16973 N N . LYS A 1 68 ? -35.641 -10.338 5.947 1.00 0.00 68 LYS A N 16
ATOM 16974 C CA . LYS A 1 68 ? -36.398 -9.195 6.534 1.00 0.00 68 LYS A CA 16
ATOM 16975 C C . LYS A 1 68 ? -37.802 -9.122 5.927 1.00 0.00 68 LYS A C 16
ATOM 16976 O O . LYS A 1 68 ? -38.788 -9.014 6.629 1.00 0.00 68 LYS A O 16
ATOM 16995 N N . TYR A 1 69 ? -37.900 -9.178 4.626 1.00 0.00 69 TYR A N 16
ATOM 16996 C CA . TYR A 1 69 ? -39.241 -9.110 3.977 1.00 0.00 69 TYR A CA 16
ATOM 16997 C C . TYR A 1 69 ? -39.919 -10.483 4.016 1.00 0.00 69 TYR A C 16
ATOM 16998 O O . TYR A 1 69 ? -41.104 -10.594 4.261 1.00 0.00 69 TYR A O 16
ATOM 17016 N N . GLY A 1 70 ? -39.175 -11.528 3.779 1.00 0.00 70 GLY A N 16
ATOM 17017 C CA . GLY A 1 70 ? -39.777 -12.891 3.804 1.00 0.00 70 GLY A CA 16
ATOM 17018 C C . GLY A 1 70 ? -39.155 -13.701 4.944 1.00 0.00 70 GLY A C 16
ATOM 17019 O O . GLY A 1 70 ? -37.961 -13.568 5.156 1.00 0.00 70 GLY A O 16
ATOM 17025 N N . MET A 1 1 ? -16.130 -5.263 2.684 1.00 0.00 1 MET A N 17
ATOM 17026 C CA . MET A 1 1 ? -17.309 -4.393 2.963 1.00 0.00 1 MET A CA 17
ATOM 17027 C C . MET A 1 1 ? -18.481 -5.236 3.472 1.00 0.00 1 MET A C 17
ATOM 17028 O O . MET A 1 1 ? -18.943 -6.141 2.806 1.00 0.00 1 MET A O 17
ATOM 17044 N N . GLU A 1 2 ? -18.966 -4.946 4.650 1.00 0.00 2 GLU A N 17
ATOM 17045 C CA . GLU A 1 2 ? -20.107 -5.731 5.203 1.00 0.00 2 GLU A CA 17
ATOM 17046 C C . GLU A 1 2 ? -19.789 -7.227 5.160 1.00 0.00 2 GLU A C 17
ATOM 17047 O O . GLU A 1 2 ? -20.427 -7.986 4.457 1.00 0.00 2 GLU A O 17
ATOM 17059 N N . ILE A 1 3 ? -18.807 -7.659 5.902 1.00 0.00 3 ILE A N 17
ATOM 17060 C CA . ILE A 1 3 ? -18.451 -9.107 5.894 1.00 0.00 3 ILE A CA 17
ATOM 17061 C C . ILE A 1 3 ? -18.060 -9.570 7.300 1.00 0.00 3 ILE A C 17
ATOM 17062 O O . ILE A 1 3 ? -17.645 -8.787 8.128 1.00 0.00 3 ILE A O 17
ATOM 17078 N N . ASP A 1 4 ? -18.181 -10.844 7.564 1.00 0.00 4 ASP A N 17
ATOM 17079 C CA . ASP A 1 4 ? -17.812 -11.381 8.901 1.00 0.00 4 ASP A CA 17
ATOM 17080 C C . ASP A 1 4 ? -18.070 -12.882 8.936 1.00 0.00 4 ASP A C 17
ATOM 17081 O O . ASP A 1 4 ? -19.194 -13.340 8.891 1.00 0.00 4 ASP A O 17
ATOM 17090 N N . GLU A 1 5 ? -17.029 -13.642 9.015 1.00 0.00 5 GLU A N 17
ATOM 17091 C CA . GLU A 1 5 ? -17.176 -15.126 9.055 1.00 0.00 5 GLU A CA 17
ATOM 17092 C C . GLU A 1 5 ? -15.848 -15.775 9.455 1.00 0.00 5 GLU A C 17
ATOM 17093 O O . GLU A 1 5 ? -15.547 -16.886 9.067 1.00 0.00 5 GLU A O 17
ATOM 17105 N N . GLY A 1 6 ? -15.053 -15.088 10.229 1.00 0.00 6 GLY A N 17
ATOM 17106 C CA . GLY A 1 6 ? -13.745 -15.661 10.655 1.00 0.00 6 GLY A CA 17
ATOM 17107 C C . GLY A 1 6 ? -12.756 -15.608 9.489 1.00 0.00 6 GLY A C 17
ATOM 17108 O O . GLY A 1 6 ? -11.788 -16.341 9.452 1.00 0.00 6 GLY A O 17
ATOM 17112 N N . LYS A 1 7 ? -12.985 -14.743 8.539 1.00 0.00 7 LYS A N 17
ATOM 17113 C CA . LYS A 1 7 ? -12.049 -14.643 7.382 1.00 0.00 7 LYS A CA 17
ATOM 17114 C C . LYS A 1 7 ? -10.884 -13.721 7.743 1.00 0.00 7 LYS A C 17
ATOM 17115 O O . LYS A 1 7 ? -11.078 -12.625 8.231 1.00 0.00 7 LYS A O 17
ATOM 17134 N N . TYR A 1 8 ? -9.673 -14.153 7.519 1.00 0.00 8 TYR A N 17
ATOM 17135 C CA . TYR A 1 8 ? -8.508 -13.288 7.865 1.00 0.00 8 TYR A CA 17
ATOM 17136 C C . TYR A 1 8 ? -7.731 -12.898 6.610 1.00 0.00 8 TYR A C 17
ATOM 17137 O O . TYR A 1 8 ? -7.524 -13.697 5.719 1.00 0.00 8 TYR A O 17
ATOM 17155 N N . GLU A 1 9 ? -7.297 -11.671 6.534 1.00 0.00 9 GLU A N 17
ATOM 17156 C CA . GLU A 1 9 ? -6.531 -11.226 5.337 1.00 0.00 9 GLU A CA 17
ATOM 17157 C C . GLU A 1 9 ? -5.045 -11.095 5.678 1.00 0.00 9 GLU A C 17
ATOM 17158 O O . GLU A 1 9 ? -4.677 -10.513 6.679 1.00 0.00 9 GLU A O 17
ATOM 17170 N N . CYS A 1 10 ? -4.189 -11.628 4.850 1.00 0.00 10 CYS A N 17
ATOM 17171 C CA . CYS A 1 10 ? -2.728 -11.529 5.127 1.00 0.00 10 CYS A CA 17
ATOM 17172 C C . CYS A 1 10 ? -2.229 -10.123 4.814 1.00 0.00 10 CYS A C 17
ATOM 17173 O O . CYS A 1 10 ? -2.146 -9.726 3.668 1.00 0.00 10 CYS A O 17
ATOM 17180 N N . GLU A 1 11 ? -1.875 -9.373 5.813 1.00 0.00 11 GLU A N 17
ATOM 17181 C CA . GLU A 1 11 ? -1.358 -8.003 5.555 1.00 0.00 11 GLU A CA 17
ATOM 17182 C C . GLU A 1 11 ? -0.010 -8.083 4.827 1.00 0.00 11 GLU A C 17
ATOM 17183 O O . GLU A 1 11 ? 0.502 -7.096 4.338 1.00 0.00 11 GLU A O 17
ATOM 17195 N N . ALA A 1 12 ? 0.576 -9.253 4.766 1.00 0.00 12 ALA A N 17
ATOM 17196 C CA . ALA A 1 12 ? 1.896 -9.397 4.090 1.00 0.00 12 ALA A CA 17
ATOM 17197 C C . ALA A 1 12 ? 1.740 -9.597 2.576 1.00 0.00 12 ALA A C 17
ATOM 17198 O O . ALA A 1 12 ? 2.497 -9.050 1.798 1.00 0.00 12 ALA A O 17
ATOM 17205 N N . CYS A 1 13 ? 0.786 -10.384 2.138 1.00 0.00 13 CYS A N 17
ATOM 17206 C CA . CYS A 1 13 ? 0.643 -10.598 0.666 1.00 0.00 13 CYS A CA 17
ATOM 17207 C C . CYS A 1 13 ? -0.761 -10.209 0.175 1.00 0.00 13 CYS A C 17
ATOM 17208 O O . CYS A 1 13 ? -0.925 -9.713 -0.922 1.00 0.00 13 CYS A O 17
ATOM 17215 N N . GLY A 1 14 ? -1.770 -10.421 0.971 1.00 0.00 14 GLY A N 17
ATOM 17216 C CA . GLY A 1 14 ? -3.149 -10.050 0.534 1.00 0.00 14 GLY A CA 17
ATOM 17217 C C . GLY A 1 14 ? -4.006 -11.311 0.391 1.00 0.00 14 GLY A C 17
ATOM 17218 O O . GLY A 1 14 ? -5.008 -11.318 -0.299 1.00 0.00 14 GLY A O 17
ATOM 17222 N N . TYR A 1 15 ? -3.624 -12.372 1.042 1.00 0.00 15 TYR A N 17
ATOM 17223 C CA . TYR A 1 15 ? -4.413 -13.635 0.954 1.00 0.00 15 TYR A CA 17
ATOM 17224 C C . TYR A 1 15 ? -5.559 -13.600 1.970 1.00 0.00 15 TYR A C 17
ATOM 17225 O O . TYR A 1 15 ? -5.518 -12.870 2.939 1.00 0.00 15 TYR A O 17
ATOM 17243 N N . ILE A 1 16 ? -6.582 -14.380 1.754 1.00 0.00 16 ILE A N 17
ATOM 17244 C CA . ILE A 1 16 ? -7.728 -14.383 2.709 1.00 0.00 16 ILE A CA 17
ATOM 17245 C C . ILE A 1 16 ? -7.979 -15.803 3.228 1.00 0.00 16 ILE A C 17
ATOM 17246 O O . ILE A 1 16 ? -8.258 -16.711 2.470 1.00 0.00 16 ILE A O 17
ATOM 17262 N N . TYR A 1 17 ? -7.887 -15.998 4.515 1.00 0.00 17 TYR A N 17
ATOM 17263 C CA . TYR A 1 17 ? -8.124 -17.354 5.084 1.00 0.00 17 TYR A CA 17
ATOM 17264 C C . TYR A 1 17 ? -9.628 -17.590 5.270 1.00 0.00 17 TYR A C 17
ATOM 17265 O O . TYR A 1 17 ? -10.350 -16.727 5.731 1.00 0.00 17 TYR A O 17
ATOM 17283 N N . GLU A 1 18 ? -10.093 -18.759 4.929 1.00 0.00 18 GLU A N 17
ATOM 17284 C CA . GLU A 1 18 ? -11.540 -19.069 5.096 1.00 0.00 18 GLU A CA 17
ATOM 17285 C C . GLU A 1 18 ? -11.704 -20.205 6.115 1.00 0.00 18 GLU A C 17
ATOM 17286 O O . GLU A 1 18 ? -11.332 -21.330 5.844 1.00 0.00 18 GLU A O 17
ATOM 17298 N N . PRO A 1 19 ? -12.246 -19.879 7.263 1.00 0.00 19 PRO A N 17
ATOM 17299 C CA . PRO A 1 19 ? -12.439 -20.902 8.321 1.00 0.00 19 PRO A CA 17
ATOM 17300 C C . PRO A 1 19 ? -13.517 -21.909 7.924 1.00 0.00 19 PRO A C 17
ATOM 17301 O O . PRO A 1 19 ? -13.235 -23.053 7.628 1.00 0.00 19 PRO A O 17
ATOM 17312 N N . GLU A 1 20 ? -14.747 -21.494 7.919 1.00 0.00 20 GLU A N 17
ATOM 17313 C CA . GLU A 1 20 ? -15.858 -22.420 7.546 1.00 0.00 20 GLU A CA 17
ATOM 17314 C C . GLU A 1 20 ? -15.526 -23.189 6.261 1.00 0.00 20 GLU A C 17
ATOM 17315 O O . GLU A 1 20 ? -16.040 -24.264 6.021 1.00 0.00 20 GLU A O 17
ATOM 17327 N N . LYS A 1 21 ? -14.674 -22.650 5.429 1.00 0.00 21 LYS A N 17
ATOM 17328 C CA . LYS A 1 21 ? -14.320 -23.358 4.163 1.00 0.00 21 LYS A CA 17
ATOM 17329 C C . LYS A 1 21 ? -13.049 -24.190 4.352 1.00 0.00 21 LYS A C 17
ATOM 17330 O O . LYS A 1 21 ? -12.936 -25.291 3.851 1.00 0.00 21 LYS A O 17
ATOM 17349 N N . GLY A 1 22 ? -12.093 -23.674 5.070 1.00 0.00 22 GLY A N 17
ATOM 17350 C CA . GLY A 1 22 ? -10.831 -24.437 5.291 1.00 0.00 22 GLY A CA 17
ATOM 17351 C C . GLY A 1 22 ? -9.782 -24.011 4.261 1.00 0.00 22 GLY A C 17
ATOM 17352 O O . GLY A 1 22 ? -10.073 -23.842 3.093 1.00 0.00 22 GLY A O 17
ATOM 17356 N N . ASP A 1 23 ? -8.560 -23.845 4.688 1.00 0.00 23 ASP A N 17
ATOM 17357 C CA . ASP A 1 23 ? -7.482 -23.442 3.744 1.00 0.00 23 ASP A CA 17
ATOM 17358 C C . ASP A 1 23 ? -6.911 -24.679 3.058 1.00 0.00 23 ASP A C 17
ATOM 17359 O O . ASP A 1 23 ? -5.758 -25.016 3.228 1.00 0.00 23 ASP A O 17
ATOM 17368 N N . LYS A 1 24 ? -7.721 -25.360 2.292 1.00 0.00 24 LYS A N 17
ATOM 17369 C CA . LYS A 1 24 ? -7.252 -26.594 1.584 1.00 0.00 24 LYS A CA 17
ATOM 17370 C C . LYS A 1 24 ? -5.858 -26.387 0.977 1.00 0.00 24 LYS A C 17
ATOM 17371 O O . LYS A 1 24 ? -5.089 -27.317 0.831 1.00 0.00 24 LYS A O 17
ATOM 17390 N N . PHE A 1 25 ? -5.524 -25.173 0.633 1.00 0.00 25 PHE A N 17
ATOM 17391 C CA . PHE A 1 25 ? -4.180 -24.908 0.049 1.00 0.00 25 PHE A CA 17
ATOM 17392 C C . PHE A 1 25 ? -3.098 -25.148 1.107 1.00 0.00 25 PHE A C 17
ATOM 17393 O O . PHE A 1 25 ? -2.006 -25.589 0.806 1.00 0.00 25 PHE A O 17
ATOM 17410 N N . ALA A 1 26 ? -3.397 -24.865 2.345 1.00 0.00 26 ALA A N 17
ATOM 17411 C CA . ALA A 1 26 ? -2.393 -25.078 3.425 1.00 0.00 26 ALA A CA 17
ATOM 17412 C C . ALA A 1 26 ? -2.621 -26.437 4.095 1.00 0.00 26 ALA A C 17
ATOM 17413 O O . ALA A 1 26 ? -1.714 -27.029 4.646 1.00 0.00 26 ALA A O 17
ATOM 17420 N N . GLY A 1 27 ? -3.827 -26.938 4.048 1.00 0.00 27 GLY A N 17
ATOM 17421 C CA . GLY A 1 27 ? -4.110 -28.259 4.676 1.00 0.00 27 GLY A CA 17
ATOM 17422 C C . GLY A 1 27 ? -5.124 -28.087 5.811 1.00 0.00 27 GLY A C 17
ATOM 17423 O O . GLY A 1 27 ? -5.173 -28.877 6.733 1.00 0.00 27 GLY A O 17
ATOM 17427 N N . ILE A 1 28 ? -5.935 -27.066 5.755 1.00 0.00 28 ILE A N 17
ATOM 17428 C CA . ILE A 1 28 ? -6.941 -26.858 6.835 1.00 0.00 28 ILE A CA 17
ATOM 17429 C C . ILE A 1 28 ? -8.362 -27.076 6.283 1.00 0.00 28 ILE A C 17
ATOM 17430 O O . ILE A 1 28 ? -8.787 -26.373 5.389 1.00 0.00 28 ILE A O 17
ATOM 17446 N N . PRO A 1 29 ? -9.055 -28.048 6.835 1.00 0.00 29 PRO A N 17
ATOM 17447 C CA . PRO A 1 29 ? -10.439 -28.345 6.380 1.00 0.00 29 PRO A CA 17
ATOM 17448 C C . PRO A 1 29 ? -11.398 -27.243 6.846 1.00 0.00 29 PRO A C 17
ATOM 17449 O O . PRO A 1 29 ? -11.005 -26.358 7.580 1.00 0.00 29 PRO A O 17
ATOM 17460 N N . PRO A 1 30 ? -12.633 -27.331 6.412 1.00 0.00 30 PRO A N 17
ATOM 17461 C CA . PRO A 1 30 ? -13.642 -26.318 6.806 1.00 0.00 30 PRO A CA 17
ATOM 17462 C C . PRO A 1 30 ? -13.969 -26.459 8.292 1.00 0.00 30 PRO A C 17
ATOM 17463 O O . PRO A 1 30 ? -13.258 -27.104 9.037 1.00 0.00 30 PRO A O 17
ATOM 17474 N N . GLY A 1 31 ? -15.042 -25.861 8.725 1.00 0.00 31 GLY A N 17
ATOM 17475 C CA . GLY A 1 31 ? -15.432 -25.950 10.165 1.00 0.00 31 GLY A CA 17
ATOM 17476 C C . GLY A 1 31 ? -14.220 -25.657 11.059 1.00 0.00 31 GLY A C 17
ATOM 17477 O O . GLY A 1 31 ? -14.146 -26.106 12.186 1.00 0.00 31 GLY A O 17
ATOM 17481 N N . THR A 1 32 ? -13.272 -24.907 10.568 1.00 0.00 32 THR A N 17
ATOM 17482 C CA . THR A 1 32 ? -12.068 -24.590 11.389 1.00 0.00 32 THR A CA 17
ATOM 17483 C C . THR A 1 32 ? -11.842 -23.072 11.427 1.00 0.00 32 THR A C 17
ATOM 17484 O O . THR A 1 32 ? -11.501 -22.481 10.422 1.00 0.00 32 THR A O 17
ATOM 17495 N N . PRO A 1 33 ? -12.039 -22.485 12.582 1.00 0.00 33 PRO A N 17
ATOM 17496 C CA . PRO A 1 33 ? -11.852 -21.019 12.720 1.00 0.00 33 PRO A CA 17
ATOM 17497 C C . PRO A 1 33 ? -10.366 -20.653 12.660 1.00 0.00 33 PRO A C 17
ATOM 17498 O O . PRO A 1 33 ? -9.510 -21.401 13.089 1.00 0.00 33 PRO A O 17
ATOM 17509 N N . PHE A 1 34 ? -10.062 -19.501 12.130 1.00 0.00 34 PHE A N 17
ATOM 17510 C CA . PHE A 1 34 ? -8.639 -19.064 12.034 1.00 0.00 34 PHE A CA 17
ATOM 17511 C C . PHE A 1 34 ? -7.973 -19.116 13.414 1.00 0.00 34 PHE A C 17
ATOM 17512 O O . PHE A 1 34 ? -6.772 -19.256 13.529 1.00 0.00 34 PHE A O 17
ATOM 17529 N N . VAL A 1 35 ? -8.744 -19.000 14.459 1.00 0.00 35 VAL A N 17
ATOM 17530 C CA . VAL A 1 35 ? -8.155 -19.039 15.827 1.00 0.00 35 VAL A CA 17
ATOM 17531 C C . VAL A 1 35 ? -7.678 -20.455 16.170 1.00 0.00 35 VAL A C 17
ATOM 17532 O O . VAL A 1 35 ? -6.957 -20.660 17.125 1.00 0.00 35 VAL A O 17
ATOM 17545 N N . ASP A 1 36 ? -8.076 -21.435 15.402 1.00 0.00 36 ASP A N 17
ATOM 17546 C CA . ASP A 1 36 ? -7.643 -22.832 15.695 1.00 0.00 36 ASP A CA 17
ATOM 17547 C C . ASP A 1 36 ? -6.423 -23.216 14.847 1.00 0.00 36 ASP A C 17
ATOM 17548 O O . ASP A 1 36 ? -5.870 -24.287 14.998 1.00 0.00 36 ASP A O 17
ATOM 17557 N N . LEU A 1 37 ? -5.995 -22.358 13.956 1.00 0.00 37 LEU A N 17
ATOM 17558 C CA . LEU A 1 37 ? -4.811 -22.696 13.109 1.00 0.00 37 LEU A CA 17
ATOM 17559 C C . LEU A 1 37 ? -3.643 -23.161 13.984 1.00 0.00 37 LEU A C 17
ATOM 17560 O O . LEU A 1 37 ? -3.635 -22.963 15.183 1.00 0.00 37 LEU A O 17
ATOM 17576 N N . SER A 1 38 ? -2.658 -23.778 13.392 1.00 0.00 38 SER A N 17
ATOM 17577 C CA . SER A 1 38 ? -1.492 -24.256 14.188 1.00 0.00 38 SER A CA 17
ATOM 17578 C C . SER A 1 38 ? -0.763 -23.070 14.824 1.00 0.00 38 SER A C 17
ATOM 17579 O O . SER A 1 38 ? -1.072 -21.925 14.560 1.00 0.00 38 SER A O 17
ATOM 17587 N N . ASP A 1 39 ? 0.200 -23.337 15.660 1.00 0.00 39 ASP A N 17
ATOM 17588 C CA . ASP A 1 39 ? 0.950 -22.228 16.314 1.00 0.00 39 ASP A CA 17
ATOM 17589 C C . ASP A 1 39 ? 1.904 -21.568 15.312 1.00 0.00 39 ASP A C 17
ATOM 17590 O O . ASP A 1 39 ? 2.352 -20.456 15.509 1.00 0.00 39 ASP A O 17
ATOM 17599 N N . SER A 1 40 ? 2.222 -22.246 14.242 1.00 0.00 40 SER A N 17
ATOM 17600 C CA . SER A 1 40 ? 3.148 -21.654 13.236 1.00 0.00 40 SER A CA 17
ATOM 17601 C C . SER A 1 40 ? 2.542 -21.739 11.833 1.00 0.00 40 SER A C 17
ATOM 17602 O O . SER A 1 40 ? 3.241 -21.943 10.860 1.00 0.00 40 SER A O 17
ATOM 17610 N N . PHE A 1 41 ? 1.251 -21.581 11.716 1.00 0.00 41 PHE A N 17
ATOM 17611 C CA . PHE A 1 41 ? 0.620 -21.649 10.367 1.00 0.00 41 PHE A CA 17
ATOM 17612 C C . PHE A 1 41 ? 1.282 -20.622 9.441 1.00 0.00 41 PHE A C 17
ATOM 17613 O O . PHE A 1 41 ? 1.309 -19.441 9.726 1.00 0.00 41 PHE A O 17
ATOM 17630 N N . MET A 1 42 ? 1.809 -21.063 8.334 1.00 0.00 42 MET A N 17
ATOM 17631 C CA . MET A 1 42 ? 2.459 -20.109 7.392 1.00 0.00 42 MET A CA 17
ATOM 17632 C C . MET A 1 42 ? 1.569 -19.910 6.165 1.00 0.00 42 MET A C 17
ATOM 17633 O O . MET A 1 42 ? 0.939 -20.832 5.687 1.00 0.00 42 MET A O 17
ATOM 17647 N N . CYS A 1 43 ? 1.511 -18.715 5.653 1.00 0.00 43 CYS A N 17
ATOM 17648 C CA . CYS A 1 43 ? 0.658 -18.458 4.458 1.00 0.00 43 CYS A CA 17
ATOM 17649 C C . CYS A 1 43 ? 0.989 -19.454 3.340 1.00 0.00 43 CYS A C 17
ATOM 17650 O O . CYS A 1 43 ? 2.146 -19.710 3.069 1.00 0.00 43 CYS A O 17
ATOM 17657 N N . PRO A 1 44 ? -0.036 -19.977 2.711 1.00 0.00 44 PRO A N 17
ATOM 17658 C CA . PRO A 1 44 ? 0.174 -20.939 1.602 1.00 0.00 44 PRO A CA 17
ATOM 17659 C C . PRO A 1 44 ? 0.648 -20.211 0.335 1.00 0.00 44 PRO A C 17
ATOM 17660 O O . PRO A 1 44 ? 0.898 -20.825 -0.682 1.00 0.00 44 PRO A O 17
ATOM 17671 N N . ALA A 1 45 ? 0.769 -18.907 0.381 1.00 0.00 45 ALA A N 17
ATOM 17672 C CA . ALA A 1 45 ? 1.220 -18.161 -0.829 1.00 0.00 45 ALA A CA 17
ATOM 17673 C C . ALA A 1 45 ? 2.461 -17.319 -0.518 1.00 0.00 45 ALA A C 17
ATOM 17674 O O . ALA A 1 45 ? 3.391 -17.262 -1.298 1.00 0.00 45 ALA A O 17
ATOM 17681 N N . CYS A 1 46 ? 2.486 -16.662 0.608 1.00 0.00 46 CYS A N 17
ATOM 17682 C CA . CYS A 1 46 ? 3.675 -15.825 0.944 1.00 0.00 46 CYS A CA 17
ATOM 17683 C C . CYS A 1 46 ? 4.427 -16.392 2.171 1.00 0.00 46 CYS A C 17
ATOM 17684 O O . CYS A 1 46 ? 5.385 -15.813 2.645 1.00 0.00 46 CYS A O 17
ATOM 17691 N N . ARG A 1 47 ? 4.011 -17.530 2.665 1.00 0.00 47 ARG A N 17
ATOM 17692 C CA . ARG A 1 47 ? 4.703 -18.160 3.834 1.00 0.00 47 ARG A CA 17
ATOM 17693 C C . ARG A 1 47 ? 4.808 -17.208 5.035 1.00 0.00 47 ARG A C 17
ATOM 17694 O O . ARG A 1 47 ? 5.681 -17.353 5.867 1.00 0.00 47 ARG A O 17
ATOM 17715 N N . SER A 1 48 ? 3.927 -16.252 5.153 1.00 0.00 48 SER A N 17
ATOM 17716 C CA . SER A 1 48 ? 3.997 -15.329 6.325 1.00 0.00 48 SER A CA 17
ATOM 17717 C C . SER A 1 48 ? 3.476 -16.042 7.579 1.00 0.00 48 SER A C 17
ATOM 17718 O O . SER A 1 48 ? 2.728 -16.995 7.478 1.00 0.00 48 SER A O 17
ATOM 17726 N N . PRO A 1 49 ? 3.882 -15.556 8.725 1.00 0.00 49 PRO A N 17
ATOM 17727 C CA . PRO A 1 49 ? 3.436 -16.166 10.002 1.00 0.00 49 PRO A CA 17
ATOM 17728 C C . PRO A 1 49 ? 1.954 -15.861 10.250 1.00 0.00 49 PRO A C 17
ATOM 17729 O O . PRO A 1 49 ? 1.484 -14.771 9.999 1.00 0.00 49 PRO A O 17
ATOM 17740 N N . LYS A 1 50 ? 1.213 -16.822 10.736 1.00 0.00 50 LYS A N 17
ATOM 17741 C CA . LYS A 1 50 ? -0.241 -16.597 10.999 1.00 0.00 50 LYS A CA 17
ATOM 17742 C C . LYS A 1 50 ? -0.460 -15.300 11.777 1.00 0.00 50 LYS A C 17
ATOM 17743 O O . LYS A 1 50 ? -1.489 -14.665 11.660 1.00 0.00 50 LYS A O 17
ATOM 17762 N N . ASN A 1 51 ? 0.496 -14.893 12.562 1.00 0.00 51 ASN A N 17
ATOM 17763 C CA . ASN A 1 51 ? 0.323 -13.628 13.328 1.00 0.00 51 ASN A CA 17
ATOM 17764 C C . ASN A 1 51 ? 0.289 -12.433 12.370 1.00 0.00 51 ASN A C 17
ATOM 17765 O O . ASN A 1 51 ? -0.049 -11.332 12.753 1.00 0.00 51 ASN A O 17
ATOM 17776 N N . GLN A 1 52 ? 0.623 -12.643 11.125 1.00 0.00 52 GLN A N 17
ATOM 17777 C CA . GLN A 1 52 ? 0.592 -11.521 10.154 1.00 0.00 52 GLN A CA 17
ATOM 17778 C C . GLN A 1 52 ? -0.791 -11.426 9.499 1.00 0.00 52 GLN A C 17
ATOM 17779 O O . GLN A 1 52 ? -1.047 -10.544 8.702 1.00 0.00 52 GLN A O 17
ATOM 17793 N N . PHE A 1 53 ? -1.694 -12.323 9.824 1.00 0.00 53 PHE A N 17
ATOM 17794 C CA . PHE A 1 53 ? -3.049 -12.252 9.207 1.00 0.00 53 PHE A CA 17
ATOM 17795 C C . PHE A 1 53 ? -3.963 -11.363 10.049 1.00 0.00 53 PHE A C 17
ATOM 17796 O O . PHE A 1 53 ? -4.131 -11.576 11.234 1.00 0.00 53 PHE A O 17
ATOM 17813 N N . LYS A 1 54 ? -4.558 -10.372 9.450 1.00 0.00 54 LYS A N 17
ATOM 17814 C CA . LYS A 1 54 ? -5.464 -9.480 10.223 1.00 0.00 54 LYS A CA 17
ATOM 17815 C C . LYS A 1 54 ? -6.914 -9.922 10.036 1.00 0.00 54 LYS A C 17
ATOM 17816 O O . LYS A 1 54 ? -7.328 -10.293 8.956 1.00 0.00 54 LYS A O 17
ATOM 17835 N N . SER A 1 55 ? -7.684 -9.893 11.084 1.00 0.00 55 SER A N 17
ATOM 17836 C CA . SER A 1 55 ? -9.109 -10.321 10.978 1.00 0.00 55 SER A CA 17
ATOM 17837 C C . SER A 1 55 ? -9.957 -9.192 10.388 1.00 0.00 55 SER A C 17
ATOM 17838 O O . SER A 1 55 ? -9.625 -8.029 10.501 1.00 0.00 55 SER A O 17
ATOM 17846 N N . ILE A 1 56 ? -11.050 -9.527 9.757 1.00 0.00 56 ILE A N 17
ATOM 17847 C CA . ILE A 1 56 ? -11.918 -8.474 9.159 1.00 0.00 56 ILE A CA 17
ATOM 17848 C C . ILE A 1 56 ? -13.389 -8.898 9.227 1.00 0.00 56 ILE A C 17
ATOM 17849 O O . ILE A 1 56 ? -13.954 -9.372 8.261 1.00 0.00 56 ILE A O 17
ATOM 17865 N N . LYS A 1 57 ? -14.012 -8.731 10.361 1.00 0.00 57 LYS A N 17
ATOM 17866 C CA . LYS A 1 57 ? -15.444 -9.125 10.489 1.00 0.00 57 LYS A CA 17
ATOM 17867 C C . LYS A 1 57 ? -16.267 -7.952 11.026 1.00 0.00 57 LYS A C 17
ATOM 17868 O O . LYS A 1 57 ? -16.661 -7.931 12.174 1.00 0.00 57 LYS A O 17
ATOM 17887 N N . LYS A 1 58 ? -16.530 -6.973 10.203 1.00 0.00 58 LYS A N 17
ATOM 17888 C CA . LYS A 1 58 ? -17.328 -5.802 10.668 1.00 0.00 58 LYS A CA 17
ATOM 17889 C C . LYS A 1 58 ? -18.454 -5.504 9.676 1.00 0.00 58 LYS A C 17
ATOM 17890 O O . LYS A 1 58 ? -18.545 -6.109 8.626 1.00 0.00 58 LYS A O 17
ATOM 17909 N N . VAL A 1 59 ? -19.314 -4.577 9.999 1.00 0.00 59 VAL A N 17
ATOM 17910 C CA . VAL A 1 59 ? -20.433 -4.243 9.072 1.00 0.00 59 VAL A CA 17
ATOM 17911 C C . VAL A 1 59 ? -20.734 -2.742 9.126 1.00 0.00 59 VAL A C 17
ATOM 17912 O O . VAL A 1 59 ? -20.379 -2.061 10.068 1.00 0.00 59 VAL A O 17
ATOM 17925 N N . ILE A 1 60 ? -21.390 -2.223 8.125 1.00 0.00 60 ILE A N 17
ATOM 17926 C CA . ILE A 1 60 ? -21.718 -0.768 8.120 1.00 0.00 60 ILE A CA 17
ATOM 17927 C C . ILE A 1 60 ? -23.230 -0.574 8.258 1.00 0.00 60 ILE A C 17
ATOM 17928 O O . ILE A 1 60 ? -23.997 -0.986 7.411 1.00 0.00 60 ILE A O 17
ATOM 17944 N N . ALA A 1 61 ? -23.665 0.048 9.321 1.00 0.00 61 ALA A N 17
ATOM 17945 C CA . ALA A 1 61 ? -25.130 0.261 9.511 1.00 0.00 61 ALA A CA 17
ATOM 17946 C C . ALA A 1 61 ? -25.464 1.753 9.461 1.00 0.00 61 ALA A C 17
ATOM 17947 O O . ALA A 1 61 ? -24.707 2.553 8.947 1.00 0.00 61 ALA A O 17
ATOM 17954 N N . GLY A 1 62 ? -26.596 2.134 9.989 1.00 0.00 62 GLY A N 17
ATOM 17955 C CA . GLY A 1 62 ? -26.980 3.574 9.970 1.00 0.00 62 GLY A CA 17
ATOM 17956 C C . GLY A 1 62 ? -26.793 4.173 11.366 1.00 0.00 62 GLY A C 17
ATOM 17957 O O . GLY A 1 62 ? -25.698 4.525 11.757 1.00 0.00 62 GLY A O 17
ATOM 17961 N N . PHE A 1 63 ? -27.852 4.292 12.119 1.00 0.00 63 PHE A N 17
ATOM 17962 C CA . PHE A 1 63 ? -27.732 4.873 13.487 1.00 0.00 63 PHE A CA 17
ATOM 17963 C C . PHE A 1 63 ? -28.985 4.563 14.312 1.00 0.00 63 PHE A C 17
ATOM 17964 O O . PHE A 1 63 ? -30.035 4.266 13.776 1.00 0.00 63 PHE A O 17
ATOM 17981 N N . ALA A 1 64 ? -28.885 4.636 15.611 1.00 0.00 64 ALA A N 17
ATOM 17982 C CA . ALA A 1 64 ? -30.071 4.353 16.470 1.00 0.00 64 ALA A CA 17
ATOM 17983 C C . ALA A 1 64 ? -30.104 5.328 17.650 1.00 0.00 64 ALA A C 17
ATOM 17984 O O . ALA A 1 64 ? -30.182 4.931 18.795 1.00 0.00 64 ALA A O 17
ATOM 17991 N N . GLU A 1 65 ? -30.039 6.603 17.378 1.00 0.00 65 GLU A N 17
ATOM 17992 C CA . GLU A 1 65 ? -30.061 7.603 18.484 1.00 0.00 65 GLU A CA 17
ATOM 17993 C C . GLU A 1 65 ? -31.397 8.351 18.501 1.00 0.00 65 GLU A C 17
ATOM 17994 O O . GLU A 1 65 ? -31.439 9.561 18.607 1.00 0.00 65 GLU A O 17
ATOM 18006 N N . ASN A 1 66 ? -32.489 7.643 18.401 1.00 0.00 66 ASN A N 17
ATOM 18007 C CA . ASN A 1 66 ? -33.818 8.320 18.417 1.00 0.00 66 ASN A CA 17
ATOM 18008 C C . ASN A 1 66 ? -33.952 9.184 19.674 1.00 0.00 66 ASN A C 17
ATOM 18009 O O . ASN A 1 66 ? -33.347 8.912 20.692 1.00 0.00 66 ASN A O 17
ATOM 18020 N N . GLN A 1 67 ? -34.740 10.223 19.612 1.00 0.00 67 GLN A N 17
ATOM 18021 C CA . GLN A 1 67 ? -34.910 11.101 20.805 1.00 0.00 67 GLN A CA 17
ATOM 18022 C C . GLN A 1 67 ? -36.144 11.993 20.634 1.00 0.00 67 GLN A C 17
ATOM 18023 O O . GLN A 1 67 ? -36.201 13.094 21.143 1.00 0.00 67 GLN A O 17
ATOM 18037 N N . LYS A 1 68 ? -37.132 11.526 19.919 1.00 0.00 68 LYS A N 17
ATOM 18038 C CA . LYS A 1 68 ? -38.359 12.349 19.714 1.00 0.00 68 LYS A CA 17
ATOM 18039 C C . LYS A 1 68 ? -39.396 12.035 20.794 1.00 0.00 68 LYS A C 17
ATOM 18040 O O . LYS A 1 68 ? -40.559 11.824 20.511 1.00 0.00 68 LYS A O 17
ATOM 18059 N N . TYR A 1 69 ? -38.986 12.001 22.033 1.00 0.00 69 TYR A N 17
ATOM 18060 C CA . TYR A 1 69 ? -39.950 11.701 23.131 1.00 0.00 69 TYR A CA 17
ATOM 18061 C C . TYR A 1 69 ? -40.336 12.988 23.865 1.00 0.00 69 TYR A C 17
ATOM 18062 O O . TYR A 1 69 ? -39.999 14.078 23.447 1.00 0.00 69 TYR A O 17
ATOM 18080 N N . GLY A 1 70 ? -41.040 12.869 24.958 1.00 0.00 70 GLY A N 17
ATOM 18081 C CA . GLY A 1 70 ? -41.447 14.084 25.719 1.00 0.00 70 GLY A CA 17
ATOM 18082 C C . GLY A 1 70 ? -42.203 13.664 26.982 1.00 0.00 70 GLY A C 17
ATOM 18083 O O . GLY A 1 70 ? -41.800 12.688 27.592 1.00 0.00 70 GLY A O 17
ATOM 18089 N N . MET A 1 1 ? -13.927 -6.269 2.140 1.00 0.00 1 MET A N 18
ATOM 18090 C CA . MET A 1 1 ? -15.126 -5.507 1.684 1.00 0.00 1 MET A CA 18
ATOM 18091 C C . MET A 1 1 ? -16.319 -5.798 2.599 1.00 0.00 1 MET A C 18
ATOM 18092 O O . MET A 1 1 ? -16.883 -4.905 3.200 1.00 0.00 1 MET A O 18
ATOM 18108 N N . GLU A 1 2 ? -16.708 -7.039 2.708 1.00 0.00 2 GLU A N 18
ATOM 18109 C CA . GLU A 1 2 ? -17.867 -7.382 3.583 1.00 0.00 2 GLU A CA 18
ATOM 18110 C C . GLU A 1 2 ? -17.582 -8.669 4.365 1.00 0.00 2 GLU A C 18
ATOM 18111 O O . GLU A 1 2 ? -18.085 -9.727 4.040 1.00 0.00 2 GLU A O 18
ATOM 18123 N N . ILE A 1 3 ? -16.784 -8.586 5.395 1.00 0.00 3 ILE A N 18
ATOM 18124 C CA . ILE A 1 3 ? -16.471 -9.805 6.199 1.00 0.00 3 ILE A CA 18
ATOM 18125 C C . ILE A 1 3 ? -17.105 -9.688 7.589 1.00 0.00 3 ILE A C 18
ATOM 18126 O O . ILE A 1 3 ? -17.626 -8.653 7.953 1.00 0.00 3 ILE A O 18
ATOM 18142 N N . ASP A 1 4 ? -17.071 -10.738 8.370 1.00 0.00 4 ASP A N 18
ATOM 18143 C CA . ASP A 1 4 ? -17.685 -10.668 9.734 1.00 0.00 4 ASP A CA 18
ATOM 18144 C C . ASP A 1 4 ? -17.485 -11.978 10.505 1.00 0.00 4 ASP A C 18
ATOM 18145 O O . ASP A 1 4 ? -17.406 -11.984 11.718 1.00 0.00 4 ASP A O 18
ATOM 18154 N N . GLU A 1 5 ? -17.410 -13.085 9.822 1.00 0.00 5 GLU A N 18
ATOM 18155 C CA . GLU A 1 5 ? -17.229 -14.383 10.530 1.00 0.00 5 GLU A CA 18
ATOM 18156 C C . GLU A 1 5 ? -15.762 -14.552 10.934 1.00 0.00 5 GLU A C 18
ATOM 18157 O O . GLU A 1 5 ? -15.110 -13.604 11.328 1.00 0.00 5 GLU A O 18
ATOM 18169 N N . GLY A 1 6 ? -15.228 -15.740 10.839 1.00 0.00 6 GLY A N 18
ATOM 18170 C CA . GLY A 1 6 ? -13.804 -15.939 11.218 1.00 0.00 6 GLY A CA 18
ATOM 18171 C C . GLY A 1 6 ? -12.911 -15.748 9.991 1.00 0.00 6 GLY A C 18
ATOM 18172 O O . GLY A 1 6 ? -11.897 -16.401 9.848 1.00 0.00 6 GLY A O 18
ATOM 18176 N N . LYS A 1 7 ? -13.272 -14.858 9.104 1.00 0.00 7 LYS A N 18
ATOM 18177 C CA . LYS A 1 7 ? -12.423 -14.636 7.898 1.00 0.00 7 LYS A CA 18
ATOM 18178 C C . LYS A 1 7 ? -11.257 -13.708 8.251 1.00 0.00 7 LYS A C 18
ATOM 18179 O O . LYS A 1 7 ? -11.452 -12.602 8.716 1.00 0.00 7 LYS A O 18
ATOM 18198 N N . TYR A 1 8 ? -10.044 -14.148 8.044 1.00 0.00 8 TYR A N 18
ATOM 18199 C CA . TYR A 1 8 ? -8.875 -13.283 8.380 1.00 0.00 8 TYR A CA 18
ATOM 18200 C C . TYR A 1 8 ? -8.199 -12.774 7.105 1.00 0.00 8 TYR A C 18
ATOM 18201 O O . TYR A 1 8 ? -8.240 -13.412 6.073 1.00 0.00 8 TYR A O 18
ATOM 18219 N N . GLU A 1 9 ? -7.571 -11.633 7.175 1.00 0.00 9 GLU A N 18
ATOM 18220 C CA . GLU A 1 9 ? -6.881 -11.083 5.974 1.00 0.00 9 GLU A CA 18
ATOM 18221 C C . GLU A 1 9 ? -5.388 -10.915 6.265 1.00 0.00 9 GLU A C 18
ATOM 18222 O O . GLU A 1 9 ? -5.002 -10.240 7.198 1.00 0.00 9 GLU A O 18
ATOM 18234 N N . CYS A 1 10 ? -4.543 -11.527 5.480 1.00 0.00 10 CYS A N 18
ATOM 18235 C CA . CYS A 1 10 ? -3.078 -11.403 5.722 1.00 0.00 10 CYS A CA 18
ATOM 18236 C C . CYS A 1 10 ? -2.625 -9.960 5.530 1.00 0.00 10 CYS A C 18
ATOM 18237 O O . CYS A 1 10 ? -2.596 -9.453 4.425 1.00 0.00 10 CYS A O 18
ATOM 18244 N N . GLU A 1 11 ? -2.244 -9.302 6.583 1.00 0.00 11 GLU A N 18
ATOM 18245 C CA . GLU A 1 11 ? -1.764 -7.904 6.437 1.00 0.00 11 GLU A CA 18
ATOM 18246 C C . GLU A 1 11 ? -0.436 -7.896 5.668 1.00 0.00 11 GLU A C 18
ATOM 18247 O O . GLU A 1 11 ? 0.045 -6.862 5.250 1.00 0.00 11 GLU A O 18
ATOM 18259 N N . ALA A 1 12 ? 0.167 -9.046 5.494 1.00 0.00 12 ALA A N 18
ATOM 18260 C CA . ALA A 1 12 ? 1.468 -9.113 4.771 1.00 0.00 12 ALA A CA 18
ATOM 18261 C C . ALA A 1 12 ? 1.268 -9.193 3.253 1.00 0.00 12 ALA A C 18
ATOM 18262 O O . ALA A 1 12 ? 2.006 -8.588 2.500 1.00 0.00 12 ALA A O 18
ATOM 18269 N N . CYS A 1 13 ? 0.297 -9.939 2.781 1.00 0.00 13 CYS A N 18
ATOM 18270 C CA . CYS A 1 13 ? 0.115 -10.031 1.301 1.00 0.00 13 CYS A CA 18
ATOM 18271 C C . CYS A 1 13 ? -1.316 -9.650 0.886 1.00 0.00 13 CYS A C 18
ATOM 18272 O O . CYS A 1 13 ? -1.536 -9.136 -0.193 1.00 0.00 13 CYS A O 18
ATOM 18279 N N . GLY A 1 14 ? -2.285 -9.877 1.730 1.00 0.00 14 GLY A N 18
ATOM 18280 C CA . GLY A 1 14 ? -3.683 -9.500 1.366 1.00 0.00 14 GLY A CA 18
ATOM 18281 C C . GLY A 1 14 ? -4.523 -10.753 1.103 1.00 0.00 14 GLY A C 18
ATOM 18282 O O . GLY A 1 14 ? -5.567 -10.692 0.484 1.00 0.00 14 GLY A O 18
ATOM 18286 N N . TYR A 1 15 ? -4.085 -11.885 1.574 1.00 0.00 15 TYR A N 18
ATOM 18287 C CA . TYR A 1 15 ? -4.871 -13.134 1.355 1.00 0.00 15 TYR A CA 18
ATOM 18288 C C . TYR A 1 15 ? -6.035 -13.187 2.347 1.00 0.00 15 TYR A C 18
ATOM 18289 O O . TYR A 1 15 ? -6.085 -12.430 3.295 1.00 0.00 15 TYR A O 18
ATOM 18307 N N . ILE A 1 16 ? -6.972 -14.070 2.138 1.00 0.00 16 ILE A N 18
ATOM 18308 C CA . ILE A 1 16 ? -8.128 -14.154 3.077 1.00 0.00 16 ILE A CA 18
ATOM 18309 C C . ILE A 1 16 ? -8.334 -15.597 3.544 1.00 0.00 16 ILE A C 18
ATOM 18310 O O . ILE A 1 16 ? -8.650 -16.476 2.766 1.00 0.00 16 ILE A O 18
ATOM 18326 N N . TYR A 1 17 ? -8.159 -15.842 4.811 1.00 0.00 17 TYR A N 18
ATOM 18327 C CA . TYR A 1 17 ? -8.345 -17.224 5.340 1.00 0.00 17 TYR A CA 18
ATOM 18328 C C . TYR A 1 17 ? -9.830 -17.503 5.593 1.00 0.00 17 TYR A C 18
ATOM 18329 O O . TYR A 1 17 ? -10.544 -16.687 6.144 1.00 0.00 17 TYR A O 18
ATOM 18347 N N . GLU A 1 18 ? -10.288 -18.662 5.207 1.00 0.00 18 GLU A N 18
ATOM 18348 C CA . GLU A 1 18 ? -11.715 -19.020 5.433 1.00 0.00 18 GLU A CA 18
ATOM 18349 C C . GLU A 1 18 ? -11.797 -20.213 6.397 1.00 0.00 18 GLU A C 18
ATOM 18350 O O . GLU A 1 18 ? -11.434 -21.316 6.039 1.00 0.00 18 GLU A O 18
ATOM 18362 N N . PRO A 1 19 ? -12.262 -19.956 7.597 1.00 0.00 19 PRO A N 18
ATOM 18363 C CA . PRO A 1 19 ? -12.372 -21.036 8.612 1.00 0.00 19 PRO A CA 18
ATOM 18364 C C . PRO A 1 19 ? -13.453 -22.049 8.236 1.00 0.00 19 PRO A C 18
ATOM 18365 O O . PRO A 1 19 ? -13.164 -23.176 7.885 1.00 0.00 19 PRO A O 18
ATOM 18376 N N . GLU A 1 20 ? -14.692 -21.657 8.316 1.00 0.00 20 GLU A N 18
ATOM 18377 C CA . GLU A 1 20 ? -15.812 -22.589 7.972 1.00 0.00 20 GLU A CA 18
ATOM 18378 C C . GLU A 1 20 ? -15.514 -23.353 6.676 1.00 0.00 20 GLU A C 18
ATOM 18379 O O . GLU A 1 20 ? -15.988 -24.452 6.468 1.00 0.00 20 GLU A O 18
ATOM 18391 N N . LYS A 1 21 ? -14.727 -22.782 5.807 1.00 0.00 21 LYS A N 18
ATOM 18392 C CA . LYS A 1 21 ? -14.396 -23.480 4.532 1.00 0.00 21 LYS A CA 18
ATOM 18393 C C . LYS A 1 21 ? -13.023 -24.146 4.639 1.00 0.00 21 LYS A C 18
ATOM 18394 O O . LYS A 1 21 ? -12.718 -25.079 3.924 1.00 0.00 21 LYS A O 18
ATOM 18413 N N . GLY A 1 22 ? -12.191 -23.676 5.529 1.00 0.00 22 GLY A N 18
ATOM 18414 C CA . GLY A 1 22 ? -10.843 -24.287 5.678 1.00 0.00 22 GLY A CA 18
ATOM 18415 C C . GLY A 1 22 ? -9.917 -23.755 4.584 1.00 0.00 22 GLY A C 18
ATOM 18416 O O . GLY A 1 22 ? -10.338 -23.476 3.480 1.00 0.00 22 GLY A O 18
ATOM 18420 N N . ASP A 1 23 ? -8.655 -23.620 4.883 1.00 0.00 23 ASP A N 18
ATOM 18421 C CA . ASP A 1 23 ? -7.695 -23.114 3.866 1.00 0.00 23 ASP A CA 18
ATOM 18422 C C . ASP A 1 23 ? -7.209 -24.271 2.997 1.00 0.00 23 ASP A C 18
ATOM 18423 O O . ASP A 1 23 ? -6.038 -24.594 2.977 1.00 0.00 23 ASP A O 18
ATOM 18432 N N . LYS A 1 24 ? -8.107 -24.901 2.286 1.00 0.00 24 LYS A N 18
ATOM 18433 C CA . LYS A 1 24 ? -7.721 -26.052 1.406 1.00 0.00 24 LYS A CA 18
ATOM 18434 C C . LYS A 1 24 ? -6.437 -25.739 0.632 1.00 0.00 24 LYS A C 18
ATOM 18435 O O . LYS A 1 24 ? -5.669 -26.618 0.296 1.00 0.00 24 LYS A O 18
ATOM 18454 N N . PHE A 1 25 ? -6.196 -24.487 0.357 1.00 0.00 25 PHE A N 18
ATOM 18455 C CA . PHE A 1 25 ? -4.959 -24.111 -0.385 1.00 0.00 25 PHE A CA 18
ATOM 18456 C C . PHE A 1 25 ? -3.723 -24.420 0.466 1.00 0.00 25 PHE A C 18
ATOM 18457 O O . PHE A 1 25 ? -2.672 -24.753 -0.044 1.00 0.00 25 PHE A O 18
ATOM 18474 N N . ALA A 1 26 ? -3.843 -24.311 1.762 1.00 0.00 26 ALA A N 18
ATOM 18475 C CA . ALA A 1 26 ? -2.677 -24.597 2.647 1.00 0.00 26 ALA A CA 18
ATOM 18476 C C . ALA A 1 26 ? -2.779 -26.012 3.222 1.00 0.00 26 ALA A C 18
ATOM 18477 O O . ALA A 1 26 ? -1.785 -26.642 3.525 1.00 0.00 26 ALA A O 18
ATOM 18484 N N . GLY A 1 27 ? -3.972 -26.519 3.371 1.00 0.00 27 GLY A N 18
ATOM 18485 C CA . GLY A 1 27 ? -4.131 -27.895 3.920 1.00 0.00 27 GLY A CA 18
ATOM 18486 C C . GLY A 1 27 ? -4.994 -27.864 5.187 1.00 0.00 27 GLY A C 18
ATOM 18487 O O . GLY A 1 27 ? -4.899 -28.734 6.029 1.00 0.00 27 GLY A O 18
ATOM 18491 N N . ILE A 1 28 ? -5.840 -26.879 5.331 1.00 0.00 28 ILE A N 18
ATOM 18492 C CA . ILE A 1 28 ? -6.703 -26.816 6.544 1.00 0.00 28 ILE A CA 18
ATOM 18493 C C . ILE A 1 28 ? -8.166 -27.085 6.151 1.00 0.00 28 ILE A C 18
ATOM 18494 O O . ILE A 1 28 ? -8.705 -26.408 5.299 1.00 0.00 28 ILE A O 18
ATOM 18510 N N . PRO A 1 29 ? -8.764 -28.072 6.778 1.00 0.00 29 PRO A N 18
ATOM 18511 C CA . PRO A 1 29 ? -10.174 -28.420 6.467 1.00 0.00 29 PRO A CA 18
ATOM 18512 C C . PRO A 1 29 ? -11.126 -27.336 6.992 1.00 0.00 29 PRO A C 18
ATOM 18513 O O . PRO A 1 29 ? -1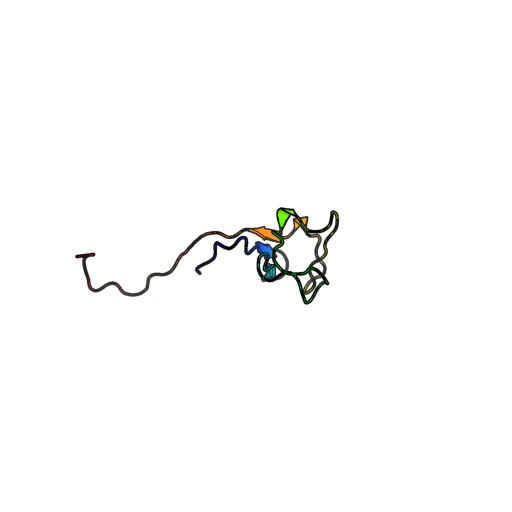0.713 -26.455 7.722 1.00 0.00 29 PRO A O 18
ATOM 18524 N N . PRO A 1 30 ? -12.374 -27.432 6.602 1.00 0.00 30 PRO A N 18
ATOM 18525 C CA . PRO A 1 30 ? -13.384 -26.441 7.044 1.00 0.00 30 PRO A CA 18
ATOM 18526 C C . PRO A 1 30 ? -13.712 -26.642 8.523 1.00 0.00 30 PRO A C 18
ATOM 18527 O O . PRO A 1 30 ? -12.988 -27.294 9.250 1.00 0.00 30 PRO A O 18
ATOM 18538 N N . GLY A 1 31 ? -14.800 -26.085 8.971 1.00 0.00 31 GLY A N 18
ATOM 18539 C CA . GLY A 1 31 ? -15.194 -26.235 10.405 1.00 0.00 31 GLY A CA 18
ATOM 18540 C C . GLY A 1 31 ? -14.001 -25.912 11.313 1.00 0.00 31 GLY A C 18
ATOM 18541 O O . GLY A 1 31 ? -13.861 -26.465 12.386 1.00 0.00 31 GLY A O 18
ATOM 18545 N N . THR A 1 32 ? -13.142 -25.024 10.894 1.00 0.00 32 THR A N 18
ATOM 18546 C CA . THR A 1 32 ? -11.964 -24.676 11.738 1.00 0.00 32 THR A CA 18
ATOM 18547 C C . THR A 1 32 ? -11.744 -23.154 11.745 1.00 0.00 32 THR A C 18
ATOM 18548 O O . THR A 1 32 ? -11.466 -22.572 10.717 1.00 0.00 32 THR A O 18
ATOM 18559 N N . PRO A 1 33 ? -11.871 -22.556 12.906 1.00 0.00 33 PRO A N 18
ATOM 18560 C CA . PRO A 1 33 ? -11.675 -21.089 13.022 1.00 0.00 33 PRO A CA 18
ATOM 18561 C C . PRO A 1 33 ? -10.191 -20.737 12.879 1.00 0.00 33 PRO A C 18
ATOM 18562 O O . PRO A 1 33 ? -9.325 -21.499 13.260 1.00 0.00 33 PRO A O 18
ATOM 18573 N N . PHE A 1 34 ? -9.891 -19.588 12.336 1.00 0.00 34 PHE A N 18
ATOM 18574 C CA . PHE A 1 34 ? -8.461 -19.189 12.173 1.00 0.00 34 PHE A CA 18
ATOM 18575 C C . PHE A 1 34 ? -7.717 -19.346 13.505 1.00 0.00 34 PHE A C 18
ATOM 18576 O O . PHE A 1 34 ? -6.558 -19.710 13.544 1.00 0.00 34 PHE A O 18
ATOM 18593 N N . VAL A 1 35 ? -8.374 -19.061 14.589 1.00 0.00 35 VAL A N 18
ATOM 18594 C CA . VAL A 1 35 ? -7.706 -19.175 15.914 1.00 0.00 35 VAL A CA 18
ATOM 18595 C C . VAL A 1 35 ? -7.298 -20.631 16.195 1.00 0.00 35 VAL A C 18
ATOM 18596 O O . VAL A 1 35 ? -6.526 -20.904 17.092 1.00 0.00 35 VAL A O 18
ATOM 18609 N N . ASP A 1 36 ? -7.806 -21.566 15.435 1.00 0.00 36 ASP A N 18
ATOM 18610 C CA . ASP A 1 36 ? -7.438 -22.993 15.665 1.00 0.00 36 ASP A CA 18
ATOM 18611 C C . ASP A 1 36 ? -6.339 -23.434 14.688 1.00 0.00 36 ASP A C 18
ATOM 18612 O O . ASP A 1 36 ? -5.894 -24.565 14.715 1.00 0.00 36 ASP A O 18
ATOM 18621 N N . LEU A 1 37 ? -5.894 -22.557 13.825 1.00 0.00 37 LEU A N 18
ATOM 18622 C CA . LEU A 1 37 ? -4.826 -22.941 12.858 1.00 0.00 37 LEU A CA 18
ATOM 18623 C C . LEU A 1 37 ? -3.601 -23.476 13.606 1.00 0.00 37 LEU A C 18
ATOM 18624 O O . LEU A 1 37 ? -3.455 -23.281 14.796 1.00 0.00 37 LEU A O 18
ATOM 18640 N N . SER A 1 38 ? -2.722 -24.151 12.916 1.00 0.00 38 SER A N 18
ATOM 18641 C CA . SER A 1 38 ? -1.509 -24.702 13.588 1.00 0.00 38 SER A CA 18
ATOM 18642 C C . SER A 1 38 ? -0.765 -23.593 14.338 1.00 0.00 38 SER A C 18
ATOM 18643 O O . SER A 1 38 ? -1.045 -22.422 14.174 1.00 0.00 38 SER A O 18
ATOM 18651 N N . ASP A 1 39 ? 0.181 -23.955 15.163 1.00 0.00 39 ASP A N 18
ATOM 18652 C CA . ASP A 1 39 ? 0.944 -22.925 15.926 1.00 0.00 39 ASP A CA 18
ATOM 18653 C C . ASP A 1 39 ? 1.776 -22.065 14.971 1.00 0.00 39 ASP A C 18
ATOM 18654 O O . ASP A 1 39 ? 1.954 -20.881 15.182 1.00 0.00 39 ASP A O 18
ATOM 18663 N N . SER A 1 40 ? 2.289 -22.649 13.923 1.00 0.00 40 SER A N 18
ATOM 18664 C CA . SER A 1 40 ? 3.110 -21.861 12.957 1.00 0.00 40 SER A CA 18
ATOM 18665 C C . SER A 1 40 ? 2.537 -21.988 11.543 1.00 0.00 40 SER A C 18
ATOM 18666 O O . SER A 1 40 ? 3.239 -22.305 10.603 1.00 0.00 40 SER A O 18
ATOM 18674 N N . PHE A 1 41 ? 1.265 -21.739 11.383 1.00 0.00 41 PHE A N 18
ATOM 18675 C CA . PHE A 1 41 ? 0.649 -21.840 10.030 1.00 0.00 41 PHE A CA 18
ATOM 18676 C C . PHE A 1 41 ? 1.252 -20.777 9.100 1.00 0.00 41 PHE A C 18
ATOM 18677 O O . PHE A 1 41 ? 1.263 -19.601 9.409 1.00 0.00 41 PHE A O 18
ATOM 18694 N N . MET A 1 42 ? 1.743 -21.182 7.960 1.00 0.00 42 MET A N 18
ATOM 18695 C CA . MET A 1 42 ? 2.332 -20.193 7.010 1.00 0.00 42 MET A CA 18
ATOM 18696 C C . MET A 1 42 ? 1.297 -19.827 5.943 1.00 0.00 42 MET A C 18
ATOM 18697 O O . MET A 1 42 ? 0.499 -20.646 5.533 1.00 0.00 42 MET A O 18
ATOM 18711 N N . CYS A 1 43 ? 1.300 -18.603 5.494 1.00 0.00 43 CYS A N 18
ATOM 18712 C CA . CYS A 1 43 ? 0.312 -18.187 4.458 1.00 0.00 43 CYS A CA 18
ATOM 18713 C C . CYS A 1 43 ? 0.530 -18.981 3.162 1.00 0.00 43 CYS A C 18
ATOM 18714 O O . CYS A 1 43 ? 1.652 -19.154 2.731 1.00 0.00 43 CYS A O 18
ATOM 18721 N N . PRO A 1 44 ? -0.551 -19.433 2.573 1.00 0.00 44 PRO A N 18
ATOM 18722 C CA . PRO A 1 44 ? -0.450 -20.203 1.311 1.00 0.00 44 PRO A CA 18
ATOM 18723 C C . PRO A 1 44 ? -0.163 -19.267 0.130 1.00 0.00 44 PRO A C 18
ATOM 18724 O O . PRO A 1 44 ? 0.008 -19.706 -0.990 1.00 0.00 44 PRO A O 18
ATOM 18735 N N . ALA A 1 45 ? -0.116 -17.980 0.365 1.00 0.00 45 ALA A N 18
ATOM 18736 C CA . ALA A 1 45 ? 0.150 -17.029 -0.751 1.00 0.00 45 ALA A CA 18
ATOM 18737 C C . ALA A 1 45 ? 1.481 -16.302 -0.541 1.00 0.00 45 ALA A C 18
ATOM 18738 O O . ALA A 1 45 ? 2.213 -16.051 -1.478 1.00 0.00 45 ALA A O 18
ATOM 18745 N N . CYS A 1 46 ? 1.803 -15.957 0.676 1.00 0.00 46 CYS A N 18
ATOM 18746 C CA . CYS A 1 46 ? 3.089 -15.243 0.918 1.00 0.00 46 CYS A CA 18
ATOM 18747 C C . CYS A 1 46 ? 3.953 -15.988 1.962 1.00 0.00 46 CYS A C 18
ATOM 18748 O O . CYS A 1 46 ? 4.999 -15.517 2.364 1.00 0.00 46 CYS A O 18
ATOM 18755 N N . ARG A 1 47 ? 3.537 -17.163 2.368 1.00 0.00 47 ARG A N 18
ATOM 18756 C CA . ARG A 1 47 ? 4.338 -17.970 3.347 1.00 0.00 47 ARG A CA 18
ATOM 18757 C C . ARG A 1 47 ? 4.605 -17.219 4.660 1.00 0.00 47 ARG A C 18
ATOM 18758 O O . ARG A 1 47 ? 5.473 -17.599 5.421 1.00 0.00 47 ARG A O 18
ATOM 18779 N N . SER A 1 48 ? 3.878 -16.174 4.950 1.00 0.00 48 SER A N 18
ATOM 18780 C CA . SER A 1 48 ? 4.122 -15.446 6.233 1.00 0.00 48 SER A CA 18
ATOM 18781 C C . SER A 1 48 ? 3.562 -16.257 7.408 1.00 0.00 48 SER A C 18
ATOM 18782 O O . SER A 1 48 ? 2.763 -17.151 7.213 1.00 0.00 48 SER A O 18
ATOM 18790 N N . PRO A 1 49 ? 3.999 -15.920 8.596 1.00 0.00 49 PRO A N 18
ATOM 18791 C CA . PRO A 1 49 ? 3.526 -16.636 9.805 1.00 0.00 49 PRO A CA 18
ATOM 18792 C C . PRO A 1 49 ? 2.074 -16.263 10.122 1.00 0.00 49 PRO A C 18
ATOM 18793 O O . PRO A 1 49 ? 1.665 -15.129 9.971 1.00 0.00 49 PRO A O 18
ATOM 18804 N N . LYS A 1 50 ? 1.292 -17.215 10.559 1.00 0.00 50 LYS A N 18
ATOM 18805 C CA . LYS A 1 50 ? -0.137 -16.933 10.888 1.00 0.00 50 LYS A CA 18
ATOM 18806 C C . LYS A 1 50 ? -0.257 -15.689 11.766 1.00 0.00 50 LYS A C 18
ATOM 18807 O O . LYS A 1 50 ? -1.255 -14.995 11.739 1.00 0.00 50 LYS A O 18
ATOM 18826 N N . ASN A 1 51 ? 0.748 -15.391 12.538 1.00 0.00 51 ASN A N 18
ATOM 18827 C CA . ASN A 1 51 ? 0.674 -14.181 13.403 1.00 0.00 51 ASN A CA 18
ATOM 18828 C C . ASN A 1 51 ? 0.541 -12.927 12.537 1.00 0.00 51 ASN A C 18
ATOM 18829 O O . ASN A 1 51 ? 0.183 -11.869 13.015 1.00 0.00 51 ASN A O 18
ATOM 18840 N N . GLN A 1 52 ? 0.815 -13.034 11.266 1.00 0.00 52 GLN A N 18
ATOM 18841 C CA . GLN A 1 52 ? 0.689 -11.846 10.380 1.00 0.00 52 GLN A CA 18
ATOM 18842 C C . GLN A 1 52 ? -0.750 -11.716 9.867 1.00 0.00 52 GLN A C 18
ATOM 18843 O O . GLN A 1 52 ? -1.077 -10.789 9.151 1.00 0.00 52 GLN A O 18
ATOM 18857 N N . PHE A 1 53 ? -1.619 -12.632 10.219 1.00 0.00 53 PHE A N 18
ATOM 18858 C CA . PHE A 1 53 ? -3.026 -12.533 9.734 1.00 0.00 53 PHE A CA 18
ATOM 18859 C C . PHE A 1 53 ? -3.847 -11.625 10.653 1.00 0.00 53 PHE A C 18
ATOM 18860 O O . PHE A 1 53 ? -3.789 -11.732 11.862 1.00 0.00 53 PHE A O 18
ATOM 18877 N N . LYS A 1 54 ? -4.615 -10.737 10.086 1.00 0.00 54 LYS A N 18
ATOM 18878 C CA . LYS A 1 54 ? -5.447 -9.825 10.922 1.00 0.00 54 LYS A CA 18
ATOM 18879 C C . LYS A 1 54 ? -6.927 -10.023 10.588 1.00 0.00 54 LYS A C 18
ATOM 18880 O O . LYS A 1 54 ? -7.348 -9.838 9.463 1.00 0.00 54 LYS A O 18
ATOM 18899 N N . SER A 1 55 ? -7.718 -10.405 11.551 1.00 0.00 55 SER A N 18
ATOM 18900 C CA . SER A 1 55 ? -9.168 -10.623 11.279 1.00 0.00 55 SER A CA 18
ATOM 18901 C C . SER A 1 55 ? -9.781 -9.391 10.613 1.00 0.00 55 SER A C 18
ATOM 18902 O O . SER A 1 55 ? -9.125 -8.394 10.389 1.00 0.00 55 SER A O 18
ATOM 18910 N N . ILE A 1 56 ? -11.043 -9.462 10.304 1.00 0.00 56 ILE A N 18
ATOM 18911 C CA . ILE A 1 56 ? -11.728 -8.308 9.654 1.00 0.00 56 ILE A CA 18
ATOM 18912 C C . ILE A 1 56 ? -13.244 -8.427 9.841 1.00 0.00 56 ILE A C 18
ATOM 18913 O O . ILE A 1 56 ? -13.930 -9.045 9.050 1.00 0.00 56 ILE A O 18
ATOM 18929 N N . LYS A 1 57 ? -13.771 -7.846 10.883 1.00 0.00 57 LYS A N 18
ATOM 18930 C CA . LYS A 1 57 ? -15.241 -7.931 11.121 1.00 0.00 57 LYS A CA 18
ATOM 18931 C C . LYS A 1 57 ? -15.929 -6.653 10.638 1.00 0.00 57 LYS A C 18
ATOM 18932 O O . LYS A 1 57 ? -16.517 -5.922 11.410 1.00 0.00 57 LYS A O 18
ATOM 18951 N N . LYS A 1 58 ? -15.861 -6.379 9.366 1.00 0.00 58 LYS A N 18
ATOM 18952 C CA . LYS A 1 58 ? -16.511 -5.147 8.835 1.00 0.00 58 LYS A CA 18
ATOM 18953 C C . LYS A 1 58 ? -17.536 -5.511 7.756 1.00 0.00 58 LYS A C 18
ATOM 18954 O O . LYS A 1 58 ? -17.302 -6.367 6.927 1.00 0.00 58 LYS A O 18
ATOM 18973 N N . VAL A 1 59 ? -18.669 -4.863 7.759 1.00 0.00 59 VAL A N 18
ATOM 18974 C CA . VAL A 1 59 ? -19.706 -5.169 6.732 1.00 0.00 59 VAL A CA 18
ATOM 18975 C C . VAL A 1 59 ? -20.286 -3.867 6.169 1.00 0.00 59 VAL A C 18
ATOM 18976 O O . VAL A 1 59 ? -20.280 -2.841 6.822 1.00 0.00 59 VAL A O 18
ATOM 18989 N N . ILE A 1 60 ? -20.785 -3.896 4.964 1.00 0.00 60 ILE A N 18
ATOM 18990 C CA . ILE A 1 60 ? -21.359 -2.656 4.368 1.00 0.00 60 ILE A CA 18
ATOM 18991 C C . ILE A 1 60 ? -22.603 -2.987 3.537 1.00 0.00 60 ILE A C 18
ATOM 18992 O O . ILE A 1 60 ? -22.675 -4.014 2.893 1.00 0.00 60 ILE A O 18
ATOM 19008 N N . ALA A 1 61 ? -23.581 -2.123 3.547 1.00 0.00 61 ALA A N 18
ATOM 19009 C CA . ALA A 1 61 ? -24.819 -2.387 2.757 1.00 0.00 61 ALA A CA 18
ATOM 19010 C C . ALA A 1 61 ? -24.792 -1.584 1.454 1.00 0.00 61 ALA A C 18
ATOM 19011 O O . ALA A 1 61 ? -23.757 -1.120 1.020 1.00 0.00 61 ALA A O 18
ATOM 19018 N N . GLY A 1 62 ? -25.925 -1.416 0.826 1.00 0.00 62 GLY A N 18
ATOM 19019 C CA . GLY A 1 62 ? -25.964 -0.643 -0.447 1.00 0.00 62 GLY A CA 18
ATOM 19020 C C . GLY A 1 62 ? -26.025 0.853 -0.134 1.00 0.00 62 GLY A C 18
ATOM 19021 O O . GLY A 1 62 ? -25.660 1.288 0.941 1.00 0.00 62 GLY A O 18
ATOM 19025 N N . PHE A 1 63 ? -26.480 1.645 -1.066 1.00 0.00 63 PHE A N 18
ATOM 19026 C CA . PHE A 1 63 ? -26.564 3.116 -0.825 1.00 0.00 63 PHE A CA 18
ATOM 19027 C C . PHE A 1 63 ? -27.727 3.437 0.118 1.00 0.00 63 PHE A C 18
ATOM 19028 O O . PHE A 1 63 ? -28.673 2.684 0.231 1.00 0.00 63 PHE A O 18
ATOM 19045 N N . ALA A 1 64 ? -27.666 4.553 0.793 1.00 0.00 64 ALA A N 18
ATOM 19046 C CA . ALA A 1 64 ? -28.771 4.925 1.725 1.00 0.00 64 ALA A CA 18
ATOM 19047 C C . ALA A 1 64 ? -29.358 6.282 1.328 1.00 0.00 64 ALA A C 18
ATOM 19048 O O . ALA A 1 64 ? -29.226 7.258 2.040 1.00 0.00 64 ALA A O 18
ATOM 19055 N N . GLU A 1 65 ? -30.004 6.352 0.197 1.00 0.00 65 GLU A N 18
ATOM 19056 C CA . GLU A 1 65 ? -30.596 7.648 -0.244 1.00 0.00 65 GLU A CA 18
ATOM 19057 C C . GLU A 1 65 ? -32.089 7.697 0.097 1.00 0.00 65 GLU A C 18
ATOM 19058 O O . GLU A 1 65 ? -32.903 8.111 -0.703 1.00 0.00 65 GLU A O 18
ATOM 19070 N N . ASN A 1 66 ? -32.453 7.281 1.281 1.00 0.00 66 ASN A N 18
ATOM 19071 C CA . ASN A 1 66 ? -33.893 7.309 1.671 1.00 0.00 66 ASN A CA 18
ATOM 19072 C C . ASN A 1 66 ? -34.042 7.034 3.172 1.00 0.00 66 ASN A C 18
ATOM 19073 O O . ASN A 1 66 ? -35.001 6.429 3.609 1.00 0.00 66 ASN A O 18
ATOM 19084 N N . GLN A 1 67 ? -33.099 7.474 3.961 1.00 0.00 67 GLN A N 18
ATOM 19085 C CA . GLN A 1 67 ? -33.182 7.241 5.434 1.00 0.00 67 GLN A CA 18
ATOM 19086 C C . GLN A 1 67 ? -33.311 5.746 5.734 1.00 0.00 67 GLN A C 18
ATOM 19087 O O . GLN A 1 67 ? -33.548 4.943 4.853 1.00 0.00 67 GLN A O 18
ATOM 19101 N N . LYS A 1 68 ? -33.160 5.366 6.974 1.00 0.00 68 LYS A N 18
ATOM 19102 C CA . LYS A 1 68 ? -33.275 3.924 7.334 1.00 0.00 68 LYS A CA 18
ATOM 19103 C C . LYS A 1 68 ? -34.444 3.716 8.301 1.00 0.00 68 LYS A C 18
ATOM 19104 O O . LYS A 1 68 ? -34.713 4.545 9.150 1.00 0.00 68 LYS A O 18
ATOM 19123 N N . TYR A 1 69 ? -35.142 2.619 8.181 1.00 0.00 69 TYR A N 18
ATOM 19124 C CA . TYR A 1 69 ? -36.292 2.364 9.096 1.00 0.00 69 TYR A CA 18
ATOM 19125 C C . TYR A 1 69 ? -35.997 1.162 9.996 1.00 0.00 69 TYR A C 18
ATOM 19126 O O . TYR A 1 69 ? -35.746 0.069 9.526 1.00 0.00 69 TYR A O 18
ATOM 19144 N N . GLY A 1 70 ? -36.027 1.352 11.286 1.00 0.00 70 GLY A N 18
ATOM 19145 C CA . GLY A 1 70 ? -35.748 0.220 12.213 1.00 0.00 70 GLY A CA 18
ATOM 19146 C C . GLY A 1 70 ? -34.444 0.486 12.968 1.00 0.00 70 GLY A C 18
ATOM 19147 O O . GLY A 1 70 ? -33.457 0.785 12.317 1.00 0.00 70 GLY A O 18
ATOM 19153 N N . MET A 1 1 ? -16.666 -2.904 1.847 1.00 0.00 1 MET A N 19
ATOM 19154 C CA . MET A 1 1 ? -16.192 -4.071 2.645 1.00 0.00 1 MET A CA 19
ATOM 19155 C C . MET A 1 1 ? -17.362 -4.701 3.405 1.00 0.00 1 MET A C 19
ATOM 19156 O O . MET A 1 1 ? -18.344 -4.050 3.701 1.00 0.00 1 MET A O 19
ATOM 19172 N N . GLU A 1 2 ? -17.266 -5.964 3.722 1.00 0.00 2 GLU A N 19
ATOM 19173 C CA . GLU A 1 2 ? -18.374 -6.633 4.461 1.00 0.00 2 GLU A CA 19
ATOM 19174 C C . GLU A 1 2 ? -17.970 -8.059 4.848 1.00 0.00 2 GLU A C 19
ATOM 19175 O O . GLU A 1 2 ? -18.391 -9.021 4.239 1.00 0.00 2 GLU A O 19
ATOM 19187 N N . ILE A 1 3 ? -17.155 -8.201 5.859 1.00 0.00 3 ILE A N 19
ATOM 19188 C CA . ILE A 1 3 ? -16.725 -9.565 6.287 1.00 0.00 3 ILE A CA 19
ATOM 19189 C C . ILE A 1 3 ? -16.815 -9.684 7.809 1.00 0.00 3 ILE A C 19
ATOM 19190 O O . ILE A 1 3 ? -17.001 -8.704 8.500 1.00 0.00 3 ILE A O 19
ATOM 19206 N N . ASP A 1 4 ? -16.676 -10.880 8.333 1.00 0.00 4 ASP A N 19
ATOM 19207 C CA . ASP A 1 4 ? -16.748 -11.090 9.825 1.00 0.00 4 ASP A CA 19
ATOM 19208 C C . ASP A 1 4 ? -16.765 -12.593 10.163 1.00 0.00 4 ASP A C 19
ATOM 19209 O O . ASP A 1 4 ? -16.454 -12.982 11.271 1.00 0.00 4 ASP A O 19
ATOM 19218 N N . GLU A 1 5 ? -17.138 -13.433 9.235 1.00 0.00 5 GLU A N 19
ATOM 19219 C CA . GLU A 1 5 ? -17.181 -14.897 9.524 1.00 0.00 5 GLU A CA 19
ATOM 19220 C C . GLU A 1 5 ? -15.768 -15.450 9.731 1.00 0.00 5 GLU A C 19
ATOM 19221 O O . GLU A 1 5 ? -15.288 -16.261 8.963 1.00 0.00 5 GLU A O 19
ATOM 19233 N N . GLY A 1 6 ? -15.100 -15.020 10.766 1.00 0.00 6 GLY A N 19
ATOM 19234 C CA . GLY A 1 6 ? -13.721 -15.520 11.034 1.00 0.00 6 GLY A CA 19
ATOM 19235 C C . GLY A 1 6 ? -12.854 -15.378 9.779 1.00 0.00 6 GLY A C 19
ATOM 19236 O O . GLY A 1 6 ? -11.860 -16.059 9.626 1.00 0.00 6 GLY A O 19
ATOM 19240 N N . LYS A 1 7 ? -13.209 -14.496 8.884 1.00 0.00 7 LYS A N 19
ATOM 19241 C CA . LYS A 1 7 ? -12.382 -14.319 7.656 1.00 0.00 7 LYS A CA 19
ATOM 19242 C C . LYS A 1 7 ? -11.188 -13.417 7.974 1.00 0.00 7 LYS A C 19
ATOM 19243 O O . LYS A 1 7 ? -11.347 -12.294 8.405 1.00 0.00 7 LYS A O 19
ATOM 19262 N N . TYR A 1 8 ? -9.992 -13.903 7.786 1.00 0.00 8 TYR A N 19
ATOM 19263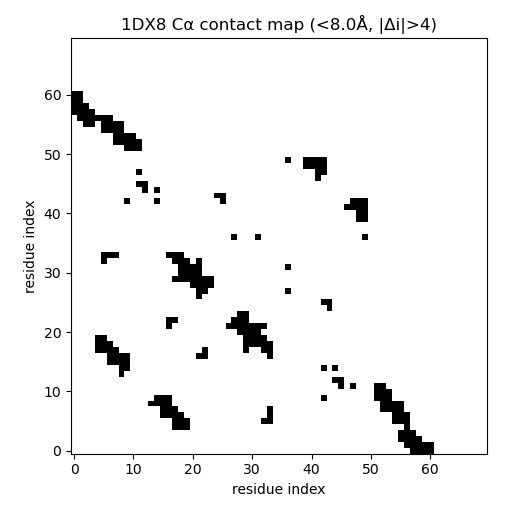 C CA . TYR A 1 8 ? -8.798 -13.067 8.100 1.00 0.00 8 TYR A CA 19
ATOM 19264 C C . TYR A 1 8 ? -8.080 -12.642 6.817 1.00 0.00 8 TYR A C 19
ATOM 19265 O O . TYR A 1 8 ? -8.094 -13.341 5.824 1.00 0.00 8 TYR A O 19
ATOM 19283 N N . GLU A 1 9 ? -7.442 -11.503 6.839 1.00 0.00 9 GLU A N 19
ATOM 19284 C CA . GLU A 1 9 ? -6.706 -11.025 5.636 1.00 0.00 9 GLU A CA 19
ATOM 19285 C C . GLU A 1 9 ? -5.221 -10.864 5.974 1.00 0.00 9 GLU A C 19
ATOM 19286 O O . GLU A 1 9 ? -4.866 -10.292 6.986 1.00 0.00 9 GLU A O 19
ATOM 19298 N N . CYS A 1 10 ? -4.350 -11.368 5.144 1.00 0.00 10 CYS A N 19
ATOM 19299 C CA . CYS A 1 10 ? -2.891 -11.249 5.430 1.00 0.00 10 CYS A CA 19
ATOM 19300 C C . CYS A 1 10 ? -2.416 -9.817 5.208 1.00 0.00 10 CYS A C 19
ATOM 19301 O O . CYS A 1 10 ? -2.402 -9.325 4.097 1.00 0.00 10 CYS A O 19
ATOM 19308 N N . GLU A 1 11 ? -1.998 -9.154 6.245 1.00 0.00 11 GLU A N 19
ATOM 19309 C CA . GLU A 1 11 ? -1.494 -7.767 6.069 1.00 0.00 11 GLU A CA 19
ATOM 19310 C C . GLU A 1 11 ? -0.145 -7.800 5.344 1.00 0.00 11 GLU A C 19
ATOM 19311 O O . GLU A 1 11 ? 0.369 -6.786 4.915 1.00 0.00 11 GLU A O 19
ATOM 19323 N N . ALA A 1 12 ? 0.440 -8.965 5.219 1.00 0.00 12 ALA A N 19
ATOM 19324 C CA . ALA A 1 12 ? 1.761 -9.073 4.542 1.00 0.00 12 ALA A CA 19
ATOM 19325 C C . ALA A 1 12 ? 1.612 -9.188 3.019 1.00 0.00 12 ALA A C 19
ATOM 19326 O O . ALA A 1 12 ? 2.382 -8.609 2.278 1.00 0.00 12 ALA A O 19
ATOM 19333 N N . CYS A 1 13 ? 0.651 -9.938 2.532 1.00 0.00 13 CYS A N 19
ATOM 19334 C CA . CYS A 1 13 ? 0.520 -10.071 1.051 1.00 0.00 13 CYS A CA 19
ATOM 19335 C C . CYS A 1 13 ? -0.878 -9.653 0.572 1.00 0.00 13 CYS A C 19
ATOM 19336 O O . CYS A 1 13 ? -1.034 -9.105 -0.501 1.00 0.00 13 CYS A O 19
ATOM 19343 N N . GLY A 1 14 ? -1.891 -9.892 1.356 1.00 0.00 14 GLY A N 19
ATOM 19344 C CA . GLY A 1 14 ? -3.264 -9.489 0.932 1.00 0.00 14 GLY A CA 19
ATOM 19345 C C . GLY A 1 14 ? -4.127 -10.731 0.691 1.00 0.00 14 GLY A C 19
ATOM 19346 O O . GLY A 1 14 ? -5.121 -10.681 -0.004 1.00 0.00 14 GLY A O 19
ATOM 19350 N N . TYR A 1 15 ? -3.757 -11.841 1.264 1.00 0.00 15 TYR A N 19
ATOM 19351 C CA . TYR A 1 15 ? -4.559 -13.084 1.073 1.00 0.00 15 TYR A CA 19
ATOM 19352 C C . TYR A 1 15 ? -5.717 -13.115 2.078 1.00 0.00 15 TYR A C 19
ATOM 19353 O O . TYR A 1 15 ? -5.767 -12.328 3.002 1.00 0.00 15 TYR A O 19
ATOM 19371 N N . ILE A 1 16 ? -6.647 -14.014 1.905 1.00 0.00 16 ILE A N 19
ATOM 19372 C CA . ILE A 1 16 ? -7.796 -14.084 2.855 1.00 0.00 16 ILE A CA 19
ATOM 19373 C C . ILE A 1 16 ? -8.022 -15.523 3.322 1.00 0.00 16 ILE A C 19
ATOM 19374 O O . ILE A 1 16 ? -8.325 -16.403 2.540 1.00 0.00 16 ILE A O 19
ATOM 19390 N N . TYR A 1 17 ? -7.879 -15.765 4.595 1.00 0.00 17 TYR A N 19
ATOM 19391 C CA . TYR A 1 17 ? -8.089 -17.145 5.122 1.00 0.00 17 TYR A CA 19
ATOM 19392 C C . TYR A 1 17 ? -9.581 -17.393 5.372 1.00 0.00 17 TYR A C 19
ATOM 19393 O O . TYR A 1 17 ? -10.248 -16.623 6.036 1.00 0.00 17 TYR A O 19
ATOM 19411 N N . GLU A 1 18 ? -10.103 -18.471 4.854 1.00 0.00 18 GLU A N 19
ATOM 19412 C CA . GLU A 1 18 ? -11.544 -18.783 5.070 1.00 0.00 18 GLU A CA 19
ATOM 19413 C C . GLU A 1 18 ? -11.680 -19.942 6.068 1.00 0.00 18 GLU A C 19
ATOM 19414 O O . GLU A 1 18 ? -11.316 -21.060 5.761 1.00 0.00 18 GLU A O 19
ATOM 19426 N N . PRO A 1 19 ? -12.199 -19.645 7.235 1.00 0.00 19 PRO A N 19
ATOM 19427 C CA . PRO A 1 19 ? -12.371 -20.693 8.271 1.00 0.00 19 PRO A CA 19
ATOM 19428 C C . PRO A 1 19 ? -13.463 -21.684 7.874 1.00 0.00 19 PRO A C 19
ATOM 19429 O O . PRO A 1 19 ? -13.209 -22.851 7.650 1.00 0.00 19 PRO A O 19
ATOM 19440 N N . GLU A 1 20 ? -14.675 -21.222 7.792 1.00 0.00 20 GLU A N 19
ATOM 19441 C CA . GLU A 1 20 ? -15.811 -22.119 7.414 1.00 0.00 20 GLU A CA 19
ATOM 19442 C C . GLU A 1 20 ? -15.439 -22.994 6.211 1.00 0.00 20 GLU A C 19
ATOM 19443 O O . GLU A 1 20 ? -15.924 -24.098 6.061 1.00 0.00 20 GLU A O 19
ATOM 19455 N N . LYS A 1 21 ? -14.580 -22.511 5.358 1.00 0.00 21 LYS A N 19
ATOM 19456 C CA . LYS A 1 21 ? -14.176 -23.318 4.171 1.00 0.00 21 LYS A CA 19
ATOM 19457 C C . LYS A 1 21 ? -12.888 -24.088 4.470 1.00 0.00 21 LYS A C 19
ATOM 19458 O O . LYS A 1 21 ? -12.720 -25.221 4.064 1.00 0.00 21 LYS A O 19
ATOM 19477 N N . GLY A 1 22 ? -11.980 -23.483 5.183 1.00 0.00 22 GLY A N 19
ATOM 19478 C CA . GLY A 1 22 ? -10.705 -24.181 5.516 1.00 0.00 22 GLY A CA 19
ATOM 19479 C C . GLY A 1 22 ? -9.648 -23.857 4.458 1.00 0.00 22 GLY A C 19
ATOM 19480 O O . GLY A 1 22 ? -9.958 -23.616 3.307 1.00 0.00 22 GLY A O 19
ATOM 19484 N N . ASP A 1 23 ? -8.402 -23.860 4.840 1.00 0.00 23 ASP A N 19
ATOM 19485 C CA . ASP A 1 23 ? -7.316 -23.565 3.868 1.00 0.00 23 ASP A CA 19
ATOM 19486 C C . ASP A 1 23 ? -6.931 -24.841 3.126 1.00 0.00 23 ASP A C 19
ATOM 19487 O O . ASP A 1 23 ? -5.827 -25.330 3.245 1.00 0.00 23 ASP A O 19
ATOM 19496 N N . LYS A 1 24 ? -7.841 -25.389 2.372 1.00 0.00 24 LYS A N 19
ATOM 19497 C CA . LYS A 1 24 ? -7.544 -26.646 1.618 1.00 0.00 24 LYS A CA 19
ATOM 19498 C C . LYS A 1 24 ? -6.187 -26.547 0.906 1.00 0.00 24 LYS A C 19
ATOM 19499 O O . LYS A 1 24 ? -5.527 -27.539 0.668 1.00 0.00 24 LYS A O 19
ATOM 19518 N N . PHE A 1 25 ? -5.766 -25.358 0.571 1.00 0.00 25 PHE A N 19
ATOM 19519 C CA . PHE A 1 25 ? -4.452 -25.199 -0.118 1.00 0.00 25 PHE A CA 19
ATOM 19520 C C . PHE A 1 25 ? -3.309 -25.394 0.883 1.00 0.00 25 PHE A C 19
ATOM 19521 O O . PHE A 1 25 ? -2.199 -25.725 0.518 1.00 0.00 25 PHE A O 19
ATOM 19538 N N . ALA A 1 26 ? -3.578 -25.194 2.144 1.00 0.00 26 ALA A N 19
ATOM 19539 C CA . ALA A 1 26 ? -2.516 -25.368 3.173 1.00 0.00 26 ALA A CA 19
ATOM 19540 C C . ALA A 1 26 ? -2.681 -26.721 3.869 1.00 0.00 26 ALA A C 19
ATOM 19541 O O . ALA A 1 26 ? -1.721 -27.337 4.287 1.00 0.00 26 ALA A O 19
ATOM 19548 N N . GLY A 1 27 ? -3.892 -27.189 3.988 1.00 0.00 27 GLY A N 19
ATOM 19549 C CA . GLY A 1 27 ? -4.121 -28.504 4.650 1.00 0.00 27 GLY A CA 19
ATOM 19550 C C . GLY A 1 27 ? -5.089 -28.343 5.826 1.00 0.00 27 GLY A C 19
ATOM 19551 O O . GLY A 1 27 ? -5.045 -29.095 6.780 1.00 0.00 27 GLY A O 19
ATOM 19555 N N . ILE A 1 28 ? -5.971 -27.378 5.771 1.00 0.00 28 ILE A N 19
ATOM 19556 C CA . ILE A 1 28 ? -6.936 -27.193 6.892 1.00 0.00 28 ILE A CA 19
ATOM 19557 C C . ILE A 1 28 ? -8.375 -27.365 6.374 1.00 0.00 28 ILE A C 19
ATOM 19558 O O . ILE A 1 28 ? -8.779 -26.682 5.455 1.00 0.00 28 ILE A O 19
ATOM 19574 N N . PRO A 1 29 ? -9.105 -28.276 6.975 1.00 0.00 29 PRO A N 19
ATOM 19575 C CA . PRO A 1 29 ? -10.507 -28.523 6.550 1.00 0.00 29 PRO A CA 19
ATOM 19576 C C . PRO A 1 29 ? -11.399 -27.337 6.933 1.00 0.00 29 PRO A C 19
ATOM 19577 O O . PRO A 1 29 ? -10.956 -26.425 7.604 1.00 0.00 29 PRO A O 19
ATOM 19588 N N . PRO A 1 30 ? -12.633 -27.379 6.491 1.00 0.00 30 PRO A N 19
ATOM 19589 C CA . PRO A 1 30 ? -13.581 -26.282 6.798 1.00 0.00 30 PRO A CA 19
ATOM 19590 C C . PRO A 1 30 ? -13.994 -26.337 8.268 1.00 0.00 30 PRO A C 19
ATOM 19591 O O . PRO A 1 30 ? -13.372 -26.994 9.077 1.00 0.00 30 PRO A O 19
ATOM 19602 N N . GLY A 1 31 ? -15.047 -25.653 8.612 1.00 0.00 31 GLY A N 19
ATOM 19603 C CA . GLY A 1 31 ? -15.520 -25.654 10.030 1.00 0.00 31 GLY A CA 19
ATOM 19604 C C . GLY A 1 31 ? -14.346 -25.381 10.978 1.00 0.00 31 GLY A C 19
ATOM 19605 O O . GLY A 1 31 ? -14.319 -25.852 12.097 1.00 0.00 31 GLY A O 19
ATOM 19609 N N . THR A 1 32 ? -13.376 -24.623 10.541 1.00 0.00 32 THR A N 19
ATOM 19610 C CA . THR A 1 32 ? -12.209 -24.325 11.424 1.00 0.00 32 THR A CA 19
ATOM 19611 C C . THR A 1 32 ? -11.920 -22.816 11.437 1.00 0.00 32 THR A C 19
ATOM 19612 O O . THR A 1 32 ? -11.586 -22.247 10.416 1.00 0.00 32 THR A O 19
ATOM 19623 N N . PRO A 1 33 ? -12.053 -22.208 12.593 1.00 0.00 33 PRO A N 19
ATOM 19624 C CA . PRO A 1 33 ? -11.795 -20.751 12.715 1.00 0.00 33 PRO A CA 19
ATOM 19625 C C . PRO A 1 33 ? -10.289 -20.468 12.674 1.00 0.00 33 PRO A C 19
ATOM 19626 O O . PRO A 1 33 ? -9.482 -21.278 13.086 1.00 0.00 33 PRO A O 19
ATOM 19637 N N . PHE A 1 34 ? -9.906 -19.319 12.185 1.00 0.00 34 PHE A N 19
ATOM 19638 C CA . PHE A 1 34 ? -8.453 -18.980 12.120 1.00 0.00 34 PHE A CA 19
ATOM 19639 C C . PHE A 1 34 ? -7.833 -19.067 13.521 1.00 0.00 34 PHE A C 19
ATOM 19640 O O . PHE A 1 34 ? -6.640 -19.245 13.671 1.00 0.00 34 PHE A O 19
ATOM 19657 N N . VAL A 1 35 ? -8.631 -18.936 14.542 1.00 0.00 35 VAL A N 19
ATOM 19658 C CA . VAL A 1 35 ? -8.087 -19.004 15.928 1.00 0.00 35 VAL A CA 19
ATOM 19659 C C . VAL A 1 35 ? -7.644 -20.434 16.268 1.00 0.00 35 VAL A C 19
ATOM 19660 O O . VAL A 1 35 ? -6.926 -20.656 17.222 1.00 0.00 35 VAL A O 19
ATOM 19673 N N . ASP A 1 36 ? -8.065 -21.402 15.499 1.00 0.00 36 ASP A N 19
ATOM 19674 C CA . ASP A 1 36 ? -7.664 -22.811 15.791 1.00 0.00 36 ASP A CA 19
ATOM 19675 C C . ASP A 1 36 ? -6.526 -23.260 14.863 1.00 0.00 36 ASP A C 19
ATOM 19676 O O . ASP A 1 36 ? -6.046 -24.373 14.956 1.00 0.00 36 ASP A O 19
ATOM 19685 N N . LEU A 1 37 ? -6.086 -22.413 13.969 1.00 0.00 37 LEU A N 19
ATOM 19686 C CA . LEU A 1 37 ? -4.981 -22.812 13.049 1.00 0.00 37 LEU A CA 19
ATOM 19687 C C . LEU A 1 37 ? -3.777 -23.306 13.854 1.00 0.00 37 LEU A C 19
ATOM 19688 O O . LEU A 1 37 ? -3.651 -23.033 15.032 1.00 0.00 37 LEU A O 19
ATOM 19704 N N . SER A 1 38 ? -2.888 -24.030 13.228 1.00 0.00 38 SER A N 19
ATOM 19705 C CA . SER A 1 38 ? -1.691 -24.539 13.959 1.00 0.00 38 SER A CA 19
ATOM 19706 C C . SER A 1 38 ? -0.974 -23.386 14.666 1.00 0.00 38 SER A C 19
ATOM 19707 O O . SER A 1 38 ? -1.366 -22.241 14.558 1.00 0.00 38 SER A O 19
ATOM 19715 N N . ASP A 1 39 ? 0.071 -23.678 15.390 1.00 0.00 39 ASP A N 19
ATOM 19716 C CA . ASP A 1 39 ? 0.808 -22.594 16.103 1.00 0.00 39 ASP A CA 19
ATOM 19717 C C . ASP A 1 39 ? 1.757 -21.871 15.143 1.00 0.00 39 ASP A C 19
ATOM 19718 O O . ASP A 1 39 ? 2.207 -20.775 15.412 1.00 0.00 39 ASP A O 19
ATOM 19727 N N . SER A 1 40 ? 2.069 -22.473 14.027 1.00 0.00 40 SER A N 19
ATOM 19728 C CA . SER A 1 40 ? 2.991 -21.812 13.060 1.00 0.00 40 SER A CA 19
ATOM 19729 C C . SER A 1 40 ? 2.428 -21.895 11.638 1.00 0.00 40 SER A C 19
ATOM 19730 O O . SER A 1 40 ? 3.157 -22.065 10.682 1.00 0.00 40 SER A O 19
ATOM 19738 N N . PHE A 1 41 ? 1.137 -21.772 11.489 1.00 0.00 41 PHE A N 19
ATOM 19739 C CA . PHE A 1 41 ? 0.537 -21.838 10.126 1.00 0.00 41 PHE A CA 19
ATOM 19740 C C . PHE A 1 41 ? 1.178 -20.773 9.224 1.00 0.00 41 PHE A C 19
ATOM 19741 O O . PHE A 1 41 ? 1.326 -19.629 9.606 1.00 0.00 41 PHE A O 19
ATOM 19758 N N . MET A 1 42 ? 1.552 -21.141 8.027 1.00 0.00 42 MET A N 19
ATOM 19759 C CA . MET A 1 42 ? 2.171 -20.146 7.104 1.00 0.00 42 MET A CA 19
ATOM 19760 C C . MET A 1 42 ? 1.180 -19.775 6.000 1.00 0.00 42 MET A C 19
ATOM 19761 O O . MET A 1 42 ? 0.419 -20.599 5.532 1.00 0.00 42 MET A O 19
ATOM 19775 N N . CYS A 1 43 ? 1.182 -18.542 5.582 1.00 0.00 43 CYS A N 19
ATOM 19776 C CA . CYS A 1 43 ? 0.239 -18.115 4.510 1.00 0.00 43 CYS A CA 19
ATOM 19777 C C . CYS A 1 43 ? 0.426 -18.979 3.255 1.00 0.00 43 CYS A C 19
ATOM 19778 O O . CYS A 1 43 ? 1.541 -19.283 2.879 1.00 0.00 43 CYS A O 19
ATOM 19785 N N . PRO A 1 44 ? -0.672 -19.345 2.637 1.00 0.00 44 PRO A N 19
ATOM 19786 C CA . PRO A 1 44 ? -0.607 -20.175 1.411 1.00 0.00 44 PRO A CA 19
ATOM 19787 C C . PRO A 1 44 ? -0.226 -19.321 0.191 1.00 0.00 44 PRO A C 19
ATOM 19788 O O . PRO A 1 44 ? -0.180 -19.808 -0.921 1.00 0.00 44 PRO A O 19
ATOM 19799 N N . ALA A 1 45 ? 0.036 -18.054 0.382 1.00 0.00 45 ALA A N 19
ATOM 19800 C CA . ALA A 1 45 ? 0.397 -17.191 -0.778 1.00 0.00 45 ALA A CA 19
ATOM 19801 C C . ALA A 1 45 ? 1.741 -16.497 -0.544 1.00 0.00 45 ALA A C 19
ATOM 19802 O O . ALA A 1 45 ? 2.530 -16.340 -1.455 1.00 0.00 45 ALA A O 19
ATOM 19809 N N . CYS A 1 46 ? 2.010 -16.074 0.661 1.00 0.00 46 CYS A N 19
ATOM 19810 C CA . CYS A 1 46 ? 3.308 -15.387 0.921 1.00 0.00 46 CYS A CA 19
ATOM 19811 C C . CYS A 1 46 ? 4.127 -16.120 2.006 1.00 0.00 46 CYS A C 19
ATOM 19812 O O . CYS A 1 46 ? 5.180 -15.670 2.411 1.00 0.00 46 CYS A O 19
ATOM 19819 N N . ARG A 1 47 ? 3.666 -17.266 2.449 1.00 0.00 47 ARG A N 19
ATOM 19820 C CA . ARG A 1 47 ? 4.429 -18.057 3.471 1.00 0.00 47 ARG A CA 19
ATOM 19821 C C . ARG A 1 47 ? 4.673 -17.269 4.766 1.00 0.00 47 ARG A C 19
ATOM 19822 O O . ARG A 1 47 ? 5.519 -17.633 5.560 1.00 0.00 47 ARG A O 19
ATOM 19843 N N . SER A 1 48 ? 3.947 -16.212 5.008 1.00 0.00 48 SER A N 19
ATOM 19844 C CA . SER A 1 48 ? 4.165 -15.449 6.274 1.00 0.00 48 SER A CA 19
ATOM 19845 C C . SER A 1 48 ? 3.612 -16.248 7.458 1.00 0.00 48 SER A C 19
ATOM 19846 O O . SER A 1 48 ? 2.832 -17.159 7.271 1.00 0.00 48 SER A O 19
ATOM 19854 N N . PRO A 1 49 ? 4.028 -15.881 8.643 1.00 0.00 49 PRO A N 19
ATOM 19855 C CA . PRO A 1 49 ? 3.554 -16.587 9.860 1.00 0.00 49 PRO A CA 19
ATOM 19856 C C . PRO A 1 49 ? 2.078 -16.269 10.119 1.00 0.00 49 PRO A C 19
ATOM 19857 O O . PRO A 1 49 ? 1.613 -15.179 9.856 1.00 0.00 49 PRO A O 19
ATOM 19868 N N . LYS A 1 50 ? 1.340 -17.215 10.633 1.00 0.00 50 LYS A N 19
ATOM 19869 C CA . LYS A 1 50 ? -0.105 -16.967 10.911 1.00 0.00 50 LYS A CA 19
ATOM 19870 C C . LYS A 1 50 ? -0.274 -15.690 11.733 1.00 0.00 50 LYS A C 19
ATOM 19871 O O . LYS A 1 50 ? -1.303 -15.047 11.693 1.00 0.00 50 LYS A O 19
ATOM 19890 N N . ASN A 1 51 ? 0.735 -15.307 12.465 1.00 0.00 51 ASN A N 19
ATOM 19891 C CA . ASN A 1 51 ? 0.626 -14.061 13.269 1.00 0.00 51 ASN A CA 19
ATOM 19892 C C . ASN A 1 51 ? 0.517 -12.851 12.337 1.00 0.00 51 ASN A C 19
ATOM 19893 O O . ASN A 1 51 ? 0.155 -11.768 12.752 1.00 0.00 51 ASN A O 19
ATOM 19904 N N . GLN A 1 52 ? 0.811 -13.030 11.076 1.00 0.00 52 GLN A N 19
ATOM 19905 C CA . GLN A 1 52 ? 0.705 -11.892 10.121 1.00 0.00 52 GLN A CA 19
ATOM 19906 C C . GLN A 1 52 ? -0.732 -11.779 9.595 1.00 0.00 52 GLN A C 19
ATOM 19907 O O . GLN A 1 52 ? -1.058 -10.874 8.849 1.00 0.00 52 GLN A O 19
ATOM 19921 N N . PHE A 1 53 ? -1.597 -12.689 9.972 1.00 0.00 53 PHE A N 19
ATOM 19922 C CA . PHE A 1 53 ? -3.005 -12.615 9.481 1.00 0.00 53 PHE A CA 19
ATOM 19923 C C . PHE A 1 53 ? -3.831 -11.679 10.366 1.00 0.00 53 PHE A C 19
ATOM 19924 O O . PHE A 1 53 ? -3.769 -11.738 11.578 1.00 0.00 53 PHE A O 19
ATOM 19941 N N . LYS A 1 54 ? -4.610 -10.820 9.768 1.00 0.00 54 LYS A N 19
ATOM 19942 C CA . LYS A 1 54 ? -5.448 -9.885 10.573 1.00 0.00 54 LYS A CA 19
ATOM 19943 C C . LYS A 1 54 ? -6.927 -10.119 10.262 1.00 0.00 54 LYS A C 19
ATOM 19944 O O . LYS A 1 54 ? -7.327 -10.174 9.117 1.00 0.00 54 LYS A O 19
ATOM 19963 N N . SER A 1 55 ? -7.740 -10.267 11.268 1.00 0.00 55 SER A N 19
ATOM 19964 C CA . SER A 1 55 ? -9.188 -10.513 11.018 1.00 0.00 55 SER A CA 19
ATOM 19965 C C . SER A 1 55 ? -9.836 -9.324 10.315 1.00 0.00 55 SER A C 19
ATOM 19966 O O . SER A 1 55 ? -9.208 -8.322 10.036 1.00 0.00 55 SER A O 19
ATOM 19974 N N . ILE A 1 56 ? -11.101 -9.440 10.041 1.00 0.00 56 ILE A N 19
ATOM 19975 C CA . ILE A 1 56 ? -11.840 -8.333 9.366 1.00 0.00 56 ILE A CA 19
ATOM 19976 C C . ILE A 1 56 ? -13.344 -8.499 9.607 1.00 0.00 56 ILE A C 19
ATOM 19977 O O . ILE A 1 56 ? -14.031 -9.175 8.869 1.00 0.00 56 ILE A O 19
ATOM 19993 N N . LYS A 1 57 ? -13.858 -7.894 10.641 1.00 0.00 57 LYS A N 19
ATOM 19994 C CA . LYS A 1 57 ? -15.312 -8.028 10.935 1.00 0.00 57 LYS A CA 19
ATOM 19995 C C . LYS A 1 57 ? -16.013 -6.677 10.799 1.00 0.00 57 LYS A C 19
ATOM 19996 O O . LYS A 1 57 ? -16.417 -6.071 11.770 1.00 0.00 57 LYS A O 19
ATOM 20015 N N . LYS A 1 58 ? -16.164 -6.208 9.594 1.00 0.00 58 LYS A N 19
ATOM 20016 C CA . LYS A 1 58 ? -16.844 -4.899 9.379 1.00 0.00 58 LYS A CA 19
ATOM 20017 C C . LYS A 1 58 ? -18.077 -5.093 8.490 1.00 0.00 58 LYS A C 19
ATOM 20018 O O . LYS A 1 58 ? -18.144 -4.593 7.385 1.00 0.00 58 LYS A O 19
ATOM 20037 N N . VAL A 1 59 ? -19.053 -5.819 8.966 1.00 0.00 59 VAL A N 19
ATOM 20038 C CA . VAL A 1 59 ? -20.281 -6.051 8.151 1.00 0.00 59 VAL A CA 19
ATOM 20039 C C . VAL A 1 59 ? -21.035 -4.735 7.944 1.00 0.00 59 VAL A C 19
ATOM 20040 O O . VAL A 1 59 ? -20.967 -3.834 8.756 1.00 0.00 59 VAL A O 19
ATOM 20053 N N . ILE A 1 60 ? -21.755 -4.620 6.863 1.00 0.00 60 ILE A N 19
ATOM 20054 C CA . ILE A 1 60 ? -22.517 -3.366 6.602 1.00 0.00 60 ILE A CA 19
ATOM 20055 C C . ILE A 1 60 ? -23.977 -3.695 6.282 1.00 0.00 60 ILE A C 19
ATOM 20056 O O . ILE A 1 60 ? -24.272 -4.678 5.633 1.00 0.00 60 ILE A O 19
ATOM 20072 N N . ALA A 1 61 ? -24.891 -2.881 6.733 1.00 0.00 61 ALA A N 19
ATOM 20073 C CA . ALA A 1 61 ? -26.332 -3.148 6.455 1.00 0.00 61 ALA A CA 19
ATOM 20074 C C . ALA A 1 61 ? -26.702 -4.568 6.895 1.00 0.00 61 ALA A C 19
ATOM 20075 O O . ALA A 1 61 ? -26.032 -5.169 7.712 1.00 0.00 61 ALA A O 19
ATOM 20082 N N . GLY A 1 62 ? -27.763 -5.106 6.360 1.00 0.00 62 GLY A N 19
ATOM 20083 C CA . GLY A 1 62 ? -28.176 -6.484 6.750 1.00 0.00 62 GLY A CA 19
ATOM 20084 C C . GLY A 1 62 ? -28.483 -6.520 8.248 1.00 0.00 62 GLY A C 19
ATOM 20085 O O . GLY A 1 62 ? -28.291 -7.522 8.908 1.00 0.00 62 GLY A O 19
ATOM 20089 N N . PHE A 1 63 ? -28.957 -5.432 8.791 1.00 0.00 63 PHE A N 19
ATOM 20090 C CA . PHE A 1 63 ? -29.273 -5.404 10.249 1.00 0.00 63 PHE A CA 19
ATOM 20091 C C . PHE A 1 63 ? -30.789 -5.353 10.463 1.00 0.00 63 PHE A C 19
ATOM 20092 O O . PHE A 1 63 ? -31.388 -6.296 10.940 1.00 0.00 63 PHE A O 19
ATOM 20109 N N . ALA A 1 64 ? -31.411 -4.260 10.118 1.00 0.00 64 ALA A N 19
ATOM 20110 C CA . ALA A 1 64 ? -32.887 -4.151 10.306 1.00 0.00 64 ALA A CA 19
ATOM 20111 C C . ALA A 1 64 ? -33.542 -3.603 9.036 1.00 0.00 64 ALA A C 19
ATOM 20112 O O . ALA A 1 64 ? -32.874 -3.251 8.084 1.00 0.00 64 ALA A O 19
ATOM 20119 N N . GLU A 1 65 ? -34.846 -3.529 9.012 1.00 0.00 65 GLU A N 19
ATOM 20120 C CA . GLU A 1 65 ? -35.541 -3.006 7.800 1.00 0.00 65 GLU A CA 19
ATOM 20121 C C . GLU A 1 65 ? -36.524 -1.897 8.186 1.00 0.00 65 GLU A C 19
ATOM 20122 O O . GLU A 1 65 ? -37.579 -2.153 8.732 1.00 0.00 65 GLU A O 19
ATOM 20134 N N . ASN A 1 66 ? -36.190 -0.668 7.904 1.00 0.00 66 ASN A N 19
ATOM 20135 C CA . ASN A 1 66 ? -37.111 0.454 8.249 1.00 0.00 66 ASN A CA 19
ATOM 20136 C C . ASN A 1 66 ? -38.241 0.538 7.220 1.00 0.00 66 ASN A C 19
ATOM 20137 O O . ASN A 1 66 ? -39.372 0.186 7.493 1.00 0.00 66 ASN A O 19
ATOM 20148 N N . GLN A 1 67 ? -37.941 0.997 6.036 1.00 0.00 67 GLN A N 19
ATOM 20149 C CA . GLN A 1 67 ? -38.993 1.098 4.983 1.00 0.00 67 GLN A CA 19
ATOM 20150 C C . GLN A 1 67 ? -38.596 0.248 3.773 1.00 0.00 67 GLN A C 19
ATOM 20151 O O . GLN A 1 67 ? -39.065 -0.859 3.598 1.00 0.00 67 GLN A O 19
ATOM 20165 N N . LYS A 1 68 ? -37.728 0.756 2.942 1.00 0.00 68 LYS A N 19
ATOM 20166 C CA . LYS A 1 68 ? -37.291 -0.023 1.748 1.00 0.00 68 LYS A CA 19
ATOM 20167 C C . LYS A 1 68 ? -35.774 -0.224 1.786 1.00 0.00 68 LYS A C 19
ATOM 20168 O O . LYS A 1 68 ? -35.031 0.443 1.093 1.00 0.00 68 LYS A O 19
ATOM 20187 N N . TYR A 1 69 ? -35.311 -1.136 2.597 1.00 0.00 69 TYR A N 19
ATOM 20188 C CA . TYR A 1 69 ? -33.841 -1.380 2.689 1.00 0.00 69 TYR A CA 19
ATOM 20189 C C . TYR A 1 69 ? -33.576 -2.749 3.322 1.00 0.00 69 TYR A C 19
ATOM 20190 O O . TYR A 1 69 ? -34.048 -3.045 4.401 1.00 0.00 69 TYR A O 19
ATOM 20208 N N . GLY A 1 70 ? -32.822 -3.584 2.661 1.00 0.00 70 GLY A N 19
ATOM 20209 C CA . GLY A 1 70 ? -32.529 -4.930 3.229 1.00 0.00 70 GLY A CA 19
ATOM 20210 C C . GLY A 1 70 ? -33.408 -5.978 2.544 1.00 0.00 70 GLY A C 19
ATOM 20211 O O . GLY A 1 70 ? -34.619 -5.843 2.612 1.00 0.00 70 GLY A O 19
ATOM 20217 N N . MET A 1 1 ? -13.729 -4.222 2.691 1.00 0.00 1 MET A N 20
ATOM 20218 C CA . MET A 1 1 ? -13.690 -4.760 4.082 1.00 0.00 1 MET A CA 20
ATOM 20219 C C . MET A 1 1 ? -15.108 -5.053 4.575 1.00 0.00 1 MET A C 20
ATOM 20220 O O . MET A 1 1 ? -15.507 -4.625 5.641 1.00 0.00 1 MET A O 20
ATOM 20236 N N . GLU A 1 2 ? -15.875 -5.780 3.809 1.00 0.00 2 GLU A N 20
ATOM 20237 C CA . GLU A 1 2 ? -17.266 -6.099 4.236 1.00 0.00 2 GLU A CA 20
ATOM 20238 C C . GLU A 1 2 ? -17.411 -7.602 4.484 1.00 0.00 2 GLU A C 20
ATOM 20239 O O . GLU A 1 2 ? -18.224 -8.266 3.871 1.00 0.00 2 GLU A O 20
ATOM 20251 N N . ILE A 1 3 ? -16.633 -8.144 5.380 1.00 0.00 3 ILE A N 20
ATOM 20252 C CA . ILE A 1 3 ? -16.734 -9.605 5.664 1.00 0.00 3 ILE A CA 20
ATOM 20253 C C . ILE A 1 3 ? -16.751 -9.841 7.175 1.00 0.00 3 ILE A C 20
ATOM 20254 O O . ILE A 1 3 ? -16.387 -8.982 7.954 1.00 0.00 3 ILE A O 20
ATOM 20270 N N . ASP A 1 4 ? -17.177 -10.997 7.592 1.00 0.00 4 ASP A N 20
ATOM 20271 C CA . ASP A 1 4 ? -17.225 -11.288 9.057 1.00 0.00 4 ASP A CA 20
ATOM 20272 C C . ASP A 1 4 ? -17.215 -12.799 9.337 1.00 0.00 4 ASP A C 20
ATOM 20273 O O . ASP A 1 4 ? -17.448 -13.230 10.448 1.00 0.00 4 ASP A O 20
ATOM 20282 N N . GLU A 1 5 ? -16.954 -13.602 8.348 1.00 0.00 5 GLU A N 20
ATOM 20283 C CA . GLU A 1 5 ? -16.936 -15.080 8.566 1.00 0.00 5 GLU A CA 20
ATOM 20284 C C . GLU A 1 5 ? -15.595 -15.514 9.164 1.00 0.00 5 GLU A C 20
ATOM 20285 O O . GLU A 1 5 ? -14.929 -16.386 8.643 1.00 0.00 5 GLU A O 20
ATOM 20297 N N . GLY A 1 6 ? -15.190 -14.911 10.251 1.00 0.00 6 GLY A N 20
ATOM 20298 C CA . GLY A 1 6 ? -13.887 -15.290 10.876 1.00 0.00 6 GLY A CA 20
ATOM 20299 C C . GLY A 1 6 ? -12.785 -15.252 9.816 1.00 0.00 6 GLY A C 20
ATOM 20300 O O . GLY A 1 6 ? -11.780 -15.923 9.928 1.00 0.00 6 GLY A O 20
ATOM 20304 N N . LYS A 1 7 ? -12.970 -14.472 8.786 1.00 0.00 7 LYS A N 20
ATOM 20305 C CA . LYS A 1 7 ? -11.936 -14.392 7.718 1.00 0.00 7 LYS A CA 20
ATOM 20306 C C . LYS A 1 7 ? -10.792 -13.481 8.166 1.00 0.00 7 LYS A C 20
ATOM 20307 O O . LYS A 1 7 ? -11.011 -12.419 8.714 1.00 0.00 7 LYS A O 20
ATOM 20326 N N . TYR A 1 8 ? -9.572 -13.886 7.943 1.00 0.00 8 TYR A N 20
ATOM 20327 C CA . TYR A 1 8 ? -8.422 -13.034 8.363 1.00 0.00 8 TYR A CA 20
ATOM 20328 C C . TYR A 1 8 ? -7.662 -12.536 7.128 1.00 0.00 8 TYR A C 20
ATOM 20329 O O . TYR A 1 8 ? -7.244 -13.314 6.293 1.00 0.00 8 TYR A O 20
ATOM 20347 N N . GLU A 1 9 ? -7.483 -11.250 7.004 1.00 0.00 9 GLU A N 20
ATOM 20348 C CA . GLU A 1 9 ? -6.751 -10.716 5.819 1.00 0.00 9 GLU A CA 20
ATOM 20349 C C . GLU A 1 9 ? -5.249 -10.657 6.109 1.00 0.00 9 GLU A C 20
ATOM 20350 O O . GLU A 1 9 ? -4.821 -10.117 7.110 1.00 0.00 9 GLU A O 20
ATOM 20362 N N . CYS A 1 10 ? -4.444 -11.206 5.240 1.00 0.00 10 CYS A N 20
ATOM 20363 C CA . CYS A 1 10 ? -2.971 -11.180 5.469 1.00 0.00 10 CYS A CA 20
ATOM 20364 C C . CYS A 1 10 ? -2.428 -9.772 5.251 1.00 0.00 10 CYS A C 20
ATOM 20365 O O . CYS A 1 10 ? -2.446 -9.256 4.150 1.00 0.00 10 CYS A O 20
ATOM 20372 N N . GLU A 1 11 ? -1.922 -9.153 6.275 1.00 0.00 11 GLU A N 20
ATOM 20373 C CA . GLU A 1 11 ? -1.357 -7.790 6.096 1.00 0.00 11 GLU A CA 20
ATOM 20374 C C . GLU A 1 11 ? -0.056 -7.876 5.287 1.00 0.00 11 GLU A C 20
ATOM 20375 O O . GLU A 1 11 ? 0.471 -6.881 4.831 1.00 0.00 11 GLU A O 20
ATOM 20387 N N . ALA A 1 12 ? 0.472 -9.063 5.121 1.00 0.00 12 ALA A N 20
ATOM 20388 C CA . ALA A 1 12 ? 1.743 -9.222 4.359 1.00 0.00 12 ALA A CA 20
ATOM 20389 C C . ALA A 1 12 ? 1.489 -9.323 2.848 1.00 0.00 12 ALA A C 20
ATOM 20390 O O . ALA A 1 12 ? 2.209 -8.739 2.061 1.00 0.00 12 ALA A O 20
ATOM 20397 N N . CYS A 1 13 ? 0.495 -10.065 2.423 1.00 0.00 13 CYS A N 20
ATOM 20398 C CA . CYS A 1 13 ? 0.258 -10.185 0.952 1.00 0.00 13 CYS A CA 20
ATOM 20399 C C . CYS A 1 13 ? -1.149 -9.696 0.569 1.00 0.00 13 CYS A C 20
ATOM 20400 O O . CYS A 1 13 ? -1.371 -9.243 -0.537 1.00 0.00 13 CYS A O 20
ATOM 20407 N N . GLY A 1 14 ? -2.095 -9.771 1.464 1.00 0.00 14 GLY A N 20
ATOM 20408 C CA . GLY A 1 14 ? -3.470 -9.294 1.130 1.00 0.00 14 GLY A CA 20
ATOM 20409 C C . GLY A 1 14 ? -4.390 -10.490 0.868 1.00 0.00 14 GLY A C 20
ATOM 20410 O O . GLY A 1 14 ? -5.411 -10.370 0.219 1.00 0.00 14 GLY A O 20
ATOM 20414 N N . TYR A 1 15 ? -4.041 -11.637 1.373 1.00 0.00 15 TYR A N 20
ATOM 20415 C CA . TYR A 1 15 ? -4.894 -12.841 1.166 1.00 0.00 15 TYR A CA 20
ATOM 20416 C C . TYR A 1 15 ? -6.041 -12.837 2.181 1.00 0.00 15 TYR A C 20
ATOM 20417 O O . TYR A 1 15 ? -6.043 -12.071 3.122 1.00 0.00 15 TYR A O 20
ATOM 20435 N N . ILE A 1 16 ? -7.012 -13.686 1.999 1.00 0.00 16 ILE A N 20
ATOM 20436 C CA . ILE A 1 16 ? -8.154 -13.726 2.956 1.00 0.00 16 ILE A CA 20
ATOM 20437 C C . ILE A 1 16 ? -8.366 -15.157 3.456 1.00 0.00 16 ILE A C 20
ATOM 20438 O O . ILE A 1 16 ? -8.924 -15.988 2.767 1.00 0.00 16 ILE A O 20
ATOM 20454 N N . TYR A 1 17 ? -7.934 -15.449 4.650 1.00 0.00 17 TYR A N 20
ATOM 20455 C CA . TYR A 1 17 ? -8.125 -16.826 5.185 1.00 0.00 17 TYR A CA 20
ATOM 20456 C C . TYR A 1 17 ? -9.616 -17.093 5.401 1.00 0.00 17 TYR A C 20
ATOM 20457 O O . TYR A 1 17 ? -10.330 -16.273 5.942 1.00 0.00 17 TYR A O 20
ATOM 20475 N N . GLU A 1 18 ? -10.085 -18.238 4.989 1.00 0.00 18 GLU A N 20
ATOM 20476 C CA . GLU A 1 18 ? -11.526 -18.566 5.177 1.00 0.00 18 GLU A CA 20
ATOM 20477 C C . GLU A 1 18 ? -11.674 -19.743 6.151 1.00 0.00 18 GLU A C 20
ATOM 20478 O O . GLU A 1 18 ? -11.321 -20.858 5.824 1.00 0.00 18 GLU A O 20
ATOM 20490 N N . PRO A 1 19 ? -12.192 -19.462 7.323 1.00 0.00 19 PRO A N 20
ATOM 20491 C CA . PRO A 1 19 ? -12.378 -20.529 8.338 1.00 0.00 19 PRO A CA 20
ATOM 20492 C C . PRO A 1 19 ? -13.502 -21.474 7.925 1.00 0.00 19 PRO A C 20
ATOM 20493 O O . PRO A 1 19 ? -13.295 -22.652 7.711 1.00 0.00 19 PRO A O 20
ATOM 20504 N N . GLU A 1 20 ? -14.689 -20.957 7.820 1.00 0.00 20 GLU A N 20
ATOM 20505 C CA . GLU A 1 20 ? -15.860 -21.799 7.424 1.00 0.00 20 GLU A CA 20
ATOM 20506 C C . GLU A 1 20 ? -15.510 -22.707 6.237 1.00 0.00 20 GLU A C 20
ATOM 20507 O O . GLU A 1 20 ? -16.092 -23.758 6.058 1.00 0.00 20 GLU A O 20
ATOM 20519 N N . LYS A 1 21 ? -14.566 -22.312 5.425 1.00 0.00 21 LYS A N 20
ATOM 20520 C CA . LYS A 1 21 ? -14.188 -23.159 4.258 1.00 0.00 21 LYS A CA 20
ATOM 20521 C C . LYS A 1 21 ? -12.877 -23.899 4.539 1.00 0.00 21 LYS A C 20
ATOM 20522 O O . LYS A 1 21 ? -12.647 -24.982 4.039 1.00 0.00 21 LYS A O 20
ATOM 20541 N N . GLY A 1 22 ? -12.018 -23.328 5.337 1.00 0.00 22 GLY A N 20
ATOM 20542 C CA . GLY A 1 22 ? -10.729 -24.007 5.648 1.00 0.00 22 GLY A CA 20
ATOM 20543 C C . GLY A 1 22 ? -9.683 -23.636 4.597 1.00 0.00 22 GLY A C 20
ATOM 20544 O O . GLY A 1 22 ? -10.002 -23.356 3.458 1.00 0.00 22 GLY A O 20
ATOM 20548 N N . ASP A 1 23 ? -8.434 -23.637 4.972 1.00 0.00 23 ASP A N 20
ATOM 20549 C CA . ASP A 1 23 ? -7.359 -23.292 4.004 1.00 0.00 23 ASP A CA 20
ATOM 20550 C C . ASP A 1 23 ? -6.964 -24.539 3.213 1.00 0.00 23 ASP A C 20
ATOM 20551 O O . ASP A 1 23 ? -5.851 -25.014 3.298 1.00 0.00 23 ASP A O 20
ATOM 20560 N N . LYS A 1 24 ? -7.877 -25.075 2.454 1.00 0.00 24 LYS A N 20
ATOM 20561 C CA . LYS A 1 24 ? -7.575 -26.303 1.653 1.00 0.00 24 LYS A CA 20
ATOM 20562 C C . LYS A 1 24 ? -6.236 -26.159 0.920 1.00 0.00 24 LYS A C 20
ATOM 20563 O O . LYS A 1 24 ? -5.573 -27.134 0.624 1.00 0.00 24 LYS A O 20
ATOM 20582 N N . PHE A 1 25 ? -5.832 -24.952 0.627 1.00 0.00 25 PHE A N 20
ATOM 20583 C CA . PHE A 1 25 ? -4.536 -24.751 -0.085 1.00 0.00 25 PHE A CA 20
ATOM 20584 C C . PHE A 1 25 ? -3.366 -24.877 0.897 1.00 0.00 25 PHE A C 20
ATOM 20585 O O . PHE A 1 25 ? -2.238 -25.103 0.505 1.00 0.00 25 PHE A O 20
ATOM 20602 N N . ALA A 1 26 ? -3.625 -24.732 2.168 1.00 0.00 26 ALA A N 20
ATOM 20603 C CA . ALA A 1 26 ? -2.529 -24.845 3.174 1.00 0.00 26 ALA A CA 20
ATOM 20604 C C . ALA A 1 26 ? -2.615 -26.194 3.891 1.00 0.00 26 ALA A C 20
ATOM 20605 O O . ALA A 1 26 ? -1.616 -26.768 4.277 1.00 0.00 26 ALA A O 20
ATOM 20612 N N . GLY A 1 27 ? -3.802 -26.704 4.066 1.00 0.00 27 GLY A N 20
ATOM 20613 C CA . GLY A 1 27 ? -3.954 -28.020 4.752 1.00 0.00 27 GLY A CA 20
ATOM 20614 C C . GLY A 1 27 ? -4.912 -27.888 5.941 1.00 0.00 27 GLY A C 20
ATOM 20615 O O . GLY A 1 27 ? -4.773 -28.572 6.936 1.00 0.00 27 GLY A O 20
ATOM 20619 N N . ILE A 1 28 ? -5.888 -27.025 5.848 1.00 0.00 28 ILE A N 20
ATOM 20620 C CA . ILE A 1 28 ? -6.849 -26.868 6.980 1.00 0.00 28 ILE A CA 20
ATOM 20621 C C . ILE A 1 28 ? -8.291 -27.022 6.467 1.00 0.00 28 ILE A C 20
ATOM 20622 O O . ILE A 1 28 ? -8.701 -26.310 5.571 1.00 0.00 28 ILE A O 20
ATOM 20638 N N . PRO A 1 29 ? -9.017 -27.950 7.046 1.00 0.00 29 PRO A N 20
ATOM 20639 C CA . PRO A 1 29 ? -10.422 -28.185 6.622 1.00 0.00 29 PRO A CA 20
ATOM 20640 C C . PRO A 1 29 ? -11.322 -27.026 7.070 1.00 0.00 29 PRO A C 20
ATOM 20641 O O . PRO A 1 29 ? -10.886 -26.150 7.790 1.00 0.00 29 PRO A O 20
ATOM 20652 N N . PRO A 1 30 ? -12.556 -27.059 6.628 1.00 0.00 30 PRO A N 20
ATOM 20653 C CA . PRO A 1 30 ? -13.520 -25.991 6.993 1.00 0.00 30 PRO A CA 20
ATOM 20654 C C . PRO A 1 30 ? -13.933 -26.129 8.459 1.00 0.00 30 PRO A C 20
ATOM 20655 O O . PRO A 1 30 ? -13.293 -26.809 9.237 1.00 0.00 30 PRO A O 20
ATOM 20666 N N . GLY A 1 31 ? -15.003 -25.490 8.837 1.00 0.00 31 GLY A N 20
ATOM 20667 C CA . GLY A 1 31 ? -15.477 -25.575 10.251 1.00 0.00 31 GLY A CA 20
ATOM 20668 C C . GLY A 1 31 ? -14.318 -25.291 11.211 1.00 0.00 31 GLY A C 20
ATOM 20669 O O . GLY A 1 31 ? -14.307 -25.745 12.337 1.00 0.00 31 GLY A O 20
ATOM 20673 N N . THR A 1 32 ? -13.340 -24.544 10.774 1.00 0.00 32 THR A N 20
ATOM 20674 C CA . THR A 1 32 ? -12.183 -24.238 11.665 1.00 0.00 32 THR A CA 20
ATOM 20675 C C . THR A 1 32 ? -11.861 -22.735 11.624 1.00 0.00 32 THR A C 20
ATOM 20676 O O . THR A 1 32 ? -11.521 -22.211 10.582 1.00 0.00 32 THR A O 20
ATOM 20687 N N . PRO A 1 33 ? -11.979 -22.084 12.757 1.00 0.00 33 PRO A N 20
ATOM 20688 C CA . PRO A 1 33 ? -11.694 -20.629 12.822 1.00 0.00 33 PRO A CA 20
ATOM 20689 C C . PRO A 1 33 ? -10.185 -20.368 12.763 1.00 0.00 33 PRO A C 20
ATOM 20690 O O . PRO A 1 33 ? -9.384 -21.185 13.171 1.00 0.00 33 PRO A O 20
ATOM 20701 N N . PHE A 1 34 ? -9.796 -19.230 12.255 1.00 0.00 34 PHE A N 20
ATOM 20702 C CA . PHE A 1 34 ? -8.343 -18.903 12.166 1.00 0.00 34 PHE A CA 20
ATOM 20703 C C . PHE A 1 34 ? -7.692 -19.011 13.552 1.00 0.00 34 PHE A C 20
ATOM 20704 O O . PHE A 1 34 ? -6.502 -19.220 13.673 1.00 0.00 34 PHE A O 20
ATOM 20721 N N . VAL A 1 35 ? -8.462 -18.866 14.595 1.00 0.00 35 VAL A N 20
ATOM 20722 C CA . VAL A 1 35 ? -7.881 -18.958 15.966 1.00 0.00 35 VAL A CA 20
ATOM 20723 C C . VAL A 1 35 ? -7.488 -20.403 16.287 1.00 0.00 35 VAL A C 20
ATOM 20724 O O . VAL A 1 35 ? -6.728 -20.659 17.200 1.00 0.00 35 VAL A O 20
ATOM 20737 N N . ASP A 1 36 ? -7.996 -21.352 15.547 1.00 0.00 36 ASP A N 20
ATOM 20738 C CA . ASP A 1 36 ? -7.648 -22.777 15.821 1.00 0.00 36 ASP A CA 20
ATOM 20739 C C . ASP A 1 36 ? -6.570 -23.274 14.846 1.00 0.00 36 ASP A C 20
ATOM 20740 O O . ASP A 1 36 ? -6.195 -24.429 14.865 1.00 0.00 36 ASP A O 20
ATOM 20749 N N . LEU A 1 37 ? -6.067 -22.417 13.996 1.00 0.00 37 LEU A N 20
ATOM 20750 C CA . LEU A 1 37 ? -5.018 -22.858 13.031 1.00 0.00 37 LEU A CA 20
ATOM 20751 C C . LEU A 1 37 ? -3.846 -23.503 13.779 1.00 0.00 37 LEU A C 20
ATOM 20752 O O . LEU A 1 37 ? -3.760 -23.442 14.989 1.00 0.00 37 LEU A O 20
ATOM 20768 N N . SER A 1 38 ? -2.945 -24.124 13.068 1.00 0.00 38 SER A N 20
ATOM 20769 C CA . SER A 1 38 ? -1.781 -24.775 13.740 1.00 0.00 38 SER A CA 20
ATOM 20770 C C . SER A 1 38 ? -0.923 -23.724 14.450 1.00 0.00 38 SER A C 20
ATOM 20771 O O . SER A 1 38 ? -1.012 -22.545 14.171 1.00 0.00 38 SER A O 20
ATOM 20779 N N . ASP A 1 39 ? -0.092 -24.143 15.366 1.00 0.00 39 ASP A N 20
ATOM 20780 C CA . ASP A 1 39 ? 0.770 -23.167 16.092 1.00 0.00 39 ASP A CA 20
ATOM 20781 C C . ASP A 1 39 ? 1.696 -22.442 15.111 1.00 0.00 39 ASP A C 20
ATOM 20782 O O . ASP A 1 39 ? 2.224 -21.388 15.406 1.00 0.00 39 ASP A O 20
ATOM 20791 N N . SER A 1 40 ? 1.899 -22.998 13.948 1.00 0.00 40 SER A N 20
ATOM 20792 C CA . SER A 1 40 ? 2.792 -22.338 12.951 1.00 0.00 40 SER A CA 20
ATOM 20793 C C . SER A 1 40 ? 2.118 -22.311 11.576 1.00 0.00 40 SER A C 20
ATOM 20794 O O . SER A 1 40 ? 2.673 -22.763 10.593 1.00 0.00 40 SER A O 20
ATOM 20802 N N . PHE A 1 41 ? 0.927 -21.786 11.500 1.00 0.00 41 PHE A N 20
ATOM 20803 C CA . PHE A 1 41 ? 0.218 -21.729 10.188 1.00 0.00 41 PHE A CA 20
ATOM 20804 C C . PHE A 1 41 ? 0.902 -20.710 9.266 1.00 0.00 41 PHE A C 20
ATOM 20805 O O . PHE A 1 41 ? 1.137 -19.578 9.639 1.00 0.00 41 PHE A O 20
ATOM 20822 N N . MET A 1 42 ? 1.211 -21.103 8.061 1.00 0.00 42 MET A N 20
ATOM 20823 C CA . MET A 1 42 ? 1.866 -20.155 7.113 1.00 0.00 42 MET A CA 20
ATOM 20824 C C . MET A 1 42 ? 0.902 -19.821 5.973 1.00 0.00 42 MET A C 20
ATOM 20825 O O . MET A 1 42 ? 0.177 -20.669 5.491 1.00 0.00 42 MET A O 20
ATOM 20839 N N . CYS A 1 43 ? 0.885 -18.592 5.539 1.00 0.00 43 CYS A N 20
ATOM 20840 C CA . CYS A 1 43 ? -0.035 -18.201 4.433 1.00 0.00 43 CYS A CA 20
ATOM 20841 C C . CYS A 1 43 ? 0.191 -19.092 3.205 1.00 0.00 43 CYS A C 20
ATOM 20842 O O . CYS A 1 43 ? 1.316 -19.299 2.798 1.00 0.00 43 CYS A O 20
ATOM 20849 N N . PRO A 1 44 ? -0.886 -19.575 2.637 1.00 0.00 44 PRO A N 20
ATOM 20850 C CA . PRO A 1 44 ? -0.775 -20.428 1.431 1.00 0.00 44 PRO A CA 20
ATOM 20851 C C . PRO A 1 44 ? -0.438 -19.574 0.198 1.00 0.00 44 PRO A C 20
ATOM 20852 O O . PRO A 1 44 ? -0.279 -20.087 -0.892 1.00 0.00 44 PRO A O 20
ATOM 20863 N N . ALA A 1 45 ? -0.338 -18.276 0.354 1.00 0.00 45 ALA A N 20
ATOM 20864 C CA . ALA A 1 45 ? -0.023 -17.410 -0.816 1.00 0.00 45 ALA A CA 20
ATOM 20865 C C . ALA A 1 45 ? 1.319 -16.695 -0.622 1.00 0.00 45 ALA A C 20
ATOM 20866 O O . ALA A 1 45 ? 2.061 -16.490 -1.561 1.00 0.00 45 ALA A O 20
ATOM 20873 N N . CYS A 1 46 ? 1.637 -16.307 0.583 1.00 0.00 46 CYS A N 20
ATOM 20874 C CA . CYS A 1 46 ? 2.934 -15.601 0.808 1.00 0.00 46 CYS A CA 20
ATOM 20875 C C . CYS A 1 46 ? 3.748 -16.285 1.930 1.00 0.00 46 CYS A C 20
ATOM 20876 O O . CYS A 1 46 ? 4.695 -15.731 2.452 1.00 0.00 46 CYS A O 20
ATOM 20883 N N . ARG A 1 47 ? 3.395 -17.497 2.272 1.00 0.00 47 ARG A N 20
ATOM 20884 C CA . ARG A 1 47 ? 4.145 -18.256 3.326 1.00 0.00 47 ARG A CA 20
ATOM 20885 C C . ARG A 1 47 ? 4.442 -17.403 4.570 1.00 0.00 47 ARG A C 20
ATOM 20886 O O . ARG A 1 47 ? 5.357 -17.693 5.316 1.00 0.00 47 ARG A O 20
ATOM 20907 N N . SER A 1 48 ? 3.683 -16.370 4.819 1.00 0.00 48 SER A N 20
ATOM 20908 C CA . SER A 1 48 ? 3.943 -15.541 6.034 1.00 0.00 48 SER A CA 20
ATOM 20909 C C . SER A 1 48 ? 3.444 -16.277 7.284 1.00 0.00 48 SER A C 20
ATOM 20910 O O . SER A 1 48 ? 2.571 -17.117 7.196 1.00 0.00 48 SER A O 20
ATOM 20918 N N . PRO A 1 49 ? 4.012 -15.937 8.415 1.00 0.00 49 PRO A N 20
ATOM 20919 C CA . PRO A 1 49 ? 3.603 -16.581 9.690 1.00 0.00 49 PRO A CA 20
ATOM 20920 C C . PRO A 1 49 ? 2.178 -16.161 10.068 1.00 0.00 49 PRO A C 20
ATOM 20921 O O . PRO A 1 49 ? 1.784 -15.027 9.885 1.00 0.00 49 PRO A O 20
ATOM 20932 N N . LYS A 1 50 ? 1.403 -17.073 10.589 1.00 0.00 50 LYS A N 20
ATOM 20933 C CA . LYS A 1 50 ? -0.002 -16.742 10.978 1.00 0.00 50 LYS A CA 20
ATOM 20934 C C . LYS A 1 50 ? -0.046 -15.466 11.818 1.00 0.00 50 LYS A C 20
ATOM 20935 O O . LYS A 1 50 ? -1.033 -14.756 11.825 1.00 0.00 50 LYS A O 20
ATOM 20954 N N . ASN A 1 51 ? 1.009 -15.157 12.516 1.00 0.00 51 ASN A N 20
ATOM 20955 C CA . ASN A 1 51 ? 1.006 -13.916 13.336 1.00 0.00 51 ASN A CA 20
ATOM 20956 C C . ASN A 1 51 ? 0.880 -12.689 12.427 1.00 0.00 51 ASN A C 20
ATOM 20957 O O . ASN A 1 51 ? 0.582 -11.601 12.878 1.00 0.00 51 ASN A O 20
ATOM 20968 N N . GLN A 1 52 ? 1.089 -12.858 11.149 1.00 0.00 52 GLN A N 20
ATOM 20969 C CA . GLN A 1 52 ? 0.965 -11.704 10.216 1.00 0.00 52 GLN A CA 20
ATOM 20970 C C . GLN A 1 52 ? -0.479 -11.582 9.710 1.00 0.00 52 GLN A C 20
ATOM 20971 O O . GLN A 1 52 ? -0.794 -10.722 8.908 1.00 0.00 52 GLN A O 20
ATOM 20985 N N . PHE A 1 53 ? -1.364 -12.438 10.162 1.00 0.00 53 PHE A N 20
ATOM 20986 C CA . PHE A 1 53 ? -2.776 -12.357 9.686 1.00 0.00 53 PHE A CA 20
ATOM 20987 C C . PHE A 1 53 ? -3.604 -11.429 10.579 1.00 0.00 53 PHE A C 20
ATOM 20988 O O . PHE A 1 53 ? -3.377 -11.323 11.768 1.00 0.00 53 PHE A O 20
ATOM 21005 N N . LYS A 1 54 ? -4.576 -10.772 10.008 1.00 0.00 54 LYS A N 20
ATOM 21006 C CA . LYS A 1 54 ? -5.445 -9.863 10.806 1.00 0.00 54 LYS A CA 20
ATOM 21007 C C . LYS A 1 54 ? -6.912 -10.197 10.526 1.00 0.00 54 LYS A C 20
ATOM 21008 O O . LYS A 1 54 ? -7.307 -10.379 9.391 1.00 0.00 54 LYS A O 20
ATOM 21027 N N . SER A 1 55 ? -7.721 -10.298 11.542 1.00 0.00 55 SER A N 20
ATOM 21028 C CA . SER A 1 55 ? -9.153 -10.642 11.312 1.00 0.00 55 SER A CA 20
ATOM 21029 C C . SER A 1 55 ? -9.901 -9.488 10.654 1.00 0.00 55 SER A C 20
ATOM 21030 O O . SER A 1 55 ? -9.368 -8.418 10.436 1.00 0.00 55 SER A O 20
ATOM 21038 N N . ILE A 1 56 ? -11.144 -9.711 10.352 1.00 0.00 56 ILE A N 20
ATOM 21039 C CA . ILE A 1 56 ? -11.975 -8.648 9.715 1.00 0.00 56 ILE A CA 20
ATOM 21040 C C . ILE A 1 56 ? -13.457 -8.904 10.000 1.00 0.00 56 ILE A C 20
ATOM 21041 O O . ILE A 1 56 ? -14.228 -9.213 9.112 1.00 0.00 56 ILE A O 20
ATOM 21057 N N . LYS A 1 57 ? -13.861 -8.778 11.235 1.00 0.00 57 LYS A N 20
ATOM 21058 C CA . LYS A 1 57 ? -15.291 -9.015 11.586 1.00 0.00 57 LYS A CA 20
ATOM 21059 C C . LYS A 1 57 ? -16.127 -7.779 11.253 1.00 0.00 57 LYS A C 20
ATOM 21060 O O . LYS A 1 57 ? -16.778 -7.208 12.105 1.00 0.00 57 LYS A O 20
ATOM 21079 N N . LYS A 1 58 ? -16.110 -7.363 10.018 1.00 0.00 58 LYS A N 20
ATOM 21080 C CA . LYS A 1 58 ? -16.901 -6.161 9.626 1.00 0.00 58 LYS A CA 20
ATOM 21081 C C . LYS A 1 58 ? -17.749 -6.465 8.389 1.00 0.00 58 LYS A C 20
ATOM 21082 O O . LYS A 1 58 ? -17.248 -6.529 7.283 1.00 0.00 58 LYS A O 20
ATOM 21101 N N . VAL A 1 59 ? -19.028 -6.649 8.562 1.00 0.00 59 VAL A N 20
ATOM 21102 C CA . VAL A 1 59 ? -19.903 -6.943 7.391 1.00 0.00 59 VAL A CA 20
ATOM 21103 C C . VAL A 1 59 ? -21.124 -6.018 7.399 1.00 0.00 59 VAL A C 20
ATOM 21104 O O . VAL A 1 59 ? -22.033 -6.175 8.189 1.00 0.00 59 VAL A O 20
ATOM 21117 N N . ILE A 1 60 ? -21.150 -5.050 6.526 1.00 0.00 60 ILE A N 20
ATOM 21118 C CA . ILE A 1 60 ? -22.310 -4.114 6.487 1.00 0.00 60 ILE A CA 20
ATOM 21119 C C . ILE A 1 60 ? -23.329 -4.580 5.443 1.00 0.00 60 ILE A C 20
ATOM 21120 O O . ILE A 1 60 ? -23.661 -3.862 4.521 1.00 0.00 60 ILE A O 20
ATOM 21136 N N . ALA A 1 61 ? -23.825 -5.780 5.579 1.00 0.00 61 ALA A N 20
ATOM 21137 C CA . ALA A 1 61 ? -24.820 -6.290 4.592 1.00 0.00 61 ALA A CA 20
ATOM 21138 C C . ALA A 1 61 ? -25.793 -7.260 5.267 1.00 0.00 61 ALA A C 20
ATOM 21139 O O . ALA A 1 61 ? -25.539 -8.445 5.362 1.00 0.00 61 ALA A O 20
ATOM 21146 N N . GLY A 1 62 ? -26.908 -6.769 5.733 1.00 0.00 62 GLY A N 20
ATOM 21147 C CA . GLY A 1 62 ? -27.898 -7.661 6.397 1.00 0.00 62 GLY A CA 20
ATOM 21148 C C . GLY A 1 62 ? -29.303 -7.087 6.206 1.00 0.00 62 GLY A C 20
ATOM 21149 O O . GLY A 1 62 ? -29.650 -6.616 5.140 1.00 0.00 62 GLY A O 20
ATOM 21153 N N . PHE A 1 63 ? -30.115 -7.119 7.227 1.00 0.00 63 PHE A N 20
ATOM 21154 C CA . PHE A 1 63 ? -31.494 -6.570 7.095 1.00 0.00 63 PHE A CA 20
ATOM 21155 C C . PHE A 1 63 ? -31.486 -5.060 7.347 1.00 0.00 63 PHE A C 20
ATOM 21156 O O . PHE A 1 63 ? -30.812 -4.572 8.231 1.00 0.00 63 PHE A O 20
ATOM 21173 N N . ALA A 1 64 ? -32.230 -4.316 6.574 1.00 0.00 64 ALA A N 20
ATOM 21174 C CA . ALA A 1 64 ? -32.261 -2.838 6.769 1.00 0.00 64 ALA A CA 20
ATOM 21175 C C . ALA A 1 64 ? -33.341 -2.461 7.787 1.00 0.00 64 ALA A C 20
ATOM 21176 O O . ALA A 1 64 ? -34.480 -2.875 7.683 1.00 0.00 64 ALA A O 20
ATOM 21183 N N . GLU A 1 65 ? -32.992 -1.679 8.770 1.00 0.00 65 GLU A N 20
ATOM 21184 C CA . GLU A 1 65 ? -33.995 -1.274 9.795 1.00 0.00 65 GLU A CA 20
ATOM 21185 C C . GLU A 1 65 ? -33.565 0.034 10.464 1.00 0.00 65 GLU A C 20
ATOM 21186 O O . GLU A 1 65 ? -33.522 0.140 11.674 1.00 0.00 65 GLU A O 20
ATOM 21198 N N . ASN A 1 66 ? -33.245 1.032 9.685 1.00 0.00 66 ASN A N 20
ATOM 21199 C CA . ASN A 1 66 ? -32.816 2.334 10.273 1.00 0.00 66 ASN A CA 20
ATOM 21200 C C . ASN A 1 66 ? -33.999 3.306 10.318 1.00 0.00 66 ASN A C 20
ATOM 21201 O O . ASN A 1 66 ? -34.142 4.083 11.242 1.00 0.00 66 ASN A O 20
ATOM 21212 N N . GLN A 1 67 ? -34.846 3.268 9.327 1.00 0.00 67 GLN A N 20
ATOM 21213 C CA . GLN A 1 67 ? -36.021 4.188 9.311 1.00 0.00 67 GLN A CA 20
ATOM 21214 C C . GLN A 1 67 ? -37.195 3.531 8.579 1.00 0.00 67 GLN A C 20
ATOM 21215 O O . GLN A 1 67 ? -37.288 3.576 7.368 1.00 0.00 67 GLN A O 20
ATOM 21229 N N . LYS A 1 68 ? -38.090 2.919 9.305 1.00 0.00 68 LYS A N 20
ATOM 21230 C CA . LYS A 1 68 ? -39.255 2.257 8.650 1.00 0.00 68 LYS A CA 20
ATOM 21231 C C . LYS A 1 68 ? -40.268 3.304 8.176 1.00 0.00 68 LYS A C 20
ATOM 21232 O O . LYS A 1 68 ? -40.322 4.406 8.686 1.00 0.00 68 LYS A O 20
ATOM 21251 N N . TYR A 1 69 ? -41.071 2.967 7.204 1.00 0.00 69 TYR A N 20
ATOM 21252 C CA . TYR A 1 69 ? -42.081 3.940 6.696 1.00 0.00 69 TYR A CA 20
ATOM 21253 C C . TYR A 1 69 ? -43.442 3.677 7.346 1.00 0.00 69 TYR A C 20
ATOM 21254 O O . TYR A 1 69 ? -44.161 2.777 6.959 1.00 0.00 69 TYR A O 20
ATOM 21272 N N . GLY A 1 70 ? -43.801 4.456 8.329 1.00 0.00 70 GLY A N 20
ATOM 21273 C CA . GLY A 1 70 ? -45.116 4.249 9.001 1.00 0.00 70 GLY A CA 20
ATOM 21274 C C . GLY A 1 70 ? -46.067 5.385 8.619 1.00 0.00 70 GLY A C 20
ATOM 21275 O O . GLY A 1 70 ? -46.328 5.541 7.438 1.00 0.00 70 GLY A O 20
ATOM 21281 N N . MET A 1 1 ? -16.115 -2.919 1.995 1.00 0.00 1 MET A N 21
ATOM 21282 C CA . MET A 1 1 ? -15.975 -3.681 3.269 1.00 0.00 1 MET A CA 21
ATOM 21283 C C . MET A 1 1 ? -17.353 -3.953 3.878 1.00 0.00 1 MET A C 21
ATOM 21284 O O . MET A 1 1 ? -18.092 -3.042 4.198 1.00 0.00 1 MET A O 21
ATOM 21300 N N . GLU A 1 2 ? -17.700 -5.198 4.044 1.00 0.00 2 GLU A N 21
ATOM 21301 C CA . GLU A 1 2 ? -19.027 -5.533 4.636 1.00 0.00 2 GLU A CA 21
ATOM 21302 C C . GLU A 1 2 ? -19.126 -7.041 4.872 1.00 0.00 2 GLU A C 21
ATOM 21303 O O . GLU A 1 2 ? -19.910 -7.729 4.247 1.00 0.00 2 GLU A O 21
ATOM 21315 N N . ILE A 1 3 ? -18.336 -7.558 5.771 1.00 0.00 3 ILE A N 21
ATOM 21316 C CA . ILE A 1 3 ? -18.379 -9.023 6.053 1.00 0.00 3 ILE A CA 21
ATOM 21317 C C . ILE A 1 3 ? -17.786 -9.311 7.430 1.00 0.00 3 ILE A C 21
ATOM 21318 O O . ILE A 1 3 ? -17.176 -8.465 8.052 1.00 0.00 3 ILE A O 21
ATOM 21334 N N . ASP A 1 4 ? -17.958 -10.513 7.895 1.00 0.00 4 ASP A N 21
ATOM 21335 C CA . ASP A 1 4 ? -17.409 -10.903 9.222 1.00 0.00 4 ASP A CA 21
ATOM 21336 C C . ASP A 1 4 ? -17.791 -12.346 9.527 1.00 0.00 4 ASP A C 21
ATOM 21337 O O . ASP A 1 4 ? -18.942 -12.673 9.737 1.00 0.00 4 ASP A O 21
ATOM 21346 N N . GLU A 1 5 ? -16.825 -13.203 9.549 1.00 0.00 5 GLU A N 21
ATOM 21347 C CA . GLU A 1 5 ? -17.096 -14.642 9.837 1.00 0.00 5 GLU A CA 21
ATOM 21348 C C . GLU A 1 5 ? -15.778 -15.406 9.989 1.00 0.00 5 GLU A C 21
ATOM 21349 O O . GLU A 1 5 ? -15.452 -16.266 9.195 1.00 0.00 5 GLU A O 21
ATOM 21361 N N . GLY A 1 6 ? -15.017 -15.097 11.003 1.00 0.00 6 GLY A N 21
ATOM 21362 C CA . GLY A 1 6 ? -13.720 -15.802 11.210 1.00 0.00 6 GLY A CA 21
ATOM 21363 C C . GLY A 1 6 ? -12.853 -15.666 9.956 1.00 0.00 6 GLY A C 21
ATOM 21364 O O . GLY A 1 6 ? -11.938 -16.435 9.738 1.00 0.00 6 GLY A O 21
ATOM 21368 N N . LYS A 1 7 ? -13.125 -14.691 9.131 1.00 0.00 7 LYS A N 21
ATOM 21369 C CA . LYS A 1 7 ? -12.305 -14.510 7.900 1.00 0.00 7 LYS A CA 21
ATOM 21370 C C . LYS A 1 7 ? -11.089 -13.638 8.216 1.00 0.00 7 LYS A C 21
ATOM 21371 O O . LYS A 1 7 ? -11.208 -12.594 8.827 1.00 0.00 7 LYS A O 21
ATOM 21390 N N . TYR A 1 8 ? -9.921 -14.060 7.819 1.00 0.00 8 TYR A N 21
ATOM 21391 C CA . TYR A 1 8 ? -8.705 -13.251 8.116 1.00 0.00 8 TYR A CA 21
ATOM 21392 C C . TYR A 1 8 ? -7.963 -12.889 6.827 1.00 0.00 8 TYR A C 21
ATOM 21393 O O . TYR A 1 8 ? -7.827 -13.694 5.930 1.00 0.00 8 TYR A O 21
ATOM 21411 N N . GLU A 1 9 ? -7.471 -11.683 6.738 1.00 0.00 9 GLU A N 21
ATOM 21412 C CA . GLU A 1 9 ? -6.727 -11.274 5.515 1.00 0.00 9 GLU A CA 21
ATOM 21413 C C . GLU A 1 9 ? -5.238 -11.111 5.842 1.00 0.00 9 GLU A C 21
ATOM 21414 O O . GLU A 1 9 ? -4.874 -10.629 6.897 1.00 0.00 9 GLU A O 21
ATOM 21426 N N . CYS A 1 10 ? -4.373 -11.515 4.952 1.00 0.00 10 CYS A N 21
ATOM 21427 C CA . CYS A 1 10 ? -2.912 -11.383 5.221 1.00 0.00 10 CYS A CA 21
ATOM 21428 C C . CYS A 1 10 ? -2.444 -9.961 4.926 1.00 0.00 10 CYS A C 21
ATOM 21429 O O . CYS A 1 10 ? -2.443 -9.524 3.792 1.00 0.00 10 CYS A O 21
ATOM 21436 N N . GLU A 1 11 ? -2.028 -9.240 5.926 1.00 0.00 11 GLU A N 21
ATOM 21437 C CA . GLU A 1 11 ? -1.540 -7.857 5.674 1.00 0.00 11 GLU A CA 21
ATOM 21438 C C . GLU A 1 11 ? -0.199 -7.911 4.930 1.00 0.00 11 GLU A C 21
ATOM 21439 O O . GLU A 1 11 ? 0.295 -6.912 4.448 1.00 0.00 11 GLU A O 21
ATOM 21451 N N . ALA A 1 12 ? 0.398 -9.074 4.849 1.00 0.00 12 ALA A N 21
ATOM 21452 C CA . ALA A 1 12 ? 1.711 -9.199 4.156 1.00 0.00 12 ALA A CA 21
ATOM 21453 C C . ALA A 1 12 ? 1.540 -9.385 2.643 1.00 0.00 12 ALA A C 21
ATOM 21454 O O . ALA A 1 12 ? 2.275 -8.811 1.863 1.00 0.00 12 ALA A O 21
ATOM 21461 N N . CYS A 1 13 ? 0.602 -10.192 2.208 1.00 0.00 13 CYS A N 21
ATOM 21462 C CA . CYS A 1 13 ? 0.448 -10.394 0.736 1.00 0.00 13 CYS A CA 21
ATOM 21463 C C . CYS A 1 13 ? -0.960 -10.003 0.260 1.00 0.00 13 CYS A C 21
ATOM 21464 O O . CYS A 1 13 ? -1.132 -9.488 -0.827 1.00 0.00 13 CYS A O 21
ATOM 21471 N N . GLY A 1 14 ? -1.963 -10.228 1.062 1.00 0.00 14 GLY A N 21
ATOM 21472 C CA . GLY A 1 14 ? -3.346 -9.850 0.641 1.00 0.00 14 GLY A CA 21
ATOM 21473 C C . GLY A 1 14 ? -4.217 -11.102 0.500 1.00 0.00 14 GLY A C 21
ATOM 21474 O O . GLY A 1 14 ? -5.237 -11.088 -0.160 1.00 0.00 14 GLY A O 21
ATOM 21478 N N . TYR A 1 15 ? -3.829 -12.180 1.120 1.00 0.00 15 TYR A N 21
ATOM 21479 C CA . TYR A 1 15 ? -4.638 -13.431 1.027 1.00 0.00 15 TYR A CA 21
ATOM 21480 C C . TYR A 1 15 ? -5.757 -13.406 2.073 1.00 0.00 15 TYR A C 21
ATOM 21481 O O . TYR A 1 15 ? -5.715 -12.647 3.017 1.00 0.00 15 TYR A O 21
ATOM 21499 N N . ILE A 1 16 ? -6.757 -14.231 1.914 1.00 0.00 16 ILE A N 21
ATOM 21500 C CA . ILE A 1 16 ? -7.874 -14.248 2.905 1.00 0.00 16 ILE A CA 21
ATOM 21501 C C . ILE A 1 16 ? -8.122 -15.681 3.392 1.00 0.00 16 ILE A C 21
ATOM 21502 O O . ILE A 1 16 ? -8.519 -16.545 2.637 1.00 0.00 16 ILE A O 21
ATOM 21518 N N . TYR A 1 17 ? -7.893 -15.934 4.653 1.00 0.00 17 TYR A N 21
ATOM 21519 C CA . TYR A 1 17 ? -8.115 -17.305 5.193 1.00 0.00 17 TYR A CA 21
ATOM 21520 C C . TYR A 1 17 ? -9.612 -17.552 5.410 1.00 0.00 17 TYR A C 21
ATOM 21521 O O . TYR A 1 17 ? -10.303 -16.752 6.011 1.00 0.00 17 TYR A O 21
ATOM 21539 N N . GLU A 1 18 ? -10.110 -18.660 4.937 1.00 0.00 18 GLU A N 21
ATOM 21540 C CA . GLU A 1 18 ? -11.554 -18.971 5.124 1.00 0.00 18 GLU A CA 21
ATOM 21541 C C . GLU A 1 18 ? -11.702 -20.126 6.126 1.00 0.00 18 GLU A C 21
ATOM 21542 O O . GLU A 1 18 ? -11.259 -21.226 5.863 1.00 0.00 18 GLU A O 21
ATOM 21554 N N . PRO A 1 19 ? -12.313 -19.842 7.253 1.00 0.00 19 PRO A N 21
ATOM 21555 C CA . PRO A 1 19 ? -12.496 -20.886 8.291 1.00 0.00 19 PRO A CA 21
ATOM 21556 C C . PRO A 1 19 ? -13.527 -21.923 7.850 1.00 0.00 19 PRO A C 21
ATOM 21557 O O . PRO A 1 19 ? -13.217 -23.079 7.646 1.00 0.00 19 PRO A O 21
ATOM 21568 N N . GLU A 1 20 ? -14.747 -21.513 7.706 1.00 0.00 20 GLU A N 21
ATOM 21569 C CA . GLU A 1 20 ? -15.821 -22.461 7.281 1.00 0.00 20 GLU A CA 21
ATOM 21570 C C . GLU A 1 20 ? -15.375 -23.291 6.070 1.00 0.00 20 GLU A C 21
ATOM 21571 O O . GLU A 1 20 ? -15.880 -24.369 5.831 1.00 0.00 20 GLU A O 21
ATOM 21583 N N . LYS A 1 21 ? -14.442 -22.800 5.297 1.00 0.00 21 LYS A N 21
ATOM 21584 C CA . LYS A 1 21 ? -13.984 -23.573 4.105 1.00 0.00 21 LYS A CA 21
ATOM 21585 C C . LYS A 1 21 ? -12.683 -24.321 4.411 1.00 0.00 21 LYS A C 21
ATOM 21586 O O . LYS A 1 21 ? -12.496 -25.452 4.006 1.00 0.00 21 LYS A O 21
ATOM 21605 N N . GLY A 1 22 ? -11.784 -23.701 5.123 1.00 0.00 22 GLY A N 21
ATOM 21606 C CA . GLY A 1 22 ? -10.497 -24.378 5.454 1.00 0.00 22 GLY A CA 21
ATOM 21607 C C . GLY A 1 22 ? -9.433 -24.010 4.416 1.00 0.00 22 GLY A C 21
ATOM 21608 O O . GLY A 1 22 ? -9.728 -23.794 3.257 1.00 0.00 22 GLY A O 21
ATOM 21612 N N . ASP A 1 23 ? -8.197 -23.941 4.828 1.00 0.00 23 ASP A N 21
ATOM 21613 C CA . ASP A 1 23 ? -7.103 -23.592 3.877 1.00 0.00 23 ASP A CA 21
ATOM 21614 C C . ASP A 1 23 ? -6.623 -24.847 3.150 1.00 0.00 23 ASP A C 21
ATOM 21615 O O . ASP A 1 23 ? -5.478 -25.239 3.262 1.00 0.00 23 ASP A O 21
ATOM 21624 N N . LYS A 1 24 ? -7.494 -25.481 2.415 1.00 0.00 24 LYS A N 21
ATOM 21625 C CA . LYS A 1 24 ? -7.108 -26.723 1.674 1.00 0.00 24 LYS A CA 21
ATOM 21626 C C . LYS A 1 24 ? -5.754 -26.548 0.973 1.00 0.00 24 LYS A C 21
ATOM 21627 O O . LYS A 1 24 ? -5.032 -27.502 0.753 1.00 0.00 24 LYS A O 21
ATOM 21646 N N . PHE A 1 25 ? -5.400 -25.340 0.627 1.00 0.00 25 PHE A N 21
ATOM 21647 C CA . PHE A 1 25 ? -4.090 -25.115 -0.050 1.00 0.00 25 PHE A CA 21
ATOM 21648 C C . PHE A 1 25 ? -2.945 -25.366 0.935 1.00 0.00 25 PHE A C 21
ATOM 21649 O O . PHE A 1 25 ? -1.857 -25.746 0.555 1.00 0.00 25 PHE A O 21
ATOM 21666 N N . ALA A 1 26 ? -3.188 -25.159 2.201 1.00 0.00 26 ALA A N 21
ATOM 21667 C CA . ALA A 1 26 ? -2.121 -25.391 3.214 1.00 0.00 26 ALA A CA 21
ATOM 21668 C C . ALA A 1 26 ? -2.340 -26.739 3.905 1.00 0.00 26 ALA A C 21
ATOM 21669 O O . ALA A 1 26 ? -1.409 -27.378 4.353 1.00 0.00 26 ALA A O 21
ATOM 21676 N N . GLY A 1 27 ? -3.566 -27.178 3.987 1.00 0.00 27 GLY A N 21
ATOM 21677 C CA . GLY A 1 27 ? -3.845 -28.488 4.640 1.00 0.00 27 GLY A CA 21
ATOM 21678 C C . GLY A 1 27 ? -4.829 -28.302 5.801 1.00 0.00 27 GLY A C 21
ATOM 21679 O O . GLY A 1 27 ? -4.819 -29.054 6.755 1.00 0.00 27 GLY A O 21
ATOM 21683 N N . ILE A 1 28 ? -5.682 -27.315 5.730 1.00 0.00 28 ILE A N 21
ATOM 21684 C CA . ILE A 1 28 ? -6.662 -27.103 6.834 1.00 0.00 28 ILE A CA 21
ATOM 21685 C C . ILE A 1 28 ? -8.094 -27.285 6.300 1.00 0.00 28 ILE A C 21
ATOM 21686 O O . ILE A 1 28 ? -8.510 -26.574 5.407 1.00 0.00 28 ILE A O 21
ATOM 21702 N N . PRO A 1 29 ? -8.805 -28.235 6.860 1.00 0.00 29 PRO A N 21
ATOM 21703 C CA . PRO A 1 29 ? -10.199 -28.495 6.418 1.00 0.00 29 PRO A CA 21
ATOM 21704 C C . PRO A 1 29 ? -11.130 -27.369 6.883 1.00 0.00 29 PRO A C 21
ATOM 21705 O O . PRO A 1 29 ? -10.723 -26.502 7.631 1.00 0.00 29 PRO A O 21
ATOM 21716 N N . PRO A 1 30 ? -12.359 -27.420 6.427 1.00 0.00 30 PRO A N 21
ATOM 21717 C CA . PRO A 1 30 ? -13.353 -26.387 6.811 1.00 0.00 30 PRO A CA 21
ATOM 21718 C C . PRO A 1 30 ? -13.744 -26.548 8.281 1.00 0.00 30 PRO A C 21
ATOM 21719 O O . PRO A 1 30 ? -13.072 -27.210 9.046 1.00 0.00 30 PRO A O 21
ATOM 21730 N N . GLY A 1 31 ? -14.830 -25.947 8.674 1.00 0.00 31 GLY A N 21
ATOM 21731 C CA . GLY A 1 31 ? -15.283 -26.057 10.093 1.00 0.00 31 GLY A CA 21
ATOM 21732 C C . GLY A 1 31 ? -14.123 -25.729 11.039 1.00 0.00 31 GLY A C 21
ATOM 21733 O O . GLY A 1 31 ? -14.067 -26.205 12.155 1.00 0.00 31 GLY A O 21
ATOM 21737 N N . THR A 1 32 ? -13.197 -24.919 10.602 1.00 0.00 32 THR A N 21
ATOM 21738 C CA . THR A 1 32 ? -12.043 -24.566 11.480 1.00 0.00 32 THR A CA 21
ATOM 21739 C C . THR A 1 32 ? -11.823 -23.047 11.487 1.00 0.00 32 THR A C 21
ATOM 21740 O O . THR A 1 32 ? -11.501 -22.470 10.467 1.00 0.00 32 THR A O 21
ATOM 21751 N N . PRO A 1 33 ? -11.999 -22.440 12.637 1.00 0.00 33 PRO A N 21
ATOM 21752 C CA . PRO A 1 33 ? -11.807 -20.973 12.751 1.00 0.00 33 PRO A CA 21
ATOM 21753 C C . PRO A 1 33 ? -10.318 -20.618 12.687 1.00 0.00 33 PRO A C 21
ATOM 21754 O O . PRO A 1 33 ? -9.470 -21.375 13.114 1.00 0.00 33 PRO A O 21
ATOM 21765 N N . PHE A 1 34 ? -9.998 -19.468 12.158 1.00 0.00 34 PHE A N 21
ATOM 21766 C CA . PHE A 1 34 ? -8.566 -19.056 12.067 1.00 0.00 34 PHE A CA 21
ATOM 21767 C C . PHE A 1 34 ? -7.903 -19.157 13.447 1.00 0.00 34 PHE A C 21
ATOM 21768 O O . PHE A 1 34 ? -6.720 -19.409 13.562 1.00 0.00 34 PHE A O 21
ATOM 21785 N N . VAL A 1 35 ? -8.659 -18.962 14.490 1.00 0.00 35 VAL A N 21
ATOM 21786 C CA . VAL A 1 35 ? -8.077 -19.043 15.859 1.00 0.00 35 VAL A CA 21
ATOM 21787 C C . VAL A 1 35 ? -7.633 -20.477 16.176 1.00 0.00 35 VAL A C 21
ATOM 21788 O O . VAL A 1 35 ? -6.946 -20.720 17.148 1.00 0.00 35 VAL A O 21
ATOM 21801 N N . ASP A 1 36 ? -8.018 -21.430 15.368 1.00 0.00 36 ASP A N 21
ATOM 21802 C CA . ASP A 1 36 ? -7.612 -22.840 15.636 1.00 0.00 36 ASP A CA 21
ATOM 21803 C C . ASP A 1 36 ? -6.474 -23.270 14.700 1.00 0.00 36 ASP A C 21
ATOM 21804 O O . ASP A 1 36 ? -5.974 -24.373 14.790 1.00 0.00 36 ASP A O 21
ATOM 21813 N N . LEU A 1 37 ? -6.059 -22.415 13.801 1.00 0.00 37 LEU A N 21
ATOM 21814 C CA . LEU A 1 37 ? -4.955 -22.794 12.871 1.00 0.00 37 LEU A CA 21
ATOM 21815 C C . LEU A 1 37 ? -3.751 -23.316 13.660 1.00 0.00 37 LEU A C 21
ATOM 21816 O O . LEU A 1 37 ? -3.720 -23.262 14.873 1.00 0.00 37 LEU A O 21
ATOM 21832 N N . SER A 1 38 ? -2.759 -23.822 12.980 1.00 0.00 38 SER A N 21
ATOM 21833 C CA . SER A 1 38 ? -1.559 -24.349 13.692 1.00 0.00 38 SER A CA 21
ATOM 21834 C C . SER A 1 38 ? -0.838 -23.215 14.425 1.00 0.00 38 SER A C 21
ATOM 21835 O O . SER A 1 38 ? -0.880 -22.071 14.016 1.00 0.00 38 SER A O 21
ATOM 21843 N N . ASP A 1 39 ? -0.176 -23.524 15.508 1.00 0.00 39 ASP A N 21
ATOM 21844 C CA . ASP A 1 39 ? 0.548 -22.466 16.270 1.00 0.00 39 ASP A CA 21
ATOM 21845 C C . ASP A 1 39 ? 1.566 -21.765 15.366 1.00 0.00 39 ASP A C 21
ATOM 21846 O O . ASP A 1 39 ? 1.974 -20.649 15.622 1.00 0.00 39 ASP A O 21
ATOM 21855 N N . SER A 1 40 ? 1.978 -22.411 14.310 1.00 0.00 40 SER A N 21
ATOM 21856 C CA . SER A 1 40 ? 2.968 -21.785 13.389 1.00 0.00 40 SER A CA 21
ATOM 21857 C C . SER A 1 40 ? 2.467 -21.876 11.945 1.00 0.00 40 SER A C 21
ATOM 21858 O O . SER A 1 40 ? 3.226 -22.109 11.026 1.00 0.00 40 SER A O 21
ATOM 21866 N N . PHE A 1 41 ? 1.189 -21.700 11.741 1.00 0.00 41 PHE A N 21
ATOM 21867 C CA . PHE A 1 41 ? 0.634 -21.780 10.361 1.00 0.00 41 PHE A CA 21
ATOM 21868 C C . PHE A 1 41 ? 1.277 -20.714 9.465 1.00 0.00 41 PHE A C 21
ATOM 21869 O O . PHE A 1 41 ? 1.417 -19.568 9.845 1.00 0.00 41 PHE A O 21
ATOM 21886 N N . MET A 1 42 ? 1.653 -21.084 8.271 1.00 0.00 42 MET A N 21
ATOM 21887 C CA . MET A 1 42 ? 2.269 -20.099 7.339 1.00 0.00 42 MET A CA 21
ATOM 21888 C C . MET A 1 42 ? 1.297 -19.798 6.196 1.00 0.00 42 MET A C 21
ATOM 21889 O O . MET A 1 42 ? 0.506 -20.634 5.806 1.00 0.00 42 MET A O 21
ATOM 21903 N N . CYS A 1 43 ? 1.343 -18.612 5.658 1.00 0.00 43 CYS A N 21
ATOM 21904 C CA . CYS A 1 43 ? 0.414 -18.265 4.544 1.00 0.00 43 CYS A CA 21
ATOM 21905 C C . CYS A 1 43 ? 0.649 -19.187 3.341 1.00 0.00 43 CYS A C 21
ATOM 21906 O O . CYS A 1 43 ? 1.780 -19.446 2.981 1.00 0.00 43 CYS A O 21
ATOM 21913 N N . PRO A 1 44 ? -0.425 -19.644 2.744 1.00 0.00 44 PRO A N 21
ATOM 21914 C CA . PRO A 1 44 ? -0.307 -20.531 1.564 1.00 0.00 44 PRO A CA 21
ATOM 21915 C C . PRO A 1 44 ? 0.072 -19.716 0.319 1.00 0.00 44 PRO A C 21
ATOM 21916 O O . PRO A 1 44 ? 0.274 -20.260 -0.748 1.00 0.00 44 PRO A O 21
ATOM 21927 N N . ALA A 1 45 ? 0.165 -18.415 0.443 1.00 0.00 45 ALA A N 21
ATOM 21928 C CA . ALA A 1 45 ? 0.523 -17.577 -0.737 1.00 0.00 45 ALA A CA 21
ATOM 21929 C C . ALA A 1 45 ? 1.853 -16.856 -0.503 1.00 0.00 45 ALA A C 21
ATOM 21930 O O . ALA A 1 45 ? 2.662 -16.726 -1.399 1.00 0.00 45 ALA A O 21
ATOM 21937 N N . CYS A 1 46 ? 2.085 -16.383 0.689 1.00 0.00 46 CYS A N 21
ATOM 21938 C CA . CYS A 1 46 ? 3.366 -15.669 0.962 1.00 0.00 46 CYS A CA 21
ATOM 21939 C C . CYS A 1 46 ? 4.121 -16.320 2.145 1.00 0.00 46 CYS A C 21
ATOM 21940 O O . CYS A 1 46 ? 5.120 -15.810 2.612 1.00 0.00 46 CYS A O 21
ATOM 21947 N N . ARG A 1 47 ? 3.662 -17.461 2.600 1.00 0.00 47 ARG A N 21
ATOM 21948 C CA . ARG A 1 47 ? 4.353 -18.186 3.717 1.00 0.00 47 ARG A CA 21
ATOM 21949 C C . ARG A 1 47 ? 4.550 -17.314 4.966 1.00 0.00 47 ARG A C 21
ATOM 21950 O O . ARG A 1 47 ? 5.326 -17.653 5.838 1.00 0.00 47 ARG A O 21
ATOM 21971 N N . SER A 1 48 ? 3.863 -16.211 5.080 1.00 0.00 48 SER A N 21
ATOM 21972 C CA . SER A 1 48 ? 4.038 -15.366 6.300 1.00 0.00 48 SER A CA 21
ATOM 21973 C C . SER A 1 48 ? 3.495 -16.108 7.526 1.00 0.00 48 SER A C 21
ATOM 21974 O O . SER A 1 48 ? 2.783 -17.081 7.390 1.00 0.00 48 SER A O 21
ATOM 21982 N N . PRO A 1 49 ? 3.847 -15.623 8.690 1.00 0.00 49 PRO A N 21
ATOM 21983 C CA . PRO A 1 49 ? 3.378 -16.258 9.946 1.00 0.00 49 PRO A CA 21
ATOM 21984 C C . PRO A 1 49 ? 1.874 -16.029 10.134 1.00 0.00 49 PRO A C 21
ATOM 21985 O O . PRO A 1 49 ? 1.346 -14.994 9.786 1.00 0.00 49 PRO A O 21
ATOM 21996 N N . LYS A 1 50 ? 1.181 -16.991 10.677 1.00 0.00 50 LYS A N 21
ATOM 21997 C CA . LYS A 1 50 ? -0.288 -16.829 10.879 1.00 0.00 50 LYS A CA 21
ATOM 21998 C C . LYS A 1 50 ? -0.586 -15.546 11.651 1.00 0.00 50 LYS A C 21
ATOM 21999 O O . LYS A 1 50 ? -1.602 -14.911 11.440 1.00 0.00 50 LYS A O 21
ATOM 22018 N N . ASN A 1 51 ? 0.287 -15.145 12.533 1.00 0.00 51 ASN A N 21
ATOM 22019 C CA . ASN A 1 51 ? 0.032 -13.888 13.290 1.00 0.00 51 ASN A CA 21
ATOM 22020 C C . ASN A 1 51 ? -0.004 -12.701 12.324 1.00 0.00 51 ASN A C 21
ATOM 22021 O O . ASN A 1 51 ? -0.466 -11.629 12.664 1.00 0.00 51 ASN A O 21
ATOM 22032 N N . GLN A 1 52 ? 0.460 -12.883 11.115 1.00 0.00 52 GLN A N 21
ATOM 22033 C CA . GLN A 1 52 ? 0.425 -11.765 10.134 1.00 0.00 52 GLN A CA 21
ATOM 22034 C C . GLN A 1 52 ? -0.979 -11.656 9.521 1.00 0.00 52 GLN A C 21
ATOM 22035 O O . GLN A 1 52 ? -1.283 -10.721 8.800 1.00 0.00 52 GLN A O 21
ATOM 22049 N N . PHE A 1 53 ? -1.844 -12.601 9.807 1.00 0.00 53 PHE A N 21
ATOM 22050 C CA . PHE A 1 53 ? -3.222 -12.532 9.248 1.00 0.00 53 PHE A CA 21
ATOM 22051 C C . PHE A 1 53 ? -4.082 -11.612 10.112 1.00 0.00 53 PHE A C 21
ATOM 22052 O O . PHE A 1 53 ? -4.211 -11.808 11.305 1.00 0.00 53 PHE A O 21
ATOM 22069 N N . LYS A 1 54 ? -4.679 -10.618 9.526 1.00 0.00 54 LYS A N 21
ATOM 22070 C CA . LYS A 1 54 ? -5.537 -9.699 10.322 1.00 0.00 54 LYS A CA 21
ATOM 22071 C C . LYS A 1 54 ? -7.009 -10.013 10.054 1.00 0.00 54 LYS A C 21
ATOM 22072 O O . LYS A 1 54 ? -7.456 -10.005 8.925 1.00 0.00 54 LYS A O 21
ATOM 22091 N N . SER A 1 55 ? -7.767 -10.298 11.077 1.00 0.00 55 SER A N 21
ATOM 22092 C CA . SER A 1 55 ? -9.207 -10.615 10.861 1.00 0.00 55 SER A CA 21
ATOM 22093 C C . SER A 1 55 ? -9.872 -9.516 10.031 1.00 0.00 55 SER A C 21
ATOM 22094 O O . SER A 1 55 ? -9.249 -8.549 9.642 1.00 0.00 55 SER A O 21
ATOM 22102 N N . ILE A 1 56 ? -11.134 -9.661 9.764 1.00 0.00 56 ILE A N 21
ATOM 22103 C CA . ILE A 1 56 ? -11.853 -8.629 8.959 1.00 0.00 56 ILE A CA 21
ATOM 22104 C C . ILE A 1 56 ? -13.359 -8.717 9.218 1.00 0.00 56 ILE A C 21
ATOM 22105 O O . ILE A 1 56 ? -14.129 -9.075 8.349 1.00 0.00 56 ILE A O 21
ATOM 22121 N N . LYS A 1 57 ? -13.781 -8.394 10.410 1.00 0.00 57 LYS A N 21
ATOM 22122 C CA . LYS A 1 57 ? -15.237 -8.459 10.727 1.00 0.00 57 LYS A CA 21
ATOM 22123 C C . LYS A 1 57 ? -15.843 -7.054 10.717 1.00 0.00 57 LYS A C 21
ATOM 22124 O O . LYS A 1 57 ? -16.350 -6.578 11.713 1.00 0.00 57 LYS A O 21
ATOM 22143 N N . LYS A 1 58 ? -15.796 -6.387 9.596 1.00 0.00 58 LYS A N 21
ATOM 22144 C CA . LYS A 1 58 ? -16.370 -5.013 9.520 1.00 0.00 58 LYS A CA 21
ATOM 22145 C C . LYS A 1 58 ? -17.688 -5.036 8.742 1.00 0.00 58 LYS A C 21
ATOM 22146 O O . LYS A 1 58 ? -17.750 -5.497 7.620 1.00 0.00 58 LYS A O 21
ATOM 22165 N N . VAL A 1 59 ? -18.742 -4.540 9.330 1.00 0.00 59 VAL A N 21
ATOM 22166 C CA . VAL A 1 59 ? -20.055 -4.533 8.623 1.00 0.00 59 VAL A CA 21
ATOM 22167 C C . VAL A 1 59 ? -20.746 -3.180 8.809 1.00 0.00 59 VAL A C 21
ATOM 22168 O O . VAL A 1 59 ? -20.590 -2.527 9.821 1.00 0.00 59 VAL A O 21
ATOM 22181 N N . ILE A 1 60 ? -21.506 -2.752 7.839 1.00 0.00 60 ILE A N 21
ATOM 22182 C CA . ILE A 1 60 ? -22.205 -1.440 7.962 1.00 0.00 60 ILE A CA 21
ATOM 22183 C C . ILE A 1 60 ? -23.653 -1.564 7.483 1.00 0.00 60 ILE A C 21
ATOM 22184 O O . ILE A 1 60 ? -24.127 -0.773 6.693 1.00 0.00 60 ILE A O 21
ATOM 22200 N N . ALA A 1 61 ? -24.361 -2.553 7.957 1.00 0.00 61 ALA A N 21
ATOM 22201 C CA . ALA A 1 61 ? -25.778 -2.727 7.529 1.00 0.00 61 ALA A CA 21
ATOM 22202 C C . ALA A 1 61 ? -26.688 -2.871 8.752 1.00 0.00 61 ALA A C 21
ATOM 22203 O O . ALA A 1 61 ? -27.779 -3.399 8.667 1.00 0.00 61 ALA A O 21
ATOM 22210 N N . GLY A 1 62 ? -26.247 -2.406 9.890 1.00 0.00 62 GLY A N 21
ATOM 22211 C CA . GLY A 1 62 ? -27.088 -2.519 11.115 1.00 0.00 62 GLY A CA 21
ATOM 22212 C C . GLY A 1 62 ? -26.215 -2.318 12.355 1.00 0.00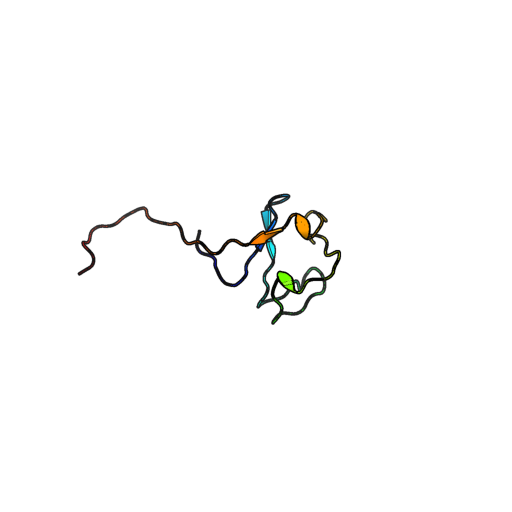 62 GLY A C 21
ATOM 22213 O O . GLY A 1 62 ? -25.171 -2.925 12.496 1.00 0.00 62 GLY A O 21
ATOM 22217 N N . PHE A 1 63 ? -26.634 -1.472 13.257 1.00 0.00 63 PHE A N 21
ATOM 22218 C CA . PHE A 1 63 ? -25.828 -1.234 14.488 1.00 0.00 63 PHE A CA 21
ATOM 22219 C C . PHE A 1 63 ? -26.608 -1.678 15.728 1.00 0.00 63 PHE A C 21
ATOM 22220 O O . PHE A 1 63 ? -27.795 -1.444 15.846 1.00 0.00 63 PHE A O 21
ATOM 22237 N N . ALA A 1 64 ? -25.949 -2.315 16.656 1.00 0.00 64 ALA A N 21
ATOM 22238 C CA . ALA A 1 64 ? -26.651 -2.772 17.890 1.00 0.00 64 ALA A CA 21
ATOM 22239 C C . ALA A 1 64 ? -25.987 -2.169 19.131 1.00 0.00 64 ALA A C 21
ATOM 22240 O O . ALA A 1 64 ? -26.138 -2.664 20.230 1.00 0.00 64 ALA A O 21
ATOM 22247 N N . GLU A 1 65 ? -25.252 -1.101 18.966 1.00 0.00 65 GLU A N 21
ATOM 22248 C CA . GLU A 1 65 ? -24.580 -0.470 20.138 1.00 0.00 65 GLU A CA 21
ATOM 22249 C C . GLU A 1 65 ? -24.721 1.055 20.080 1.00 0.00 65 GLU A C 21
ATOM 22250 O O . GLU A 1 65 ? -24.004 1.777 20.744 1.00 0.00 65 GLU A O 21
ATOM 22262 N N . ASN A 1 66 ? -25.638 1.552 19.294 1.00 0.00 66 ASN A N 21
ATOM 22263 C CA . ASN A 1 66 ? -25.818 3.030 19.201 1.00 0.00 66 ASN A CA 21
ATOM 22264 C C . ASN A 1 66 ? -27.202 3.358 18.636 1.00 0.00 66 ASN A C 21
ATOM 22265 O O . ASN A 1 66 ? -27.895 4.226 19.129 1.00 0.00 66 ASN A O 21
ATOM 22276 N N . GLN A 1 67 ? -27.610 2.669 17.606 1.00 0.00 67 GLN A N 21
ATOM 22277 C CA . GLN A 1 67 ? -28.951 2.939 17.012 1.00 0.00 67 GLN A CA 21
ATOM 22278 C C . GLN A 1 67 ? -29.823 1.683 17.088 1.00 0.00 67 GLN A C 21
ATOM 22279 O O . GLN A 1 67 ? -29.450 0.693 17.684 1.00 0.00 67 GLN A O 21
ATOM 22293 N N . LYS A 1 68 ? -30.982 1.716 16.489 1.00 0.00 68 LYS A N 21
ATOM 22294 C CA . LYS A 1 68 ? -31.875 0.523 16.531 1.00 0.00 68 LYS A CA 21
ATOM 22295 C C . LYS A 1 68 ? -33.023 0.687 15.532 1.00 0.00 68 LYS A C 21
ATOM 22296 O O . LYS A 1 68 ? -33.099 1.664 14.814 1.00 0.00 68 LYS A O 21
ATOM 22315 N N . TYR A 1 69 ? -33.917 -0.262 15.480 1.00 0.00 69 TYR A N 21
ATOM 22316 C CA . TYR A 1 69 ? -35.059 -0.159 14.527 1.00 0.00 69 TYR A CA 21
ATOM 22317 C C . TYR A 1 69 ? -36.385 -0.163 15.291 1.00 0.00 69 TYR A C 21
ATOM 22318 O O . TYR A 1 69 ? -36.776 -1.156 15.873 1.00 0.00 69 TYR A O 21
ATOM 22336 N N . GLY A 1 70 ? -37.081 0.941 15.294 1.00 0.00 70 GLY A N 21
ATOM 22337 C CA . GLY A 1 70 ? -38.380 0.999 16.020 1.00 0.00 70 GLY A CA 21
ATOM 22338 C C . GLY A 1 70 ? -39.530 0.818 15.027 1.00 0.00 70 GLY A C 21
ATOM 22339 O O . GLY A 1 70 ? -39.311 0.187 14.005 1.00 0.00 70 GLY A O 21
#